Protein AF-0000000084589138 (afdb_homodimer)

Structure (mmCIF, N/CA/C/O backbone):
data_AF-0000000084589138-model_v1
#
loop_
_entity.id
_entity.type
_entity.pdbx_description
1 polymer 'Adenosylmethionine-8-amino-7-oxononanoate aminotransferase'
#
loop_
_atom_site.group_PDB
_atom_site.id
_atom_site.type_symbol
_atom_site.label_atom_id
_atom_site.label_alt_id
_atom_site.label_comp_id
_atom_site.label_asym_id
_atom_site.label_entity_id
_atom_site.label_seq_id
_atom_site.pdbx_PDB_ins_code
_atom_site.Cartn_x
_atom_site.Cartn_y
_atom_site.Cartn_z
_atom_site.occupancy
_atom_site.B_iso_or_equiv
_atom_site.auth_seq_id
_atom_site.auth_comp_id
_atom_site.auth_asym_id
_atom_site.auth_atom_id
_atom_site.pdbx_PDB_model_num
ATOM 1 N N . MET A 1 1 ? -10.086 25.766 0.077 1 72.12 1 MET A N 1
ATOM 2 C CA . MET A 1 1 ? -8.688 25.422 0.339 1 72.12 1 MET A CA 1
ATOM 3 C C . MET A 1 1 ? -8.016 24.891 -0.923 1 72.12 1 MET A C 1
ATOM 5 O O . MET A 1 1 ? -8.656 24.25 -1.759 1 72.12 1 MET A O 1
ATOM 9 N N . ALA A 1 2 ? -7.523 24.438 -1.551 1 85.44 2 ALA A N 1
ATOM 10 C CA . ALA A 1 2 ? -6.641 24.297 -2.709 1 85.44 2 ALA A CA 1
ATOM 11 C C . ALA A 1 2 ? -6.852 25.453 -3.695 1 85.44 2 ALA A C 1
ATOM 13 O O . ALA A 1 2 ? -7.953 25.984 -3.807 1 85.44 2 ALA A O 1
ATOM 14 N N . HIS A 1 3 ? -5.773 26.047 -4.32 1 94.88 3 HIS A N 1
ATOM 15 C CA . HIS A 1 3 ? -5.801 27.219 -5.199 1 94.88 3 HIS A CA 1
ATOM 16 C C . HIS A 1 3 ? -5.246 26.875 -6.578 1 94.88 3 HIS A C 1
ATOM 18 O O . HIS A 1 3 ? -4.109 26.406 -6.699 1 94.88 3 HIS A O 1
ATOM 24 N N . LEU A 1 4 ? -5.98 27.031 -7.559 1 96.5 4 LEU A N 1
ATOM 25 C CA . LEU A 1 4 ? -5.629 26.953 -8.969 1 96.5 4 LEU A CA 1
ATOM 26 C C . LEU A 1 4 ? -6.473 27.906 -9.805 1 96.5 4 LEU A C 1
ATOM 28 O O . LEU A 1 4 ? -7.703 27.859 -9.758 1 96.5 4 LEU A O 1
ATOM 32 N N . TYR A 1 5 ? -5.859 28.828 -10.469 1 96.38 5 TYR A N 1
ATOM 33 C CA . TYR A 1 5 ? -6.562 29.844 -11.242 1 96.38 5 TYR A CA 1
ATOM 34 C C . TYR A 1 5 ? -6.062 29.891 -12.688 1 96.38 5 TYR A C 1
ATOM 36 O O . TYR A 1 5 ? -4.879 29.656 -12.945 1 96.38 5 TYR A O 1
ATOM 44 N N . LYS A 1 6 ? -6.965 30.188 -13.586 1 95 6 LYS A N 1
ATOM 45 C CA . LYS A 1 6 ? -6.57 30.312 -14.992 1 95 6 LYS A CA 1
ATOM 46 C C . LYS A 1 6 ? -5.637 31.5 -15.195 1 95 6 LYS A C 1
ATOM 48 O O . LYS A 1 6 ? -4.641 31.406 -15.906 1 95 6 LYS A O 1
ATOM 53 N N . HIS A 1 7 ? -5.941 32.656 -14.531 1 95.69 7 HIS A N 1
ATOM 54 C CA . HIS A 1 7 ? -5.277 33.906 -14.82 1 95.69 7 HIS A CA 1
ATOM 55 C C . HIS A 1 7 ? -4.164 34.219 -13.812 1 95.69 7 HIS A C 1
ATOM 57 O O . HIS A 1 7 ? -3.383 35.125 -13.992 1 95.69 7 HIS A O 1
ATOM 63 N N . LEU A 1 8 ? -4.059 33.469 -12.734 1 97.31 8 LEU A N 1
ATOM 64 C CA . LEU A 1 8 ? -3.062 33.688 -11.688 1 97.31 8 LEU A CA 1
ATOM 65 C C . LEU A 1 8 ? -2.203 32.438 -11.508 1 97.31 8 LEU A C 1
ATOM 67 O O . LEU A 1 8 ? -2.674 31.422 -10.977 1 97.31 8 LEU A O 1
ATOM 71 N N . ARG A 1 9 ? -0.973 32.438 -11.969 1 98 9 ARG A N 1
ATOM 72 C CA . ARG A 1 9 ? -0.009 31.375 -11.727 1 98 9 ARG A CA 1
ATOM 73 C C . ARG A 1 9 ? 0.622 31.5 -10.344 1 98 9 ARG A C 1
ATOM 75 O O . ARG A 1 9 ? 1.236 32.531 -10.031 1 98 9 ARG A O 1
ATOM 82 N N . ILE A 1 10 ? 0.436 30.531 -9.508 1 98.38 10 ILE A N 1
ATOM 83 C CA . ILE A 1 10 ? 0.951 30.594 -8.141 1 98.38 10 ILE A CA 1
ATOM 84 C C . ILE A 1 10 ? 2.037 29.531 -7.953 1 98.38 10 ILE A C 1
ATOM 86 O O . ILE A 1 10 ? 1.847 28.359 -8.32 1 98.38 10 ILE A O 1
ATOM 90 N N . HIS A 1 11 ? 3.16 29.891 -7.398 1 98.69 11 HIS A N 1
ATOM 91 C CA . HIS A 1 11 ? 4.188 28.953 -6.969 1 98.69 11 HIS A CA 1
ATOM 92 C C . HIS A 1 11 ? 4.641 29.25 -5.539 1 98.69 11 HIS A C 1
ATOM 94 O O . HIS A 1 11 ? 4.863 30.406 -5.18 1 98.69 11 HIS A O 1
ATOM 100 N N . GLN A 1 12 ? 4.668 28.25 -4.758 1 98.56 12 GLN A N 1
ATOM 101 C CA . GLN A 1 12 ? 5.27 28.328 -3.43 1 98.56 12 GLN A CA 1
ATOM 102 C C . GLN A 1 12 ? 6.777 28.094 -3.494 1 98.56 12 GLN A C 1
ATOM 104 O O . GLN A 1 12 ? 7.242 27.234 -4.242 1 98.56 12 GLN A O 1
ATOM 109 N N . VAL A 1 13 ? 7.551 28.859 -2.762 1 98.81 13 VAL A N 1
ATOM 110 C CA . VAL A 1 13 ? 9.008 28.75 -2.797 1 98.81 13 VAL A CA 1
ATOM 111 C C . VAL A 1 13 ? 9.516 28.234 -1.458 1 98.81 13 VAL A C 1
ATOM 113 O O . VAL A 1 13 ? 9.344 28.875 -0.422 1 98.81 13 VAL A O 1
ATOM 116 N N . PHE A 1 14 ? 10.117 27.047 -1.456 1 98.69 14 PHE A N 1
ATOM 117 C CA . PHE A 1 14 ? 10.781 26.453 -0.302 1 98.69 14 PHE A CA 1
ATOM 118 C C . PHE A 1 14 ? 12.297 26.484 -0.47 1 98.69 14 PHE A C 1
ATOM 120 O O . PHE A 1 14 ? 12.797 26.484 -1.595 1 98.69 14 PHE A O 1
ATOM 127 N N . GLY A 1 15 ? 12.984 26.641 0.616 1 98.62 15 GLY A N 1
ATOM 128 C CA . GLY A 1 15 ? 14.422 26.453 0.623 1 98.62 15 GLY A CA 1
ATOM 129 C C . GLY A 1 15 ? 14.844 25.141 1.236 1 98.62 15 GLY A C 1
ATOM 130 O O . GLY A 1 15 ? 14.25 24.672 2.213 1 98.62 15 GLY A O 1
ATOM 131 N N . ALA A 1 16 ? 15.875 24.531 0.65 1 98.12 16 ALA A N 1
ATOM 132 C CA . ALA A 1 16 ? 16.422 23.297 1.216 1 98.12 16 ALA A CA 1
ATOM 133 C C . ALA A 1 16 ? 16.984 23.547 2.611 1 98.12 16 ALA A C 1
ATOM 135 O O . ALA A 1 16 ? 17.094 22.609 3.412 1 98.12 16 ALA A O 1
ATOM 136 N N . ASN A 1 17 ? 17.406 24.703 2.857 1 96.44 17 ASN A N 1
ATOM 137 C CA . ASN A 1 17 ? 17.953 25.188 4.121 1 96.44 17 ASN A CA 1
ATOM 138 C C . ASN A 1 17 ? 17.781 26.688 4.273 1 96.44 17 ASN A C 1
ATOM 140 O O . ASN A 1 17 ? 17.156 27.344 3.432 1 96.44 17 ASN A O 1
ATOM 144 N N . THR A 1 18 ? 18.25 27.266 5.43 1 94 18 THR A N 1
ATOM 145 C CA . THR A 1 18 ? 18.25 28.703 5.617 1 94 18 THR A CA 1
ATOM 146 C C . THR A 1 18 ? 19.422 29.344 4.879 1 94 18 THR A C 1
ATOM 148 O O . THR A 1 18 ? 20.438 28.688 4.629 1 94 18 THR A O 1
ATOM 151 N N . ASP A 1 19 ? 19.234 30.516 4.395 1 92.62 19 ASP A N 1
ATOM 152 C CA . ASP A 1 19 ? 20.281 31.344 3.783 1 92.62 19 ASP A CA 1
ATOM 153 C C . ASP A 1 19 ? 20.797 30.703 2.494 1 92.62 19 ASP A C 1
ATOM 155 O O . ASP A 1 19 ? 22 30.656 2.256 1 92.62 19 ASP A O 1
ATOM 159 N N . VAL A 1 20 ? 19.891 30.125 1.71 1 96 20 VAL A N 1
ATOM 160 C CA . VAL A 1 20 ? 20.281 29.453 0.474 1 96 20 VAL A CA 1
ATOM 161 C C . VAL A 1 20 ? 20 30.375 -0.72 1 96 20 VAL A C 1
ATOM 163 O O . VAL A 1 20 ? 20.203 29.984 -1.87 1 96 20 VAL A O 1
ATOM 166 N N . GLY A 1 21 ? 19.484 31.562 -0.498 1 95.56 21 GLY A N 1
ATOM 167 C CA . GLY A 1 21 ? 19.25 32.531 -1.561 1 95.56 21 GLY A CA 1
ATOM 168 C C . GLY A 1 21 ? 17.797 32.562 -2.014 1 95.56 21 GLY A C 1
ATOM 169 O O . GLY A 1 21 ? 17.516 32.906 -3.162 1 95.56 21 GLY A O 1
ATOM 170 N N . LYS A 1 22 ? 16.844 32.156 -1.12 1 96.75 22 LYS A N 1
ATOM 171 C CA . LYS A 1 22 ? 15.43 32.094 -1.478 1 96.75 22 LYS A CA 1
ATOM 172 C C . LYS A 1 22 ? 14.922 33.438 -1.96 1 96.75 22 LYS A C 1
ATOM 174 O O . LYS A 1 22 ? 14.422 33.562 -3.08 1 96.75 22 LYS A O 1
ATOM 179 N N . THR A 1 23 ? 15.148 34.469 -1.107 1 96.88 23 THR A N 1
ATOM 180 C CA . THR A 1 23 ? 14.617 35.781 -1.424 1 96.88 23 THR A CA 1
ATOM 181 C C . THR A 1 23 ? 15.305 36.375 -2.656 1 96.88 23 THR A C 1
ATOM 183 O O . THR A 1 23 ? 14.672 37.031 -3.479 1 96.88 23 THR A O 1
ATOM 186 N N . VAL A 1 24 ? 16.594 36.125 -2.809 1 97.06 24 VAL A N 1
ATOM 187 C CA . VAL A 1 24 ? 17.359 36.625 -3.957 1 97.06 24 VAL A CA 1
ATOM 188 C C . VAL A 1 24 ? 16.781 36.031 -5.242 1 97.06 24 VAL A C 1
ATOM 190 O O . VAL A 1 24 ? 16.5 36.75 -6.195 1 97.06 24 VAL A O 1
ATOM 193 N N . LEU A 1 25 ? 16.625 34.75 -5.262 1 98.06 25 LEU A N 1
ATOM 194 C CA . LEU A 1 25 ? 16.156 34.062 -6.469 1 98.06 25 LEU A CA 1
ATOM 195 C C . LEU A 1 25 ? 14.68 34.344 -6.723 1 98.06 25 LEU A C 1
ATOM 197 O O . LEU A 1 25 ? 14.25 34.438 -7.875 1 98.06 25 LEU A O 1
ATOM 201 N N . THR A 1 26 ? 13.875 34.5 -5.652 1 98.38 26 THR A N 1
ATOM 202 C CA . THR A 1 26 ? 12.477 34.844 -5.824 1 98.38 26 THR A CA 1
ATOM 203 C C . THR A 1 26 ? 12.352 36.25 -6.418 1 98.38 26 THR A C 1
ATOM 205 O O . THR A 1 26 ? 11.453 36.531 -7.223 1 98.38 26 THR A O 1
ATOM 208 N N . THR A 1 27 ? 13.242 37.188 -5.949 1 97.94 27 THR A N 1
ATOM 209 C CA . THR A 1 27 ? 13.258 38.531 -6.523 1 97.94 27 THR A CA 1
ATOM 210 C C . THR A 1 27 ? 13.523 38.469 -8.023 1 97.94 27 THR A C 1
ATOM 212 O O . THR A 1 27 ? 12.852 39.156 -8.805 1 97.94 27 THR A O 1
ATOM 215 N N . ALA A 1 28 ? 14.5 37.688 -8.391 1 97.88 28 ALA A N 1
ATOM 216 C CA . ALA A 1 28 ? 14.805 37.5 -9.812 1 97.88 28 ALA A CA 1
ATOM 217 C C . ALA A 1 28 ? 13.602 36.938 -10.57 1 97.88 28 ALA A C 1
ATOM 219 O O . ALA A 1 28 ? 13.305 37.375 -11.68 1 97.88 28 ALA A O 1
ATOM 220 N N . LEU A 1 29 ? 12.898 36 -10.008 1 98.19 29 LEU A N 1
ATOM 221 C CA . LEU A 1 29 ? 11.719 35.406 -10.633 1 98.19 29 LEU A CA 1
ATOM 222 C C . LEU A 1 29 ? 10.602 36.406 -10.766 1 98.19 29 LEU A C 1
ATOM 224 O O . LEU A 1 29 ? 9.891 36.438 -11.773 1 98.19 29 LEU A O 1
ATOM 228 N N . CYS A 1 30 ? 10.383 37.219 -9.703 1 98.12 30 CYS A N 1
ATOM 229 C CA . CYS A 1 30 ? 9.367 38.281 -9.758 1 98.12 30 CYS A CA 1
ATOM 230 C C . CYS A 1 30 ? 9.633 39.219 -10.906 1 98.12 30 CYS A C 1
ATOM 232 O O . CYS A 1 30 ? 8.719 39.594 -11.648 1 98.12 30 CYS A O 1
ATOM 234 N N . ARG A 1 31 ? 10.891 39.656 -11.07 1 96.81 31 ARG A N 1
ATOM 235 C CA . ARG A 1 31 ? 11.266 40.562 -12.148 1 96.81 31 ARG A CA 1
ATOM 236 C C . ARG A 1 31 ? 11.023 39.938 -13.508 1 96.81 31 ARG A C 1
ATOM 238 O O . ARG A 1 31 ? 10.5 40.594 -14.414 1 96.81 31 ARG A O 1
ATOM 245 N N . ALA A 1 32 ? 11.469 38.688 -13.625 1 96.5 32 ALA A N 1
ATOM 246 C CA . ALA A 1 32 ? 11.258 37.969 -14.891 1 96.5 32 ALA A CA 1
ATOM 247 C C . ALA A 1 32 ? 9.773 37.844 -15.211 1 96.5 32 ALA A C 1
ATOM 249 O O . ALA A 1 32 ? 9.367 38.031 -16.359 1 96.5 32 ALA A O 1
ATOM 250 N N . ALA A 1 33 ? 8.922 37.531 -14.227 1 96.81 33 ALA A N 1
ATOM 251 C CA . ALA A 1 33 ? 7.484 37.375 -14.422 1 96.81 33 ALA A CA 1
ATOM 252 C C . ALA A 1 33 ? 6.812 38.688 -14.797 1 96.81 33 ALA A C 1
ATOM 254 O O . ALA A 1 33 ? 5.816 38.688 -15.516 1 96.81 33 ALA A O 1
ATOM 255 N N . ALA A 1 34 ? 7.348 39.781 -14.25 1 96.06 34 ALA A N 1
ATOM 256 C CA . ALA A 1 34 ? 6.762 41.094 -14.477 1 96.06 34 ALA A CA 1
ATOM 257 C C . ALA A 1 34 ? 6.848 41.469 -15.953 1 96.06 34 ALA A C 1
ATOM 259 O O . ALA A 1 34 ? 6.109 42.344 -16.422 1 96.06 34 ALA A O 1
ATOM 260 N N . ALA A 1 35 ? 7.73 40.812 -16.672 1 91.31 35 ALA A N 1
ATOM 261 C CA . ALA A 1 35 ? 7.887 41.094 -18.094 1 91.31 35 ALA A CA 1
ATOM 262 C C . ALA A 1 35 ? 6.656 40.656 -18.875 1 91.31 35 ALA A C 1
ATOM 264 O O . ALA A 1 35 ? 6.328 41.25 -19.922 1 91.31 35 ALA A O 1
ATOM 265 N N . SER A 1 36 ? 5.996 39.688 -18.422 1 89.19 36 SER A N 1
ATOM 266 C CA . SER A 1 36 ? 4.887 39.125 -19.188 1 89.19 36 SER A CA 1
ATOM 267 C C . SER A 1 36 ? 3.572 39.25 -18.422 1 89.19 36 SER A C 1
ATOM 269 O O . SER A 1 36 ? 2.494 39.188 -19.016 1 89.19 36 SER A O 1
ATOM 271 N N . ALA A 1 37 ? 3.59 39.406 -17.109 1 93.06 37 ALA A N 1
ATOM 272 C CA . ALA A 1 37 ? 2.381 39.469 -16.297 1 93.06 37 ALA A CA 1
ATOM 273 C C . ALA A 1 37 ? 1.971 40.906 -16 1 93.06 37 ALA A C 1
ATOM 275 O O . ALA A 1 37 ? 2.824 41.781 -15.82 1 93.06 37 ALA A O 1
ATOM 276 N N . ARG A 1 38 ? 0.671 41.125 -15.898 1 94.94 38 ARG A N 1
ATOM 277 C CA . ARG A 1 38 ? 0.165 42.469 -15.547 1 94.94 38 ARG A CA 1
ATOM 278 C C . ARG A 1 38 ? 0.433 42.781 -14.078 1 94.94 38 ARG A C 1
ATOM 280 O O . ARG A 1 38 ? 0.651 43.938 -13.727 1 94.94 38 ARG A O 1
ATOM 287 N N . ARG A 1 39 ? 0.372 41.75 -13.281 1 96.94 39 ARG A N 1
ATOM 288 C CA . ARG A 1 39 ? 0.638 41.875 -11.852 1 96.94 39 ARG A CA 1
ATOM 289 C C . ARG A 1 39 ? 1.492 40.719 -11.352 1 96.94 39 ARG A C 1
ATOM 291 O O . ARG A 1 39 ? 1.312 39.562 -11.789 1 96.94 39 ARG A O 1
ATOM 298 N N . VAL A 1 40 ? 2.379 41.031 -10.5 1 98.31 40 VAL A N 1
ATOM 299 C CA . VAL A 1 40 ? 3.17 40.031 -9.805 1 98.31 40 VAL A CA 1
ATOM 300 C C . VAL A 1 40 ? 3.049 40.219 -8.297 1 98.31 40 VAL A C 1
ATOM 302 O O . VAL A 1 40 ? 3.301 41.312 -7.789 1 98.31 40 VAL A O 1
ATOM 305 N N . TYR A 1 41 ? 2.615 39.188 -7.602 1 98.5 41 TYR A N 1
ATOM 306 C CA . TYR A 1 41 ? 2.43 39.25 -6.156 1 98.5 41 TYR A CA 1
ATOM 307 C C . TYR A 1 41 ? 3.49 38.438 -5.434 1 98.5 41 TYR A C 1
ATOM 309 O O . TYR A 1 41 ? 3.77 37.312 -5.816 1 98.5 41 TYR A O 1
ATOM 317 N N . PHE A 1 42 ? 4.117 39.031 -4.5 1 98.56 42 PHE A N 1
ATOM 318 C CA . PHE A 1 42 ? 4.988 38.312 -3.568 1 98.56 42 PHE A CA 1
ATOM 319 C C . PHE A 1 42 ? 4.375 38.281 -2.174 1 98.56 42 PHE A C 1
ATOM 321 O O . PHE A 1 42 ? 3.98 39.312 -1.636 1 98.56 42 PHE A O 1
ATOM 328 N N . LEU A 1 43 ? 4.281 37.094 -1.592 1 98.69 43 LEU A N 1
ATOM 329 C CA . LEU A 1 43 ? 3.756 36.938 -0.239 1 98.69 43 LEU A CA 1
ATOM 330 C C . LEU A 1 43 ? 4.754 36.219 0.659 1 98.69 43 LEU A C 1
ATOM 332 O O . LEU A 1 43 ? 5.23 35.156 0.318 1 98.69 43 LEU A O 1
ATOM 336 N N . LYS A 1 44 ? 5.148 36.812 1.699 1 98.25 44 LYS A N 1
ATOM 337 C CA . LYS A 1 44 ? 5.887 36.219 2.797 1 98.25 44 LYS A CA 1
ATOM 338 C C . LYS A 1 44 ? 4.977 35.938 3.992 1 98.25 44 LYS A C 1
ATOM 340 O O . LYS A 1 44 ? 4.844 36.781 4.879 1 98.25 44 LYS A O 1
ATOM 345 N N . PRO A 1 45 ? 4.5 34.688 4.141 1 97.69 45 PRO A N 1
ATOM 346 C CA . PRO A 1 45 ? 3.539 34.438 5.219 1 97.69 45 PRO A CA 1
ATOM 347 C C . PRO A 1 45 ? 4.137 34.688 6.605 1 97.69 45 PRO A C 1
ATOM 349 O O . PRO A 1 45 ? 3.461 35.219 7.488 1 97.69 45 PRO A O 1
ATOM 352 N N . LEU A 1 46 ? 5.371 34.25 6.773 1 95.38 46 LEU A N 1
ATOM 353 C CA . LEU A 1 46 ? 6.059 34.344 8.055 1 95.38 46 LEU A CA 1
ATOM 354 C C . LEU A 1 46 ? 7.441 34.938 7.891 1 95.38 46 LEU A C 1
ATOM 356 O O . LEU A 1 46 ? 8.258 34.438 7.113 1 95.38 46 LEU A O 1
ATOM 360 N N . SER A 1 47 ? 7.645 36.031 8.609 1 94.44 47 SER A N 1
ATOM 361 C CA . SER A 1 47 ? 8.961 36.656 8.586 1 94.44 47 SER A CA 1
ATOM 362 C C . SER A 1 47 ? 9.508 36.875 9.992 1 94.44 47 SER A C 1
ATOM 364 O O . SER A 1 47 ? 8.789 37.312 10.891 1 94.44 47 SER A O 1
ATOM 366 N N . THR A 1 48 ? 10.688 36.375 10.172 1 92.19 48 THR A N 1
ATOM 367 C CA . THR A 1 48 ? 11.383 36.625 11.438 1 92.19 48 THR A CA 1
ATOM 368 C C . THR A 1 48 ? 12.672 37.406 11.203 1 92.19 48 THR A C 1
ATOM 370 O O . THR A 1 48 ? 13.297 37.281 10.148 1 92.19 48 THR A O 1
ATOM 373 N N . GLY A 1 49 ? 13.078 38.281 12.172 1 89.75 49 GLY A N 1
ATOM 374 C CA . GLY A 1 49 ? 14.281 39.094 12.062 1 89.75 49 GLY A CA 1
ATOM 375 C C . GLY A 1 49 ? 13.992 40.562 12 1 89.75 49 GLY A C 1
ATOM 376 O O . GLY A 1 49 ? 12.836 41 12.07 1 89.75 49 GLY A O 1
ATOM 377 N N . HIS A 1 50 ? 15.039 41.312 11.734 1 87.94 50 HIS A N 1
ATOM 378 C CA . HIS A 1 50 ? 14.93 42.781 11.734 1 87.94 50 HIS A CA 1
ATOM 379 C C . HIS A 1 50 ? 14.148 43.281 10.516 1 87.94 50 HIS A C 1
ATOM 381 O O . HIS A 1 50 ? 14.32 42.75 9.414 1 87.94 50 HIS A O 1
ATOM 387 N N . ALA A 1 51 ? 13.422 44.25 10.734 1 85.19 51 ALA A N 1
ATOM 388 C CA . ALA A 1 51 ? 12.555 44.812 9.711 1 85.19 51 ALA A CA 1
ATOM 389 C C . ALA A 1 51 ? 13.367 45.281 8.508 1 85.19 51 ALA A C 1
ATOM 391 O O . ALA A 1 51 ? 12.906 45.188 7.363 1 85.19 51 ALA A O 1
ATOM 392 N N . ALA A 1 52 ? 14.523 45.719 8.758 1 83.12 52 ALA A N 1
ATOM 393 C CA . ALA A 1 52 ? 15.367 46.25 7.688 1 83.12 52 ALA A CA 1
ATOM 394 C C . ALA A 1 52 ? 15.789 45.125 6.727 1 83.12 52 ALA A C 1
ATOM 396 O O . ALA A 1 52 ? 16.094 45.406 5.562 1 83.12 52 ALA A O 1
ATOM 397 N N . ASP A 1 53 ? 15.719 43.969 7.227 1 84 53 ASP A N 1
ATOM 398 C CA . ASP A 1 53 ? 16.172 42.812 6.438 1 84 53 ASP A CA 1
ATOM 399 C C . ASP A 1 53 ? 14.984 42 5.938 1 84 53 ASP A C 1
ATOM 401 O O . ASP A 1 53 ? 15.156 40.875 5.469 1 84 53 ASP A O 1
ATOM 405 N N . ALA A 1 54 ? 13.898 42.625 6.039 1 88.12 54 ALA A N 1
ATOM 406 C CA . ALA A 1 54 ? 12.695 41.875 5.695 1 88.12 54 ALA A CA 1
ATOM 407 C C . ALA A 1 54 ? 12.664 41.531 4.211 1 88.12 54 ALA A C 1
ATOM 409 O O . ALA A 1 54 ? 13.008 42.375 3.367 1 88.12 54 ALA A O 1
ATOM 410 N N . ASP A 1 55 ? 12.195 40.312 3.877 1 89.69 55 ASP A N 1
ATOM 411 C CA . ASP A 1 55 ? 12.203 39.75 2.521 1 89.69 55 ASP A CA 1
ATOM 412 C C . ASP A 1 55 ? 11.289 40.562 1.604 1 89.69 55 ASP A C 1
ATOM 414 O O . ASP A 1 55 ? 11.633 40.844 0.449 1 89.69 55 ASP A O 1
ATOM 418 N N . ASP A 1 56 ? 10.055 40.906 2.076 1 93.06 56 ASP A N 1
ATOM 419 C CA . ASP A 1 56 ? 9.141 41.719 1.27 1 93.06 56 ASP A CA 1
ATOM 420 C C . ASP A 1 56 ? 9.742 43.062 0.933 1 93.06 56 ASP A C 1
ATOM 422 O O . ASP A 1 56 ? 9.562 43.594 -0.177 1 93.06 56 ASP A O 1
ATOM 426 N N . GLY A 1 57 ? 10.469 43.688 1.888 1 93.75 57 GLY A N 1
ATOM 427 C CA . GLY A 1 57 ? 11.172 44.906 1.62 1 93.75 57 GLY A CA 1
ATOM 428 C C . GLY A 1 57 ? 12.242 44.781 0.555 1 93.75 57 GLY A C 1
ATOM 429 O O . GLY A 1 57 ? 12.414 45.656 -0.282 1 93.75 57 GLY A O 1
ATOM 430 N N . HIS A 1 58 ? 12.953 43.719 0.644 1 94.44 58 HIS A N 1
ATOM 431 C CA . HIS A 1 58 ? 13.984 43.438 -0.354 1 94.44 58 HIS A CA 1
ATOM 432 C C . HIS A 1 58 ? 13.383 43.344 -1.752 1 94.44 58 HIS A C 1
ATOM 434 O O . HIS A 1 58 ? 13.93 43.875 -2.711 1 94.44 58 HIS A O 1
ATOM 440 N N . ILE A 1 59 ? 12.273 42.594 -1.917 1 95.69 59 ILE A N 1
ATOM 441 C CA . ILE A 1 59 ? 11.57 42.438 -3.186 1 95.69 59 ILE A CA 1
ATOM 442 C C . ILE A 1 59 ? 11.227 43.781 -3.76 1 95.69 59 ILE A C 1
ATOM 444 O O . ILE A 1 59 ? 11.477 44.062 -4.938 1 95.69 59 ILE A O 1
ATOM 448 N N . LEU A 1 60 ? 10.68 44.688 -2.963 1 95.62 60 LEU A N 1
ATOM 449 C CA . LEU A 1 60 ? 10.234 46 -3.42 1 95.62 60 LEU A CA 1
ATOM 450 C C . LEU A 1 60 ? 11.43 46.875 -3.754 1 95.62 60 LEU A C 1
ATOM 452 O O . LEU A 1 60 ? 11.406 47.625 -4.738 1 95.62 60 LEU A O 1
ATOM 456 N N . ARG A 1 61 ? 12.492 46.781 -2.955 1 94.94 61 ARG A N 1
ATOM 457 C CA . ARG A 1 61 ? 13.695 47.594 -3.156 1 94.94 61 ARG A CA 1
ATOM 458 C C . ARG A 1 61 ? 14.352 47.25 -4.488 1 94.94 61 ARG A C 1
ATOM 460 O O . ARG A 1 61 ? 14.945 48.125 -5.125 1 94.94 61 ARG A O 1
ATOM 467 N N . HIS A 1 62 ? 14.219 46.031 -4.902 1 95.38 62 HIS A N 1
ATOM 468 C CA . HIS A 1 62 ? 14.93 45.594 -6.098 1 95.38 62 HIS A CA 1
ATOM 469 C C . HIS A 1 62 ? 13.953 45.156 -7.176 1 95.38 62 HIS A C 1
ATOM 471 O O . HIS A 1 62 ? 14.258 44.219 -7.949 1 95.38 62 HIS A O 1
ATOM 477 N N . ALA A 1 63 ? 12.781 45.656 -7.266 1 94.75 63 ALA A N 1
ATOM 478 C CA . ALA A 1 63 ? 11.719 45.281 -8.195 1 94.75 63 ALA A CA 1
ATOM 479 C C . ALA A 1 63 ? 12.07 45.688 -9.625 1 94.75 63 ALA A C 1
ATOM 481 O O . ALA A 1 63 ? 11.508 45.156 -10.586 1 94.75 63 ALA A O 1
ATOM 482 N N . GLY A 1 64 ? 13.039 46.688 -9.781 1 92.38 64 GLY A N 1
ATOM 483 C CA . GLY A 1 64 ? 13.5 47.062 -11.109 1 92.38 64 GLY A CA 1
ATOM 484 C C . GLY A 1 64 ? 12.578 48.031 -11.812 1 92.38 64 GLY A C 1
ATOM 485 O O . GLY A 1 64 ? 11.789 48.719 -11.172 1 92.38 64 GLY A O 1
ATOM 486 N N . PRO A 1 65 ? 12.641 48.156 -13.148 1 91.25 65 PRO A N 1
ATOM 487 C CA . PRO A 1 65 ? 11.906 49.156 -13.922 1 91.25 65 PRO A CA 1
ATOM 488 C C . PRO A 1 65 ? 10.398 48.906 -13.938 1 91.25 65 PRO A C 1
ATOM 490 O O . PRO A 1 65 ? 9.617 49.844 -14.156 1 91.25 65 PRO A O 1
ATOM 493 N N . LEU A 1 66 ? 9.977 47.781 -13.742 1 93.44 66 LEU A N 1
ATOM 494 C CA . LEU A 1 66 ? 8.555 47.406 -13.758 1 93.44 66 LEU A CA 1
ATOM 495 C C . LEU A 1 66 ? 8.016 47.312 -12.336 1 93.44 66 LEU A C 1
ATOM 497 O O . LEU A 1 66 ? 7.125 46.5 -12.07 1 93.44 66 LEU A O 1
ATOM 501 N N . SER A 1 67 ? 8.539 47.969 -11.438 1 94.94 67 SER A N 1
ATOM 502 C CA . SER A 1 67 ? 8.211 47.938 -10.016 1 94.94 67 SER A CA 1
ATOM 503 C C . SER A 1 67 ? 6.727 48.188 -9.789 1 94.94 67 SER A C 1
ATOM 505 O O . SER A 1 67 ? 6.148 47.688 -8.82 1 94.94 67 SER A O 1
ATOM 507 N N . GLU A 1 68 ? 6.047 48.938 -10.641 1 95.19 68 GLU A N 1
ATOM 508 C CA . GLU A 1 68 ? 4.633 49.25 -10.484 1 95.19 68 GLU A CA 1
ATOM 509 C C . GLU A 1 68 ? 3.76 48.031 -10.617 1 95.19 68 GLU A C 1
ATOM 511 O O . GLU A 1 68 ? 2.617 48 -10.156 1 95.19 68 GLU A O 1
ATOM 516 N N . ARG A 1 69 ? 4.328 46.969 -11.188 1 96.44 69 ARG A N 1
ATOM 517 C CA . ARG A 1 69 ? 3.572 45.75 -11.414 1 96.44 69 ARG A CA 1
ATOM 518 C C . ARG A 1 69 ? 3.789 44.75 -10.273 1 96.44 69 ARG A C 1
ATOM 520 O O . ARG A 1 69 ? 3.135 43.719 -10.219 1 96.44 69 ARG A O 1
ATOM 527 N N . ILE A 1 70 ? 4.688 44.969 -9.375 1 97.75 70 ILE A N 1
ATOM 528 C CA . ILE A 1 70 ? 5.078 44.031 -8.344 1 97.75 70 ILE A CA 1
ATOM 529 C C . ILE A 1 70 ? 4.609 44.5 -6.98 1 97.75 70 ILE A C 1
ATOM 531 O O . ILE A 1 70 ? 4.906 45.656 -6.582 1 97.75 70 ILE A O 1
ATOM 535 N N . SER A 1 71 ? 3.848 43.75 -6.312 1 97.56 71 SER A N 1
ATOM 536 C CA . SER A 1 71 ? 3.436 44 -4.938 1 97.56 71 SER A CA 1
ATOM 537 C C . SER A 1 71 ? 3.98 42.938 -3.99 1 97.56 71 SER A C 1
ATOM 539 O O . SER A 1 71 ? 4.184 41.812 -4.387 1 97.56 71 SER A O 1
ATOM 541 N N . ALA A 1 72 ? 4.293 43.312 -2.781 1 97.94 72 ALA A N 1
ATOM 542 C CA . ALA A 1 72 ? 4.824 42.375 -1.777 1 97.94 72 ALA A CA 1
ATOM 543 C C . ALA A 1 72 ? 4.137 42.594 -0.429 1 97.94 72 ALA A C 1
ATOM 545 O O . ALA A 1 72 ? 3.898 43.719 -0.012 1 97.94 72 ALA A O 1
ATOM 546 N N . ASP A 1 73 ? 3.73 41.5 0.192 1 97.69 73 ASP A N 1
ATOM 547 C CA . ASP A 1 73 ? 3.061 41.531 1.488 1 97.69 73 ASP A CA 1
ATOM 548 C C . ASP A 1 73 ? 3.67 40.531 2.457 1 97.69 73 ASP A C 1
ATOM 550 O O . ASP A 1 73 ? 4.289 39.562 2.035 1 97.69 73 ASP A O 1
ATOM 554 N N . CYS A 1 74 ? 3.59 40.75 3.707 1 97.31 74 CYS A N 1
ATOM 555 C CA . CYS A 1 74 ? 3.941 39.875 4.797 1 97.31 74 CYS A CA 1
ATOM 556 C C . CYS A 1 74 ? 2.797 39.75 5.797 1 97.31 74 CYS A C 1
ATOM 558 O O . CYS A 1 74 ? 2.246 40.75 6.242 1 97.31 74 CYS A O 1
ATOM 560 N N . LEU A 1 75 ? 2.445 38.594 6.168 1 96.69 75 LEU A N 1
ATOM 561 C CA . LEU A 1 75 ? 1.267 38.406 7.004 1 96.69 75 LEU A CA 1
ATOM 562 C C . LEU A 1 75 ? 1.634 38.469 8.484 1 96.69 75 LEU A C 1
ATOM 564 O O . LEU A 1 75 ? 0.93 39.125 9.273 1 96.69 75 LEU A O 1
ATOM 568 N N . TYR A 1 76 ? 2.666 37.75 8.906 1 95.19 76 TYR A N 1
ATOM 569 C CA . TYR A 1 76 ? 3.098 37.719 10.297 1 95.19 76 TYR A CA 1
ATOM 570 C C . TYR A 1 76 ? 4.582 38.031 10.422 1 95.19 76 TYR A C 1
ATOM 572 O O . TYR A 1 76 ? 5.418 37.375 9.805 1 95.19 76 TYR A O 1
ATOM 580 N N . ARG A 1 77 ? 4.957 39.031 11.281 1 94.69 77 ARG A N 1
ATOM 581 C CA . ARG A 1 77 ? 6.34 39.469 11.438 1 94.69 77 ARG A CA 1
ATOM 582 C C . ARG A 1 77 ? 6.758 39.469 12.898 1 94.69 77 ARG A C 1
ATOM 584 O O . ARG A 1 77 ? 6.02 39.938 13.766 1 94.69 77 ARG A O 1
ATOM 591 N N . TYR A 1 78 ? 7.852 38.844 13.109 1 93.62 78 TYR A N 1
ATOM 592 C CA . TYR A 1 78 ? 8.469 38.844 14.43 1 93.62 78 TYR A CA 1
ATOM 593 C C . TYR A 1 78 ? 9.906 39.312 14.367 1 93.62 78 TYR A C 1
ATOM 595 O O . TYR A 1 78 ? 10.609 39.094 13.375 1 93.62 78 TYR A O 1
ATOM 603 N N . GLY A 1 79 ? 10.438 39.875 15.391 1 90.44 79 GLY A N 1
ATOM 604 C CA . GLY A 1 79 ? 11.695 40.594 15.336 1 90.44 79 GLY A CA 1
ATOM 605 C C . GLY A 1 79 ? 12.906 39.688 15.539 1 90.44 79 GLY A C 1
ATOM 606 O O . GLY A 1 79 ? 13.984 39.969 15 1 90.44 79 GLY A O 1
ATOM 607 N N . ASP A 1 80 ? 12.867 38.656 16.328 1 90.75 80 ASP A N 1
ATOM 608 C CA . ASP A 1 80 ? 13.984 37.781 16.641 1 90.75 80 ASP A CA 1
ATOM 609 C C . ASP A 1 80 ? 14.336 36.875 15.445 1 90.75 80 ASP A C 1
ATOM 611 O O . ASP A 1 80 ? 13.477 36.188 14.922 1 90.75 80 ASP A O 1
ATOM 615 N N . PRO A 1 81 ? 15.547 36.938 14.93 1 90.31 81 PRO A N 1
ATOM 616 C CA . PRO A 1 81 ? 15.945 36.156 13.766 1 90.31 81 PRO A CA 1
ATOM 617 C C . PRO A 1 81 ? 16.172 34.688 14.094 1 90.31 81 PRO A C 1
ATOM 619 O O . PRO A 1 81 ? 17.266 34.156 13.859 1 90.31 81 PRO A O 1
ATOM 622 N N . VAL A 1 82 ? 15.227 33.969 14.68 1 91.75 82 VAL A N 1
ATOM 623 C CA . VAL A 1 82 ? 15.188 32.562 15.023 1 91.75 82 VAL A CA 1
ATOM 624 C C . VAL A 1 82 ? 13.977 31.891 14.375 1 91.75 82 VAL A C 1
ATOM 626 O O . VAL A 1 82 ? 13.281 32.5 13.562 1 91.75 82 VAL A O 1
ATOM 629 N N . SER A 1 83 ? 13.812 30.625 14.625 1 92.62 83 SER A N 1
ATOM 630 C CA . SER A 1 83 ? 12.648 29.922 14.086 1 92.62 83 SER A CA 1
ATOM 631 C C . SER A 1 83 ? 11.352 30.594 14.531 1 92.62 83 SER A C 1
ATOM 633 O O . SER A 1 83 ? 11.258 31.094 15.656 1 92.62 83 SER A O 1
ATOM 635 N N . PRO A 1 84 ? 10.312 30.531 13.68 1 93 84 PRO A N 1
ATOM 636 C CA . PRO A 1 84 ? 9.086 31.281 13.961 1 93 84 PRO A CA 1
ATOM 637 C C . PRO A 1 84 ? 8.461 30.906 15.305 1 93 84 PRO A C 1
ATOM 639 O O . PRO A 1 84 ? 7.977 31.766 16.031 1 93 84 PRO A O 1
ATOM 642 N N . HIS A 1 85 ? 8.469 29.609 15.664 1 94.62 85 HIS A N 1
ATOM 643 C CA . HIS A 1 85 ? 7.863 29.188 16.922 1 94.62 85 HIS A CA 1
ATOM 644 C C . HIS A 1 85 ? 8.578 29.828 18.109 1 94.62 85 HIS A C 1
ATOM 646 O O . HIS A 1 85 ? 7.934 30.281 19.062 1 94.62 85 HIS A O 1
ATOM 652 N N . LEU A 1 86 ? 9.883 29.875 18.078 1 93.06 86 LEU A N 1
ATOM 653 C CA . LEU A 1 86 ? 10.672 30.453 19.156 1 93.06 86 LEU A CA 1
ATOM 654 C C . LEU A 1 86 ? 10.516 31.969 19.188 1 93.06 86 LEU A C 1
ATOM 656 O O . LEU A 1 86 ? 10.445 32.594 20.25 1 93.06 86 LEU A O 1
ATOM 660 N N . ALA A 1 87 ? 10.5 32.625 17.984 1 93.62 87 ALA A N 1
ATOM 661 C CA . ALA A 1 87 ? 10.281 34.062 17.891 1 93.62 87 ALA A CA 1
ATOM 662 C C . ALA A 1 87 ? 8.938 34.469 18.5 1 93.62 87 ALA A C 1
ATOM 664 O O . ALA A 1 87 ? 8.852 35.469 19.219 1 93.62 87 ALA A O 1
ATOM 665 N N . ALA A 1 88 ? 7.906 33.688 18.172 1 94.25 88 ALA A N 1
ATOM 666 C CA . ALA A 1 88 ? 6.57 33.969 18.703 1 94.25 88 ALA A CA 1
ATOM 667 C C . ALA A 1 88 ? 6.551 33.781 20.219 1 94.25 88 ALA A C 1
ATOM 669 O O . ALA A 1 88 ? 5.891 34.531 20.938 1 94.25 88 ALA A O 1
ATOM 670 N N . GLN A 1 89 ? 7.242 32.719 20.688 1 92.19 89 GLN A N 1
ATOM 671 C CA . GLN A 1 89 ? 7.316 32.469 22.125 1 92.19 89 GLN A CA 1
ATOM 672 C C . GLN A 1 89 ? 7.984 33.625 22.859 1 92.19 89 GLN A C 1
ATOM 674 O O . GLN A 1 89 ? 7.59 33.969 23.969 1 92.19 89 GLN A O 1
ATOM 679 N N . ARG A 1 90 ? 9.008 34.156 22.234 1 91.94 90 ARG A N 1
ATOM 680 C CA . ARG A 1 90 ? 9.797 35.219 22.859 1 91.94 90 ARG A CA 1
ATOM 681 C C . ARG A 1 90 ? 9.078 36.562 22.766 1 91.94 90 ARG A C 1
ATOM 683 O O . ARG A 1 90 ? 9.273 37.438 23.609 1 91.94 90 ARG A O 1
ATOM 690 N N . ASP A 1 91 ? 8.336 36.781 21.703 1 91.19 91 ASP A N 1
ATOM 691 C CA . ASP A 1 91 ? 7.562 38 21.516 1 91.19 91 ASP A CA 1
ATOM 692 C C . ASP A 1 91 ? 6.09 37.781 21.844 1 91.19 91 ASP A C 1
ATOM 694 O O . ASP A 1 91 ? 5.293 37.438 20.953 1 91.19 91 ASP A O 1
ATOM 698 N N . GLN A 1 92 ? 5.66 38.125 23 1 84.62 92 GLN A N 1
ATOM 699 C CA . GLN A 1 92 ? 4.301 37.844 23.438 1 84.62 92 GLN A CA 1
ATOM 700 C C . GLN A 1 92 ? 3.398 39.062 23.266 1 84.62 92 GLN A C 1
ATOM 702 O O . GLN A 1 92 ? 2.307 39.094 23.828 1 84.62 92 GLN A O 1
ATOM 707 N N . SER A 1 93 ? 3.92 39.969 22.516 1 86.06 93 SER A N 1
ATOM 708 C CA . SER A 1 93 ? 3.156 41.219 22.359 1 86.06 93 SER A CA 1
ATOM 709 C C . SER A 1 93 ? 1.973 41.031 21.422 1 86.06 93 SER A C 1
ATOM 711 O O . SER A 1 93 ? 1.036 41.812 21.422 1 86.06 93 SER A O 1
ATOM 713 N N . GLN A 1 94 ? 1.981 40.031 20.625 1 85.56 94 GLN A N 1
ATOM 714 C CA . GLN A 1 94 ? 0.875 39.75 19.719 1 85.56 94 GLN A CA 1
ATOM 715 C C . GLN A 1 94 ? 0.376 38.312 19.891 1 85.56 94 GLN A C 1
ATOM 717 O O . GLN A 1 94 ? 1.124 37.438 20.328 1 85.56 94 GLN A O 1
ATOM 722 N N . ARG A 1 95 ? -0.972 38.25 19.656 1 90.94 95 ARG A N 1
ATOM 723 C CA . ARG A 1 95 ? -1.57 36.906 19.703 1 90.94 95 ARG A CA 1
ATOM 724 C C . ARG A 1 95 ? -1.011 36.031 18.609 1 90.94 95 ARG A C 1
ATOM 726 O O . ARG A 1 95 ? -0.92 36.438 17.453 1 90.94 95 ARG A O 1
ATOM 733 N N . THR A 1 96 ? -0.544 34.875 18.984 1 93.62 96 THR A N 1
ATOM 734 C CA . THR A 1 96 ? -0.051 33.875 18.016 1 93.62 96 THR A CA 1
ATOM 735 C C . THR A 1 96 ? -1.21 33.156 17.328 1 93.62 96 THR A C 1
ATOM 737 O O . THR A 1 96 ? -2.033 32.531 18 1 93.62 96 THR A O 1
ATOM 740 N N . PRO A 1 97 ? -1.289 33.25 16.047 1 93.56 97 PRO A N 1
ATOM 741 C CA . PRO A 1 97 ? -2.381 32.562 15.367 1 93.56 97 PRO A CA 1
ATOM 742 C C . PRO A 1 97 ? -2.242 31.031 15.43 1 93.56 97 PRO A C 1
ATOM 744 O O . PRO A 1 97 ? -1.127 30.516 15.508 1 93.56 97 PRO A O 1
ATOM 747 N N . SER A 1 98 ? -3.439 30.312 15.414 1 92.06 98 SER A N 1
ATOM 748 C CA . SER A 1 98 ? -3.432 28.859 15.234 1 92.06 98 SER A CA 1
ATOM 749 C C . SER A 1 98 ? -2.975 28.484 13.836 1 92.06 98 SER A C 1
ATOM 751 O O . SER A 1 98 ? -2.906 29.328 12.945 1 92.06 98 SER A O 1
ATOM 753 N N . ASP A 1 99 ? -2.621 27.266 13.672 1 91.19 99 ASP A N 1
ATOM 754 C CA . ASP A 1 99 ? -2.23 26.781 12.352 1 91.19 99 ASP A CA 1
ATOM 755 C C . ASP A 1 99 ? -3.365 26.969 11.344 1 91.19 99 ASP A C 1
ATOM 757 O O . ASP A 1 99 ? -3.125 27.281 10.18 1 91.19 99 ASP A O 1
ATOM 761 N N . ALA A 1 100 ? -4.578 26.703 11.797 1 89.81 100 ALA A N 1
ATOM 762 C CA . ALA A 1 100 ? -5.738 26.859 10.93 1 89.81 100 ALA A CA 1
ATOM 763 C C . ALA A 1 100 ? -5.906 28.312 10.5 1 89.81 100 ALA A C 1
ATOM 765 O O . ALA A 1 100 ? -6.203 28.609 9.344 1 89.81 100 ALA A O 1
ATOM 766 N N . GLU A 1 101 ? -5.754 29.219 11.469 1 94 101 GLU A N 1
ATOM 767 C CA . GLU A 1 101 ? -5.824 30.641 11.172 1 94 101 GLU A CA 1
ATOM 768 C C . GLU A 1 101 ? -4.707 31.062 10.227 1 94 101 GLU A C 1
ATOM 770 O O . GLU A 1 101 ? -4.926 31.875 9.312 1 94 101 GLU A O 1
ATOM 775 N N . PHE A 1 102 ? -3.57 30.547 10.492 1 95.38 102 PHE A N 1
ATOM 776 C CA . PHE A 1 102 ? -2.393 30.844 9.688 1 95.38 102 PHE A CA 1
ATOM 777 C C . PHE A 1 102 ? -2.631 30.484 8.227 1 95.38 102 PHE A C 1
ATOM 779 O O . PHE A 1 102 ? -2.475 31.328 7.34 1 95.38 102 PHE A O 1
ATOM 786 N N . VAL A 1 103 ? -3.068 29.297 7.918 1 95.06 103 VAL A N 1
ATOM 787 C CA . VAL A 1 103 ? -3.275 28.828 6.551 1 95.06 103 VAL A CA 1
ATOM 788 C C . VAL A 1 103 ? -4.453 29.562 5.926 1 95.06 103 VAL A C 1
ATOM 790 O O . VAL A 1 103 ? -4.43 29.891 4.734 1 95.06 103 VAL A O 1
ATOM 793 N N . ARG A 1 104 ? -5.473 29.828 6.668 1 94.25 104 ARG A N 1
ATOM 794 C CA . ARG A 1 104 ? -6.621 30.594 6.18 1 94.25 104 ARG A CA 1
ATOM 795 C C . ARG A 1 104 ? -6.211 31.984 5.742 1 94.25 104 ARG A C 1
ATOM 797 O O . ARG A 1 104 ? -6.727 32.5 4.754 1 94.25 104 ARG A O 1
ATOM 804 N N . SER A 1 105 ? -5.32 32.594 6.539 1 96.88 105 SER A N 1
ATOM 805 C CA . SER A 1 105 ? -4.852 33.938 6.188 1 96.88 105 SER A CA 1
ATOM 806 C C . SER A 1 105 ? -4.145 33.938 4.84 1 96.88 105 SER A C 1
ATOM 808 O O . SER A 1 105 ? -4.301 34.875 4.051 1 96.88 105 SER A O 1
ATOM 810 N N . ILE A 1 106 ? -3.379 32.938 4.586 1 97.81 106 ILE A N 1
ATOM 811 C CA . ILE A 1 106 ? -2.695 32.812 3.303 1 97.81 106 ILE A CA 1
ATOM 812 C C . ILE A 1 106 ? -3.723 32.625 2.189 1 97.81 106 ILE A C 1
ATOM 814 O O . ILE A 1 106 ? -3.652 33.281 1.152 1 97.81 106 ILE A O 1
ATOM 818 N N . SER A 1 107 ? -4.652 31.719 2.424 1 96.06 107 SER A N 1
ATOM 819 C CA . SER A 1 107 ? -5.703 31.438 1.454 1 96.06 107 SER A CA 1
ATOM 820 C C . SER A 1 107 ? -6.492 32.688 1.114 1 96.06 107 SER A C 1
ATOM 822 O O . SER A 1 107 ? -6.77 32.969 -0.057 1 96.06 107 SER A O 1
ATOM 824 N N . ASN A 1 108 ? -6.848 33.438 2.148 1 96.06 108 ASN A N 1
ATOM 825 C CA . ASN A 1 108 ? -7.605 34.656 1.951 1 96.06 108 ASN A CA 1
ATOM 826 C C . ASN A 1 108 ? -6.82 35.688 1.135 1 96.06 108 ASN A C 1
ATOM 828 O O . ASN A 1 108 ? -7.387 36.375 0.299 1 96.06 108 ASN A O 1
ATOM 832 N N . HIS A 1 109 ? -5.57 35.781 1.435 1 97.81 109 HIS A N 1
ATOM 833 C CA . HIS A 1 109 ? -4.719 36.688 0.678 1 97.81 109 HIS A CA 1
ATOM 834 C C . HIS A 1 109 ? -4.672 36.312 -0.796 1 97.81 109 HIS A C 1
ATOM 836 O O . HIS A 1 109 ? -4.758 37.188 -1.672 1 97.81 109 HIS A O 1
ATOM 842 N N . ILE A 1 110 ? -4.504 35.062 -1.106 1 97.38 110 ILE A N 1
ATOM 843 C CA . ILE A 1 110 ? -4.469 34.562 -2.479 1 97.38 110 ILE A CA 1
ATOM 844 C C . ILE A 1 110 ? -5.785 34.906 -3.18 1 97.38 110 ILE A C 1
ATOM 846 O O . ILE A 1 110 ? -5.785 35.375 -4.316 1 97.38 110 ILE A O 1
ATOM 850 N N . LYS A 1 111 ? -6.887 34.656 -2.494 1 95.12 111 LYS A N 1
ATOM 851 C CA . LYS A 1 111 ? -8.203 34.938 -3.055 1 95.12 111 LYS A CA 1
ATOM 852 C C . LYS A 1 111 ? -8.344 36.406 -3.404 1 95.12 111 LYS A C 1
ATOM 854 O O . LYS A 1 111 ? -8.883 36.75 -4.457 1 95.12 111 LYS A O 1
ATOM 859 N N . LYS A 1 112 ? -7.875 37.188 -2.508 1 96.5 112 LYS A N 1
ATOM 860 C CA . LYS A 1 112 ? -7.938 38.625 -2.73 1 96.5 112 LYS A CA 1
ATOM 861 C C . LYS A 1 112 ? -7.148 39.031 -3.977 1 96.5 112 LYS A C 1
ATOM 863 O O . LYS A 1 112 ? -7.633 39.812 -4.801 1 96.5 112 LYS A O 1
ATOM 868 N N . CYS A 1 113 ? -5.973 38.531 -4.105 1 96.94 113 CYS A N 1
ATOM 869 C CA . CYS A 1 113 ? -5.137 38.812 -5.262 1 96.94 113 CYS A CA 1
ATOM 870 C C . CYS A 1 113 ? -5.777 38.312 -6.543 1 96.94 113 CYS A C 1
ATOM 872 O O . CYS A 1 113 ? -5.664 38.938 -7.598 1 96.94 113 CYS A O 1
ATOM 874 N N . ALA A 1 114 ? -6.422 37.188 -6.492 1 95.69 114 ALA A N 1
ATOM 875 C CA . ALA A 1 114 ? -7.031 36.562 -7.656 1 95.69 114 ALA A CA 1
ATOM 876 C C . ALA A 1 114 ? -8.234 37.375 -8.148 1 95.69 114 ALA A C 1
ATOM 878 O O . ALA A 1 114 ? -8.648 37.219 -9.305 1 95.69 114 ALA A O 1
ATOM 879 N N . GLU A 1 115 ? -8.797 38.188 -7.34 1 93.88 115 GLU A N 1
ATOM 880 C CA . GLU A 1 115 ? -9.992 38.969 -7.68 1 93.88 115 GLU A CA 1
ATOM 881 C C . GLU A 1 115 ? -9.711 39.938 -8.812 1 93.88 115 GLU A C 1
ATOM 883 O O . GLU A 1 115 ? -10.625 40.344 -9.539 1 93.88 115 GLU A O 1
ATOM 888 N N . GLU A 1 116 ? -8.531 40.375 -9.023 1 90.56 116 GLU A N 1
ATOM 889 C CA . GLU A 1 116 ? -8.18 41.344 -10.055 1 90.56 116 GLU A CA 1
ATOM 890 C C . GLU A 1 116 ? -8.375 40.75 -11.453 1 90.56 116 GLU A C 1
ATOM 892 O O . GLU A 1 116 ? -8.492 41.5 -12.43 1 90.56 116 GLU A O 1
ATOM 897 N N . ARG A 1 117 ? -8.516 39.5 -11.672 1 88.88 117 ARG A N 1
ATOM 898 C CA . ARG A 1 117 ? -8.797 38.75 -12.891 1 88.88 117 ARG A CA 1
ATOM 899 C C . ARG A 1 117 ? -7.848 39.156 -14.016 1 88.88 117 ARG A C 1
ATOM 901 O O . ARG A 1 117 ? -8.227 39.125 -15.188 1 88.88 117 ARG A O 1
ATOM 908 N N . ALA A 1 118 ? -6.625 39.625 -13.742 1 91.56 118 ALA A N 1
ATOM 909 C CA . ALA A 1 118 ? -5.574 39.906 -14.719 1 91.56 118 ALA A CA 1
ATOM 910 C C . ALA A 1 118 ? -4.539 38.781 -14.75 1 91.56 118 ALA A C 1
ATOM 912 O O . ALA A 1 118 ? -4.391 38.031 -13.781 1 91.56 118 ALA A O 1
ATOM 913 N N . GLU A 1 119 ? -3.947 38.719 -15.969 1 95.19 119 GLU A N 1
ATOM 914 C CA . GLU A 1 119 ? -2.834 37.75 -16.016 1 95.19 119 GLU A CA 1
ATOM 915 C C . GLU A 1 119 ? -1.771 38.094 -14.977 1 95.19 119 GLU A C 1
ATOM 917 O O . GLU A 1 119 ? -1.163 39.156 -15.031 1 95.19 119 GLU A O 1
ATOM 922 N N . SER A 1 120 ? -1.604 37.25 -14.008 1 97.56 120 SER A N 1
ATOM 923 C CA . SER A 1 120 ? -0.751 37.562 -12.859 1 97.56 120 SER A CA 1
ATOM 924 C C . SER A 1 120 ? 0.069 36.344 -12.445 1 97.56 120 SER A C 1
ATOM 926 O O . SER A 1 120 ? -0.192 35.219 -12.898 1 97.56 120 SER A O 1
ATOM 928 N N . ALA A 1 121 ? 1.095 36.562 -11.742 1 98.25 121 ALA A N 1
ATOM 929 C CA . ALA A 1 121 ? 1.926 35.531 -11.102 1 98.25 121 ALA A CA 1
ATOM 930 C C . ALA A 1 121 ? 2.086 35.844 -9.609 1 98.25 121 ALA A C 1
ATOM 932 O O . ALA A 1 121 ? 2.062 37 -9.188 1 98.25 121 ALA A O 1
ATOM 933 N N . MET A 1 122 ? 2.146 34.812 -8.859 1 98.62 122 MET A N 1
ATOM 934 C CA . MET A 1 122 ? 2.338 34.969 -7.422 1 98.62 122 MET A CA 1
ATOM 935 C C . MET A 1 122 ? 3.406 34 -6.914 1 98.62 122 MET A C 1
ATOM 937 O O . MET A 1 122 ? 3.447 32.844 -7.328 1 98.62 122 MET A O 1
ATOM 941 N N . PHE A 1 123 ? 4.266 34.469 -6.102 1 98.75 123 PHE A N 1
ATOM 942 C CA . PHE A 1 123 ? 5.234 33.656 -5.383 1 98.75 123 PHE A CA 1
ATOM 943 C C . PHE A 1 123 ? 5.004 33.719 -3.879 1 98.75 123 PHE A C 1
ATOM 945 O O . PHE A 1 123 ? 5.035 34.812 -3.301 1 98.75 123 PHE A O 1
ATOM 952 N N . VAL A 1 124 ? 4.707 32.625 -3.246 1 98.69 124 VAL A N 1
ATOM 953 C CA . VAL A 1 124 ? 4.555 32.5 -1.798 1 98.69 124 VAL A CA 1
ATOM 954 C C . VAL A 1 124 ? 5.824 31.922 -1.187 1 98.69 124 VAL A C 1
ATOM 956 O O . VAL A 1 124 ? 6.051 30.719 -1.265 1 98.69 124 VAL A O 1
ATOM 959 N N . GLU A 1 125 ? 6.621 32.719 -0.56 1 98.56 125 GLU A N 1
ATOM 960 C CA . GLU A 1 125 ? 7.926 32.281 -0.074 1 98.56 125 GLU A CA 1
ATOM 961 C C . GLU A 1 125 ? 7.855 31.859 1.393 1 98.56 125 GLU A C 1
ATOM 963 O O . GLU A 1 125 ? 7.438 32.625 2.246 1 98.56 125 GLU A O 1
ATOM 968 N N . THR A 1 126 ? 8.305 30.656 1.759 1 98 126 THR A N 1
ATOM 969 C CA . THR A 1 126 ? 8.266 30.125 3.115 1 98 126 THR A CA 1
ATOM 970 C C . THR A 1 126 ? 9.453 30.625 3.928 1 98 126 THR A C 1
ATOM 972 O O . THR A 1 126 ? 10.359 31.281 3.387 1 98 126 THR A O 1
ATOM 975 N N . ALA A 1 127 ? 9.414 30.359 5.219 1 96.56 127 ALA A N 1
ATOM 976 C CA . ALA A 1 127 ? 10.5 30.734 6.117 1 96.56 127 ALA A CA 1
ATOM 977 C C . ALA A 1 127 ? 11.438 29.562 6.371 1 96.56 127 ALA A C 1
ATOM 979 O O . ALA A 1 127 ? 10.992 28.438 6.59 1 96.56 127 ALA A O 1
ATOM 980 N N . GLY A 1 128 ? 12.766 29.844 6.328 1 96 128 GLY A N 1
ATOM 981 C CA . GLY A 1 128 ? 13.742 28.828 6.676 1 96 128 GLY A CA 1
ATOM 982 C C . GLY A 1 128 ? 13.719 27.625 5.738 1 96 128 GLY A C 1
ATOM 983 O O . GLY A 1 128 ? 13.664 27.797 4.52 1 96 128 GLY A O 1
ATOM 984 N N . GLY A 1 129 ? 13.891 26.453 6.281 1 97.44 129 GLY A N 1
ATOM 985 C CA . GLY A 1 129 ? 13.836 25.219 5.508 1 97.44 129 GLY A CA 1
ATOM 986 C C . GLY A 1 129 ? 12.445 24.609 5.457 1 97.44 129 GLY A C 1
ATOM 987 O O . GLY A 1 129 ? 11.484 25.203 5.941 1 97.44 129 GLY A O 1
ATOM 988 N N . VAL A 1 130 ? 12.359 23.422 4.887 1 98 130 VAL A N 1
ATOM 989 C CA . VAL A 1 130 ? 11.07 22.812 4.574 1 98 130 VAL A CA 1
ATOM 990 C C . VAL A 1 130 ? 10.336 22.453 5.863 1 98 130 VAL A C 1
ATOM 992 O O . VAL A 1 130 ? 9.102 22.438 5.902 1 98 130 VAL A O 1
ATOM 995 N N . HIS A 1 131 ? 11.117 22.203 6.977 1 98.38 131 HIS A N 1
ATOM 996 C CA . HIS A 1 131 ? 10.508 21.766 8.227 1 98.38 131 HIS A CA 1
ATOM 997 C C . HIS A 1 131 ? 10.703 22.812 9.32 1 98.38 131 HIS A C 1
ATOM 999 O O . HIS A 1 131 ? 10.562 22.516 10.508 1 98.38 131 HIS A O 1
ATOM 1005 N N . SER A 1 132 ? 11.086 24.031 8.914 1 97.75 132 SER A N 1
ATOM 1006 C CA . SER A 1 132 ? 11.086 25.062 9.93 1 97.75 132 SER A CA 1
ATOM 1007 C C . SER A 1 132 ? 9.727 25.203 10.602 1 97.75 132 SER A C 1
ATOM 1009 O O . SER A 1 132 ? 8.695 25.203 9.922 1 97.75 132 SER A O 1
ATOM 1011 N N . PRO A 1 133 ? 9.719 25.234 11.93 1 97.12 133 PRO A N 1
ATOM 1012 C CA . PRO A 1 133 ? 8.422 25.312 12.617 1 97.12 133 PRO A CA 1
ATOM 1013 C C . PRO A 1 133 ? 7.668 26.609 12.32 1 97.12 133 PRO A C 1
ATOM 1015 O O . PRO A 1 133 ? 8.281 27.672 12.188 1 97.12 133 PRO A O 1
ATOM 1018 N N . THR A 1 134 ? 6.406 26.5 12.258 1 96.81 134 THR A N 1
ATOM 1019 C CA . THR A 1 134 ? 5.555 27.688 12.227 1 96.81 134 THR A CA 1
ATOM 1020 C C . THR A 1 134 ? 5.434 28.281 13.625 1 96.81 134 THR A C 1
ATOM 1022 O O . THR A 1 134 ? 6.219 27.969 14.516 1 96.81 134 THR A O 1
ATOM 1025 N N . LEU A 1 135 ? 4.52 29.219 13.82 1 95 135 LEU A N 1
ATOM 1026 C CA . LEU A 1 135 ? 4.422 30.016 15.031 1 95 135 LEU A CA 1
ATOM 1027 C C . LEU A 1 135 ? 4.074 29.156 16.234 1 95 135 LEU A C 1
ATOM 1029 O O . LEU A 1 135 ? 4.508 29.438 17.359 1 95 135 LEU A O 1
ATOM 1033 N N . LEU A 1 136 ? 3.34 28.016 16.031 1 94.88 136 LEU A N 1
ATOM 1034 C CA . LEU A 1 136 ? 2.953 27.156 17.141 1 94.88 136 LEU A CA 1
ATOM 1035 C C . LEU A 1 136 ? 3.762 25.875 17.141 1 94.88 136 LEU A C 1
ATOM 1037 O O . LEU A 1 136 ? 3.457 24.938 17.891 1 94.88 136 LEU A O 1
ATOM 1041 N N . GLY A 1 137 ? 4.664 25.766 16.281 1 95.62 137 GLY A N 1
ATOM 1042 C CA . GLY A 1 137 ? 5.57 24.641 16.312 1 95.62 137 GLY A CA 1
ATOM 1043 C C . GLY A 1 137 ? 5.27 23.594 15.258 1 95.62 137 GLY A C 1
ATOM 1044 O O . GLY A 1 137 ? 6.023 22.625 15.094 1 95.62 137 GLY A O 1
ATOM 1045 N N . THR A 1 138 ? 4.176 23.734 14.539 1 96.75 138 THR A N 1
ATOM 1046 C CA . THR A 1 138 ? 3.891 22.828 13.438 1 96.75 138 THR A CA 1
ATOM 1047 C C . THR A 1 138 ? 4.914 22.984 12.32 1 96.75 138 THR A C 1
ATOM 1049 O O . THR A 1 138 ? 5.305 24.109 11.984 1 96.75 138 THR A O 1
ATOM 1052 N N . LEU A 1 139 ? 5.406 21.906 11.797 1 97.75 139 LEU A N 1
ATOM 1053 C CA . LEU A 1 139 ? 6.367 21.984 10.703 1 97.75 139 LEU A CA 1
ATOM 1054 C C . LEU A 1 139 ? 5.746 22.656 9.484 1 97.75 139 LEU A C 1
ATOM 1056 O O . LEU A 1 139 ? 4.59 22.391 9.141 1 97.75 139 LEU A O 1
ATOM 1060 N N . GLN A 1 140 ? 6.445 23.547 8.844 1 97.56 140 GLN A N 1
ATOM 1061 C CA . GLN A 1 140 ? 5.926 24.328 7.734 1 97.56 140 GLN A CA 1
ATOM 1062 C C . GLN A 1 140 ? 5.418 23.438 6.613 1 97.56 140 GLN A C 1
ATOM 1064 O O . GLN A 1 140 ? 4.371 23.703 6.02 1 97.56 140 GLN A O 1
ATOM 1069 N N . ALA A 1 141 ? 6.152 22.312 6.297 1 97.25 141 ALA A N 1
ATOM 1070 C CA . ALA A 1 141 ? 5.711 21.406 5.238 1 97.25 141 ALA A CA 1
ATOM 1071 C C . ALA A 1 141 ? 4.348 20.812 5.562 1 97.25 141 ALA A C 1
ATOM 1073 O O . ALA A 1 141 ? 3.578 20.484 4.656 1 97.25 141 ALA A O 1
ATOM 1074 N N . ASP A 1 142 ? 3.998 20.625 6.836 1 96.44 142 ASP A N 1
ATOM 1075 C CA . ASP A 1 142 ? 2.699 20.125 7.266 1 96.44 142 ASP A CA 1
ATOM 1076 C C . ASP A 1 142 ? 1.654 21.234 7.289 1 96.44 142 ASP A C 1
ATOM 1078 O O . ASP A 1 142 ? 0.501 21.016 6.91 1 96.44 142 ASP A O 1
ATOM 1082 N N . ALA A 1 143 ? 2.1 22.391 7.723 1 96.38 143 ALA A N 1
ATOM 1083 C CA . ALA A 1 143 ? 1.176 23.516 7.871 1 96.38 143 ALA A CA 1
ATOM 1084 C C . ALA A 1 143 ? 0.673 24 6.512 1 96.38 143 ALA A C 1
ATOM 1086 O O . ALA A 1 143 ? -0.491 24.375 6.371 1 96.38 143 ALA A O 1
ATOM 1087 N N . TYR A 1 144 ? 1.527 24.047 5.504 1 96.69 144 TYR A N 1
ATOM 1088 C CA . TYR A 1 144 ? 1.183 24.547 4.176 1 96.69 144 TYR A CA 1
ATOM 1089 C C . TYR A 1 144 ? 0.506 23.469 3.342 1 96.69 144 TYR A C 1
ATOM 1091 O O . TYR A 1 144 ? -0.002 23.734 2.254 1 96.69 144 TYR A O 1
ATOM 1099 N N . ARG A 1 145 ? 0.425 22.266 3.824 1 95.12 145 ARG A N 1
ATOM 1100 C CA . ARG A 1 145 ? -0.001 21.094 3.055 1 95.12 145 ARG A CA 1
ATOM 1101 C C . ARG A 1 145 ? -1.414 21.281 2.514 1 95.12 145 ARG A C 1
ATOM 1103 O O . ARG A 1 145 ? -1.716 20.875 1.394 1 95.12 145 ARG A O 1
ATOM 1110 N N . PRO A 1 146 ? -2.348 21.859 3.258 1 93.12 146 PRO A N 1
ATOM 1111 C CA . PRO A 1 146 ? -3.713 22.031 2.752 1 93.12 146 PRO A CA 1
ATOM 1112 C C . PRO A 1 146 ? -3.771 22.875 1.479 1 93.12 146 PRO A C 1
ATOM 1114 O O . PRO A 1 146 ? -4.691 22.719 0.672 1 93.12 146 PRO A O 1
ATOM 1117 N N . LEU A 1 147 ? -2.76 23.797 1.299 1 94.88 147 LEU A N 1
ATOM 1118 C CA . LEU A 1 147 ? -2.723 24.656 0.116 1 94.88 147 LEU A CA 1
ATOM 1119 C C . LEU A 1 147 ? -2.176 23.891 -1.087 1 94.88 147 LEU A C 1
ATOM 1121 O O . LEU A 1 147 ? -2.654 24.078 -2.209 1 94.88 147 LEU A O 1
ATOM 1125 N N . LEU A 1 148 ? -1.199 23.016 -0.758 1 94.38 148 LEU A N 1
ATOM 1126 C CA . LEU A 1 148 ? -0.529 22.141 -1.717 1 94.38 148 LEU A CA 1
ATOM 1127 C C . LEU A 1 148 ? -0.241 22.891 -3.018 1 94.38 148 LEU A C 1
ATOM 1129 O O . LEU A 1 148 ? -0.583 22.406 -4.102 1 94.38 148 LEU A O 1
ATOM 1133 N N . LEU A 1 149 ? 0.339 24.031 -2.93 1 97.38 149 LEU A N 1
ATOM 1134 C CA . LEU A 1 149 ? 0.687 24.844 -4.09 1 97.38 149 LEU A CA 1
ATOM 1135 C C . LEU A 1 149 ? 1.864 24.234 -4.844 1 97.38 149 LEU A C 1
ATOM 1137 O O . LEU A 1 149 ? 2.764 23.641 -4.234 1 97.38 149 LEU A O 1
ATOM 1141 N N . PRO A 1 150 ? 1.823 24.312 -6.246 1 97.56 150 PRO A N 1
ATOM 1142 C CA . PRO A 1 150 ? 3.043 23.953 -6.973 1 97.56 150 PRO A CA 1
ATOM 1143 C C . PRO A 1 150 ? 4.281 24.672 -6.434 1 97.56 150 PRO A C 1
ATOM 1145 O O . PRO A 1 150 ? 4.207 25.828 -6.051 1 97.56 150 PRO A O 1
ATOM 1148 N N . THR A 1 151 ? 5.43 23.953 -6.477 1 98.44 151 THR A N 1
ATOM 1149 C CA . THR A 1 151 ? 6.512 24.438 -5.629 1 98.44 151 THR A CA 1
ATOM 1150 C C . THR A 1 151 ? 7.801 24.594 -6.43 1 98.44 151 THR A C 1
ATOM 1152 O O . THR A 1 151 ? 8.047 23.828 -7.371 1 98.44 151 THR A O 1
ATOM 1155 N N . VAL A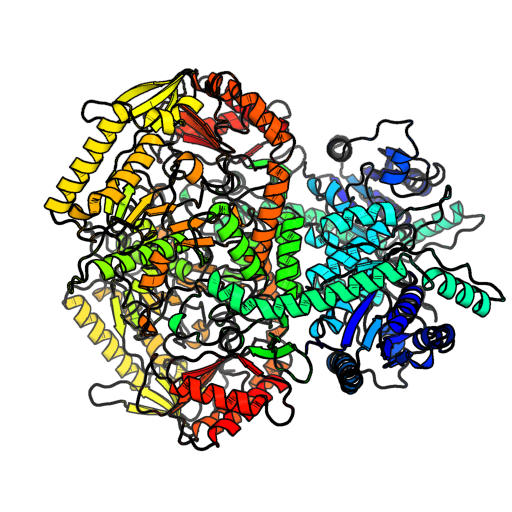 1 152 ? 8.531 25.594 -6.137 1 98.81 152 VAL A N 1
ATOM 1156 C CA . VAL A 1 152 ? 9.93 25.781 -6.516 1 98.81 152 VAL A CA 1
ATOM 1157 C C . VAL A 1 152 ? 10.828 25.5 -5.312 1 98.81 152 VAL A C 1
ATOM 1159 O O . VAL A 1 152 ? 10.617 26.047 -4.23 1 98.81 152 VAL A O 1
ATOM 1162 N N . LEU A 1 153 ? 11.734 24.578 -5.461 1 98.88 153 LEU A N 1
ATOM 1163 C CA . LEU A 1 153 ? 12.688 24.281 -4.398 1 98.88 153 LEU A CA 1
ATOM 1164 C C . LEU A 1 153 ? 14.031 24.938 -4.664 1 98.88 153 LEU A C 1
ATOM 1166 O O . LEU A 1 153 ? 14.641 24.719 -5.719 1 98.88 153 LEU A O 1
ATOM 1170 N N . ILE A 1 154 ? 14.453 25.828 -3.758 1 98.88 154 ILE A N 1
ATOM 1171 C CA . ILE A 1 154 ? 15.773 26.438 -3.855 1 98.88 154 ILE A CA 1
ATOM 1172 C C . ILE A 1 154 ? 16.812 25.531 -3.217 1 98.88 154 ILE A C 1
ATOM 1174 O O . ILE A 1 154 ? 16.797 25.297 -2.004 1 98.88 154 ILE A O 1
ATOM 1178 N N . ALA A 1 155 ? 17.75 25.047 -3.996 1 98.62 155 ALA A N 1
ATOM 1179 C CA . ALA A 1 155 ? 18.781 24.125 -3.547 1 98.62 155 ALA A CA 1
ATOM 1180 C C . ALA A 1 155 ? 19.844 24.844 -2.721 1 98.62 155 ALA A C 1
ATOM 1182 O O . ALA A 1 155 ? 19.953 26.078 -2.787 1 98.62 155 ALA A O 1
ATOM 1183 N N . ASP A 1 156 ? 20.547 24.078 -1.874 1 97.5 156 ASP A N 1
ATOM 1184 C CA . ASP A 1 156 ? 21.656 24.594 -1.076 1 97.5 156 ASP A CA 1
ATOM 1185 C C . ASP A 1 156 ? 22.969 24.547 -1.863 1 97.5 156 ASP A C 1
ATOM 1187 O O . ASP A 1 156 ? 23.5 23.469 -2.152 1 97.5 156 ASP A O 1
ATOM 1191 N N . PRO A 1 157 ? 23.516 25.703 -2.232 1 95.31 157 PRO A N 1
ATOM 1192 C CA . PRO A 1 157 ? 24.719 25.719 -3.07 1 95.31 157 PRO A CA 1
ATOM 1193 C C . PRO A 1 157 ? 26 25.469 -2.271 1 95.31 157 PRO A C 1
ATOM 1195 O O . PRO A 1 157 ? 27.078 25.391 -2.85 1 95.31 157 PRO A O 1
ATOM 1198 N N . ARG A 1 158 ? 25.984 25.328 -1.023 1 94.12 158 ARG A N 1
ATOM 1199 C CA . ARG A 1 158 ? 27.156 25.25 -0.148 1 94.12 158 ARG A CA 1
ATOM 1200 C C . ARG A 1 158 ? 27.578 23.797 0.059 1 94.12 158 ARG A C 1
ATOM 1202 O O . ARG A 1 158 ? 26.953 22.875 -0.464 1 94.12 158 ARG A O 1
ATOM 1209 N N . LEU A 1 159 ? 28.703 23.672 0.842 1 93.38 159 LEU A N 1
ATOM 1210 C CA . LEU A 1 159 ? 29.172 22.328 1.222 1 93.38 159 LEU A CA 1
ATOM 1211 C C . LEU A 1 159 ? 28.078 21.594 1.996 1 93.38 159 LEU A C 1
ATOM 1213 O O . LEU A 1 159 ? 27.484 22.141 2.92 1 93.38 159 LEU A O 1
ATOM 1217 N N . GLY A 1 160 ? 27.766 20.391 1.645 1 95.06 160 GLY A N 1
ATOM 1218 C CA . GLY A 1 160 ? 26.672 19.609 2.223 1 95.06 160 GLY A CA 1
ATOM 1219 C C . GLY A 1 160 ? 25.344 19.812 1.514 1 95.06 160 GLY A C 1
ATOM 1220 O O . GLY A 1 160 ? 24.359 19.172 1.845 1 95.06 160 GLY A O 1
ATOM 1221 N N . GLY A 1 161 ? 25.391 20.641 0.508 1 96.94 161 GLY A N 1
ATOM 1222 C CA . GLY A 1 161 ? 24.172 21.094 -0.148 1 96.94 161 GLY A CA 1
ATOM 1223 C C . GLY A 1 161 ? 23.484 20.016 -0.954 1 96.94 161 GLY A C 1
ATOM 1224 O O . GLY A 1 161 ? 22.266 20 -1.088 1 96.94 161 GLY A O 1
ATOM 1225 N N . ILE A 1 162 ? 24.219 19.047 -1.54 1 97.81 162 ILE A N 1
ATOM 1226 C CA . ILE A 1 162 ? 23.609 17.922 -2.248 1 97.81 162 ILE A CA 1
ATOM 1227 C C . ILE A 1 162 ? 22.703 17.156 -1.299 1 97.81 162 ILE A C 1
ATOM 1229 O O . ILE A 1 162 ? 21.531 16.906 -1.605 1 97.81 162 ILE A O 1
ATOM 1233 N N . SER A 1 163 ? 23.25 16.891 -0.145 1 98.19 163 SER A N 1
ATOM 1234 C CA . SER A 1 163 ? 22.531 16.109 0.854 1 98.19 163 SER A CA 1
ATOM 1235 C C . SER A 1 163 ? 21.297 16.844 1.367 1 98.19 163 SER A C 1
ATOM 1237 O O . SER A 1 163 ? 20.203 16.281 1.421 1 98.19 163 SER A O 1
ATOM 1239 N N . SER A 1 164 ? 21.484 18.125 1.765 1 97.81 164 SER A N 1
ATOM 1240 C CA . SER A 1 164 ? 20.359 18.875 2.33 1 97.81 164 SER A CA 1
ATOM 1241 C C . SER A 1 164 ? 19.25 19.062 1.308 1 97.81 164 SER A C 1
ATOM 1243 O O . SER A 1 164 ? 18.062 19.016 1.655 1 97.81 164 SER A O 1
ATOM 1245 N N . THR A 1 165 ? 19.625 19.25 0.019 1 98.69 165 THR A N 1
ATOM 1246 C CA . THR A 1 165 ? 18.641 19.484 -1.039 1 98.69 165 THR A CA 1
ATOM 1247 C C . THR A 1 165 ? 17.828 18.219 -1.301 1 98.69 165 THR A C 1
ATOM 1249 O O . THR A 1 165 ? 16.609 18.266 -1.385 1 98.69 165 THR A O 1
ATOM 1252 N N . ILE A 1 166 ? 18.484 17.078 -1.372 1 98.62 166 ILE A N 1
ATOM 1253 C CA . ILE A 1 166 ? 17.812 15.812 -1.667 1 98.62 166 ILE A CA 1
ATOM 1254 C C . ILE A 1 166 ? 16.922 15.414 -0.491 1 98.62 166 ILE A C 1
ATOM 1256 O O . ILE A 1 166 ? 15.805 14.945 -0.686 1 98.62 166 ILE A O 1
ATOM 1260 N N . SER A 1 167 ? 17.391 15.641 0.736 1 98.62 167 SER A N 1
ATOM 1261 C CA . SER A 1 167 ? 16.562 15.352 1.908 1 98.62 167 SER A CA 1
ATOM 1262 C C . SER A 1 167 ? 15.312 16.219 1.937 1 98.62 167 SER A C 1
ATOM 1264 O O . SER A 1 167 ? 14.219 15.734 2.256 1 98.62 167 SER A O 1
ATOM 1266 N N . ALA A 1 168 ? 15.492 17.5 1.633 1 98.69 168 ALA A N 1
ATOM 1267 C CA . ALA A 1 168 ? 14.352 18.406 1.584 1 98.69 168 ALA A CA 1
ATOM 1268 C C . ALA A 1 168 ? 13.344 17.969 0.525 1 98.69 168 ALA A C 1
ATOM 1270 O O . ALA A 1 168 ? 12.133 17.953 0.778 1 98.69 168 ALA A O 1
ATOM 1271 N N . TYR A 1 169 ? 13.898 17.656 -0.648 1 98.38 169 TYR A N 1
ATOM 1272 C CA . TYR A 1 169 ? 13.07 17.156 -1.74 1 98.38 169 TYR A CA 1
ATOM 1273 C C . TYR A 1 169 ? 12.242 15.961 -1.295 1 98.38 169 TYR A C 1
ATOM 1275 O O . TYR A 1 169 ? 11.023 15.922 -1.52 1 98.38 169 TYR A O 1
ATOM 1283 N N . GLU A 1 170 ? 12.844 14.984 -0.641 1 98.31 170 GLU A N 1
ATOM 1284 C CA . GLU A 1 170 ? 12.164 13.758 -0.243 1 98.31 170 GLU A CA 1
ATOM 1285 C C . GLU A 1 170 ? 11.086 14.039 0.804 1 98.31 170 GLU A C 1
ATOM 1287 O O . GLU A 1 170 ? 10.008 13.438 0.773 1 98.31 170 GLU A O 1
ATOM 1292 N N . SER A 1 171 ? 11.336 14.953 1.707 1 98.19 171 SER A N 1
ATOM 1293 C CA . SER A 1 171 ? 10.352 15.344 2.717 1 98.19 171 SER A CA 1
ATOM 1294 C C . SER A 1 171 ? 9.102 15.938 2.074 1 98.19 171 SER A C 1
ATOM 1296 O O . SER A 1 171 ? 7.988 15.68 2.527 1 98.19 171 SER A O 1
ATOM 1298 N N . MET A 1 172 ? 9.344 16.734 1.031 1 97.88 172 MET A N 1
ATOM 1299 C CA . MET A 1 172 ? 8.227 17.375 0.346 1 97.88 172 MET A CA 1
ATOM 1300 C C . MET A 1 172 ? 7.426 16.375 -0.459 1 97.88 172 MET A C 1
ATOM 1302 O O . MET A 1 172 ? 6.195 16.344 -0.383 1 97.88 172 MET A O 1
ATOM 1306 N N . VAL A 1 173 ? 8.164 15.531 -1.143 1 96.75 173 VAL A N 1
ATOM 1307 C CA . VAL A 1 173 ? 7.52 14.578 -2.035 1 96.75 173 VAL A CA 1
ATOM 1308 C C . VAL A 1 173 ? 6.691 13.586 -1.219 1 96.75 173 VAL A C 1
ATOM 1310 O O . VAL A 1 173 ? 5.598 13.195 -1.629 1 96.75 173 VAL A O 1
ATOM 1313 N N . MET A 1 174 ? 7.117 13.18 -0.078 1 96.56 174 MET A N 1
ATOM 1314 C CA . MET A 1 174 ? 6.406 12.203 0.739 1 96.56 174 MET A CA 1
ATOM 1315 C C . MET A 1 174 ? 5.121 12.797 1.307 1 96.56 174 MET A C 1
ATOM 1317 O O . MET A 1 174 ? 4.234 12.062 1.752 1 96.56 174 MET A O 1
ATOM 1321 N N . ARG A 1 175 ? 4.996 14.133 1.255 1 97.19 175 ARG A N 1
ATOM 1322 C CA . ARG A 1 175 ? 3.791 14.82 1.701 1 97.19 175 ARG A CA 1
ATOM 1323 C C . ARG A 1 175 ? 2.904 15.195 0.519 1 97.19 175 ARG A C 1
ATOM 1325 O O . ARG A 1 175 ? 1.918 15.914 0.679 1 97.19 175 ARG A O 1
ATOM 1332 N N . GLY A 1 176 ? 3.33 14.781 -0.688 1 96.69 176 GLY A N 1
ATOM 1333 C CA . GLY A 1 176 ? 2.482 14.93 -1.86 1 96.69 176 GLY A CA 1
ATOM 1334 C C . GLY A 1 176 ? 2.764 16.188 -2.646 1 96.69 176 GLY A C 1
ATOM 1335 O O . GLY A 1 176 ? 2.072 16.484 -3.623 1 96.69 176 GLY A O 1
ATOM 1336 N N . TYR A 1 177 ? 3.76 17 -2.297 1 97.31 177 TYR A N 1
ATOM 1337 C CA . TYR A 1 177 ? 4.086 18.234 -3.008 1 97.31 177 TYR A CA 1
ATOM 1338 C C . TYR A 1 177 ? 4.559 17.938 -4.426 1 97.31 177 TYR A C 1
ATOM 1340 O O . TYR A 1 177 ? 5.211 16.922 -4.668 1 97.31 177 TYR A O 1
ATOM 1348 N N . SER A 1 178 ? 4.219 18.766 -5.332 1 96.44 178 SER A N 1
ATOM 1349 C CA . SER A 1 178 ? 4.793 18.781 -6.672 1 96.44 178 SER A CA 1
ATOM 1350 C C . SER A 1 178 ? 5.891 19.844 -6.793 1 96.44 178 SER A C 1
ATOM 1352 O O . SER A 1 178 ? 5.672 21 -6.469 1 96.44 178 SER A O 1
ATOM 1354 N N . ILE A 1 179 ? 6.977 19.406 -7.215 1 98.38 179 ILE A N 1
ATOM 1355 C CA . ILE A 1 179 ? 8.086 20.328 -7.441 1 98.38 179 ILE A CA 1
ATOM 1356 C C . ILE A 1 179 ? 8.25 20.578 -8.938 1 98.38 179 ILE A C 1
ATOM 1358 O O . ILE A 1 179 ? 8.695 19.703 -9.68 1 98.38 179 ILE A O 1
ATOM 1362 N N . ASP A 1 180 ? 7.973 21.797 -9.344 1 98.5 180 ASP A N 1
ATOM 1363 C CA . ASP A 1 180 ? 7.973 22.141 -10.766 1 98.5 180 ASP A CA 1
ATOM 1364 C C . ASP A 1 180 ? 9.375 22.531 -11.242 1 98.5 180 ASP A C 1
ATOM 1366 O O . ASP A 1 180 ? 9.68 22.438 -12.43 1 98.5 180 ASP A O 1
ATOM 1370 N N . LEU A 1 181 ? 10.141 22.969 -10.266 1 98.75 181 LEU A N 1
ATOM 1371 C CA . LEU A 1 181 ? 11.445 23.5 -10.625 1 98.75 181 LEU A CA 1
ATOM 1372 C C . LEU A 1 181 ? 12.383 23.5 -9.414 1 98.75 181 LEU A C 1
ATOM 1374 O O . LEU A 1 181 ? 11.953 23.75 -8.289 1 98.75 181 LEU A O 1
ATOM 1378 N N . VAL A 1 182 ? 13.625 23.156 -9.672 1 98.88 182 VAL A N 1
ATOM 1379 C CA . VAL A 1 182 ? 14.688 23.344 -8.695 1 98.88 182 VAL A CA 1
ATOM 1380 C C . VAL A 1 182 ? 15.656 24.422 -9.18 1 98.88 182 VAL A C 1
ATOM 1382 O O . VAL A 1 182 ? 16.094 24.406 -10.328 1 98.88 182 VAL A O 1
ATOM 1385 N N . LEU A 1 183 ? 15.883 25.453 -8.359 1 98.75 183 LEU A N 1
ATOM 1386 C CA . LEU A 1 183 ? 16.906 26.453 -8.641 1 98.75 183 LEU A CA 1
ATOM 1387 C C . LEU A 1 183 ? 18.156 26.203 -7.805 1 98.75 183 LEU A C 1
ATOM 1389 O O . LEU A 1 183 ? 18.062 26.016 -6.586 1 98.75 183 LEU A O 1
ATOM 1393 N N . CYS A 1 184 ? 19.281 26.094 -8.406 1 97.75 184 CYS A N 1
ATOM 1394 C CA . CYS A 1 184 ? 20.562 25.891 -7.75 1 97.75 184 CYS A CA 1
ATOM 1395 C C . CYS A 1 184 ? 21.609 26.859 -8.281 1 97.75 184 CYS A C 1
ATOM 1397 O O . CYS A 1 184 ? 22.016 26.766 -9.438 1 97.75 184 CYS A O 1
ATOM 1399 N N . MET A 1 185 ? 22.016 27.812 -7.426 1 96.38 185 MET A N 1
ATOM 1400 C CA . MET A 1 185 ? 23.016 28.781 -7.879 1 96.38 185 MET A CA 1
ATOM 1401 C C . MET A 1 185 ? 24.297 28.078 -8.312 1 96.38 185 MET A C 1
ATOM 1403 O O . MET A 1 185 ? 24.766 27.172 -7.625 1 96.38 185 MET A O 1
ATOM 1407 N N . PHE A 1 186 ? 24.703 28.359 -9.484 1 92.44 186 PHE A N 1
ATOM 1408 C CA . PHE A 1 186 ? 25.891 27.656 -9.953 1 92.44 186 PHE A CA 1
ATOM 1409 C C . PHE A 1 186 ? 27.141 28.141 -9.211 1 92.44 186 PHE A C 1
ATOM 1411 O O . PHE A 1 186 ? 27.141 29.234 -8.641 1 92.44 186 PHE A O 1
ATOM 1418 N N . ASP A 1 187 ? 28.156 27.312 -9.055 1 86.69 187 ASP A N 1
ATOM 1419 C CA . ASP A 1 187 ? 29.453 27.625 -8.453 1 86.69 187 ASP A CA 1
ATOM 1420 C C . ASP A 1 187 ? 30.422 28.141 -9.508 1 86.69 187 ASP A C 1
ATOM 1422 O O . ASP A 1 187 ? 30.625 27.516 -10.547 1 86.69 187 ASP A O 1
ATOM 1426 N N . GLN A 1 188 ? 30.969 29.328 -9.195 1 81.44 188 GLN A N 1
ATOM 1427 C CA . GLN A 1 188 ? 32 29.781 -10.117 1 81.44 188 GLN A CA 1
ATOM 1428 C C . GLN A 1 188 ? 33.188 28.797 -10.148 1 81.44 188 GLN A C 1
ATOM 1430 O O . GLN A 1 188 ? 33.562 28.234 -9.117 1 81.44 188 GLN A O 1
ATOM 1435 N N . PRO A 1 189 ? 33.531 28.438 -11.383 1 78.44 189 PRO A N 1
ATOM 1436 C CA . PRO A 1 189 ? 34.625 27.484 -11.492 1 78.44 189 PRO A CA 1
ATOM 1437 C C . PRO A 1 189 ? 35.875 27.906 -10.703 1 78.44 189 PRO A C 1
ATOM 1439 O O . PRO A 1 189 ? 36.375 29.016 -10.906 1 78.44 189 PRO A O 1
ATOM 1442 N N . SER A 1 190 ? 36.188 27.328 -9.719 1 82.25 190 SER A N 1
ATOM 1443 C CA . SER A 1 190 ? 37.375 27.531 -8.891 1 82.25 190 SER A CA 1
ATOM 1444 C C . SER A 1 190 ? 37.781 26.219 -8.227 1 82.25 190 SER A C 1
ATOM 1446 O O . SER A 1 190 ? 37.062 25.234 -8.266 1 82.25 190 SER A O 1
ATOM 1448 N N . SER A 1 191 ? 38.969 26.203 -7.805 1 74.12 191 SER A N 1
ATOM 1449 C CA . SER A 1 191 ? 39.5 25.031 -7.109 1 74.12 191 SER A CA 1
ATOM 1450 C C . SER A 1 191 ? 38.688 24.719 -5.863 1 74.12 191 SER A C 1
ATOM 1452 O O . SER A 1 191 ? 38.719 23.609 -5.344 1 74.12 191 SER A O 1
ATOM 1454 N N . LYS A 1 192 ? 37.844 25.656 -5.52 1 81.56 192 LYS A N 1
ATOM 1455 C CA . LYS A 1 192 ? 37.094 25.484 -4.285 1 81.56 192 LYS A CA 1
ATOM 1456 C C . LYS A 1 192 ? 35.625 25.266 -4.582 1 81.56 192 LYS A C 1
ATOM 1458 O O . LYS A 1 192 ? 34.781 25.203 -3.662 1 81.56 192 LYS A O 1
ATOM 1463 N N . ALA A 1 193 ? 35.406 25.094 -5.816 1 89.25 193 ALA A N 1
ATOM 1464 C CA . ALA A 1 193 ? 34 25 -6.203 1 89.25 193 ALA A CA 1
ATOM 1465 C C . ALA A 1 193 ? 33.406 23.656 -5.766 1 89.25 193 ALA A C 1
ATOM 1467 O O . ALA A 1 193 ? 34.062 22.609 -5.875 1 89.25 193 ALA A O 1
ATOM 1468 N N . TYR A 1 194 ? 32.188 23.672 -5.258 1 91.56 194 TYR A N 1
ATOM 1469 C CA . TYR A 1 194 ? 31.5 22.453 -4.82 1 91.56 194 TYR A CA 1
ATOM 1470 C C . TYR A 1 194 ? 30.734 21.812 -5.969 1 91.56 194 TYR A C 1
ATOM 1472 O O . TYR A 1 194 ? 30.469 20.609 -5.961 1 91.56 194 TYR A O 1
ATOM 1480 N N . LEU A 1 195 ? 30.219 22.625 -6.922 1 93.75 195 LEU A N 1
ATOM 1481 C CA . LEU A 1 195 ? 29.594 22.188 -8.164 1 93.75 195 LEU A CA 1
ATOM 1482 C C . LEU A 1 195 ? 28.359 21.344 -7.883 1 93.75 195 LEU A C 1
ATOM 1484 O O . LEU A 1 195 ? 28.125 20.328 -8.523 1 93.75 195 LEU A O 1
ATOM 1488 N N . ASN A 1 196 ? 27.578 21.75 -6.863 1 96.25 196 ASN A N 1
ATOM 1489 C CA . ASN A 1 196 ? 26.359 21.031 -6.504 1 96.25 196 ASN A CA 1
ATOM 1490 C C . ASN A 1 196 ? 25.391 20.938 -7.688 1 96.25 196 ASN A C 1
ATOM 1492 O O . ASN A 1 196 ? 24.734 19.922 -7.871 1 96.25 196 ASN A O 1
ATOM 1496 N N . HIS A 1 197 ? 25.312 21.969 -8.539 1 96.44 197 HIS A N 1
ATOM 1497 C CA . HIS A 1 197 ? 24.391 22.016 -9.672 1 96.44 197 HIS A CA 1
ATOM 1498 C C . HIS A 1 197 ? 24.719 20.922 -10.688 1 96.44 197 HIS A C 1
ATOM 1500 O O . HIS A 1 197 ? 23.828 20.391 -11.344 1 96.44 197 HIS A O 1
ATOM 1506 N N . GLU A 1 198 ? 25.953 20.578 -10.828 1 95.5 198 GLU A N 1
ATOM 1507 C CA . GLU A 1 198 ? 26.359 19.547 -11.773 1 95.5 198 GLU A CA 1
ATOM 1508 C C . GLU A 1 198 ? 25.844 18.172 -11.352 1 95.5 198 GLU A C 1
ATOM 1510 O O . GLU A 1 198 ? 25.516 17.344 -12.188 1 95.5 198 GLU A O 1
ATOM 1515 N N . PHE A 1 199 ? 25.859 17.922 -10.055 1 96.75 199 PHE A N 1
ATOM 1516 C CA . PHE A 1 199 ? 25.359 16.672 -9.531 1 96.75 199 PHE A CA 1
ATOM 1517 C C . PHE A 1 199 ? 23.828 16.641 -9.562 1 96.75 199 PHE A C 1
ATOM 1519 O O . PHE A 1 199 ? 23.234 15.648 -9.969 1 96.75 199 PHE A O 1
ATOM 1526 N N . LEU A 1 200 ? 23.188 17.672 -9.164 1 98.19 200 LEU A N 1
ATOM 1527 C CA . LEU A 1 200 ? 21.75 17.734 -8.93 1 98.19 200 LEU A CA 1
ATOM 1528 C C . LEU A 1 200 ? 20.984 17.75 -10.25 1 98.19 200 LEU A C 1
ATOM 1530 O O . LEU A 1 200 ? 19.844 17.266 -10.32 1 98.19 200 LEU A O 1
ATOM 1534 N N . THR A 1 201 ? 21.562 18.328 -11.297 1 97.94 201 THR A N 1
ATOM 1535 C CA . THR A 1 201 ? 20.859 18.5 -12.57 1 97.94 201 THR A CA 1
ATOM 1536 C C . THR A 1 201 ? 20.469 17.156 -13.148 1 97.94 201 THR A C 1
ATOM 1538 O O . THR A 1 201 ? 19.281 16.891 -13.375 1 97.94 201 THR A O 1
ATOM 1541 N N . PRO A 1 202 ? 21.422 16.219 -13.352 1 97.25 202 PRO A N 1
ATOM 1542 C CA . PRO A 1 202 ? 21 14.922 -13.867 1 97.25 202 PRO A CA 1
ATOM 1543 C C . PRO A 1 202 ? 20.156 14.133 -12.867 1 97.25 202 PRO A C 1
ATOM 1545 O O . PRO A 1 202 ? 19.266 13.375 -13.258 1 97.25 202 PRO A O 1
ATOM 1548 N N . TRP A 1 203 ? 20.438 14.266 -11.578 1 97.44 203 TRP A N 1
ATOM 1549 C CA . TRP A 1 203 ? 19.703 13.547 -10.547 1 97.44 203 TRP A CA 1
ATOM 1550 C C . TRP A 1 203 ? 18.219 13.906 -10.586 1 97.44 203 TRP A C 1
ATOM 1552 O O . TRP A 1 203 ? 17.359 13.031 -10.523 1 97.44 203 TRP A O 1
ATOM 1562 N N . PHE A 1 204 ? 17.891 15.172 -10.719 1 98.19 204 PHE A N 1
ATOM 1563 C CA . PHE A 1 204 ? 16.5 15.633 -10.773 1 98.19 204 PHE A CA 1
ATOM 1564 C C . PHE A 1 204 ? 15.891 15.359 -12.141 1 98.19 204 PHE A C 1
ATOM 1566 O O . PHE A 1 204 ? 14.688 15.109 -12.25 1 98.19 204 PHE A O 1
ATOM 1573 N N . ALA A 1 205 ? 16.734 15.43 -13.172 1 97.25 205 ALA A N 1
ATOM 1574 C CA . ALA A 1 205 ? 16.25 15.133 -14.516 1 97.25 205 ALA A CA 1
ATOM 1575 C C . ALA A 1 205 ? 15.656 13.727 -14.586 1 97.25 205 ALA A C 1
ATOM 1577 O O . ALA A 1 205 ? 14.648 13.5 -15.25 1 97.25 205 ALA A O 1
ATOM 1578 N N . GLU A 1 206 ? 16.297 12.812 -13.906 1 93.69 206 GLU A N 1
ATOM 1579 C CA . GLU A 1 206 ? 15.82 11.438 -13.852 1 93.69 206 GLU A CA 1
ATOM 1580 C C . GLU A 1 206 ? 14.438 11.359 -13.211 1 93.69 206 GLU A C 1
ATOM 1582 O O . GLU A 1 206 ? 13.719 10.375 -13.398 1 93.69 206 GLU A O 1
ATOM 1587 N N . ARG A 1 207 ? 14.062 12.359 -12.539 1 94.81 207 ARG A N 1
ATOM 1588 C CA . ARG A 1 207 ? 12.789 12.398 -11.828 1 94.81 207 ARG A CA 1
ATOM 1589 C C . ARG A 1 207 ? 11.82 13.367 -12.5 1 94.81 207 ARG A C 1
ATOM 1591 O O . ARG A 1 207 ? 10.766 13.688 -11.945 1 94.81 207 ARG A O 1
ATOM 1598 N N . GLY A 1 208 ? 12.195 13.891 -13.648 1 94.81 208 GLY A N 1
ATOM 1599 C CA . GLY A 1 208 ? 11.336 14.742 -14.453 1 94.81 208 GLY A CA 1
ATOM 1600 C C . GLY A 1 208 ? 11.273 16.172 -13.945 1 94.81 208 GLY A C 1
ATOM 1601 O O . GLY A 1 208 ? 10.32 16.906 -14.234 1 94.81 208 GLY A O 1
ATOM 1602 N N . ILE A 1 209 ? 12.18 16.609 -13.125 1 98.25 209 ILE A N 1
ATOM 1603 C CA . ILE A 1 209 ? 12.188 17.953 -12.555 1 98.25 209 ILE A CA 1
ATOM 1604 C C . ILE A 1 209 ? 13.352 18.75 -13.133 1 98.25 209 ILE A C 1
ATOM 1606 O O . ILE A 1 209 ? 14.516 18.375 -12.953 1 98.25 209 ILE A O 1
ATOM 1610 N N . PRO A 1 210 ? 13.078 19.828 -13.805 1 98.56 210 PRO A N 1
ATOM 1611 C CA . PRO A 1 210 ? 14.164 20.625 -14.359 1 98.56 210 PRO A CA 1
ATOM 1612 C C . PRO A 1 210 ? 14.938 21.391 -13.281 1 98.56 210 PRO A C 1
ATOM 1614 O O . PRO A 1 210 ? 14.359 21.797 -12.273 1 98.56 210 PRO A O 1
ATOM 1617 N N . VAL A 1 211 ? 16.234 21.562 -13.523 1 98.56 211 VAL A N 1
ATOM 1618 C CA . VAL A 1 211 ? 17.094 22.375 -12.68 1 98.56 211 VAL A CA 1
ATOM 1619 C C . VAL A 1 211 ? 17.625 23.562 -13.484 1 98.56 211 VAL A C 1
ATOM 1621 O O . VAL A 1 211 ? 18.094 23.406 -14.617 1 98.56 211 VAL A O 1
ATOM 1624 N N . CYS A 1 212 ? 17.359 24.781 -13.016 1 98.5 212 CYS A N 1
ATOM 1625 C CA . CYS A 1 212 ? 18.016 25.984 -13.531 1 98.5 212 CYS A CA 1
ATOM 1626 C C . CYS A 1 212 ? 19.109 26.469 -12.594 1 98.5 212 CYS A C 1
ATOM 1628 O O . CYS A 1 212 ? 18.953 26.391 -11.367 1 98.5 212 CYS A O 1
ATOM 1630 N N . ALA A 1 213 ? 20.25 26.906 -13.125 1 97.56 213 ALA A N 1
ATOM 1631 C CA . ALA A 1 213 ? 21.422 27.25 -12.32 1 97.56 213 ALA A CA 1
ATOM 1632 C C . ALA A 1 213 ? 21.891 28.672 -12.602 1 97.56 213 ALA A C 1
ATOM 1634 O O . ALA A 1 213 ? 22.906 28.875 -13.258 1 97.56 213 ALA A O 1
ATOM 1635 N N . PRO A 1 214 ? 21.219 29.719 -12.039 1 96.94 214 PRO A N 1
ATOM 1636 C CA . PRO A 1 214 ? 21.688 31.094 -12.211 1 96.94 214 PRO A CA 1
ATOM 1637 C C . PRO A 1 214 ? 22.953 31.406 -11.422 1 96.94 214 PRO A C 1
ATOM 1639 O O . PRO A 1 214 ? 23.266 30.688 -10.461 1 96.94 214 PRO A O 1
ATOM 1642 N N . PRO A 1 215 ? 23.688 32.469 -11.812 1 94.25 215 PRO A N 1
ATOM 1643 C CA . PRO A 1 215 ? 24.875 32.844 -11.055 1 94.25 215 PRO A CA 1
ATOM 1644 C C . PRO A 1 215 ? 24.547 33.406 -9.68 1 94.25 215 PRO A C 1
ATOM 1646 O O . PRO A 1 215 ? 23.453 33.969 -9.484 1 94.25 215 PRO A O 1
ATOM 1649 N N . PRO A 1 216 ? 25.438 33.281 -8.727 1 94.19 216 PRO A N 1
ATOM 1650 C CA . PRO A 1 216 ? 25.234 33.875 -7.398 1 94.19 216 PRO A CA 1
ATOM 1651 C C . PRO A 1 216 ? 25.391 35.375 -7.391 1 94.19 216 PRO A C 1
ATOM 1653 O O . PRO A 1 216 ? 26.031 35.938 -8.273 1 94.19 216 PRO A O 1
ATOM 1656 N N . PRO A 1 217 ? 24.688 36 -6.41 1 93.62 217 PRO A N 1
ATOM 1657 C CA . PRO A 1 217 ? 24.906 37.438 -6.266 1 93.62 217 PRO A CA 1
ATOM 1658 C C . PRO A 1 217 ? 26.312 37.781 -5.777 1 93.62 217 PRO A C 1
ATOM 1660 O O . PRO A 1 217 ? 27.016 36.906 -5.262 1 93.62 217 PRO A O 1
ATOM 1663 N N . PRO A 1 218 ? 26.641 39.062 -5.977 1 89.81 218 PRO A N 1
ATOM 1664 C CA . PRO A 1 218 ? 27.953 39.469 -5.445 1 89.81 218 PRO A CA 1
ATOM 1665 C C . PRO A 1 218 ? 27.984 39.469 -3.918 1 89.81 218 PRO A C 1
ATOM 1667 O O . PRO A 1 218 ? 26.938 39.562 -3.271 1 89.81 218 PRO A O 1
ATOM 1670 N N . ALA A 1 219 ? 29.156 39.312 -3.381 1 86.38 219 ALA A N 1
ATOM 1671 C CA . ALA A 1 219 ? 29.312 39.406 -1.932 1 86.38 219 ALA A CA 1
ATOM 1672 C C . ALA A 1 219 ? 28.875 40.75 -1.398 1 86.38 219 ALA A C 1
ATOM 1674 O O . ALA A 1 219 ? 28.969 41.781 -2.1 1 86.38 219 ALA A O 1
ATOM 1675 N N . LYS A 1 220 ? 28.312 40.812 -0.132 1 85.06 220 LYS A N 1
ATOM 1676 C CA . LYS A 1 220 ? 27.844 42.062 0.479 1 85.06 220 LYS A CA 1
ATOM 1677 C C . LYS A 1 220 ? 28.984 43.062 0.601 1 85.06 220 LYS A C 1
ATOM 1679 O O . LYS A 1 220 ? 30.109 42.688 0.974 1 85.06 220 LYS A O 1
ATOM 1684 N N . SER A 1 221 ? 28.734 44.312 0.1 1 81.81 221 SER A N 1
ATOM 1685 C CA . SER A 1 221 ? 29.703 45.406 0.175 1 81.81 221 SER A CA 1
ATOM 1686 C C . SER A 1 221 ? 29.016 46.719 0.569 1 81.81 221 SER A C 1
ATOM 1688 O O . SER A 1 221 ? 27.797 46.75 0.757 1 81.81 221 SER A O 1
ATOM 1690 N N . ASP A 1 222 ? 29.812 47.719 0.674 1 74.81 222 ASP A N 1
ATOM 1691 C CA . ASP A 1 222 ? 29.281 49.031 1.043 1 74.81 222 ASP A CA 1
ATOM 1692 C C . ASP A 1 222 ? 28.297 49.531 0.002 1 74.81 222 ASP A C 1
ATOM 1694 O O . ASP A 1 222 ? 27.344 50.25 0.338 1 74.81 222 ASP A O 1
ATOM 1698 N N . ASN A 1 223 ? 28.453 49.188 -1.153 1 83 223 ASN A N 1
ATOM 1699 C CA . ASN A 1 223 ? 27.562 49.562 -2.256 1 83 223 ASN A CA 1
ATOM 1700 C C . ASN A 1 223 ? 26.594 48.469 -2.598 1 83 223 ASN A C 1
ATOM 1702 O O . ASN A 1 223 ? 26.328 48.188 -3.771 1 83 223 ASN A O 1
ATOM 1706 N N . ASP A 1 224 ? 26.094 47.938 -1.604 1 85.81 224 ASP A N 1
ATOM 1707 C CA . ASP A 1 224 ? 25.312 46.719 -1.744 1 85.81 224 ASP A CA 1
ATOM 1708 C C . ASP A 1 224 ? 24.078 46.938 -2.611 1 85.81 224 ASP A C 1
ATOM 1710 O O . ASP A 1 224 ? 23.75 46.094 -3.463 1 85.81 224 ASP A O 1
ATOM 1714 N N . ARG A 1 225 ? 23.328 48.031 -2.48 1 89.94 225 ARG A N 1
ATOM 1715 C CA . ARG A 1 225 ? 22.109 48.281 -3.23 1 89.94 225 ARG A CA 1
ATOM 1716 C C . ARG A 1 225 ? 22.391 48.375 -4.727 1 89.94 225 ARG A C 1
ATOM 1718 O O . ARG A 1 225 ? 21.672 47.781 -5.535 1 89.94 225 ARG A O 1
ATOM 1725 N N . THR A 1 226 ? 23.453 49.062 -5.082 1 91.25 226 THR A N 1
ATOM 1726 C CA . THR A 1 226 ? 23.812 49.25 -6.484 1 91.25 226 THR A CA 1
ATOM 1727 C C . THR A 1 226 ? 24.297 47.938 -7.082 1 91.25 226 THR A C 1
ATOM 1729 O O . THR A 1 226 ? 23.922 47.594 -8.211 1 91.25 226 THR A O 1
ATOM 1732 N N . ASN A 1 227 ? 25.062 47.219 -6.328 1 93.5 227 ASN A N 1
ATOM 1733 C CA . ASN A 1 227 ? 25.578 45.938 -6.797 1 93.5 227 ASN A CA 1
ATOM 1734 C C . ASN A 1 227 ? 24.453 44.938 -7.02 1 93.5 227 ASN A C 1
ATOM 1736 O O . ASN A 1 227 ? 24.469 44.188 -8 1 93.5 227 ASN A O 1
ATOM 1740 N N . MET A 1 228 ? 23.547 44.938 -6.105 1 94.88 228 MET A N 1
ATOM 1741 C CA . MET A 1 228 ? 22.422 44 -6.219 1 94.88 228 MET A CA 1
ATOM 1742 C C . MET A 1 228 ? 21.531 44.375 -7.391 1 94.88 228 MET A C 1
ATOM 1744 O O . MET A 1 228 ? 21.016 43.5 -8.094 1 94.88 228 MET A O 1
ATOM 1748 N N . GLU A 1 229 ? 21.328 45.625 -7.613 1 94.31 229 GLU A N 1
ATOM 1749 C CA . GLU A 1 229 ? 20.531 46.062 -8.758 1 94.31 229 GLU A CA 1
ATOM 1750 C C . GLU A 1 229 ? 21.188 45.656 -10.07 1 94.31 229 GLU A C 1
ATOM 1752 O O . GLU A 1 229 ? 20.5 45.219 -11 1 94.31 229 GLU A O 1
ATOM 1757 N N . ALA A 1 230 ? 22.5 45.844 -10.109 1 94.75 230 ALA A N 1
ATOM 1758 C CA . ALA A 1 230 ? 23.234 45.406 -11.289 1 94.75 230 ALA A CA 1
ATOM 1759 C C . ALA A 1 230 ? 23.141 43.906 -11.484 1 94.75 230 ALA A C 1
ATOM 1761 O O . ALA A 1 230 ? 23 43.438 -12.617 1 94.75 230 ALA A O 1
ATOM 1762 N N . TYR A 1 231 ? 23.203 43.188 -10.484 1 95.5 231 TYR A N 1
ATOM 1763 C CA . TYR A 1 231 ? 23.062 41.75 -10.508 1 95.5 231 TYR A CA 1
ATOM 1764 C C . TYR A 1 231 ? 21.703 41.344 -11.062 1 95.5 231 TYR A C 1
ATOM 1766 O O . TYR A 1 231 ? 21.609 40.5 -11.969 1 95.5 231 TYR A O 1
ATOM 1774 N N . TYR A 1 232 ? 20.625 41.906 -10.531 1 96.38 232 TYR A N 1
ATOM 1775 C CA . TYR A 1 232 ? 19.281 41.562 -10.969 1 96.38 232 TYR A CA 1
ATOM 1776 C C . TYR A 1 232 ? 19.078 41.875 -12.438 1 96.38 232 TYR A C 1
ATOM 1778 O O . TYR A 1 232 ? 18.422 41.125 -13.172 1 96.38 232 TYR A O 1
ATOM 1786 N N . THR A 1 233 ? 19.625 43 -12.82 1 94.94 233 THR A N 1
ATOM 1787 C CA . THR A 1 233 ? 19.547 43.375 -14.227 1 94.94 233 THR A CA 1
ATOM 1788 C C . THR A 1 233 ? 20.25 42.344 -15.102 1 94.94 233 THR A C 1
ATOM 1790 O O . THR A 1 233 ? 19.734 41.938 -16.141 1 94.94 233 THR A O 1
ATOM 1793 N N . GLN A 1 234 ? 21.312 41.938 -14.633 1 93.88 234 GLN A N 1
ATOM 1794 C CA . GLN A 1 234 ? 22.109 40.969 -15.375 1 93.88 234 GLN A CA 1
ATOM 1795 C C . GLN A 1 234 ? 21.391 39.625 -15.516 1 93.88 234 GLN A C 1
ATOM 1797 O O . GLN A 1 234 ? 21.375 39.031 -16.578 1 93.88 234 GLN A O 1
ATOM 1802 N N . VAL A 1 235 ? 20.75 39.156 -14.461 1 95 235 VAL A N 1
ATOM 1803 C CA . VAL A 1 235 ? 20.219 37.781 -14.461 1 95 235 VAL A CA 1
ATOM 1804 C C . VAL A 1 235 ? 18.812 37.75 -15.031 1 95 235 VAL A C 1
ATOM 1806 O O . VAL A 1 235 ? 18.297 36.719 -15.406 1 95 235 VAL A O 1
ATOM 1809 N N . THR A 1 236 ? 18.141 38.875 -15.188 1 94.06 236 THR A N 1
ATOM 1810 C CA . THR A 1 236 ? 16.75 38.875 -15.609 1 94.06 236 THR A CA 1
ATOM 1811 C C . THR A 1 236 ? 16.609 39.469 -17 1 94.06 236 THR A C 1
ATOM 1813 O O . THR A 1 236 ? 15.594 39.281 -17.672 1 94.06 236 THR A O 1
ATOM 1816 N N . ASP A 1 237 ? 17.688 40.344 -17.312 1 87.12 237 ASP A N 1
ATOM 1817 C CA . ASP A 1 237 ? 17.609 41 -18.625 1 87.12 237 ASP A CA 1
ATOM 1818 C C . ASP A 1 237 ? 18.109 40.062 -19.719 1 87.12 237 ASP A C 1
ATOM 1820 O O . ASP A 1 237 ? 19.25 39.562 -19.641 1 87.12 237 ASP A O 1
ATOM 1824 N N . GLY A 1 238 ? 17.375 39.719 -20.703 1 82.06 238 GLY A N 1
ATOM 1825 C CA . GLY A 1 238 ? 17.766 38.875 -21.828 1 82.06 238 GLY A CA 1
ATOM 1826 C C . GLY A 1 238 ? 17.625 37.375 -21.531 1 82.06 238 GLY A C 1
ATOM 1827 O O . GLY A 1 238 ? 17.109 37 -20.484 1 82.06 238 GLY A O 1
ATOM 1828 N N . PRO A 1 239 ? 18.094 36.562 -22.5 1 87.75 239 PRO A N 1
ATOM 1829 C CA . PRO A 1 239 ? 18 35.125 -22.328 1 87.75 239 PRO A CA 1
ATOM 1830 C C . PRO A 1 239 ? 18.953 34.594 -21.266 1 87.75 239 PRO A C 1
ATOM 1832 O O . PRO A 1 239 ? 20.078 35.062 -21.141 1 87.75 239 PRO A O 1
ATOM 1835 N N . GLY A 1 240 ? 18.484 33.844 -20.328 1 94 240 GLY A N 1
ATOM 1836 C CA . GLY A 1 240 ? 19.281 33.25 -19.266 1 94 240 GLY A CA 1
ATOM 1837 C C . GLY A 1 240 ? 18.5 32.25 -18.422 1 94 240 GLY A C 1
ATOM 1838 O O . GLY A 1 240 ? 17.391 31.844 -18.797 1 94 240 GLY A O 1
ATOM 1839 N N . GLU A 1 241 ? 19.125 31.812 -17.359 1 96.62 241 GLU A N 1
ATOM 1840 C CA . GLU A 1 241 ? 18.578 30.734 -16.531 1 96.62 241 GLU A CA 1
ATOM 1841 C C . GLU A 1 241 ? 17.297 31.188 -15.828 1 96.62 241 GLU A C 1
ATOM 1843 O O . GLU A 1 241 ? 16.391 30.375 -15.602 1 96.62 241 GLU A O 1
ATOM 1848 N N . ILE A 1 242 ? 17.156 32.469 -15.5 1 97.75 242 ILE A N 1
ATOM 1849 C CA . ILE A 1 242 ? 15.969 32.938 -14.797 1 97.75 242 ILE A CA 1
ATOM 1850 C C . ILE A 1 242 ? 14.797 33.031 -15.766 1 97.75 242 ILE A C 1
ATOM 1852 O O . ILE A 1 242 ? 13.656 32.75 -15.406 1 97.75 242 ILE A O 1
ATOM 1856 N N . GLN A 1 243 ? 15.047 33.5 -16.969 1 96.69 243 GLN A N 1
ATOM 1857 C CA . GLN A 1 243 ? 14.008 33.5 -18 1 96.69 243 GLN A CA 1
ATOM 1858 C C . GLN A 1 243 ? 13.539 32.094 -18.328 1 96.69 243 GLN A C 1
ATOM 1860 O O . GLN A 1 243 ? 12.344 31.859 -18.5 1 96.69 243 GLN A O 1
ATOM 1865 N N . ARG A 1 244 ? 14.539 31.234 -18.453 1 97.62 244 ARG A N 1
ATOM 1866 C CA . ARG A 1 244 ? 14.195 29.828 -18.672 1 97.62 244 ARG A CA 1
ATOM 1867 C C . ARG A 1 244 ? 13.328 29.297 -17.531 1 97.62 244 ARG A C 1
ATOM 1869 O O . ARG A 1 244 ? 12.352 28.578 -17.766 1 97.62 244 ARG A O 1
ATOM 1876 N N . ALA A 1 245 ? 13.672 29.641 -16.344 1 98.38 245 ALA A N 1
ATOM 1877 C CA . ALA A 1 245 ? 12.906 29.234 -15.164 1 98.38 245 ALA A CA 1
ATOM 1878 C C . ALA A 1 245 ? 11.469 29.719 -15.242 1 98.38 245 ALA A C 1
ATOM 1880 O O . ALA A 1 245 ? 10.531 28.969 -14.977 1 98.38 245 ALA A O 1
ATOM 1881 N N . ASP A 1 246 ? 11.273 30.984 -15.578 1 97.75 246 ASP A N 1
ATOM 1882 C CA . ASP A 1 246 ? 9.945 31.578 -15.688 1 97.75 246 ASP A CA 1
ATOM 1883 C C . ASP A 1 246 ? 9.117 30.859 -16.75 1 97.75 246 ASP A C 1
ATOM 1885 O O . ASP A 1 246 ? 7.918 30.625 -16.562 1 97.75 246 ASP A O 1
ATOM 1889 N N . GLN A 1 247 ? 9.75 30.531 -17.859 1 97.44 247 GLN A N 1
ATOM 1890 C CA . GLN A 1 247 ? 9.07 29.812 -18.922 1 97.44 247 GLN A CA 1
ATOM 1891 C C . GLN A 1 247 ? 8.648 28.422 -18.484 1 97.44 247 GLN A C 1
ATOM 1893 O O . GLN A 1 247 ? 7.547 27.969 -18.797 1 97.44 247 GLN A O 1
ATOM 1898 N N . ILE A 1 248 ? 9.578 27.734 -17.766 1 98.44 248 ILE A N 1
ATOM 1899 C CA . ILE A 1 248 ? 9.281 26.406 -17.25 1 98.44 248 ILE A CA 1
ATOM 1900 C C . ILE A 1 248 ? 8.062 26.469 -16.328 1 98.44 248 ILE A C 1
ATOM 1902 O O . ILE A 1 248 ? 7.16 25.625 -16.438 1 98.44 248 ILE A O 1
ATOM 1906 N N . LEU A 1 249 ? 7.988 27.438 -15.469 1 98.56 249 LEU A N 1
ATOM 1907 C CA . LEU A 1 249 ? 6.895 27.578 -14.516 1 98.56 249 LEU A CA 1
ATOM 1908 C C . LEU A 1 249 ? 5.586 27.906 -15.219 1 98.56 249 LEU A C 1
ATOM 1910 O O . LEU A 1 249 ? 4.527 27.406 -14.844 1 98.56 249 LEU A O 1
ATOM 1914 N N . THR A 1 250 ? 5.656 28.766 -16.219 1 98.19 250 THR A N 1
ATOM 1915 C CA . THR A 1 250 ? 4.48 29.109 -17.016 1 98.19 250 THR A CA 1
ATOM 1916 C C . THR A 1 250 ? 3.926 27.875 -17.719 1 98.19 250 THR A C 1
ATOM 1918 O O . THR A 1 250 ? 2.719 27.625 -17.688 1 98.19 250 THR A O 1
ATOM 1921 N N . ASN A 1 251 ? 4.84 27.156 -18.344 1 98.25 251 ASN A N 1
ATOM 1922 C CA . ASN A 1 251 ? 4.426 25.938 -19.031 1 98.25 251 ASN A CA 1
ATOM 1923 C C . ASN A 1 251 ? 3.832 24.922 -18.078 1 98.25 251 ASN A C 1
ATOM 1925 O O . ASN A 1 251 ? 2.854 24.25 -18.406 1 98.25 251 ASN A O 1
ATOM 1929 N N . ALA A 1 252 ? 4.445 24.766 -16.906 1 98.31 252 ALA A N 1
ATOM 1930 C CA . ALA A 1 252 ? 3.949 23.828 -15.898 1 98.31 252 ALA A CA 1
ATOM 1931 C C . ALA A 1 252 ? 2.531 24.203 -15.469 1 98.31 252 ALA A C 1
ATOM 1933 O O . ALA A 1 252 ? 1.695 23.312 -15.258 1 98.31 252 ALA A O 1
ATOM 1934 N N . HIS A 1 253 ? 2.217 25.484 -15.297 1 98.06 253 HIS A N 1
ATOM 1935 C CA . HIS A 1 253 ? 0.9 25.969 -14.906 1 98.06 253 HIS A CA 1
ATOM 1936 C C . HIS A 1 253 ? -0.154 25.609 -15.945 1 98.06 253 HIS A C 1
ATOM 1938 O O . HIS A 1 253 ? -1.211 25.078 -15.602 1 98.06 253 HIS A O 1
ATOM 1944 N N . HIS A 1 254 ? 0.16 25.859 -17.188 1 97.88 254 HIS A N 1
ATOM 1945 C CA . HIS A 1 254 ? -0.773 25.547 -18.266 1 97.88 254 HIS A CA 1
ATOM 1946 C C . HIS A 1 254 ? -0.995 24.047 -18.406 1 97.88 254 HIS A C 1
ATOM 1948 O O . HIS A 1 254 ? -2.127 23.594 -18.594 1 97.88 254 HIS A O 1
ATOM 1954 N N . LYS A 1 255 ? 0.078 23.344 -18.312 1 97.94 255 LYS A N 1
ATOM 1955 C CA . LYS A 1 255 ? -0.006 21.891 -18.422 1 97.94 255 LYS A CA 1
ATOM 1956 C C . LYS A 1 255 ? -0.877 21.312 -17.312 1 97.94 255 LYS A C 1
ATOM 1958 O O . LYS A 1 255 ? -1.644 20.375 -17.547 1 97.94 255 LYS A O 1
ATOM 1963 N N . ARG A 1 256 ? -0.75 21.797 -16.125 1 97.38 256 ARG A N 1
ATOM 1964 C CA . ARG A 1 256 ? -1.543 21.312 -14.992 1 97.38 256 ARG A CA 1
ATOM 1965 C C . ARG A 1 256 ? -3.033 21.531 -15.242 1 97.38 256 ARG A C 1
ATOM 1967 O O . ARG A 1 256 ? -3.838 20.625 -15.016 1 97.38 256 ARG A O 1
ATOM 1974 N N . ILE A 1 257 ? -3.42 22.688 -15.68 1 97.19 257 ILE A N 1
ATOM 1975 C CA . ILE A 1 257 ? -4.816 23.016 -15.953 1 97.19 257 ILE A CA 1
ATOM 1976 C C . ILE A 1 257 ? -5.355 22.094 -17.047 1 97.19 257 ILE A C 1
ATOM 1978 O O . ILE A 1 257 ? -6.441 21.516 -16.906 1 97.19 257 ILE A O 1
ATOM 1982 N N . GLU A 1 258 ? -4.559 21.922 -18.078 1 97.44 258 GLU A N 1
ATOM 1983 C CA . GLU A 1 258 ? -4.984 21.094 -19.203 1 97.44 258 GLU A CA 1
ATOM 1984 C C . GLU A 1 258 ? -5.113 19.625 -18.797 1 97.44 258 GLU A C 1
ATOM 1986 O O . GLU A 1 258 ? -5.996 18.906 -19.281 1 97.44 258 GLU A O 1
ATOM 1991 N N . THR A 1 259 ? -4.195 19.188 -18.031 1 97.5 259 THR A N 1
ATOM 1992 C CA . THR A 1 259 ? -4.223 17.812 -17.562 1 97.5 259 THR A CA 1
ATOM 1993 C C . THR A 1 259 ? -5.492 17.547 -16.75 1 97.5 259 THR A C 1
ATOM 1995 O O . THR A 1 259 ? -6.211 16.578 -17.031 1 97.5 259 THR A O 1
ATOM 1998 N N . LEU A 1 260 ? -5.816 18.344 -15.789 1 98 260 LEU A N 1
ATOM 1999 C CA . LEU A 1 260 ? -7.012 18.172 -14.969 1 98 260 LEU A CA 1
ATOM 2000 C C . LEU A 1 260 ? -8.273 18.219 -15.828 1 98 260 LEU A C 1
ATOM 2002 O O . LEU A 1 260 ? -9.18 17.391 -15.641 1 98 260 LEU A O 1
ATOM 2006 N N . LYS A 1 261 ? -8.297 19.109 -16.781 1 97 261 LYS A N 1
ATOM 2007 C CA . LYS A 1 261 ? -9.453 19.297 -17.641 1 97 261 LYS A CA 1
ATOM 2008 C C . LYS A 1 261 ? -9.711 18.062 -18.5 1 97 261 LYS A C 1
ATOM 2010 O O . LYS A 1 261 ? -10.859 17.719 -18.766 1 97 261 LYS A O 1
ATOM 2015 N N . SER A 1 262 ? -8.688 17.406 -18.891 1 97.94 262 SER A N 1
ATOM 2016 C CA . SER A 1 262 ? -8.805 16.312 -19.859 1 97.94 262 SER A CA 1
ATOM 2017 C C . SER A 1 262 ? -9.07 14.992 -19.156 1 97.94 262 SER A C 1
ATOM 2019 O O . SER A 1 262 ? -9.484 14.016 -19.781 1 97.94 262 SER A O 1
ATOM 2021 N N . MET A 1 263 ? -8.883 14.875 -17.859 1 98.44 263 MET A N 1
ATOM 2022 C CA . MET A 1 263 ? -8.875 13.617 -17.125 1 98.44 263 MET A CA 1
ATOM 2023 C C . MET A 1 263 ? -10.211 12.898 -17.266 1 98.44 263 MET A C 1
ATOM 2025 O O . MET A 1 263 ? -10.25 11.695 -17.516 1 98.44 263 MET A O 1
ATOM 2029 N N . PRO A 1 264 ? -11.383 13.617 -17.078 1 98.12 264 PRO A N 1
ATOM 2030 C CA . PRO A 1 264 ? -12.664 12.906 -17.156 1 98.12 264 PRO A CA 1
ATOM 2031 C C . PRO A 1 264 ? -12.867 12.18 -18.484 1 98.12 264 PRO A C 1
ATOM 2033 O O . PRO A 1 264 ? -13.281 11.023 -18.5 1 98.12 264 PRO A O 1
ATOM 2036 N N . ARG A 1 265 ? -12.531 12.812 -19.578 1 97.75 265 ARG A N 1
ATOM 2037 C CA . ARG A 1 265 ? -12.703 12.203 -20.906 1 97.75 265 ARG A CA 1
ATOM 2038 C C . ARG A 1 265 ? -11.75 11.023 -21.078 1 97.75 265 ARG A C 1
ATOM 2040 O O . ARG A 1 265 ? -12.133 9.992 -21.625 1 97.75 265 ARG A O 1
ATOM 2047 N N . ARG A 1 266 ? -10.539 11.258 -20.703 1 98.25 266 ARG A N 1
ATOM 2048 C CA . ARG A 1 266 ? -9.562 10.18 -20.781 1 98.25 266 ARG A CA 1
ATOM 2049 C C . ARG A 1 266 ? -9.977 8.992 -19.922 1 98.25 266 ARG A C 1
ATOM 2051 O O . ARG A 1 266 ? -9.805 7.836 -20.328 1 98.25 266 ARG A O 1
ATOM 2058 N N . ALA A 1 267 ? -10.523 9.242 -18.766 1 98.56 267 ALA A N 1
ATOM 2059 C CA . ALA A 1 267 ? -10.969 8.203 -17.844 1 98.56 267 ALA A CA 1
ATOM 2060 C C . ALA A 1 267 ? -12.094 7.375 -18.453 1 98.56 267 ALA A C 1
ATOM 2062 O O . ALA A 1 267 ? -12.117 6.148 -18.328 1 98.56 267 ALA A O 1
ATOM 2063 N N . THR A 1 268 ? -13.102 8.016 -19.109 1 97.88 268 THR A N 1
ATOM 2064 C CA . THR A 1 268 ? -14.234 7.328 -19.703 1 97.88 268 THR A CA 1
ATOM 2065 C C . THR A 1 268 ? -13.766 6.355 -20.781 1 97.88 268 THR A C 1
ATOM 2067 O O . THR A 1 268 ? -14.43 5.355 -21.062 1 97.88 268 THR A O 1
ATOM 2070 N N . LYS A 1 269 ? -12.594 6.621 -21.312 1 97.25 269 LYS A N 1
ATOM 2071 C CA . LYS A 1 269 ? -12.07 5.785 -22.391 1 97.25 269 LYS A CA 1
ATOM 2072 C C . LYS A 1 269 ? -11.344 4.566 -21.828 1 97.25 269 LYS A C 1
ATOM 2074 O O . LYS A 1 269 ? -11.297 3.518 -22.484 1 97.25 269 LYS A O 1
ATOM 2079 N N . SER A 1 270 ? -10.812 4.699 -20.609 1 97.81 270 SER A N 1
ATOM 2080 C CA . SER A 1 270 ? -9.883 3.664 -20.188 1 97.81 270 SER A CA 1
ATOM 2081 C C . SER A 1 270 ? -10.398 2.922 -18.969 1 97.81 270 SER A C 1
ATOM 2083 O O . SER A 1 270 ? -10.031 1.768 -18.734 1 97.81 270 SER A O 1
ATOM 2085 N N . PHE A 1 271 ? -11.234 3.537 -18.172 1 98.69 271 PHE A N 1
ATOM 2086 C CA . PHE A 1 271 ? -11.664 2.934 -16.922 1 98.69 271 PHE A CA 1
ATOM 2087 C C . PHE A 1 271 ? -12.883 2.041 -17.141 1 98.69 271 PHE A C 1
ATOM 2089 O O . PHE A 1 271 ? -13.742 2.348 -17.984 1 98.69 271 PHE A O 1
ATOM 2096 N N . TRP A 1 272 ? -13.016 0.951 -16.516 1 98.75 272 TRP A N 1
ATOM 2097 C CA . TRP A 1 272 ? -14.25 0.281 -16.109 1 98.75 272 TRP A CA 1
ATOM 2098 C C . TRP A 1 272 ? -14.477 0.409 -14.609 1 98.75 272 TRP A C 1
ATOM 2100 O O . TRP A 1 272 ? -13.93 -0.374 -13.828 1 98.75 272 TRP A O 1
ATOM 2110 N N . TRP A 1 273 ? -15.297 1.428 -14.211 1 98.44 273 TRP A N 1
ATOM 2111 C CA . TRP A 1 273 ? -15.547 1.709 -12.797 1 98.44 273 TRP A CA 1
ATOM 2112 C C . TRP A 1 273 ? -16.406 0.615 -12.172 1 98.44 273 TRP A C 1
ATOM 2114 O O . TRP A 1 273 ? -17.359 0.127 -12.789 1 98.44 273 TRP A O 1
ATOM 2124 N N . PRO A 1 274 ? -16.062 0.223 -10.914 1 96.94 274 PRO A N 1
ATOM 2125 C CA . PRO A 1 274 ? -16.938 -0.702 -10.195 1 96.94 274 PRO A CA 1
ATOM 2126 C C . PRO A 1 274 ? -18.281 -0.072 -9.812 1 96.94 274 PRO A C 1
ATOM 2128 O O . PRO A 1 274 ? -18.328 1.105 -9.453 1 96.94 274 PRO A O 1
ATOM 2131 N N . PHE A 1 275 ? -19.375 -0.792 -9.953 1 93 275 PHE A N 1
ATOM 2132 C CA . PHE A 1 275 ? -20.703 -0.439 -9.477 1 93 275 PHE A CA 1
ATOM 2133 C C . PHE A 1 275 ? -21.234 0.77 -10.234 1 93 275 PHE A C 1
ATOM 2135 O O . PHE A 1 275 ? -22.062 1.526 -9.711 1 93 275 PHE A O 1
ATOM 2142 N N . VAL A 1 276 ? -20.75 1.049 -11.445 1 94.81 276 VAL A N 1
ATOM 2143 C CA . VAL A 1 276 ? -21.188 2.197 -12.227 1 94.81 276 VAL A CA 1
ATOM 2144 C C . VAL A 1 276 ? -21.797 1.724 -13.547 1 94.81 276 VAL A C 1
ATOM 2146 O O . VAL A 1 276 ? -21.188 0.91 -14.25 1 94.81 276 VAL A O 1
ATOM 2149 N N . GLN A 1 277 ? -23.016 2.1 -13.844 1 94.5 277 GLN A N 1
ATOM 2150 C CA . GLN A 1 277 ? -23.547 1.972 -15.203 1 94.5 277 GLN A CA 1
ATOM 2151 C C . GLN A 1 277 ? -23.031 3.102 -16.094 1 94.5 277 GLN A C 1
ATOM 2153 O O . GLN A 1 277 ? -23.531 4.23 -16.016 1 94.5 277 GLN A O 1
ATOM 2158 N N . HIS A 1 278 ? -22.156 2.826 -16.953 1 96.44 278 HIS A N 1
ATOM 2159 C CA . HIS A 1 278 ? -21.422 3.832 -17.703 1 96.44 278 HIS A CA 1
ATOM 2160 C C . HIS A 1 278 ? -22.328 4.566 -18.688 1 96.44 278 HIS A C 1
ATOM 2162 O O . HIS A 1 278 ? -22.031 5.688 -19.109 1 96.44 278 HIS A O 1
ATOM 2168 N N . ASP A 1 279 ? -23.438 3.945 -19.031 1 95.62 279 ASP A N 1
ATOM 2169 C CA . ASP A 1 279 ? -24.406 4.582 -19.938 1 95.62 279 ASP A CA 1
ATOM 2170 C C . ASP A 1 279 ? -25.016 5.82 -19.281 1 95.62 279 ASP A C 1
ATOM 2172 O O . ASP A 1 279 ? -25.594 6.668 -19.969 1 95.62 279 ASP A O 1
ATOM 2176 N N . PHE A 1 280 ? -24.891 5.895 -17.969 1 93.12 280 PHE A N 1
ATOM 2177 C CA . PHE A 1 280 ? -25.469 7.02 -17.234 1 93.12 280 PHE A CA 1
ATOM 2178 C C . PHE A 1 280 ? -24.562 8.25 -17.359 1 93.12 280 PHE A C 1
ATOM 2180 O O . PHE A 1 280 ? -25 9.359 -17.031 1 93.12 280 PHE A O 1
ATOM 2187 N N . ILE A 1 281 ? -23.359 8.07 -17.781 1 95.5 281 ILE A N 1
ATOM 2188 C CA . ILE A 1 281 ? -22.438 9.188 -17.938 1 95.5 281 ILE A CA 1
ATOM 2189 C C . ILE A 1 281 ? -22.75 9.93 -19.234 1 95.5 281 ILE A C 1
ATOM 2191 O O . ILE A 1 281 ? -22.484 9.43 -20.328 1 95.5 281 ILE A O 1
ATOM 2195 N N . LYS A 1 282 ? -23.312 11.078 -19.156 1 94.62 282 LYS A N 1
ATOM 2196 C CA . LYS A 1 282 ? -23.703 11.852 -20.328 1 94.62 282 LYS A CA 1
ATOM 2197 C C . LYS A 1 282 ? -22.688 12.953 -20.609 1 94.62 282 LYS A C 1
ATOM 2199 O O . LYS A 1 282 ? -22.344 13.203 -21.766 1 94.62 282 LYS A O 1
ATOM 2204 N N . ASN A 1 283 ? -22.266 13.57 -19.594 1 95.31 283 ASN A N 1
ATOM 2205 C CA . ASN A 1 283 ? -21.219 14.594 -19.656 1 95.31 283 ASN A CA 1
ATOM 2206 C C . ASN A 1 283 ? -20.078 14.281 -18.703 1 95.31 283 ASN A C 1
ATOM 2208 O O . ASN A 1 283 ? -20.094 14.695 -17.547 1 95.31 283 ASN A O 1
ATOM 2212 N N . PRO A 1 284 ? -19 13.688 -19.25 1 95.75 284 PRO A N 1
ATOM 2213 C CA . PRO A 1 284 ? -17.891 13.242 -18.391 1 95.75 284 PRO A CA 1
ATOM 2214 C C . PRO A 1 284 ? -17.375 14.344 -17.469 1 95.75 284 PRO A C 1
ATOM 2216 O O . PRO A 1 284 ? -17.109 14.094 -16.297 1 95.75 284 PRO A O 1
ATOM 2219 N N . GLU A 1 285 ? -17.234 15.594 -17.953 1 93.81 285 GLU A N 1
ATOM 2220 C CA . GLU A 1 285 ? -16.688 16.703 -17.172 1 93.81 285 GLU A CA 1
ATOM 2221 C C . GLU A 1 285 ? -17.594 17.047 -15.992 1 93.81 285 GLU A C 1
ATOM 2223 O O . GLU A 1 285 ? -17.125 17.547 -14.969 1 93.81 285 GLU A O 1
ATOM 2228 N N . LYS A 1 286 ? -18.875 16.734 -16.094 1 91.88 286 LYS A N 1
ATOM 2229 C CA . LYS A 1 286 ? -19.844 17.031 -15.039 1 91.88 286 LYS A CA 1
ATOM 2230 C C . LYS A 1 286 ? -20.094 15.805 -14.172 1 91.88 286 LYS A C 1
ATOM 2232 O O . LYS A 1 286 ? -20.266 15.922 -12.961 1 91.88 286 LYS A O 1
ATOM 2237 N N . ASP A 1 287 ? -20.109 14.656 -14.789 1 94.5 287 ASP A N 1
ATOM 2238 C CA . ASP A 1 287 ? -20.609 13.453 -14.133 1 94.5 287 ASP A CA 1
ATOM 2239 C C . ASP A 1 287 ? -19.484 12.734 -13.391 1 94.5 287 ASP A C 1
ATOM 2241 O O . ASP A 1 287 ? -19.734 11.891 -12.531 1 94.5 287 ASP A O 1
ATOM 2245 N N . ILE A 1 288 ? -18.234 13.047 -13.742 1 97.06 288 ILE A N 1
ATOM 2246 C CA . ILE A 1 288 ? -17.078 12.391 -13.125 1 97.06 288 ILE A CA 1
ATOM 2247 C C . ILE A 1 288 ? -16.359 13.359 -12.195 1 97.06 288 ILE A C 1
ATOM 2249 O O . ILE A 1 288 ? -16.078 14.5 -12.57 1 97.06 288 ILE A O 1
ATOM 2253 N N . THR A 1 289 ? -16.156 12.984 -10.961 1 97.25 289 THR A N 1
ATOM 2254 C CA . THR A 1 289 ? -15.43 13.789 -9.984 1 97.25 289 THR A CA 1
ATOM 2255 C C . THR A 1 289 ? -13.93 13.719 -10.227 1 97.25 289 THR A C 1
ATOM 2257 O O . THR A 1 289 ? -13.32 12.656 -10.094 1 97.25 289 THR A O 1
ATOM 2260 N N . THR A 1 290 ? -13.32 14.789 -10.656 1 98.31 290 THR A N 1
ATOM 2261 C CA . THR A 1 290 ? -11.875 14.844 -10.891 1 98.31 290 THR A CA 1
ATOM 2262 C C . THR A 1 290 ? -11.141 15.266 -9.617 1 98.31 290 THR A C 1
ATOM 2264 O O . THR A 1 290 ? -11.141 16.438 -9.258 1 98.31 290 THR A O 1
ATOM 2267 N N . ILE A 1 291 ? -10.461 14.359 -8.969 1 98.38 291 ILE A N 1
ATOM 2268 C CA . ILE A 1 291 ? -9.812 14.586 -7.68 1 98.38 291 ILE A CA 1
ATOM 2269 C C . ILE A 1 291 ? -8.328 14.883 -7.898 1 98.38 291 ILE A C 1
ATOM 2271 O O . ILE A 1 291 ? -7.574 14.008 -8.328 1 98.38 291 ILE A O 1
ATOM 2275 N N . ASP A 1 292 ? -7.902 16.062 -7.574 1 98.06 292 ASP A N 1
ATOM 2276 C CA . ASP A 1 292 ? -6.5 16.453 -7.691 1 98.06 292 ASP A CA 1
ATOM 2277 C C . ASP A 1 292 ? -5.684 15.945 -6.504 1 98.06 292 ASP A C 1
ATOM 2279 O O . ASP A 1 292 ? -4.516 15.586 -6.656 1 98.06 292 ASP A O 1
ATOM 2283 N N . SER A 1 293 ? -6.227 16.016 -5.348 1 97.69 293 SER A N 1
ATOM 2284 C CA . SER A 1 293 ? -5.645 15.609 -4.07 1 97.69 293 SER A CA 1
ATOM 2285 C C . SER A 1 293 ? -6.715 15.492 -2.988 1 97.69 293 SER A C 1
ATOM 2287 O O . SER A 1 293 ? -7.895 15.75 -3.242 1 97.69 293 SER A O 1
ATOM 2289 N N . ALA A 1 294 ? -6.344 15.016 -1.81 1 97.56 294 ALA A N 1
ATOM 2290 C CA . ALA A 1 294 ? -7.25 14.945 -0.666 1 97.56 294 ALA A CA 1
ATOM 2291 C C . ALA A 1 294 ? -6.516 15.258 0.635 1 97.56 294 ALA A C 1
ATOM 2293 O O . ALA A 1 294 ? -5.312 15.023 0.748 1 97.56 294 ALA A O 1
ATOM 2294 N N . HIS A 1 295 ? -7.188 15.844 1.57 1 95.44 295 HIS A N 1
ATOM 2295 C CA . HIS A 1 295 ? -6.637 16.203 2.869 1 95.44 295 HIS A CA 1
ATOM 2296 C C . HIS A 1 295 ? -7.727 16.297 3.93 1 95.44 295 HIS A C 1
ATOM 2298 O O . HIS A 1 295 ? -8.805 16.828 3.67 1 95.44 295 HIS A O 1
ATOM 2304 N N . ARG A 1 296 ? -7.469 15.68 5.074 1 94.31 296 ARG A N 1
ATOM 2305 C CA . ARG A 1 296 ? -8.461 15.609 6.141 1 94.31 296 ARG A CA 1
ATOM 2306 C C . ARG A 1 296 ? -9.789 15.062 5.621 1 94.31 296 ARG A C 1
ATOM 2308 O O . ARG A 1 296 ? -9.82 14 4.996 1 94.31 296 ARG A O 1
ATOM 2315 N N . ASP A 1 297 ? -10.883 15.836 5.711 1 95.5 297 ASP A N 1
ATOM 2316 C CA . ASP A 1 297 ? -12.188 15.266 5.414 1 95.5 297 ASP A CA 1
ATOM 2317 C C . ASP A 1 297 ? -12.656 15.656 4.012 1 95.5 297 ASP A C 1
ATOM 2319 O O . ASP A 1 297 ? -13.828 15.492 3.676 1 95.5 297 ASP A O 1
ATOM 2323 N N . SER A 1 298 ? -11.68 16.141 3.148 1 96.19 298 SER A N 1
ATOM 2324 C CA . SER A 1 298 ? -12.164 16.672 1.878 1 96.19 298 SER A CA 1
ATOM 2325 C C . SER A 1 298 ? -11.266 16.25 0.723 1 96.19 298 SER A C 1
ATOM 2327 O O . SER A 1 298 ? -10.062 16.016 0.913 1 96.19 298 SER A O 1
ATOM 2329 N N . PHE A 1 299 ? -11.875 16.141 -0.51 1 96.88 299 PHE A N 1
ATOM 2330 C CA . PHE A 1 299 ? -11.172 16.078 -1.787 1 96.88 299 PHE A CA 1
ATOM 2331 C C . PHE A 1 299 ? -10.977 17.484 -2.355 1 96.88 299 PHE A C 1
ATOM 2333 O O . PHE A 1 299 ? -11.812 18.359 -2.154 1 96.88 299 PHE A O 1
ATOM 2340 N N . SER A 1 300 ? -9.859 17.734 -3.006 1 96.94 300 SER A N 1
ATOM 2341 C CA . SER A 1 300 ? -9.734 18.891 -3.898 1 96.94 300 SER A CA 1
ATOM 2342 C C . SER A 1 300 ? -10.164 18.531 -5.316 1 96.94 300 SER A C 1
ATOM 2344 O O . SER A 1 300 ? -9.43 17.891 -6.055 1 96.94 300 SER A O 1
ATOM 2346 N N . VAL A 1 301 ? -11.32 19.047 -5.676 1 96.88 301 VAL A N 1
ATOM 2347 C CA . VAL A 1 301 ? -11.953 18.578 -6.898 1 96.88 301 VAL A CA 1
ATOM 2348 C C . VAL A 1 301 ? -11.891 19.656 -7.969 1 96.88 301 VAL A C 1
ATOM 2350 O O . VAL A 1 301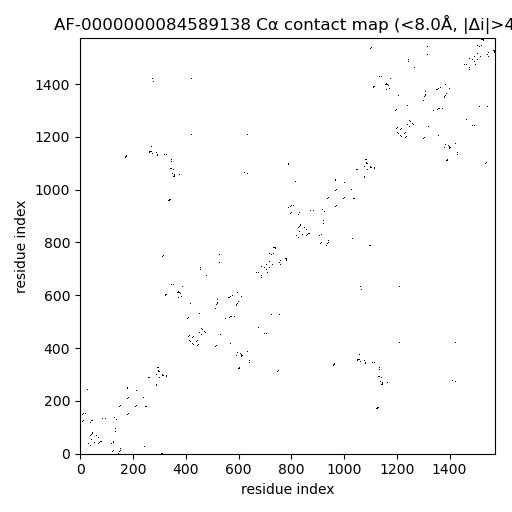 ? -12.141 20.828 -7.684 1 96.88 301 VAL A O 1
ATOM 2353 N N . HIS A 1 302 ? -11.57 19.312 -9.211 1 97.19 302 HIS A N 1
ATOM 2354 C CA . HIS A 1 302 ? -11.461 20.234 -10.328 1 97.19 302 HIS A CA 1
ATOM 2355 C C . HIS A 1 302 ? -12.836 20.609 -10.867 1 97.19 302 HIS A C 1
ATOM 2357 O O . HIS A 1 302 ? -13.688 19.75 -11.062 1 97.19 302 HIS A O 1
ATOM 2363 N N . SER A 1 303 ? -13.039 21.844 -10.977 1 90.94 303 SER A N 1
ATOM 2364 C CA . SER A 1 303 ? -14.219 22.391 -11.648 1 90.94 303 SER A CA 1
ATOM 2365 C C . SER A 1 303 ? -13.82 23.328 -12.781 1 90.94 303 SER A C 1
ATOM 2367 O O . SER A 1 303 ? -13.398 24.453 -12.539 1 90.94 303 SER A O 1
ATOM 2369 N N . SER A 1 304 ? -14.07 22.969 -13.969 1 84.88 304 SER A N 1
ATOM 2370 C CA . SER A 1 304 ? -13.625 23.719 -15.141 1 84.88 304 SER A CA 1
ATOM 2371 C C . SER A 1 304 ? -14.398 25.016 -15.289 1 84.88 304 SER A C 1
ATOM 2373 O O . SER A 1 304 ? -13.922 25.953 -15.922 1 84.88 304 SER A O 1
ATOM 2375 N N . ASN A 1 305 ? -15.547 25.078 -14.719 1 82.38 305 ASN A N 1
ATOM 2376 C CA . ASN A 1 305 ? -16.406 26.234 -14.945 1 82.38 305 ASN A CA 1
ATOM 2377 C C . ASN A 1 305 ? -16.406 27.172 -13.75 1 82.38 305 ASN A C 1
ATOM 2379 O O . ASN A 1 305 ? -17.234 28.078 -13.664 1 82.38 305 ASN A O 1
ATOM 2383 N N . ALA A 1 306 ? -15.453 26.969 -12.945 1 82.88 306 ALA A N 1
ATOM 2384 C CA . ALA A 1 306 ? -15.422 27.828 -11.766 1 82.88 306 ALA A CA 1
ATOM 2385 C C . ALA A 1 306 ? -14.977 29.234 -12.133 1 82.88 306 ALA A C 1
ATOM 2387 O O . ALA A 1 306 ? -14.117 29.422 -13 1 82.88 306 ALA A O 1
ATOM 2388 N N . THR A 1 307 ? -15.602 30.234 -11.492 1 80.88 307 THR A N 1
ATOM 2389 C CA . THR A 1 307 ? -15.195 31.625 -11.672 1 80.88 307 THR A CA 1
ATOM 2390 C C . THR A 1 307 ? -13.992 31.953 -10.797 1 80.88 307 THR A C 1
ATOM 2392 O O . THR A 1 307 ? -13.203 32.844 -11.125 1 80.88 307 THR A O 1
ATOM 2395 N N . GLY A 1 308 ? -13.828 31.328 -9.766 1 88.44 308 GLY A N 1
ATOM 2396 C CA . GLY A 1 308 ? -12.68 31.453 -8.883 1 88.44 308 GLY A CA 1
ATOM 2397 C C . GLY A 1 308 ? -11.672 30.328 -9.055 1 88.44 308 GLY A C 1
ATOM 2398 O O . GLY A 1 308 ? -11.281 30 -10.172 1 88.44 308 GLY A O 1
ATOM 2399 N N . SER A 1 309 ? -11.266 29.844 -8 1 93.25 309 SER A N 1
ATOM 2400 C CA . SER A 1 309 ? -10.328 28.734 -8.055 1 93.25 309 SER A CA 1
ATOM 2401 C C . SER A 1 309 ? -10.914 27.547 -8.812 1 93.25 309 SER A C 1
ATOM 2403 O O . SER A 1 309 ? -12.094 27.234 -8.664 1 93.25 309 SER A O 1
ATOM 2405 N N . LEU A 1 310 ? -10.078 26.938 -9.617 1 95.44 310 LEU A N 1
ATOM 2406 C CA . LEU A 1 310 ? -10.477 25.766 -10.391 1 95.44 310 LEU A CA 1
ATOM 2407 C C . LEU A 1 310 ? -10.547 24.531 -9.5 1 95.44 310 LEU A C 1
ATOM 2409 O O . LEU A 1 310 ? -10.984 23.469 -9.945 1 95.44 310 LEU A O 1
ATOM 2413 N N . LEU A 1 311 ? -10.156 24.609 -8.25 1 95.75 311 LEU A N 1
ATOM 2414 C CA . LEU A 1 311 ? -10.234 23.516 -7.273 1 95.75 311 LEU A CA 1
ATOM 2415 C C . LEU A 1 311 ? -11.18 23.891 -6.133 1 95.75 311 LEU A C 1
ATOM 2417 O O . LEU A 1 311 ? -11.133 25 -5.609 1 95.75 311 LEU A O 1
ATOM 2421 N N . LYS A 1 312 ? -12.031 23.016 -5.812 1 92.88 312 LYS A N 1
ATOM 2422 C CA . LYS A 1 312 ? -13 23.203 -4.742 1 92.88 312 LYS A CA 1
ATOM 2423 C C . LYS A 1 312 ? -12.984 22.031 -3.766 1 92.88 312 LYS A C 1
ATOM 2425 O O . LYS A 1 312 ? -12.898 20.875 -4.18 1 92.88 312 LYS A O 1
ATOM 2430 N N . PRO A 1 313 ? -13.023 22.344 -2.486 1 94.31 313 PRO A N 1
ATOM 2431 C CA . PRO A 1 313 ? -13.102 21.25 -1.518 1 94.31 313 PRO A CA 1
ATOM 2432 C C . PRO A 1 313 ? -14.453 20.547 -1.524 1 94.31 313 PRO A C 1
ATOM 2434 O O . PRO A 1 313 ? -15.492 21.203 -1.437 1 94.31 313 PRO A O 1
ATOM 2437 N N . HIS A 1 314 ? -14.484 19.234 -1.717 1 95.88 314 HIS A N 1
ATOM 2438 C CA . HIS A 1 314 ? -15.648 18.375 -1.565 1 95.88 314 HIS A CA 1
ATOM 2439 C C . HIS A 1 314 ? -15.555 17.531 -0.3 1 95.88 314 HIS A C 1
ATOM 2441 O O . HIS A 1 314 ? -14.648 16.688 -0.176 1 95.88 314 HIS A O 1
ATOM 2447 N N . LEU A 1 315 ? -16.453 17.828 0.654 1 96.44 315 LEU A N 1
ATOM 2448 C CA . LEU A 1 315 ? -16.484 16.969 1.841 1 96.44 315 LEU A CA 1
ATOM 2449 C C . LEU A 1 315 ? -16.734 15.523 1.464 1 96.44 315 LEU A C 1
ATOM 2451 O O . LEU A 1 315 ? -17.641 15.234 0.681 1 96.44 315 LEU A O 1
ATOM 2455 N N . ASP A 1 316 ? -15.93 14.633 1.963 1 96.88 316 ASP A N 1
ATOM 2456 C CA . ASP A 1 316 ? -16.094 13.195 1.734 1 96.88 316 ASP A CA 1
ATOM 2457 C C . ASP A 1 316 ? -17.125 12.602 2.693 1 96.88 316 ASP A C 1
ATOM 2459 O O . ASP A 1 316 ? -16.75 11.992 3.701 1 96.88 316 ASP A O 1
ATOM 2463 N N . GLY A 1 317 ? -18.344 12.633 2.301 1 96.31 317 GLY A N 1
ATOM 2464 C CA . GLY A 1 317 ? -19.422 12.227 3.182 1 96.31 317 GLY A CA 1
ATOM 2465 C C . GLY A 1 317 ? -19.531 10.727 3.344 1 96.31 317 GLY A C 1
ATOM 2466 O O . GLY A 1 317 ? -20.188 10.242 4.262 1 96.31 317 GLY A O 1
ATOM 2467 N N . SER A 1 318 ? -18.922 9.984 2.492 1 95.31 318 SER A N 1
ATOM 2468 C CA . SER A 1 318 ? -18.984 8.531 2.568 1 95.31 318 SER A CA 1
ATOM 2469 C C . SER A 1 318 ? -17.703 7.953 3.188 1 95.31 318 SER A C 1
ATOM 2471 O O . SER A 1 318 ? -17.578 6.734 3.334 1 95.31 318 SER A O 1
ATOM 2473 N N . ALA A 1 319 ? -16.719 8.852 3.504 1 96.56 319 ALA A N 1
ATOM 2474 C CA . ALA A 1 319 ? -15.406 8.438 4.004 1 96.56 319 ALA A CA 1
ATOM 2475 C C . ALA A 1 319 ? -14.734 7.461 3.043 1 96.56 319 ALA A C 1
ATOM 2477 O O . ALA A 1 319 ? -14.164 6.457 3.469 1 96.56 319 ALA A O 1
ATOM 2478 N N . SER A 1 320 ? -14.898 7.703 1.754 1 96.5 320 SER A N 1
ATOM 2479 C CA . SER A 1 320 ? -14.273 6.914 0.694 1 96.5 320 SER A CA 1
ATOM 2480 C C . SER A 1 320 ? -14.516 5.422 0.905 1 96.5 320 SER A C 1
ATOM 2482 O O . SER A 1 320 ? -13.562 4.648 1.041 1 96.5 320 SER A O 1
ATOM 2484 N N . TRP A 1 321 ? -15.773 5.051 0.854 1 94.25 321 TRP A N 1
ATOM 2485 C CA . TRP A 1 321 ? -16.266 3.688 1.035 1 94.25 321 TRP A CA 1
ATOM 2486 C C . TRP A 1 321 ? -15.883 3.152 2.412 1 94.25 321 TRP A C 1
ATOM 2488 O O . TRP A 1 321 ? -15.406 2.02 2.535 1 94.25 321 TRP A O 1
ATOM 2498 N N . TRP A 1 322 ? -15.969 4.039 3.361 1 96.5 322 TRP A N 1
ATOM 2499 C CA . TRP A 1 322 ? -15.93 3.73 4.785 1 96.5 322 TRP A CA 1
ATOM 2500 C C . TRP A 1 322 ? -14.516 3.355 5.219 1 96.5 322 TRP A C 1
ATOM 2502 O O . TRP A 1 322 ? -14.328 2.684 6.238 1 96.5 322 TRP A O 1
ATOM 2512 N N . THR A 1 323 ? -13.453 3.725 4.457 1 96.88 323 THR A N 1
ATOM 2513 C CA . THR A 1 323 ? -12.094 3.32 4.777 1 96.88 323 THR A CA 1
ATOM 2514 C C . THR A 1 323 ? -11.398 4.387 5.625 1 96.88 323 THR A C 1
ATOM 2516 O O . THR A 1 323 ? -10.492 4.074 6.402 1 96.88 323 THR A O 1
ATOM 2519 N N . GLN A 1 324 ? -11.805 5.66 5.504 1 95 324 GLN A N 1
ATOM 2520 C CA . GLN A 1 324 ? -11.07 6.77 6.102 1 95 324 GLN A CA 1
ATOM 2521 C C . GLN A 1 324 ? -11.211 6.766 7.621 1 95 324 GLN A C 1
ATOM 2523 O O . GLN A 1 324 ? -12.32 6.609 8.148 1 95 324 GLN A O 1
ATOM 2528 N N . SER A 1 325 ? -10.062 6.906 8.305 1 94.94 325 SER A N 1
ATOM 2529 C CA . SER A 1 325 ? -10.047 6.871 9.766 1 94.94 325 SER A CA 1
ATOM 2530 C C . SER A 1 325 ? -9.695 8.242 10.344 1 94.94 325 SER A C 1
ATOM 2532 O O . SER A 1 325 ? -10.398 8.75 11.219 1 94.94 325 SER A O 1
ATOM 2534 N N . PHE A 1 326 ? -8.609 8.836 9.844 1 95.19 326 PHE A N 1
ATOM 2535 C CA . PHE A 1 326 ? -8.109 10.094 10.375 1 95.19 326 PHE A CA 1
ATOM 2536 C C . PHE A 1 326 ? -8.109 11.18 9.305 1 95.19 326 PHE A C 1
ATOM 2538 O O . PHE A 1 326 ? -7.293 12.102 9.352 1 95.19 326 PHE A O 1
ATOM 2545 N N . GLY A 1 327 ? -9 10.992 8.359 1 93.25 327 GLY A N 1
ATOM 2546 C CA . GLY A 1 327 ? -8.945 11.852 7.191 1 93.25 327 GLY A CA 1
ATOM 2547 C C . GLY A 1 327 ? -7.91 11.414 6.172 1 93.25 327 GLY A C 1
ATOM 2548 O O . GLY A 1 327 ? -7.207 10.422 6.383 1 93.25 327 GLY A O 1
ATOM 2549 N N . HIS A 1 328 ? -7.824 12.141 5.043 1 95.38 328 HIS A N 1
ATOM 2550 C CA . HIS A 1 328 ? -6.941 11.805 3.93 1 95.38 328 HIS A CA 1
ATOM 2551 C C . HIS A 1 328 ? -5.539 12.367 4.152 1 95.38 328 HIS A C 1
ATOM 2553 O O . HIS A 1 328 ? -5.367 13.359 4.859 1 95.38 328 HIS A O 1
ATOM 2559 N N . SER A 1 329 ? -4.516 11.656 3.592 1 94.12 329 SER A N 1
ATOM 2560 C CA . SER A 1 329 ? -3.133 12.117 3.488 1 94.12 329 SER A CA 1
ATOM 2561 C C . SER A 1 329 ? -2.51 12.305 4.867 1 94.12 329 SER A C 1
ATOM 2563 O O . SER A 1 329 ? -1.957 13.367 5.164 1 94.12 329 SER A O 1
ATOM 2565 N N . HIS A 1 330 ? -2.635 11.297 5.715 1 93.69 330 HIS A N 1
ATOM 2566 C CA . HIS A 1 330 ? -2.053 11.328 7.051 1 93.69 330 HIS A CA 1
ATOM 2567 C C . HIS A 1 330 ? -0.564 11 7.012 1 93.69 330 HIS A C 1
ATOM 2569 O O . HIS A 1 330 ? -0.18 9.883 6.668 1 93.69 330 HIS A O 1
ATOM 2575 N N . HIS A 1 331 ? 0.295 11.93 7.434 1 93 331 HIS A N 1
ATOM 2576 C CA . HIS A 1 331 ? 1.733 11.844 7.207 1 93 331 HIS A CA 1
ATOM 2577 C C . HIS A 1 331 ? 2.346 10.688 7.996 1 93 331 HIS A C 1
ATOM 2579 O O . HIS A 1 331 ? 3.262 10.016 7.512 1 93 331 HIS A O 1
ATOM 2585 N N . ARG A 1 332 ? 1.94 10.453 9.25 1 94.75 332 ARG A N 1
ATOM 2586 C CA . ARG A 1 332 ? 2.521 9.383 10.062 1 94.75 332 ARG A CA 1
ATOM 2587 C C . ARG A 1 332 ? 2.277 8.023 9.422 1 94.75 332 ARG A C 1
ATOM 2589 O O . ARG A 1 332 ? 3.135 7.137 9.484 1 94.75 332 ARG A O 1
ATOM 2596 N N . LEU A 1 333 ? 1.089 7.832 8.859 1 97 333 LEU A N 1
ATOM 2597 C CA . LEU A 1 333 ? 0.785 6.574 8.188 1 97 333 LEU A CA 1
ATOM 2598 C C . LEU A 1 333 ? 1.582 6.438 6.895 1 97 333 LEU A C 1
ATOM 2600 O O . LEU A 1 333 ? 2.051 5.348 6.559 1 97 333 LEU A O 1
ATOM 2604 N N . ALA A 1 334 ? 1.724 7.574 6.137 1 96.88 334 ALA A N 1
ATOM 2605 C CA . ALA A 1 334 ? 2.543 7.57 4.93 1 96.88 334 ALA A CA 1
ATOM 2606 C C . ALA A 1 334 ? 3.984 7.18 5.246 1 96.88 334 ALA A C 1
ATOM 2608 O O . ALA A 1 334 ? 4.598 6.402 4.512 1 96.88 334 ALA A O 1
ATOM 2609 N N . LEU A 1 335 ? 4.52 7.707 6.309 1 96.81 335 LEU A N 1
ATOM 2610 C CA . LEU A 1 335 ? 5.891 7.414 6.707 1 96.81 335 LEU A CA 1
ATOM 2611 C C . LEU A 1 335 ? 6.039 5.953 7.113 1 96.81 335 LEU A C 1
ATOM 2613 O O . LEU A 1 335 ? 7.059 5.324 6.82 1 96.81 335 LEU A O 1
ATOM 2617 N N . ALA A 1 336 ? 5.051 5.398 7.844 1 97.56 336 ALA A N 1
ATOM 2618 C CA . ALA A 1 336 ? 5.074 3.986 8.219 1 97.56 336 ALA A CA 1
ATOM 2619 C C . ALA A 1 336 ? 5.117 3.096 6.977 1 97.56 336 ALA A C 1
ATOM 2621 O O . ALA A 1 336 ? 5.84 2.098 6.945 1 97.56 336 ALA A O 1
ATOM 2622 N N . ALA A 1 337 ? 4.32 3.438 5.965 1 97.88 337 ALA A N 1
ATOM 2623 C CA . ALA A 1 337 ? 4.32 2.697 4.703 1 97.88 337 ALA A CA 1
ATOM 2624 C C . ALA A 1 337 ? 5.699 2.734 4.047 1 97.88 337 ALA A C 1
ATOM 2626 O O . ALA A 1 337 ? 6.215 1.701 3.615 1 97.88 337 ALA A O 1
ATOM 2627 N N . ALA A 1 338 ? 6.277 3.914 3.984 1 96.88 338 ALA A N 1
ATOM 2628 C CA . ALA A 1 338 ? 7.574 4.09 3.342 1 96.88 338 ALA A CA 1
ATOM 2629 C C . ALA A 1 338 ? 8.664 3.314 4.078 1 96.88 338 ALA A C 1
ATOM 2631 O O . ALA A 1 338 ? 9.531 2.701 3.453 1 96.88 338 ALA A O 1
ATOM 2632 N N . GLN A 1 339 ? 8.625 3.365 5.398 1 97.44 339 GLN A N 1
ATOM 2633 C CA . GLN A 1 339 ? 9.633 2.688 6.207 1 97.44 339 GLN A CA 1
ATOM 2634 C C . GLN A 1 339 ? 9.609 1.181 5.965 1 97.44 339 GLN A C 1
ATOM 2636 O O . GLN A 1 339 ? 10.656 0.565 5.754 1 97.44 339 GLN A O 1
ATOM 2641 N N . ALA A 1 340 ? 8.469 0.595 5.988 1 98.19 340 ALA A N 1
ATOM 2642 C CA . ALA A 1 340 ? 8.352 -0.845 5.781 1 98.19 340 ALA A CA 1
ATOM 2643 C C . ALA A 1 340 ? 8.758 -1.23 4.359 1 98.19 340 ALA A C 1
ATOM 2645 O O . ALA A 1 340 ? 9.406 -2.256 4.152 1 98.19 340 ALA A O 1
ATOM 2646 N N . ALA A 1 341 ? 8.32 -0.429 3.377 1 97.94 341 ALA A N 1
ATOM 2647 C CA . ALA A 1 341 ? 8.734 -0.674 1.996 1 97.94 341 ALA A CA 1
ATOM 2648 C C . ALA A 1 341 ? 10.25 -0.618 1.855 1 97.94 341 ALA A C 1
ATOM 2650 O O . ALA A 1 341 ? 10.844 -1.445 1.161 1 97.94 341 ALA A O 1
ATOM 2651 N N . GLY A 1 342 ? 10.891 0.353 2.523 1 96.94 342 GLY A N 1
ATOM 2652 C CA . GLY A 1 342 ? 12.32 0.564 2.418 1 96.94 342 GLY A CA 1
ATOM 2653 C C . GLY A 1 342 ? 13.133 -0.454 3.197 1 96.94 342 GLY A C 1
ATOM 2654 O O . GLY A 1 342 ? 14.32 -0.65 2.922 1 96.94 342 GLY A O 1
ATOM 2655 N N . ARG A 1 343 ? 12.578 -1.106 4.195 1 97.44 343 ARG A N 1
ATOM 2656 C CA . ARG A 1 343 ? 13.32 -2.074 5.004 1 97.44 343 ARG A CA 1
ATOM 2657 C C . ARG A 1 343 ? 13.125 -3.49 4.469 1 97.44 343 ARG A C 1
ATOM 2659 O O . ARG A 1 343 ? 14.055 -4.301 4.5 1 97.44 343 ARG A O 1
ATOM 2666 N N . TYR A 1 344 ? 11.938 -3.76 3.936 1 97.88 344 TYR A N 1
ATOM 2667 C CA . TYR A 1 344 ? 11.602 -5.125 3.547 1 97.88 344 TYR A CA 1
ATOM 2668 C C . TYR A 1 344 ? 11.203 -5.191 2.078 1 97.88 344 TYR A C 1
ATOM 2670 O O . TYR A 1 344 ? 11.68 -6.055 1.336 1 97.88 344 TYR A O 1
ATOM 2678 N N . GLY A 1 345 ? 10.367 -4.277 1.614 1 96.56 345 GLY A N 1
ATOM 2679 C CA . GLY A 1 345 ? 9.484 -4.539 0.485 1 96.56 345 GLY A CA 1
ATOM 2680 C C . GLY A 1 345 ? 8.398 -5.555 0.797 1 96.56 345 GLY A C 1
ATOM 2681 O O . GLY A 1 345 ? 7.602 -5.355 1.717 1 96.56 345 GLY A O 1
ATOM 2682 N N . HIS A 1 346 ? 8.297 -6.559 0.115 1 96.81 346 HIS A N 1
ATOM 2683 C CA . HIS A 1 346 ? 7.5 -7.723 0.496 1 96.81 346 HIS A CA 1
ATOM 2684 C C . HIS A 1 346 ? 8.383 -8.938 0.752 1 96.81 346 HIS A C 1
ATOM 2686 O O . HIS A 1 346 ? 9.383 -9.141 0.056 1 96.81 346 HIS A O 1
ATOM 2692 N N . VAL A 1 347 ? 8.117 -9.68 1.783 1 97.81 347 VAL A N 1
ATOM 2693 C CA . VAL A 1 347 ? 8.812 -10.93 2.09 1 97.81 347 VAL A CA 1
ATOM 2694 C C . VAL A 1 347 ? 7.793 -12.055 2.275 1 97.81 347 VAL A C 1
ATOM 2696 O O . VAL A 1 347 ? 6.688 -11.82 2.777 1 97.81 347 VAL A O 1
ATOM 2699 N N . ILE A 1 348 ? 8.164 -13.203 1.905 1 96.81 348 ILE A N 1
ATOM 2700 C CA . ILE A 1 348 ? 7.289 -14.375 1.999 1 96.81 348 ILE A CA 1
ATOM 2701 C C . ILE A 1 348 ? 6.863 -14.578 3.449 1 96.81 348 ILE A C 1
ATOM 2703 O O . ILE A 1 348 ? 7.652 -14.359 4.375 1 96.81 348 ILE A O 1
ATOM 2707 N N . PHE A 1 349 ? 5.652 -15.055 3.697 1 97.94 349 PHE A N 1
ATOM 2708 C CA . PHE A 1 349 ? 5.102 -15.078 5.051 1 97.94 349 PHE A CA 1
ATOM 2709 C C . PHE A 1 349 ? 5.086 -16.5 5.605 1 97.94 349 PHE A C 1
ATOM 2711 O O . PHE A 1 349 ? 5.43 -16.719 6.77 1 97.94 349 PHE A O 1
ATOM 2718 N N . PRO A 1 350 ? 4.695 -17.594 4.836 1 97 350 PRO A N 1
ATOM 2719 C CA . PRO A 1 350 ? 4.605 -18.938 5.43 1 97 350 PRO A CA 1
ATOM 2720 C C . PRO A 1 350 ? 5.91 -19.375 6.086 1 97 350 PRO A C 1
ATOM 2722 O O . PRO A 1 350 ? 6.961 -19.375 5.438 1 97 350 PRO A O 1
ATOM 2725 N N . LEU A 1 351 ? 5.852 -19.719 7.336 1 96.62 351 LEU A N 1
ATOM 2726 C CA . LEU A 1 351 ? 6.949 -20.203 8.164 1 96.62 351 LEU A CA 1
ATOM 2727 C C . LEU A 1 351 ? 8.023 -19.125 8.312 1 96.62 351 LEU A C 1
ATOM 2729 O O . LEU A 1 351 ? 9.203 -19.438 8.508 1 96.62 351 LEU A O 1
ATOM 2733 N N . ALA A 1 352 ? 7.68 -17.891 8.125 1 98.19 352 ALA A N 1
ATOM 2734 C CA . ALA A 1 352 ? 8.57 -16.75 8.352 1 98.19 352 ALA A CA 1
ATOM 2735 C C . ALA A 1 352 ? 7.965 -15.766 9.344 1 98.19 352 ALA A C 1
ATOM 2737 O O . ALA A 1 352 ? 6.754 -15.773 9.578 1 98.19 352 ALA A O 1
ATOM 2738 N N . VAL A 1 353 ? 8.758 -15.047 10.008 1 98.69 353 VAL A N 1
ATOM 2739 C CA . VAL A 1 353 ? 8.297 -13.984 10.891 1 98.69 353 VAL A CA 1
ATOM 2740 C C . VAL A 1 353 ? 9.109 -12.719 10.641 1 98.69 353 VAL A C 1
ATOM 2742 O O . VAL A 1 353 ? 10.32 -12.781 10.414 1 98.69 353 VAL A O 1
ATOM 2745 N N . HIS A 1 354 ? 8.5 -11.625 10.422 1 98.69 354 HIS A N 1
ATOM 2746 C CA . HIS A 1 354 ? 9.07 -10.281 10.422 1 98.69 354 HIS A CA 1
ATOM 2747 C C . HIS A 1 354 ? 8.336 -9.383 11.414 1 98.69 354 HIS A C 1
ATOM 2749 O O . HIS A 1 354 ? 7.18 -9.633 11.75 1 98.69 354 HIS A O 1
ATOM 2755 N N . GLN A 1 355 ? 8.938 -8.375 11.867 1 98.56 355 GLN A N 1
ATOM 2756 C CA . GLN A 1 355 ? 8.492 -7.598 13.016 1 98.56 355 GLN A CA 1
ATOM 2757 C C . GLN A 1 355 ? 7.148 -6.926 12.742 1 98.56 355 GLN A C 1
ATOM 2759 O O . GLN A 1 355 ? 6.254 -6.945 13.586 1 98.56 355 GLN A O 1
ATOM 2764 N N . PRO A 1 356 ? 6.906 -6.301 11.57 1 98.75 356 PRO A N 1
ATOM 2765 C CA . PRO A 1 356 ? 5.617 -5.641 11.336 1 98.75 356 PRO A CA 1
ATOM 2766 C C . PRO A 1 356 ? 4.434 -6.594 11.484 1 98.75 356 PRO A C 1
ATOM 2768 O O . PRO A 1 356 ? 3.434 -6.242 12.117 1 98.75 356 PRO A O 1
ATOM 2771 N N . ALA A 1 357 ? 4.512 -7.766 10.961 1 98.88 357 ALA A N 1
ATOM 2772 C CA . ALA A 1 357 ? 3.414 -8.727 11.055 1 98.88 357 ALA A CA 1
ATOM 2773 C C . ALA A 1 357 ? 3.209 -9.188 12.492 1 98.88 357 ALA A C 1
ATOM 2775 O O . ALA A 1 357 ? 2.072 -9.328 12.953 1 98.88 357 ALA A O 1
ATOM 2776 N N . LEU A 1 358 ? 4.309 -9.469 13.164 1 98.88 358 LEU A N 1
ATOM 2777 C CA . LEU A 1 358 ? 4.23 -9.969 14.531 1 98.88 358 LEU A CA 1
ATOM 2778 C C . LEU A 1 358 ? 3.631 -8.914 15.461 1 98.88 358 LEU A C 1
ATOM 2780 O O . LEU A 1 358 ? 2.746 -9.219 16.266 1 98.88 358 LEU A O 1
ATOM 2784 N N . ASP A 1 359 ? 4.16 -7.656 15.336 1 98.69 359 ASP A N 1
ATOM 2785 C CA . ASP A 1 359 ? 3.629 -6.562 16.141 1 98.69 359 ASP A CA 1
ATOM 2786 C C . ASP A 1 359 ? 2.125 -6.402 15.938 1 98.69 359 ASP A C 1
ATOM 2788 O O . ASP A 1 359 ? 1.369 -6.254 16.891 1 98.69 359 ASP A O 1
ATOM 2792 N N . LEU A 1 360 ? 1.71 -6.434 14.711 1 98.81 360 LEU A N 1
ATOM 2793 C CA . LEU A 1 360 ? 0.293 -6.254 14.414 1 98.81 360 LEU A CA 1
ATOM 2794 C C . LEU A 1 360 ? -0.531 -7.406 14.977 1 98.81 360 LEU A C 1
ATOM 2796 O O . LEU A 1 360 ? -1.598 -7.188 15.555 1 98.81 360 LEU A O 1
ATOM 2800 N N . ALA A 1 361 ? -0.076 -8.633 14.734 1 98.88 361 ALA A N 1
ATOM 2801 C CA . ALA A 1 361 ? -0.807 -9.797 15.227 1 98.88 361 ALA A CA 1
ATOM 2802 C C . ALA A 1 361 ? -1.015 -9.719 16.734 1 98.88 361 ALA A C 1
ATOM 2804 O O . ALA A 1 361 ? -2.121 -9.945 17.234 1 98.88 361 ALA A O 1
ATOM 2805 N N . GLU A 1 362 ? 0.048 -9.414 17.469 1 98.81 362 GLU A N 1
ATOM 2806 C CA . GLU A 1 362 ? -0.035 -9.312 18.922 1 98.81 362 GLU A CA 1
ATOM 2807 C C . GLU A 1 362 ? -0.971 -8.18 19.344 1 98.81 362 GLU A C 1
ATOM 2809 O O . GLU A 1 362 ? -1.737 -8.328 20.297 1 98.81 362 GLU A O 1
ATOM 2814 N N . ARG A 1 363 ? -0.93 -7.086 18.672 1 98.44 363 ARG A N 1
ATOM 2815 C CA . ARG A 1 363 ? -1.817 -5.969 18.969 1 98.44 363 ARG A CA 1
ATOM 2816 C C . ARG A 1 363 ? -3.273 -6.344 18.719 1 98.44 363 ARG A C 1
ATOM 2818 O O . ARG A 1 363 ? -4.16 -5.949 19.484 1 98.44 363 ARG A O 1
ATOM 2825 N N . LEU A 1 364 ? -3.533 -7.078 17.641 1 98.75 364 LEU A N 1
ATOM 2826 C CA . LEU A 1 364 ? -4.891 -7.496 17.312 1 98.75 364 LEU A CA 1
ATOM 2827 C C . LEU A 1 364 ? -5.422 -8.484 18.344 1 98.75 364 LEU A C 1
ATOM 2829 O O . LEU A 1 364 ? -6.574 -8.383 18.781 1 98.75 364 LEU A O 1
ATOM 2833 N N . VAL A 1 365 ? -4.625 -9.469 18.75 1 98.62 365 VAL A N 1
ATOM 2834 C CA . VAL A 1 365 ? -5.023 -10.469 19.734 1 98.62 365 VAL A CA 1
ATOM 2835 C C . VAL A 1 365 ? -5.293 -9.797 21.078 1 98.62 365 VAL A C 1
ATOM 2837 O O . VAL A 1 365 ? -6.203 -10.195 21.797 1 98.62 365 VAL A O 1
ATOM 2840 N N . ASN A 1 366 ? -4.531 -8.703 21.391 1 98 366 ASN A N 1
ATOM 2841 C CA . ASN A 1 366 ? -4.652 -8.039 22.672 1 98 366 ASN A CA 1
ATOM 2842 C C . ASN A 1 366 ? -5.605 -6.852 22.609 1 98 366 ASN A C 1
ATOM 2844 O O . ASN A 1 366 ? -5.875 -6.207 23.625 1 98 366 ASN A O 1
ATOM 2848 N N . GLY A 1 367 ? -6.098 -6.559 21.484 1 97.12 367 GLY A N 1
ATOM 2849 C CA . GLY A 1 367 ? -7.047 -5.477 21.266 1 97.12 367 GLY A CA 1
ATOM 2850 C C . GLY A 1 367 ? -8.453 -5.969 20.969 1 97.12 367 GLY A C 1
ATOM 2851 O O . GLY A 1 367 ? -9.141 -6.477 21.859 1 97.12 367 GLY A O 1
ATOM 2852 N N . PRO A 1 368 ? -8.867 -5.934 19.688 1 97.25 368 PRO A N 1
ATOM 2853 C CA . PRO A 1 368 ? -10.203 -6.43 19.359 1 97.25 368 PRO A CA 1
ATOM 2854 C C . PRO A 1 368 ? -10.398 -7.902 19.703 1 97.25 368 PRO A C 1
ATOM 2856 O O . PRO A 1 368 ? -11.523 -8.344 19.938 1 97.25 368 PRO A O 1
ATOM 2859 N N . GLY A 1 369 ? -9.32 -8.664 19.781 1 98 369 GLY A N 1
ATOM 2860 C CA . GLY A 1 369 ? -9.375 -10.086 20.078 1 98 369 GLY A CA 1
ATOM 2861 C C . GLY A 1 369 ? -9.227 -10.391 21.562 1 98 369 GLY A C 1
ATOM 2862 O O . GLY A 1 369 ? -9.289 -11.547 21.969 1 98 369 GLY A O 1
ATOM 2863 N N . ALA A 1 370 ? -9.047 -9.391 22.391 1 97.62 370 ALA A N 1
ATOM 2864 C CA . ALA A 1 370 ? -8.758 -9.586 23.812 1 97.62 370 ALA A CA 1
ATOM 2865 C C . ALA A 1 370 ? -9.82 -10.453 24.484 1 97.62 370 ALA A C 1
ATOM 2867 O O . ALA A 1 370 ? -11.016 -10.18 24.344 1 97.62 370 ALA A O 1
ATOM 2868 N N . GLY A 1 371 ? -9.344 -11.453 25.109 1 95.75 371 GLY A N 1
ATOM 2869 C CA . GLY A 1 371 ? -10.219 -12.305 25.906 1 95.75 371 GLY A CA 1
ATOM 2870 C C . GLY A 1 371 ? -10.789 -13.469 25.125 1 95.75 371 GLY A C 1
ATOM 2871 O O . GLY A 1 371 ? -11.391 -14.375 25.703 1 95.75 371 GLY A O 1
ATOM 2872 N N . TRP A 1 372 ? -10.539 -13.523 23.781 1 96.94 372 TRP A N 1
ATOM 2873 C CA . TRP A 1 372 ? -11.188 -14.633 23.078 1 96.94 372 TRP A CA 1
ATOM 2874 C C . TRP A 1 372 ? -10.312 -15.141 21.938 1 96.94 372 TRP A C 1
ATOM 2876 O O . TRP A 1 372 ? -10.352 -16.328 21.609 1 96.94 372 TRP A O 1
ATOM 2886 N N . ALA A 1 373 ? -9.586 -14.312 21.266 1 98.12 373 ALA A N 1
ATOM 2887 C CA . ALA A 1 373 ? -8.836 -14.719 20.078 1 98.12 373 ALA A CA 1
ATOM 2888 C C . ALA A 1 373 ? -7.41 -15.125 20.453 1 98.12 373 ALA A C 1
ATOM 2890 O O . ALA A 1 373 ? -6.789 -14.516 21.312 1 98.12 373 ALA A O 1
ATOM 2891 N N . ASP A 1 374 ? -6.898 -16.062 19.703 1 98 374 ASP A N 1
ATOM 2892 C CA . ASP A 1 374 ? -5.547 -16.562 19.938 1 98 374 ASP A CA 1
ATOM 2893 C C . ASP A 1 374 ? -4.688 -16.422 18.672 1 98 374 ASP A C 1
ATOM 2895 O O . ASP A 1 374 ? -3.463 -16.328 18.766 1 98 374 ASP A O 1
ATOM 2899 N N . ARG A 1 375 ? -5.348 -16.5 17.5 1 98.19 375 ARG A N 1
ATOM 2900 C CA . ARG A 1 375 ? -4.629 -16.609 16.234 1 98.19 375 ARG A CA 1
ATOM 2901 C C . ARG A 1 375 ? -5.055 -15.5 15.273 1 98.19 375 ARG A C 1
ATOM 2903 O O . ARG A 1 375 ? -6.219 -15.094 15.258 1 98.19 375 ARG A O 1
ATOM 2910 N N . VAL A 1 376 ? -4.09 -15.07 14.461 1 98.88 376 VAL A N 1
ATOM 2911 C CA . VAL A 1 376 ? -4.359 -14.078 13.43 1 98.88 376 VAL A CA 1
ATOM 2912 C C . VAL A 1 376 ? -3.979 -14.641 12.062 1 98.88 376 VAL A C 1
ATOM 2914 O O . VAL A 1 376 ? -2.852 -15.102 11.867 1 98.88 376 VAL A O 1
ATOM 2917 N N . PHE A 1 377 ? -4.863 -14.672 11.07 1 98.88 377 PHE A N 1
ATOM 2918 C CA . PHE A 1 377 ? -4.645 -14.984 9.664 1 98.88 377 PHE A CA 1
ATOM 2919 C C . PHE A 1 377 ? -4.762 -13.734 8.805 1 98.88 377 PHE A C 1
ATOM 2921 O O . PHE A 1 377 ? -5.801 -13.062 8.812 1 98.88 377 PHE A O 1
ATOM 2928 N N . PHE A 1 378 ? -3.705 -13.398 8 1 98.75 378 PHE A N 1
ATOM 2929 C CA . PHE A 1 378 ? -3.691 -12.172 7.215 1 98.75 378 PHE A CA 1
ATOM 2930 C C . PHE A 1 378 ? -4.109 -12.445 5.773 1 98.75 378 PHE A C 1
ATOM 2932 O O . PHE A 1 378 ? -3.697 -13.445 5.184 1 98.75 378 PHE A O 1
ATOM 2939 N N . SER A 1 379 ? -4.93 -11.586 5.238 1 97.69 379 SER A N 1
ATOM 2940 C CA . SER A 1 379 ? -5.258 -11.531 3.818 1 97.69 379 SER A CA 1
ATOM 2941 C C . SER A 1 379 ? -5.25 -10.094 3.307 1 97.69 379 SER A C 1
ATOM 2943 O O . SER A 1 379 ? -4.473 -9.266 3.781 1 97.69 379 SER A O 1
ATOM 2945 N N . ASP A 1 380 ? -6.113 -9.703 2.244 1 95.62 380 ASP A N 1
ATOM 2946 C CA . ASP A 1 380 ? -5.848 -8.406 1.627 1 95.62 380 ASP A CA 1
ATOM 2947 C C . ASP A 1 380 ? -7.109 -7.551 1.579 1 95.62 380 ASP A C 1
ATOM 2949 O O . ASP A 1 380 ? -7.035 -6.328 1.419 1 95.62 380 ASP A O 1
ATOM 2953 N N . ASP A 1 381 ? -8.305 -8.148 1.642 1 97.44 381 ASP A N 1
ATOM 2954 C CA . ASP A 1 381 ? -9.531 -7.355 1.62 1 97.44 381 ASP A CA 1
ATOM 2955 C C . ASP A 1 381 ? -10.633 -8.039 2.42 1 97.44 381 ASP A C 1
ATOM 2957 O O . ASP A 1 381 ? -10.477 -9.172 2.867 1 97.44 381 ASP A O 1
ATOM 2961 N N . GLY A 1 382 ? -11.75 -7.352 2.645 1 97.81 382 GLY A N 1
ATOM 2962 C CA . GLY A 1 382 ? -12.836 -7.871 3.461 1 97.81 382 GLY A CA 1
ATOM 2963 C C . GLY A 1 382 ? -13.461 -9.133 2.889 1 97.81 382 GLY A C 1
ATOM 2964 O O . GLY A 1 382 ? -13.789 -10.055 3.631 1 97.81 382 GLY A O 1
ATOM 2965 N N . SER A 1 383 ? -13.648 -9.211 1.552 1 98.06 383 SER A N 1
ATOM 2966 C CA . SER A 1 383 ? -14.242 -10.375 0.912 1 98.06 383 SER A CA 1
ATOM 2967 C C . SER A 1 383 ? -13.414 -11.633 1.164 1 98.06 383 SER A C 1
ATOM 2969 O O . SER A 1 383 ? -13.953 -12.68 1.519 1 98.06 383 SER A O 1
ATOM 2971 N N . THR A 1 384 ? -12.086 -11.5 1.007 1 98 384 THR A N 1
ATOM 2972 C CA . THR A 1 384 ? -11.211 -12.656 1.175 1 98 384 THR A CA 1
ATOM 2973 C C . THR A 1 384 ? -11.094 -13.031 2.648 1 98 384 THR A C 1
ATOM 2975 O O . THR A 1 384 ? -10.961 -14.211 2.982 1 98 384 THR A O 1
ATOM 2978 N N . ALA A 1 385 ? -11.141 -12.055 3.541 1 98.56 385 ALA A N 1
ATOM 2979 C CA . ALA A 1 385 ? -11.125 -12.352 4.973 1 98.56 385 ALA A CA 1
ATOM 2980 C C . ALA A 1 385 ? -12.375 -13.125 5.379 1 98.56 385 ALA A C 1
ATOM 2982 O O . ALA A 1 385 ? -12.305 -14.031 6.215 1 98.56 385 ALA A O 1
ATOM 2983 N N . VAL A 1 386 ? -13.5 -12.766 4.797 1 98.62 386 VAL A N 1
ATOM 2984 C CA . VAL A 1 386 ? -14.742 -13.484 5.062 1 98.62 386 VAL A CA 1
ATOM 2985 C C . VAL A 1 386 ? -14.641 -14.914 4.527 1 98.62 386 VAL A C 1
ATOM 2987 O O . VAL A 1 386 ? -15.078 -15.859 5.184 1 98.62 386 VAL A O 1
ATOM 2990 N N . GLU A 1 387 ? -14.102 -15.094 3.367 1 98.06 387 GLU A N 1
ATOM 2991 C CA . GLU A 1 387 ? -13.953 -16.438 2.824 1 98.06 387 GLU A CA 1
ATOM 2992 C C . GLU A 1 387 ? -13.055 -17.297 3.709 1 98.06 387 GLU A C 1
ATOM 2994 O O . GLU A 1 387 ? -13.305 -18.484 3.889 1 98.06 387 GLU A O 1
ATOM 2999 N N . VAL A 1 388 ? -11.969 -16.688 4.238 1 98.56 388 VAL A N 1
ATOM 3000 C CA . VAL A 1 388 ? -11.102 -17.406 5.176 1 98.56 388 VAL A CA 1
ATOM 3001 C C . VAL A 1 388 ? -11.906 -17.828 6.398 1 98.56 388 VAL A C 1
ATOM 3003 O O . VAL A 1 388 ? -11.82 -18.969 6.84 1 98.56 388 VAL A O 1
ATOM 3006 N N . ALA A 1 389 ? -12.703 -16.922 6.91 1 98.88 389 ALA A N 1
ATOM 3007 C CA . ALA A 1 389 ? -13.539 -17.203 8.07 1 98.88 389 ALA A CA 1
ATOM 3008 C C . ALA A 1 389 ? -14.508 -18.344 7.777 1 98.88 389 ALA A C 1
ATOM 3010 O O . ALA A 1 389 ? -14.711 -19.234 8.609 1 98.88 389 ALA A O 1
ATOM 3011 N N . LEU A 1 390 ? -15.117 -18.297 6.602 1 98.25 390 LEU A N 1
ATOM 3012 C CA . LEU A 1 390 ? -16.062 -19.344 6.203 1 98.25 390 LEU A CA 1
ATOM 3013 C C . LEU A 1 390 ? -15.367 -20.688 6.094 1 98.25 390 LEU A C 1
ATOM 3015 O O . LEU A 1 390 ? -15.891 -21.703 6.574 1 98.25 390 LEU A O 1
ATOM 3019 N N . LYS A 1 391 ? -14.219 -20.75 5.441 1 97.25 391 LYS A N 1
ATOM 3020 C CA . LYS A 1 391 ? -13.469 -22 5.316 1 97.25 391 LYS A CA 1
ATOM 3021 C C . LYS A 1 391 ? -13.102 -22.562 6.691 1 97.25 391 LYS A C 1
ATOM 3023 O O . LYS A 1 391 ? -13.18 -23.766 6.91 1 97.25 391 LYS A O 1
ATOM 3028 N N . MET A 1 392 ? -12.695 -21.672 7.633 1 97.81 392 MET A N 1
ATOM 3029 C CA . MET A 1 392 ? -12.375 -22.078 9 1 97.81 392 MET A CA 1
ATOM 3030 C C . MET A 1 392 ? -13.586 -22.719 9.68 1 97.81 392 MET A C 1
ATOM 3032 O O . MET A 1 392 ? -13.492 -23.812 10.211 1 97.81 392 MET A O 1
ATOM 3036 N N . ALA A 1 393 ? -14.703 -22.047 9.633 1 98 393 ALA A N 1
ATOM 3037 C CA . ALA A 1 393 ? -15.898 -22.438 10.375 1 98 393 ALA A CA 1
ATOM 3038 C C . ALA A 1 393 ? -16.5 -23.719 9.797 1 98 393 ALA A C 1
ATOM 3040 O O . ALA A 1 393 ? -16.781 -24.672 10.531 1 98 393 ALA A O 1
ATOM 3041 N N . VAL A 1 394 ? -16.688 -23.766 8.516 1 96.12 394 VAL A N 1
ATOM 3042 C CA . VAL A 1 394 ? -17.375 -24.875 7.855 1 96.12 394 VAL A CA 1
ATOM 3043 C C . VAL A 1 394 ? -16.547 -26.156 8.008 1 96.12 394 VAL A C 1
ATOM 3045 O O . VAL A 1 394 ? -17.094 -27.219 8.281 1 96.12 394 VAL A O 1
ATOM 3048 N N . ARG A 1 395 ? -15.242 -26.031 7.828 1 94.31 395 ARG A N 1
ATOM 3049 C CA . ARG A 1 395 ? -14.375 -27.203 7.996 1 94.31 395 ARG A CA 1
ATOM 3050 C C . ARG A 1 395 ? -14.43 -27.719 9.43 1 94.31 395 ARG A C 1
ATOM 3052 O O . ARG A 1 395 ? -14.469 -28.922 9.656 1 94.31 395 ARG A O 1
ATOM 3059 N N . ALA A 1 396 ? -14.375 -26.828 10.422 1 94.94 396 ALA A N 1
ATOM 3060 C CA . ALA A 1 396 ? -14.43 -27.219 11.828 1 94.94 396 ALA A CA 1
ATOM 3061 C C . ALA A 1 396 ? -15.703 -28 12.125 1 94.94 396 ALA A C 1
ATOM 3063 O O . ALA A 1 396 ? -15.664 -29.016 12.844 1 94.94 396 ALA A O 1
ATOM 3064 N N . VAL A 1 397 ? -16.844 -27.578 11.594 1 95.5 397 VAL A N 1
ATOM 3065 C CA . VAL A 1 397 ? -18.125 -28.25 11.82 1 95.5 397 VAL A CA 1
ATOM 3066 C C . VAL A 1 397 ? -18.141 -29.594 11.086 1 95.5 397 VAL A C 1
ATOM 3068 O O . VAL A 1 397 ? -18.594 -30.594 11.641 1 95.5 397 VAL A O 1
ATOM 3071 N N . ALA A 1 398 ? -17.656 -29.531 9.828 1 93 398 ALA A N 1
ATOM 3072 C CA . ALA A 1 398 ? -17.625 -30.766 9.039 1 93 398 ALA A CA 1
ATOM 3073 C C . ALA A 1 398 ? -16.844 -31.859 9.75 1 93 398 ALA A C 1
ATOM 3075 O O . ALA A 1 398 ? -17.25 -33.031 9.758 1 93 398 ALA A O 1
ATOM 3076 N N . LEU A 1 399 ? -15.766 -31.516 10.305 1 89.94 399 LEU A N 1
ATOM 3077 C CA . LEU A 1 399 ? -14.891 -32.469 10.977 1 89.94 399 LEU A CA 1
ATOM 3078 C C . LEU A 1 399 ? -15.539 -32.969 12.266 1 89.94 399 LEU A C 1
ATOM 3080 O O . LEU A 1 399 ? -15.383 -34.156 12.617 1 89.94 399 LEU A O 1
ATOM 3084 N N . ARG A 1 400 ? -16.172 -32.094 12.953 1 90.12 400 ARG A N 1
ATOM 3085 C CA . ARG A 1 400 ? -16.828 -32.531 14.188 1 90.12 400 ARG A CA 1
ATOM 3086 C C . ARG A 1 400 ? -18.016 -33.438 13.883 1 90.12 400 ARG A C 1
ATOM 3088 O O . ARG A 1 400 ? -18.312 -34.344 14.664 1 90.12 400 ARG A O 1
ATOM 3095 N N . ARG A 1 401 ? -18.797 -33.125 12.914 1 87.75 401 ARG A N 1
ATOM 3096 C CA . ARG A 1 401 ? -19.969 -33.938 12.562 1 87.75 401 ARG A CA 1
ATOM 3097 C C . ARG A 1 401 ? -19.562 -35.312 12.023 1 87.75 401 ARG A C 1
ATOM 3099 O O . ARG A 1 401 ? -20.375 -36.219 11.984 1 87.75 401 ARG A O 1
ATOM 3106 N N . GLN A 1 402 ? -18.281 -35.719 11.969 1 68.19 402 GLN A N 1
ATOM 3107 C CA . GLN A 1 402 ? -17.719 -37 11.57 1 68.19 402 GLN A CA 1
ATOM 3108 C C . GLN A 1 402 ? -18.484 -37.594 10.391 1 68.19 402 GLN A C 1
ATOM 3110 O O . GLN A 1 402 ? -18.625 -38.812 10.281 1 68.19 402 GLN A O 1
ATOM 3115 N N . GLN A 1 403 ? -19.406 -36.875 9.766 1 57.28 403 GLN A N 1
ATOM 3116 C CA . GLN A 1 403 ? -20.297 -37.562 8.836 1 57.28 403 GLN A CA 1
ATOM 3117 C C . GLN A 1 403 ? -19.641 -37.75 7.48 1 57.28 403 GLN A C 1
ATOM 3119 O O . GLN A 1 403 ? -18.891 -36.875 7.016 1 57.28 403 GLN A O 1
ATOM 3124 N N . GLY A 1 404 ? -19.109 -38.906 7.195 1 49.88 404 GLY A N 1
ATOM 3125 C CA . GLY A 1 404 ? -18.594 -39.469 5.949 1 49.88 404 GLY A CA 1
ATOM 3126 C C . GLY A 1 404 ? -19.141 -38.781 4.719 1 49.88 404 GLY A C 1
ATOM 3127 O O . GLY A 1 404 ? -18.672 -39 3.604 1 49.88 404 GLY A O 1
ATOM 3128 N N . THR A 1 405 ? -20.406 -38.281 4.719 1 52 405 THR A N 1
ATOM 3129 C CA . THR A 1 405 ? -21.016 -37.844 3.477 1 52 405 THR A CA 1
ATOM 3130 C C . THR A 1 405 ? -20.797 -36.344 3.297 1 52 405 THR A C 1
ATOM 3132 O O . THR A 1 405 ? -20.797 -35.562 4.273 1 52 405 THR A O 1
ATOM 3135 N N . LYS A 1 406 ? -20.438 -36.062 2.111 1 58.12 406 LYS A N 1
ATOM 3136 C CA . LYS A 1 406 ? -20.188 -34.719 1.599 1 58.12 406 LYS A CA 1
ATOM 3137 C C . LYS A 1 406 ? -21.453 -33.875 1.655 1 58.12 406 LYS A C 1
ATOM 3139 O O . LYS A 1 406 ? -22.078 -33.625 0.626 1 58.12 406 LYS A O 1
ATOM 3144 N N . THR A 1 407 ? -22.203 -33.75 2.85 1 70.25 407 THR A N 1
ATOM 3145 C CA . THR A 1 407 ? -23.344 -32.812 2.9 1 70.25 407 THR A CA 1
ATOM 3146 C C . THR A 1 407 ? -22.875 -31.375 2.912 1 70.25 407 THR A C 1
ATOM 3148 O O . THR A 1 407 ? -21.906 -31.031 3.592 1 70.25 407 THR A O 1
ATOM 3151 N N . GLU A 1 408 ? -23.562 -30.609 2.01 1 84.38 408 GLU A N 1
ATOM 3152 C CA . GLU A 1 408 ? -23.25 -29.188 1.933 1 84.38 408 GLU A CA 1
ATOM 3153 C C . GLU A 1 408 ? -23.719 -28.453 3.182 1 84.38 408 GLU A C 1
ATOM 3155 O O . GLU A 1 408 ? -24.859 -28.594 3.6 1 84.38 408 GLU A O 1
ATOM 3160 N N . LEU A 1 409 ? -22.875 -27.812 3.867 1 93.88 409 LEU A N 1
ATOM 3161 C CA . LEU A 1 409 ? -23.172 -27.016 5.051 1 93.88 409 LEU A CA 1
ATOM 3162 C C . LEU A 1 409 ? -23.469 -25.562 4.664 1 93.88 409 LEU A C 1
ATOM 3164 O O . LEU A 1 409 ? -22.625 -24.891 4.062 1 93.88 409 LEU A O 1
ATOM 3168 N N . GLY A 1 410 ? -24.641 -25.109 4.949 1 96.38 410 GLY A N 1
ATOM 3169 C CA . GLY A 1 410 ? -24.984 -23.703 4.727 1 96.38 410 GLY A CA 1
ATOM 3170 C C . GLY A 1 410 ? -24.594 -22.812 5.879 1 96.38 410 GLY A C 1
ATOM 3171 O O . GLY A 1 410 ? -23.922 -23.25 6.82 1 96.38 410 GLY A O 1
ATOM 3172 N N . VAL A 1 411 ? -25 -21.5 5.777 1 98.19 411 VAL A N 1
ATOM 3173 C CA . VAL A 1 411 ? -24.734 -20.547 6.855 1 98.19 411 VAL A CA 1
ATOM 3174 C C . VAL A 1 411 ? -26.047 -19.938 7.32 1 98.19 411 VAL A C 1
ATOM 3176 O O . VAL A 1 411 ? -27.031 -19.922 6.582 1 98.19 411 VAL A O 1
ATOM 3179 N N . LEU A 1 412 ? -26.062 -19.547 8.586 1 98.69 412 LEU A N 1
ATOM 3180 C CA . LEU A 1 412 ? -27.125 -18.688 9.133 1 98.69 412 LEU A CA 1
ATOM 3181 C C . LEU A 1 412 ? -26.688 -17.234 9.117 1 98.69 412 LEU A C 1
ATOM 3183 O O . LEU A 1 412 ? -25.516 -16.922 9.281 1 98.69 412 LEU A O 1
ATOM 3187 N N . GLY A 1 413 ? -27.641 -16.359 8.852 1 98.31 413 GLY A N 1
ATOM 3188 C CA . GLY A 1 413 ? -27.328 -14.945 8.852 1 98.31 413 GLY A CA 1
ATOM 3189 C C . GLY A 1 413 ? -28.547 -14.062 9 1 98.31 413 GLY A C 1
ATOM 3190 O O . GLY A 1 413 ? -29.562 -14.492 9.555 1 98.31 413 GLY A O 1
ATOM 3191 N N . ILE A 1 414 ? -28.359 -12.828 8.641 1 97.88 414 ILE A N 1
ATOM 3192 C CA . ILE A 1 414 ? -29.422 -11.828 8.773 1 97.88 414 ILE A CA 1
ATOM 3193 C C . ILE A 1 414 ? -29.766 -11.258 7.402 1 97.88 414 ILE A C 1
ATOM 3195 O O . ILE A 1 414 ? -28.875 -11.008 6.586 1 97.88 414 ILE A O 1
ATOM 3199 N N . LYS A 1 415 ? -31.078 -11.062 7.156 1 96.31 415 LYS A N 1
ATOM 3200 C CA . LYS A 1 415 ? -31.531 -10.484 5.895 1 96.31 415 LYS A CA 1
ATOM 3201 C C . LYS A 1 415 ? -30.922 -9.102 5.684 1 96.31 415 LYS A C 1
ATOM 3203 O O . LYS A 1 415 ? -30.844 -8.297 6.617 1 96.31 415 LYS A O 1
ATOM 3208 N N . GLY A 1 416 ? -30.453 -8.836 4.445 1 93.69 416 GLY A N 1
ATOM 3209 C CA . GLY A 1 416 ? -29.844 -7.559 4.125 1 93.69 416 GLY A CA 1
ATOM 3210 C C . GLY A 1 416 ? -28.328 -7.559 4.312 1 93.69 416 GLY A C 1
ATOM 3211 O O . GLY A 1 416 ? -27.672 -6.543 4.09 1 93.69 416 GLY A O 1
ATOM 3212 N N . SER A 1 417 ? -27.828 -8.727 4.672 1 96 417 SER A N 1
ATOM 3213 C CA . SER A 1 417 ? -26.391 -8.836 4.938 1 96 417 SER A CA 1
ATOM 3214 C C . SER A 1 417 ? -25.578 -8.641 3.66 1 96 417 SER A C 1
ATOM 3216 O O . SER A 1 417 ? -26.078 -8.875 2.559 1 96 417 SER A O 1
ATOM 3218 N N . TYR A 1 418 ? -24.406 -8.164 3.773 1 95.56 418 TYR A N 1
ATOM 3219 C CA . TYR A 1 418 ? -23.391 -8.008 2.75 1 95.56 418 TYR A CA 1
ATOM 3220 C C . TYR A 1 418 ? -22.016 -8.367 3.295 1 95.56 418 TYR A C 1
ATOM 3222 O O . TYR A 1 418 ? -21.484 -7.68 4.172 1 95.56 418 TYR A O 1
ATOM 3230 N N . HIS A 1 419 ? -21.406 -9.422 2.719 1 97.62 419 HIS A N 1
ATOM 3231 C CA . HIS A 1 419 ? -20.141 -9.875 3.266 1 97.62 419 HIS A CA 1
ATOM 3232 C C . HIS A 1 419 ? -19.031 -9.758 2.232 1 97.62 419 HIS A C 1
ATOM 3234 O O . HIS A 1 419 ? -17.891 -10.164 2.492 1 97.62 419 HIS A O 1
ATOM 3240 N N . GLY A 1 420 ? -19.297 -9.242 1.05 1 95.94 420 GLY A N 1
ATOM 3241 C CA . GLY A 1 420 ? -18.266 -9.031 0.05 1 95.94 420 GLY A CA 1
ATOM 3242 C C . GLY A 1 420 ? -18.703 -9.438 -1.347 1 95.94 420 GLY A C 1
ATOM 3243 O O . GLY A 1 420 ? -19.828 -9.859 -1.552 1 95.94 420 GLY A O 1
ATOM 3244 N N . ASP A 1 421 ? -17.766 -9.344 -2.289 1 95.62 421 ASP A N 1
ATOM 3245 C CA . ASP A 1 421 ? -18.141 -9.461 -3.691 1 95.62 421 ASP A CA 1
ATOM 3246 C C . ASP A 1 421 ? -17.5 -10.695 -4.332 1 95.62 421 ASP A C 1
ATOM 3248 O O . ASP A 1 421 ? -17.781 -11.008 -5.492 1 95.62 421 ASP A O 1
ATOM 3252 N N . THR A 1 422 ? -16.609 -11.422 -3.648 1 96.94 422 THR A N 1
ATOM 3253 C CA . THR A 1 422 ? -16.188 -12.719 -4.168 1 96.94 422 THR A CA 1
ATOM 3254 C C . THR A 1 422 ? -17.328 -13.727 -4.102 1 96.94 422 THR A C 1
ATOM 3256 O O . THR A 1 422 ? -18.25 -13.586 -3.281 1 96.94 422 THR A O 1
ATOM 3259 N N . ILE A 1 423 ? -17.281 -14.703 -4.887 1 96.62 423 ILE A N 1
ATOM 3260 C CA . ILE A 1 423 ? -18.422 -15.609 -5.043 1 96.62 423 ILE A CA 1
ATOM 3261 C C . ILE A 1 423 ? -18.734 -16.281 -3.711 1 96.62 423 ILE A C 1
ATOM 3263 O O . ILE A 1 423 ? -19.891 -16.375 -3.312 1 96.62 423 ILE A O 1
ATOM 3267 N N . GLY A 1 424 ? -17.672 -16.734 -2.996 1 96.5 424 GLY A N 1
ATOM 3268 C CA . GLY A 1 424 ? -17.906 -17.344 -1.694 1 96.5 424 GLY A CA 1
ATOM 3269 C C . GLY A 1 424 ? -18.547 -16.406 -0.7 1 96.5 424 GLY A C 1
ATOM 3270 O O . GLY A 1 424 ? -19.453 -16.797 0.036 1 96.5 424 GLY A O 1
ATOM 3271 N N . ALA A 1 425 ? -18.125 -15.188 -0.653 1 97.38 425 ALA A N 1
ATOM 3272 C CA . ALA A 1 425 ? -18.703 -14.188 0.235 1 97.38 425 ALA A CA 1
ATOM 3273 C C . ALA A 1 425 ? -20.141 -13.867 -0.164 1 97.38 425 ALA A C 1
ATOM 3275 O O . ALA A 1 425 ? -21.016 -13.703 0.697 1 97.38 425 ALA A O 1
ATOM 3276 N N . MET A 1 426 ? -20.406 -13.789 -1.461 1 96.44 426 MET A N 1
ATOM 3277 C CA . MET A 1 426 ? -21.766 -13.539 -1.964 1 96.44 426 MET A CA 1
ATOM 3278 C C . MET A 1 426 ? -22.703 -14.68 -1.57 1 96.44 426 MET A C 1
ATOM 3280 O O . MET A 1 426 ? -23.859 -14.438 -1.215 1 96.44 426 MET A O 1
ATOM 3284 N N . ASP A 1 427 ? -22.172 -15.867 -1.674 1 96.56 427 ASP A N 1
ATOM 3285 C CA . ASP A 1 427 ? -22.984 -17.047 -1.386 1 96.56 427 ASP A CA 1
ATOM 3286 C C . ASP A 1 427 ? -23.406 -17.078 0.083 1 96.56 427 ASP A C 1
ATOM 3288 O O . ASP A 1 427 ? -24.344 -17.766 0.448 1 96.56 427 ASP A O 1
ATOM 3292 N N . ALA A 1 428 ? -22.688 -16.328 0.937 1 97.44 428 ALA A N 1
ATOM 3293 C CA . ALA A 1 428 ? -22.984 -16.266 2.365 1 97.44 428 ALA A CA 1
ATOM 3294 C C . ALA A 1 428 ? -24.016 -15.188 2.666 1 97.44 428 ALA A C 1
ATOM 3296 O O . ALA A 1 428 ? -24.312 -14.906 3.832 1 97.44 428 ALA A O 1
ATOM 3297 N N . CYS A 1 429 ? -24.547 -14.586 1.655 1 95.88 429 CYS A N 1
ATOM 3298 C CA . CYS A 1 429 ? -25.562 -13.547 1.801 1 95.88 429 CYS A CA 1
ATOM 3299 C C . CYS A 1 429 ? -26.859 -13.961 1.128 1 95.88 429 CYS A C 1
ATOM 3301 O O . CYS A 1 429 ? -26.859 -14.789 0.219 1 95.88 429 CYS A O 1
ATOM 3303 N N . GLU A 1 430 ? -27.938 -13.336 1.63 1 91.56 430 GLU A N 1
ATOM 3304 C CA . GLU A 1 430 ? -29.203 -13.508 0.946 1 91.56 430 GLU A CA 1
ATOM 3305 C C . GLU A 1 430 ? -29.172 -12.891 -0.45 1 91.56 430 GLU A C 1
ATOM 3307 O O . GLU A 1 430 ? -28.406 -11.953 -0.703 1 91.56 430 GLU A O 1
ATOM 3312 N N . GLY A 1 431 ? -30.016 -13.539 -1.312 1 86.62 431 GLY A N 1
ATOM 3313 C CA . GLY A 1 431 ? -30.141 -12.977 -2.646 1 86.62 431 GLY A CA 1
ATOM 3314 C C . GLY A 1 431 ? -30.594 -11.531 -2.641 1 86.62 431 GLY A C 1
ATOM 3315 O O . GLY A 1 431 ? -31.438 -11.141 -1.829 1 86.62 431 GLY A O 1
ATOM 3316 N N . GLY A 1 432 ? -29.938 -10.695 -3.459 1 80.81 432 GLY A N 1
ATOM 3317 C CA . GLY A 1 432 ? -30.25 -9.281 -3.572 1 80.81 432 GLY A CA 1
ATOM 3318 C C . GLY A 1 432 ? -29.672 -8.641 -4.82 1 80.81 432 GLY A C 1
ATOM 3319 O O . GLY A 1 432 ? -29.266 -9.336 -5.75 1 80.81 432 GLY A O 1
ATOM 3320 N N . VAL A 1 433 ? -29.734 -7.383 -4.875 1 73.75 433 VAL A N 1
ATOM 3321 C CA . VAL A 1 433 ? -29.359 -6.582 -6.035 1 73.75 433 VAL A CA 1
ATOM 3322 C C . VAL A 1 433 ? -27.891 -6.824 -6.375 1 73.75 433 VAL A C 1
ATOM 3324 O O . VAL A 1 433 ? -27.516 -6.844 -7.547 1 73.75 433 VAL A O 1
ATOM 3327 N N . TYR A 1 434 ? -27.078 -7.105 -5.434 1 77.06 434 TYR A N 1
ATOM 3328 C CA . TYR A 1 434 ? -25.625 -7.176 -5.609 1 77.06 434 TYR A CA 1
ATOM 3329 C C . TYR A 1 434 ? -25.219 -8.5 -6.238 1 77.06 434 TYR A C 1
ATOM 3331 O O . TYR A 1 434 ? -24.094 -8.633 -6.742 1 77.06 434 TYR A O 1
ATOM 3339 N N . ASN A 1 435 ? -26.047 -9.547 -6.188 1 80 435 ASN A N 1
ATOM 3340 C CA . ASN A 1 435 ? -25.641 -10.867 -6.648 1 80 435 ASN A CA 1
ATOM 3341 C C . ASN A 1 435 ? -26.641 -11.461 -7.637 1 80 435 ASN A C 1
ATOM 3343 O O . ASN A 1 435 ? -26.406 -12.539 -8.18 1 80 435 ASN A O 1
ATOM 3347 N N . ALA A 1 436 ? -27.656 -10.719 -7.953 1 75.31 436 ALA A N 1
ATOM 3348 C CA . ALA A 1 436 ? -28.719 -11.227 -8.805 1 75.31 436 ALA A CA 1
ATOM 3349 C C . ALA A 1 436 ? -28.219 -11.523 -10.211 1 75.31 436 ALA A C 1
ATOM 3351 O O . ALA A 1 436 ? -28.672 -12.461 -10.859 1 75.31 436 ALA A O 1
ATOM 3352 N N . SER A 1 437 ? -27.25 -10.781 -10.602 1 75.62 437 SER A N 1
ATOM 3353 C CA . SER A 1 437 ? -26.766 -10.906 -11.977 1 75.62 437 SER A CA 1
ATOM 3354 C C . SER A 1 437 ? -25.453 -11.68 -12.031 1 75.62 437 SER A C 1
ATOM 3356 O O . SER A 1 437 ? -24.703 -11.586 -13.016 1 75.62 437 SER A O 1
ATOM 3358 N N . VAL A 1 438 ? -25.156 -12.406 -11.039 1 84.81 438 VAL A N 1
ATOM 3359 C CA . VAL A 1 438 ? -23.938 -13.227 -11.008 1 84.81 438 VAL A CA 1
ATOM 3360 C C . VAL A 1 438 ? -24.297 -14.695 -11.234 1 84.81 438 VAL A C 1
ATOM 3362 O O . VAL A 1 438 ? -24.875 -15.336 -10.352 1 84.81 438 VAL A O 1
ATOM 3365 N N . GLU A 1 439 ? -23.922 -15.219 -12.32 1 86.69 439 GLU A N 1
ATOM 3366 C CA . GLU A 1 439 ? -24.359 -16.531 -12.781 1 86.69 439 GLU A CA 1
ATOM 3367 C C . GLU A 1 439 ? -23.922 -17.625 -11.828 1 86.69 439 GLU A C 1
ATOM 3369 O O . GLU A 1 439 ? -24.625 -18.625 -11.648 1 86.69 439 GLU A O 1
ATOM 3374 N N . TRP A 1 440 ? -22.781 -17.469 -11.203 1 89.94 440 TRP A N 1
ATOM 3375 C CA . TRP A 1 440 ? -22.234 -18.5 -10.344 1 89.94 440 TRP A CA 1
ATOM 3376 C C . TRP A 1 440 ? -22.719 -18.344 -8.906 1 89.94 440 TRP A C 1
ATOM 3378 O O . TRP A 1 440 ? -22.422 -19.172 -8.047 1 89.94 440 TRP A O 1
ATOM 3388 N N . HIS A 1 441 ? -23.547 -17.344 -8.617 1 91.5 441 HIS A N 1
ATOM 3389 C CA . HIS A 1 441 ? -24.031 -17.094 -7.262 1 91.5 441 HIS A CA 1
ATOM 3390 C C . HIS A 1 441 ? -25.062 -18.156 -6.852 1 91.5 441 HIS A C 1
ATOM 3392 O O . HIS A 1 441 ? -25.906 -18.547 -7.656 1 91.5 441 HIS A O 1
ATOM 3398 N N . ARG A 1 442 ? -24.922 -18.625 -5.621 1 91.62 442 ARG A N 1
ATOM 3399 C CA . ARG A 1 442 ? -25.891 -19.516 -4.973 1 91.62 442 ARG A CA 1
ATOM 3400 C C . ARG A 1 442 ? -26.109 -19.109 -3.521 1 91.62 442 ARG A C 1
ATOM 3402 O O . ARG A 1 442 ? -25.156 -18.906 -2.768 1 91.62 442 ARG A O 1
ATOM 3409 N N . GLU A 1 443 ? -27.312 -18.984 -3.17 1 92.5 443 GLU A N 1
ATOM 3410 C CA . GLU A 1 443 ? -27.625 -18.703 -1.768 1 92.5 443 GLU A CA 1
ATOM 3411 C C . GLU A 1 443 ? -27.391 -19.938 -0.902 1 92.5 443 GLU A C 1
ATOM 3413 O O . GLU A 1 443 ? -28.188 -20.875 -0.922 1 92.5 443 GLU A O 1
ATOM 3418 N N . ARG A 1 444 ? -26.391 -19.859 -0.147 1 94.44 444 ARG A N 1
ATOM 3419 C CA . ARG A 1 444 ? -26.031 -21.016 0.678 1 94.44 444 ARG A CA 1
ATOM 3420 C C . ARG A 1 444 ? -26.344 -20.75 2.148 1 94.44 444 ARG A C 1
ATOM 3422 O O . ARG A 1 444 ? -25.422 -20.703 2.977 1 94.44 444 ARG A O 1
ATOM 3429 N N . GLY A 1 445 ? -27.625 -20.609 2.486 1 96.5 445 GLY A N 1
ATOM 3430 C CA . GLY A 1 445 ? -27.906 -20.375 3.891 1 96.5 445 GLY A CA 1
ATOM 3431 C C . GLY A 1 445 ? -29.359 -19.969 4.137 1 96.5 445 GLY A C 1
ATOM 3432 O O . GLY A 1 445 ? -30.234 -20.234 3.311 1 96.5 445 GLY A O 1
ATOM 3433 N N . PHE A 1 446 ? -29.672 -19.594 5.359 1 97.94 446 PHE A N 1
ATOM 3434 C CA . PHE A 1 446 ? -30.938 -19.016 5.812 1 97.94 446 PHE A CA 1
ATOM 3435 C C . PHE A 1 446 ? -30.688 -17.688 6.531 1 97.94 446 PHE A C 1
ATOM 3437 O O . PHE A 1 446 ? -29.703 -17.547 7.254 1 97.94 446 PHE A O 1
ATOM 3444 N N . TRP A 1 447 ? -31.578 -16.766 6.371 1 97.94 447 TRP A N 1
ATOM 3445 C CA . TRP A 1 447 ? -31.375 -15.422 6.91 1 97.94 447 TRP A CA 1
ATOM 3446 C C . TRP A 1 447 ? -32.625 -14.938 7.656 1 97.94 447 TRP A C 1
ATOM 3448 O O . TRP A 1 447 ? -33.719 -14.867 7.082 1 97.94 447 TRP A O 1
ATOM 3458 N N . PHE A 1 448 ? -32.375 -14.562 8.891 1 97.88 448 PHE A N 1
ATOM 3459 C CA . PHE A 1 448 ? -33.469 -14.086 9.75 1 97.88 448 PHE A CA 1
ATOM 3460 C C . PHE A 1 448 ? -33.812 -12.641 9.43 1 97.88 448 PHE A C 1
ATOM 3462 O O . PHE A 1 448 ? -32.938 -11.836 9.109 1 97.88 448 PHE A O 1
ATOM 3469 N N . ASP A 1 449 ? -35.062 -12.273 9.508 1 96.69 449 ASP A N 1
ATOM 3470 C CA . ASP A 1 449 ? -35.5 -10.883 9.43 1 96.69 449 ASP A CA 1
ATOM 3471 C C . ASP A 1 449 ? -35.25 -10.156 10.75 1 96.69 449 ASP A C 1
ATOM 3473 O O . ASP A 1 449 ? -35.875 -10.484 11.766 1 96.69 449 ASP A O 1
ATOM 3477 N N . PRO A 1 450 ? -34.438 -9.172 10.75 1 96.88 450 PRO A N 1
ATOM 3478 C CA . PRO A 1 450 ? -34.031 -8.609 12.039 1 96.88 450 PRO A CA 1
ATOM 3479 C C . PRO A 1 450 ? -34.969 -7.469 12.484 1 96.88 450 PRO A C 1
ATOM 3481 O O . PRO A 1 450 ? -35.469 -6.73 11.648 1 96.88 450 PRO A O 1
ATOM 3484 N N . PRO A 1 451 ? -35.25 -7.289 13.859 1 97.94 451 PRO A N 1
ATOM 3485 C CA . PRO A 1 451 ? -35.75 -6.004 14.344 1 97.94 451 PRO A CA 1
ATOM 3486 C C . PRO A 1 451 ? -34.75 -4.871 14.172 1 97.94 451 PRO A C 1
ATOM 3488 O O . PRO A 1 451 ? -33.531 -5.094 14.266 1 97.94 451 PRO A O 1
ATOM 3491 N N . THR A 1 452 ? -35.219 -3.689 13.984 1 97.5 452 THR A N 1
ATOM 3492 C CA . THR A 1 452 ? -34.312 -2.572 13.711 1 97.5 452 THR A CA 1
ATOM 3493 C C . THR A 1 452 ? -34.5 -1.47 14.75 1 97.5 452 THR A C 1
ATOM 3495 O O . THR A 1 452 ? -35.5 -1.415 15.438 1 97.5 452 THR A O 1
ATOM 3498 N N . VAL A 1 453 ? -33.5 -0.689 14.898 1 97.94 453 VAL A N 1
ATOM 3499 C CA . VAL A 1 453 ? -33.438 0.418 15.852 1 97.94 453 VAL A CA 1
ATOM 3500 C C . VAL A 1 453 ? -33.375 1.744 15.094 1 97.94 453 VAL A C 1
ATOM 3502 O O . VAL A 1 453 ? -32.688 1.859 14.086 1 97.94 453 VAL A O 1
ATOM 3505 N N . GLY A 1 454 ? -34.094 2.73 15.562 1 98 454 GLY A N 1
ATOM 3506 C CA . GLY A 1 454 ? -34 4.074 15.016 1 98 454 GLY A CA 1
ATOM 3507 C C . GLY A 1 454 ? -34.688 5.117 15.875 1 98 454 GLY A C 1
ATOM 3508 O O . GLY A 1 454 ? -35.312 4.781 16.875 1 98 454 GLY A O 1
ATOM 3509 N N . VAL A 1 455 ? -34.469 6.336 15.578 1 98.38 455 VAL A N 1
ATOM 3510 C CA . VAL A 1 455 ? -35.156 7.461 16.188 1 98.38 455 VAL A CA 1
ATOM 3511 C C . VAL A 1 455 ? -36.281 7.949 15.266 1 98.38 455 VAL A C 1
ATOM 3513 O O . VAL A 1 455 ? -36 8.336 14.117 1 98.38 455 VAL A O 1
ATOM 3516 N N . HIS A 1 456 ? -37.469 7.828 15.727 1 97.12 456 HIS A N 1
ATOM 3517 C CA . HIS A 1 456 ? -38.656 8.266 15.008 1 97.12 456 HIS A CA 1
ATOM 3518 C C . HIS A 1 456 ? -39.344 9.414 15.734 1 97.12 456 HIS A C 1
ATOM 3520 O O . HIS A 1 456 ? -39.781 9.258 16.875 1 97.12 456 HIS A O 1
ATOM 3526 N N . ASP A 1 457 ? -39.406 10.539 15.102 1 97.12 457 ASP A N 1
ATOM 3527 C CA . ASP A 1 457 ? -40.062 11.703 15.672 1 97.12 457 ASP A CA 1
ATOM 3528 C C . ASP A 1 457 ? -39.531 12.023 17.062 1 97.12 457 ASP A C 1
ATOM 3530 O O . ASP A 1 457 ? -40.281 12.211 18.016 1 97.12 457 ASP A O 1
ATOM 3534 N N . GLY A 1 458 ? -38.25 11.922 17.172 1 97.06 458 GLY A N 1
ATOM 3535 C CA . GLY A 1 458 ? -37.531 12.297 18.375 1 97.06 458 GLY A CA 1
ATOM 3536 C C . GLY A 1 458 ? -37.531 11.211 19.438 1 97.06 458 GLY A C 1
ATOM 3537 O O . GLY A 1 458 ? -37.031 11.406 20.547 1 97.06 458 GLY A O 1
ATOM 3538 N N . VAL A 1 459 ? -38.062 10.023 19.062 1 97.25 459 VAL A N 1
ATOM 3539 C CA . VAL A 1 459 ? -38.219 8.969 20.062 1 97.25 459 VAL A CA 1
ATOM 3540 C C . VAL A 1 459 ? -37.406 7.742 19.625 1 97.25 459 VAL A C 1
ATOM 3542 O O . VAL A 1 459 ? -37.531 7.262 18.5 1 97.25 459 VAL A O 1
ATOM 3545 N N . ALA A 1 460 ? -36.594 7.27 20.547 1 97.44 460 ALA A N 1
ATOM 3546 C CA . ALA A 1 460 ? -35.875 6.023 20.312 1 97.44 460 ALA A CA 1
ATOM 3547 C C . ALA A 1 460 ? -36.812 4.832 20.281 1 97.44 460 ALA A C 1
ATOM 3549 O O . ALA A 1 460 ? -37.656 4.672 21.172 1 97.44 460 ALA A O 1
ATOM 3550 N N . GLN A 1 461 ? -36.719 4.039 19.203 1 97.19 461 GLN A N 1
ATOM 3551 C CA . GLN A 1 461 ? -37.688 2.969 19.078 1 97.19 461 GLN A CA 1
ATOM 3552 C C . GLN A 1 461 ? -37.094 1.754 18.375 1 97.19 461 GLN A C 1
ATOM 3554 O O . GLN A 1 461 ? -36.094 1.873 17.656 1 97.19 461 GLN A O 1
ATOM 3559 N N . ILE A 1 462 ? -37.656 0.569 18.656 1 97.75 462 ILE A N 1
ATOM 3560 C CA . ILE A 1 462 ? -37.375 -0.681 17.953 1 97.75 462 ILE A CA 1
ATOM 3561 C C . ILE A 1 462 ? -38.562 -1.052 17.094 1 97.75 462 ILE A C 1
ATOM 3563 O O . ILE A 1 462 ? -39.719 -0.902 17.516 1 97.75 462 ILE A O 1
ATOM 3567 N N . THR A 1 463 ? -38.281 -1.442 15.891 1 97 463 THR A N 1
ATOM 3568 C CA . THR A 1 463 ? -39.312 -1.98 15 1 97 463 THR A CA 1
ATOM 3569 C C . THR A 1 463 ? -39.125 -3.477 14.781 1 97 463 THR A C 1
ATOM 3571 O O . THR A 1 463 ? -38.094 -3.891 14.219 1 97 463 THR A O 1
ATOM 3574 N N . VAL A 1 464 ? -40.031 -4.281 15.18 1 96.38 464 VAL A N 1
ATOM 3575 C CA . VAL A 1 464 ? -39.969 -5.734 15.062 1 96.38 464 VAL A CA 1
ATOM 3576 C C . VAL A 1 464 ? -40.812 -6.203 13.883 1 96.38 464 VAL A C 1
ATOM 3578 O O . VAL A 1 464 ? -42 -5.914 13.812 1 96.38 464 VAL A O 1
ATOM 3581 N N . PRO A 1 465 ? -40.125 -6.852 12.992 1 91.56 465 PRO A N 1
ATOM 3582 C CA . PRO A 1 465 ? -40.938 -7.379 11.883 1 91.56 465 PRO A CA 1
ATOM 3583 C C . PRO A 1 465 ? -41.906 -8.461 12.328 1 91.56 465 PRO A C 1
ATOM 3585 O O . PRO A 1 465 ? -41.562 -9.297 13.164 1 91.56 465 PRO A O 1
ATOM 3588 N N . LYS A 1 466 ? -43.25 -8.406 11.906 1 81.88 466 LYS A N 1
ATOM 3589 C CA . LYS A 1 466 ? -44.281 -9.414 12.164 1 81.88 466 LYS A CA 1
ATOM 3590 C C . LYS A 1 466 ? -45.094 -9.719 10.906 1 81.88 466 LYS A C 1
ATOM 3592 O O . LYS A 1 466 ? -45.094 -8.93 9.969 1 81.88 466 LYS A O 1
ATOM 3597 N N . ASP A 1 467 ? -45.594 -10.945 10.93 1 68.88 467 ASP A N 1
ATOM 3598 C CA . ASP A 1 467 ? -46.438 -11.359 9.805 1 68.88 467 ASP A CA 1
ATOM 3599 C C . ASP A 1 467 ? -47.531 -10.352 9.547 1 68.88 467 ASP A C 1
ATOM 3601 O O . ASP A 1 467 ? -47.844 -10.039 8.391 1 68.88 467 ASP A O 1
ATOM 3605 N N . SER A 1 468 ? -48.125 -9.906 10.695 1 63.62 468 SER A N 1
ATOM 3606 C CA . SER A 1 468 ? -49.281 -9.016 10.555 1 63.62 468 SER A CA 1
ATOM 3607 C C . SER A 1 468 ? -48.844 -7.551 10.641 1 63.62 468 SER A C 1
ATOM 3609 O O . SER A 1 468 ? -49.656 -6.684 10.953 1 63.62 468 SER A O 1
ATOM 3611 N N . GLY A 1 469 ? -47.625 -7.293 10.453 1 73.06 469 GLY A N 1
ATOM 3612 C CA . GLY A 1 469 ? -47.125 -5.926 10.484 1 73.06 469 GLY A CA 1
ATOM 3613 C C . GLY A 1 469 ? -46.094 -5.699 11.547 1 73.06 469 GLY A C 1
ATOM 3614 O O . GLY A 1 469 ? -45.969 -6.477 12.5 1 73.06 469 GLY A O 1
ATOM 3615 N N . ALA A 1 470 ? -45.406 -4.484 11.391 1 78.5 470 ALA A N 1
ATOM 3616 C CA . ALA A 1 470 ? -44.281 -4.184 12.289 1 78.5 470 ALA A CA 1
ATOM 3617 C C . ALA A 1 470 ? -44.781 -3.693 13.641 1 78.5 470 ALA A C 1
ATOM 3619 O O . ALA A 1 470 ? -45.781 -2.959 13.711 1 78.5 470 ALA A O 1
ATOM 3620 N N . GLN A 1 471 ? -44.281 -4.227 14.75 1 88.88 471 GLN A N 1
ATOM 3621 C CA . GLN A 1 471 ? -44.531 -3.762 16.109 1 88.88 471 GLN A CA 1
ATOM 3622 C C . GLN A 1 471 ? -43.438 -2.811 16.578 1 88.88 471 GLN A C 1
ATOM 3624 O O . GLN A 1 471 ? -42.25 -3.092 16.422 1 88.88 471 GLN A O 1
ATOM 3629 N N . LYS A 1 472 ? -43.875 -1.707 17.156 1 94.88 472 LYS A N 1
ATOM 3630 C CA . LYS A 1 472 ? -42.938 -0.693 17.609 1 94.88 472 LYS A CA 1
ATOM 3631 C C . LYS A 1 472 ? -42.844 -0.67 19.125 1 94.88 472 LYS A C 1
ATOM 3633 O O . LYS A 1 472 ? -43.844 -0.825 19.828 1 94.88 472 LYS A O 1
ATOM 3638 N N . HIS A 1 473 ? -41.656 -0.657 19.609 1 96.31 473 HIS A N 1
ATOM 3639 C CA . HIS A 1 473 ? -41.344 -0.503 21.016 1 96.31 473 HIS A CA 1
ATOM 3640 C C . HIS A 1 473 ? -40.531 0.766 21.281 1 96.31 473 HIS A C 1
ATOM 3642 O O . HIS A 1 473 ? -39.438 0.914 20.766 1 96.31 473 HIS A O 1
ATOM 3648 N N . THR A 1 474 ? -41.031 1.682 22.109 1 96.81 474 THR A N 1
ATOM 3649 C CA . THR A 1 474 ? -40.375 2.943 22.375 1 96.81 474 THR A CA 1
ATOM 3650 C C . THR A 1 474 ? -39.5 2.83 23.625 1 96.81 474 THR A C 1
ATOM 3652 O O . THR A 1 474 ? -39.781 2.012 24.516 1 96.81 474 THR A O 1
ATOM 3655 N N . PHE A 1 475 ? -38.5 3.615 23.688 1 95.94 475 PHE A N 1
ATOM 3656 C CA . PHE A 1 475 ? -37.562 3.648 24.797 1 95.94 475 PHE A CA 1
ATOM 3657 C C . PHE A 1 475 ? -37.25 5.086 25.219 1 95.94 475 PHE A C 1
ATOM 3659 O O . PHE A 1 475 ? -37.438 6.016 24.438 1 95.94 475 PHE A O 1
ATOM 3666 N N . SER A 1 476 ? -36.781 5.273 26.453 1 93.69 476 SER A N 1
ATOM 3667 C CA . SER A 1 476 ? -36.531 6.598 27 1 93.69 476 SER A CA 1
ATOM 3668 C C . SER A 1 476 ? -35.312 7.234 26.328 1 93.69 476 SER A C 1
ATOM 3670 O O . SER A 1 476 ? -35.188 8.461 26.312 1 93.69 476 SER A O 1
ATOM 3672 N N . SER A 1 477 ? -34.406 6.441 25.844 1 94.94 477 SER A N 1
ATOM 3673 C CA . SER A 1 477 ? -33.188 6.906 25.188 1 94.94 477 SER A CA 1
ATOM 3674 C C . SER A 1 477 ? -32.594 5.82 24.297 1 94.94 477 SER A C 1
ATOM 3676 O O . SER A 1 477 ? -33 4.652 24.375 1 94.94 477 SER A O 1
ATOM 3678 N N . VAL A 1 478 ? -31.703 6.199 23.422 1 96.62 478 VAL A N 1
ATOM 3679 C CA . VAL A 1 478 ? -30.984 5.242 22.594 1 96.62 478 VAL A CA 1
ATOM 3680 C C . VAL A 1 478 ? -30.172 4.301 23.469 1 96.62 478 VAL A C 1
ATOM 3682 O O . VAL A 1 478 ? -30.125 3.094 23.234 1 96.62 478 VAL A O 1
ATOM 3685 N N . SER A 1 479 ? -29.516 4.816 24.562 1 95.31 479 SER A N 1
ATOM 3686 C CA . SER A 1 479 ? -28.719 4.008 25.469 1 95.31 479 SER A CA 1
ATOM 3687 C C . SER A 1 479 ? -29.562 2.908 26.125 1 95.31 479 SER A C 1
ATOM 3689 O O . SER A 1 479 ? -29.047 1.815 26.391 1 95.31 479 SER A O 1
ATOM 3691 N N . ALA A 1 480 ? -30.812 3.203 26.312 1 94.19 480 ALA A N 1
ATOM 3692 C CA . ALA A 1 480 ? -31.703 2.207 26.922 1 94.19 480 ALA A CA 1
ATOM 3693 C C . ALA A 1 480 ? -31.875 1.003 26 1 94.19 480 ALA A C 1
ATOM 3695 O O . ALA A 1 480 ? -32 -0.131 26.469 1 94.19 480 ALA A O 1
ATOM 3696 N N . ILE A 1 481 ? -31.922 1.234 24.75 1 96.06 481 ILE A N 1
ATOM 3697 C CA . ILE A 1 481 ? -32.031 0.163 23.766 1 96.06 481 ILE A CA 1
ATOM 3698 C C . ILE A 1 481 ? -30.812 -0.736 23.828 1 96.06 481 ILE A C 1
ATOM 3700 O O . ILE A 1 481 ? -30.906 -1.953 23.656 1 96.06 481 ILE A O 1
ATOM 3704 N N . TYR A 1 482 ? -29.625 -0.189 24.125 1 95.56 482 TYR A N 1
ATOM 3705 C CA . TYR A 1 482 ? -28.359 -0.91 24.031 1 95.56 482 TYR A CA 1
ATOM 3706 C C . TYR A 1 482 ? -27.938 -1.459 25.391 1 95.56 482 TYR A C 1
ATOM 3708 O O . TYR A 1 482 ? -26.844 -1.989 25.547 1 95.56 482 TYR A O 1
ATOM 3716 N N . ASP A 1 483 ? -28.812 -1.318 26.344 1 93.56 483 ASP A N 1
ATOM 3717 C CA . ASP A 1 483 ? -28.562 -1.907 27.656 1 93.56 483 ASP A CA 1
ATOM 3718 C C . ASP A 1 483 ? -28.984 -3.377 27.688 1 93.56 483 ASP A C 1
ATOM 3720 O O . ASP A 1 483 ? -30.016 -3.725 28.266 1 93.56 483 ASP A O 1
ATOM 3724 N N . ILE A 1 484 ? -28.219 -4.195 27.172 1 94 484 ILE A N 1
ATOM 3725 C CA . ILE A 1 484 ? -28.516 -5.613 26.984 1 94 484 ILE A CA 1
ATOM 3726 C C . ILE A 1 484 ? -28.719 -6.273 28.344 1 94 484 ILE A C 1
ATOM 3728 O O . ILE A 1 484 ? -29.609 -7.102 28.516 1 94 484 ILE A O 1
ATOM 3732 N N . GLY A 1 485 ? -27.875 -5.973 29.281 1 91 485 GLY A N 1
ATOM 3733 C CA . GLY A 1 485 ? -27.953 -6.57 30.594 1 91 485 GLY A CA 1
ATOM 3734 C C . GLY A 1 485 ? -29.344 -6.473 31.203 1 91 485 GLY A C 1
ATOM 3735 O O . GLY A 1 485 ? -29.859 -7.449 31.75 1 91 485 GLY A O 1
ATOM 3736 N N . SER A 1 486 ? -29.938 -5.355 31.031 1 92 486 SER A N 1
ATOM 3737 C CA . SER A 1 486 ? -31.266 -5.129 31.609 1 92 486 SER A CA 1
ATOM 3738 C C . SER A 1 486 ? -32.344 -5.742 30.75 1 92 486 SER A C 1
ATOM 3740 O O . SER A 1 486 ? -33.438 -6.07 31.25 1 92 486 SER A O 1
ATOM 3742 N N . ARG A 1 487 ? -32.031 -5.961 29.5 1 95.94 487 ARG A N 1
ATOM 3743 C CA . ARG A 1 487 ? -33.094 -6.34 28.578 1 95.94 487 ARG A CA 1
ATOM 3744 C C . ARG A 1 487 ? -33.125 -7.852 28.359 1 95.94 487 ARG A C 1
ATOM 3746 O O . ARG A 1 487 ? -34.094 -8.391 27.828 1 95.94 487 ARG A O 1
ATOM 3753 N N . LEU A 1 488 ? -32.188 -8.562 28.859 1 96.38 488 LEU A N 1
ATOM 3754 C CA . LEU A 1 488 ? -32.094 -10 28.641 1 96.38 488 LEU A CA 1
ATOM 3755 C C . LEU A 1 488 ? -33.219 -10.75 29.297 1 96.38 488 LEU A C 1
ATOM 3757 O O . LEU A 1 488 ? -33.562 -11.875 28.906 1 96.38 488 LEU A O 1
ATOM 3761 N N . LYS A 1 489 ? -33.906 -10.164 30.234 1 94.12 489 LYS A N 1
ATOM 3762 C CA . LYS A 1 489 ? -34.969 -10.852 30.984 1 94.12 489 LYS A CA 1
ATOM 3763 C C . LYS A 1 489 ? -36.344 -10.289 30.625 1 94.12 489 LYS A C 1
ATOM 3765 O O . LYS A 1 489 ? -37.344 -10.617 31.266 1 94.12 489 LYS A O 1
ATOM 3770 N N . THR A 1 490 ? -36.438 -9.555 29.656 1 96.69 490 THR A N 1
ATOM 3771 C CA . THR A 1 490 ? -37.719 -8.93 29.234 1 96.69 490 THR A CA 1
ATOM 3772 C C . THR A 1 490 ? -38.531 -9.898 28.391 1 96.69 490 THR A C 1
ATOM 3774 O O . THR A 1 490 ? -38 -10.875 27.859 1 96.69 490 THR A O 1
ATOM 3777 N N . PRO A 1 491 ? -39.875 -9.641 28.188 1 96.19 491 PRO A N 1
ATOM 3778 C CA . PRO A 1 491 ? -40.719 -10.461 27.297 1 96.19 491 PRO A CA 1
ATOM 3779 C C . PRO A 1 491 ? -40.219 -10.445 25.844 1 96.19 491 PRO A C 1
ATOM 3781 O O . PRO A 1 491 ? -40.344 -11.453 25.141 1 96.19 491 PRO A O 1
ATOM 3784 N N . LEU A 1 492 ? -39.656 -9.344 25.516 1 96.5 492 LEU A N 1
ATOM 3785 C CA . LEU A 1 492 ? -39.156 -9.25 24.141 1 96.5 492 LEU A CA 1
ATOM 3786 C C . LEU A 1 492 ? -38 -10.227 23.922 1 96.5 492 LEU A C 1
ATOM 3788 O O . LEU A 1 492 ? -37.906 -10.844 22.859 1 96.5 492 LEU A O 1
ATOM 3792 N N . ALA A 1 493 ? -37.125 -10.352 24.891 1 97.81 493 ALA A N 1
ATOM 3793 C CA . ALA A 1 493 ? -36.062 -11.336 24.844 1 97.81 493 ALA A CA 1
ATOM 3794 C C . ALA A 1 493 ? -36.594 -12.75 24.672 1 97.81 493 ALA A C 1
ATOM 3796 O O . ALA A 1 493 ? -36.094 -13.539 23.875 1 97.81 493 ALA A O 1
ATOM 3797 N N . GLY A 1 494 ? -37.625 -13.055 25.469 1 97.5 494 GLY A N 1
ATOM 3798 C CA . GLY A 1 494 ? -38.281 -14.352 25.359 1 97.5 494 GLY A CA 1
ATOM 3799 C C . GLY A 1 494 ? -38.875 -14.609 23.984 1 97.5 494 GLY A C 1
ATOM 3800 O O . GLY A 1 494 ? -38.812 -15.719 23.453 1 97.5 494 GLY A O 1
ATOM 3801 N N . ALA A 1 495 ? -39.5 -13.578 23.469 1 96.75 495 ALA A N 1
ATOM 3802 C CA . ALA A 1 495 ? -40.125 -13.688 22.141 1 96.75 495 ALA A CA 1
ATOM 3803 C C . ALA A 1 495 ? -39.062 -13.938 21.062 1 96.75 495 ALA A C 1
ATOM 3805 O O . ALA A 1 495 ? -39.281 -14.75 20.156 1 96.75 495 ALA A O 1
ATOM 3806 N N . TYR A 1 496 ? -37.938 -13.242 21.125 1 97.88 496 TYR A N 1
ATOM 3807 C CA . TYR A 1 496 ? -36.844 -13.445 20.188 1 97.88 496 TYR A CA 1
ATOM 3808 C C . TYR A 1 496 ? -36.312 -14.875 20.266 1 97.88 496 TYR A C 1
ATOM 3810 O O . TYR A 1 496 ? -36.125 -15.531 19.25 1 97.88 496 TYR A O 1
ATOM 3818 N N . ARG A 1 497 ? -36.062 -15.344 21.438 1 98.12 497 ARG A N 1
ATOM 3819 C CA . ARG A 1 497 ? -35.531 -16.688 21.641 1 98.12 497 ARG A CA 1
ATOM 3820 C C . ARG A 1 497 ? -36.469 -17.75 21.062 1 98.12 497 ARG A C 1
ATOM 3822 O O . ARG A 1 497 ? -36 -18.656 20.375 1 98.12 497 ARG A O 1
ATOM 3829 N N . LYS A 1 498 ? -37.75 -17.609 21.391 1 97.56 498 LYS A N 1
ATOM 3830 C CA . LYS A 1 498 ? -38.719 -18.578 20.906 1 97.56 498 LYS A CA 1
ATOM 3831 C C . LYS A 1 498 ? -38.781 -18.594 19.391 1 97.56 498 LYS A C 1
ATOM 3833 O O . LYS A 1 498 ? -38.812 -19.656 18.766 1 97.56 498 LYS A O 1
ATOM 3838 N N . HIS A 1 499 ? -38.812 -17.438 18.828 1 97.06 499 HIS A N 1
ATOM 3839 C CA . HIS A 1 499 ? -38.875 -17.297 17.375 1 97.06 499 HIS A CA 1
ATOM 3840 C C . HIS A 1 499 ? -37.656 -17.938 16.703 1 97.06 499 HIS A C 1
ATOM 3842 O O . HIS A 1 499 ? -37.781 -18.734 15.773 1 97.06 499 HIS A O 1
ATOM 3848 N N . ILE A 1 500 ? -36.438 -17.625 17.125 1 98.31 500 ILE A N 1
ATOM 3849 C CA . ILE A 1 500 ? -35.188 -18.125 16.547 1 98.31 500 ILE A CA 1
ATOM 3850 C C . ILE A 1 500 ? -35.125 -19.641 16.719 1 98.31 500 ILE A C 1
ATOM 3852 O O . ILE A 1 500 ? -34.812 -20.359 15.766 1 98.31 500 ILE A O 1
ATOM 3856 N N . ARG A 1 501 ? -35.438 -20.125 17.922 1 98.31 501 ARG A N 1
ATOM 3857 C CA . ARG A 1 501 ? -35.375 -21.562 18.172 1 98.31 501 ARG A CA 1
ATOM 3858 C C . ARG A 1 501 ? -36.375 -22.312 17.297 1 98.31 501 ARG A C 1
ATOM 3860 O O . ARG A 1 501 ? -36.031 -23.375 16.75 1 98.31 501 ARG A O 1
ATOM 3867 N N . ALA A 1 502 ? -37.531 -21.797 17.172 1 98.12 502 ALA A N 1
ATOM 3868 C CA . ALA A 1 502 ? -38.562 -22.422 16.344 1 98.12 502 ALA A CA 1
ATOM 3869 C C . ALA A 1 502 ? -38.125 -22.516 14.883 1 98.12 502 ALA A C 1
ATOM 3871 O O . ALA A 1 502 ? -38.344 -23.531 14.219 1 98.12 502 ALA A O 1
ATOM 3872 N N . GLU A 1 503 ? -37.531 -21.469 14.406 1 97.88 503 GLU A N 1
ATOM 3873 C CA . GLU A 1 503 ? -37.031 -21.453 13.039 1 97.88 503 GLU A CA 1
ATOM 3874 C C . GLU A 1 503 ? -35.906 -22.469 12.852 1 97.88 503 GLU A C 1
ATOM 3876 O O . GLU A 1 503 ? -35.812 -23.141 11.828 1 97.88 503 GLU A O 1
ATOM 3881 N N . LEU A 1 504 ? -35 -22.516 13.781 1 98.44 504 LEU A N 1
ATOM 3882 C CA . LEU A 1 504 ? -33.875 -23.469 13.711 1 98.44 504 LEU A CA 1
ATOM 3883 C C . LEU A 1 504 ? -34.406 -24.906 13.68 1 98.44 504 LEU A C 1
ATOM 3885 O O . LEU A 1 504 ? -33.906 -25.75 12.93 1 98.44 504 LEU A O 1
ATOM 3889 N N . GLU A 1 505 ? -35.406 -25.203 14.469 1 98.25 505 GLU A N 1
ATOM 3890 C CA . GLU A 1 505 ? -36.031 -26.531 14.5 1 98.25 505 GLU A CA 1
ATOM 3891 C C . GLU A 1 505 ? -36.688 -26.859 13.164 1 98.25 505 GLU A C 1
ATOM 3893 O O . GLU A 1 505 ? -36.5 -27.953 12.625 1 98.25 505 GLU A O 1
ATOM 3898 N N . ARG A 1 506 ? -37.375 -25.938 12.664 1 98.12 506 ARG A N 1
ATOM 3899 C CA . ARG A 1 506 ? -38.031 -26.125 11.375 1 98.12 506 ARG A CA 1
ATOM 3900 C C . ARG A 1 506 ? -37 -26.438 10.289 1 98.12 506 ARG A C 1
ATOM 3902 O O . ARG A 1 506 ? -37.156 -27.375 9.5 1 98.12 506 ARG A O 1
ATOM 3909 N N . LEU A 1 507 ? -35.938 -25.672 10.219 1 97.38 507 LEU A N 1
ATOM 3910 C CA . LEU A 1 507 ? -34.906 -25.812 9.203 1 97.38 507 LEU A CA 1
ATOM 3911 C C . LEU A 1 507 ? -34.188 -27.156 9.328 1 97.38 507 LEU A C 1
ATOM 3913 O O . LEU A 1 507 ? -33.969 -27.844 8.32 1 97.38 507 LEU A O 1
ATOM 3917 N N . THR A 1 508 ? -33.875 -27.516 10.484 1 95.56 508 THR A N 1
ATOM 3918 C CA . THR A 1 508 ? -33.156 -28.781 10.68 1 95.56 508 THR A CA 1
ATOM 3919 C C . THR A 1 508 ? -34.094 -29.969 10.391 1 95.56 508 THR A C 1
ATOM 3921 O O . THR A 1 508 ? -33.625 -30.984 9.875 1 95.56 508 THR A O 1
ATOM 3924 N N . GLN A 1 509 ? -35.312 -29.891 10.703 1 95.88 509 GLN A N 1
ATOM 3925 C CA . GLN A 1 509 ? -36.281 -30.953 10.422 1 95.88 509 GLN A CA 1
ATOM 3926 C C . GLN A 1 509 ? -36.5 -31.125 8.914 1 95.88 509 GLN A C 1
ATOM 3928 O O . GLN A 1 509 ? -36.781 -32.219 8.445 1 95.88 509 GLN A O 1
ATOM 3933 N N . SER A 1 510 ? -36.312 -30.062 8.258 1 95.62 510 SER A N 1
ATOM 3934 C CA . SER A 1 510 ? -36.469 -30.109 6.809 1 95.62 510 SER A CA 1
ATOM 3935 C C . SER A 1 510 ? -35.188 -30.641 6.152 1 95.62 510 SER A C 1
ATOM 3937 O O . SER A 1 510 ? -35.094 -30.688 4.922 1 95.62 510 SER A O 1
ATOM 3939 N N . GLY A 1 511 ? -34.219 -30.938 6.938 1 93.38 511 GLY A N 1
ATOM 3940 C CA . GLY A 1 511 ? -33.031 -31.578 6.434 1 93.38 511 GLY A CA 1
ATOM 3941 C C . GLY A 1 511 ? -31.891 -30.609 6.168 1 93.38 511 GLY A C 1
ATOM 3942 O O . GLY A 1 511 ? -30.812 -31 5.73 1 93.38 511 GLY A O 1
ATOM 3943 N N . ARG A 1 512 ? -32.031 -29.359 6.465 1 95 512 ARG A N 1
ATOM 3944 C CA . ARG A 1 512 ? -30.984 -28.375 6.227 1 95 512 ARG A CA 1
ATOM 3945 C C . ARG A 1 512 ? -29.891 -28.484 7.285 1 95 512 ARG A C 1
ATOM 3947 O O . ARG A 1 512 ? -30.172 -28.781 8.445 1 95 512 ARG A O 1
ATOM 3954 N N . THR A 1 513 ? -28.641 -28.297 6.824 1 94.88 513 THR A N 1
ATOM 3955 C CA . THR A 1 513 ? -27.484 -28.328 7.703 1 94.88 513 THR A CA 1
ATOM 3956 C C . THR A 1 513 ? -26.703 -27.016 7.609 1 94.88 513 THR A C 1
ATOM 3958 O O . THR A 1 513 ? -26.75 -26.328 6.586 1 94.88 513 THR A O 1
ATOM 3961 N N . PHE A 1 514 ? -26.031 -26.688 8.711 1 97 514 PHE A N 1
ATOM 3962 C CA . PHE A 1 514 ? -25.375 -25.375 8.781 1 97 514 PHE A CA 1
ATOM 3963 C C . PHE A 1 514 ? -23.969 -25.516 9.359 1 97 514 PHE A C 1
ATOM 3965 O O . PHE A 1 514 ? -23.703 -26.406 10.156 1 97 514 PHE A O 1
ATOM 3972 N N . GLY A 1 515 ? -23.094 -24.562 8.859 1 97.38 515 GLY A N 1
ATOM 3973 C CA . GLY A 1 515 ? -21.703 -24.641 9.266 1 97.38 515 GLY A CA 1
ATOM 3974 C C . GLY A 1 515 ? -21.25 -23.422 10.055 1 97.38 515 GLY A C 1
ATOM 3975 O O . GLY A 1 515 ? -20.203 -23.453 10.695 1 97.38 515 GLY A O 1
ATOM 3976 N N . ALA A 1 516 ? -22.047 -22.344 10.086 1 98.56 516 ALA A N 1
ATOM 3977 C CA . ALA A 1 516 ? -21.656 -21.125 10.781 1 98.56 516 ALA A CA 1
ATOM 3978 C C . ALA A 1 516 ? -22.828 -20.156 10.93 1 98.56 516 ALA A C 1
ATOM 3980 O O . ALA A 1 516 ? -23.828 -20.281 10.211 1 98.56 516 ALA A O 1
ATOM 3981 N N . LEU A 1 517 ? -22.797 -19.359 11.914 1 98.81 517 LEU A N 1
ATOM 3982 C CA . LEU A 1 517 ? -23.547 -18.109 11.953 1 98.81 517 LEU A CA 1
ATOM 3983 C C . LEU A 1 517 ? -22.672 -16.922 11.594 1 98.81 517 LEU A C 1
ATOM 3985 O O . LEU A 1 517 ? -21.609 -16.719 12.211 1 98.81 517 LEU A O 1
ATOM 3989 N N . VAL A 1 518 ? -23.031 -16.172 10.539 1 98.81 518 VAL A N 1
ATOM 3990 C CA . VAL A 1 518 ? -22.266 -15.016 10.109 1 98.81 518 VAL A CA 1
ATOM 3991 C C . VAL A 1 518 ? -23.109 -13.75 10.258 1 98.81 518 VAL A C 1
ATOM 3993 O O . VAL A 1 518 ? -24.172 -13.625 9.641 1 98.81 518 VAL A O 1
ATOM 3996 N N . ILE A 1 519 ? -22.656 -12.773 11.023 1 98.31 519 ILE A N 1
ATOM 3997 C CA . ILE A 1 519 ? -23.453 -11.562 11.156 1 98.31 519 ILE A CA 1
ATOM 3998 C C . ILE A 1 519 ? -22.547 -10.336 11.102 1 98.31 519 ILE A C 1
ATOM 4000 O O . ILE A 1 519 ? -21.375 -10.406 11.469 1 98.31 519 ILE A O 1
ATOM 4004 N N . GLU A 1 520 ? -23.031 -9.234 10.625 1 98.31 520 GLU A N 1
ATOM 4005 C CA . GLU A 1 520 ? -22.516 -7.887 10.875 1 98.31 520 GLU A CA 1
ATOM 4006 C C . GLU A 1 520 ? -23.016 -7.348 12.211 1 98.31 520 GLU A C 1
ATOM 4008 O O . GLU A 1 520 ? -24.188 -7.004 12.352 1 98.31 520 GLU A O 1
ATOM 4013 N N . PRO A 1 521 ? -22.109 -7.168 13.133 1 98.31 521 PRO A N 1
ATOM 4014 C CA . PRO A 1 521 ? -22.609 -6.75 14.445 1 98.31 521 PRO A CA 1
ATOM 4015 C C . PRO A 1 521 ? -23.156 -5.324 14.438 1 98.31 521 PRO A C 1
ATOM 4017 O O . PRO A 1 521 ? -22.5 -4.406 13.93 1 98.31 521 PRO A O 1
ATOM 4020 N N . ILE A 1 522 ? -24.359 -5.113 14.898 1 97.94 522 ILE A N 1
ATOM 4021 C CA . ILE A 1 522 ? -25.016 -3.869 15.273 1 97.94 522 ILE A CA 1
ATOM 4022 C C . ILE A 1 522 ? -25.578 -3.18 14.031 1 97.94 522 ILE A C 1
ATOM 4024 O O . ILE A 1 522 ? -26.703 -2.695 14.031 1 97.94 522 ILE A O 1
ATOM 4028 N N . VAL A 1 523 ? -24.719 -3.045 12.906 1 98.12 523 VAL A N 1
ATOM 4029 C CA . VAL A 1 523 ? -25.156 -2.281 11.742 1 98.12 523 VAL A CA 1
ATOM 4030 C C . VAL A 1 523 ? -24.875 -3.08 10.469 1 98.12 523 VAL A C 1
ATOM 4032 O O . VAL A 1 523 ? -23.766 -3.564 10.258 1 98.12 523 VAL A O 1
ATOM 4035 N N . LEU A 1 524 ? -25.922 -3.277 9.633 1 97.19 524 LEU A N 1
ATOM 4036 C CA . LEU A 1 524 ? -25.734 -3.76 8.266 1 97.19 524 LEU A CA 1
ATOM 4037 C C . LEU A 1 524 ? -25.453 -2.604 7.312 1 97.19 524 LEU A C 1
ATOM 4039 O O . LEU A 1 524 ? -26.391 -1.951 6.828 1 97.19 524 LEU A O 1
ATOM 4043 N N . GLY A 1 525 ? -24.219 -2.367 6.949 1 94.88 525 GLY A N 1
ATOM 4044 C CA . GLY A 1 525 ? -23.797 -1.207 6.18 1 94.88 525 GLY A CA 1
ATOM 4045 C C . GLY A 1 525 ? -24.406 -1.148 4.797 1 94.88 525 GLY A C 1
ATOM 4046 O O . GLY A 1 525 ? -25.312 -0.34 4.547 1 94.88 525 GLY A O 1
ATOM 4047 N N . ALA A 1 526 ? -24.078 -2.072 3.9 1 90.94 526 ALA A N 1
ATOM 4048 C CA . ALA A 1 526 ? -24.516 -2.088 2.51 1 90.94 526 ALA A CA 1
ATOM 4049 C C . ALA A 1 526 ? -26 -2.426 2.414 1 90.94 526 ALA A C 1
ATOM 4051 O O . ALA A 1 526 ? -26.641 -2.184 1.385 1 90.94 526 ALA A O 1
ATOM 4052 N N . GLY A 1 527 ? -26.578 -2.93 3.516 1 89.38 527 GLY A N 1
ATOM 4053 C CA . GLY A 1 527 ? -27.984 -3.266 3.562 1 89.38 527 GLY A CA 1
ATOM 4054 C C . GLY A 1 527 ? -28.875 -2.066 3.832 1 89.38 527 GLY A C 1
ATOM 4055 O O . GLY A 1 527 ? -30.062 -2.221 4.125 1 89.38 527 GLY A O 1
ATOM 4056 N N . GLY A 1 528 ? -28.312 -0.88 3.758 1 91.88 528 GLY A N 1
ATOM 4057 C CA . GLY A 1 528 ? -29.078 0.331 3.982 1 91.88 528 GLY A CA 1
ATOM 4058 C C . GLY A 1 528 ? -28.828 0.955 5.344 1 91.88 528 GLY A C 1
ATOM 4059 O O . GLY A 1 528 ? -29.719 1.602 5.91 1 91.88 528 GLY A O 1
ATOM 4060 N N . MET A 1 529 ? -27.703 0.679 5.859 1 96.38 529 MET A N 1
ATOM 4061 C CA . MET A 1 529 ? -27.375 1.183 7.188 1 96.38 529 MET A CA 1
ATOM 4062 C C . MET A 1 529 ? -28.453 0.812 8.203 1 96.38 529 MET A C 1
ATOM 4064 O O . MET A 1 529 ? -28.953 1.676 8.922 1 96.38 529 MET A O 1
ATOM 4068 N N . LEU A 1 530 ? -28.719 -0.435 8.211 1 96.56 530 LEU A N 1
ATOM 4069 C CA . LEU A 1 530 ? -29.75 -0.943 9.117 1 96.56 530 LEU A CA 1
ATOM 4070 C C . LEU A 1 530 ? -29.172 -1.249 10.492 1 96.56 530 LEU A C 1
ATOM 4072 O O . LEU A 1 530 ? -28.328 -2.145 10.625 1 96.56 530 LEU A O 1
ATOM 4076 N N . PHE A 1 531 ? -29.594 -0.454 11.484 1 98.19 531 PHE A N 1
ATOM 4077 C CA . PHE A 1 531 ? -29.219 -0.75 12.859 1 98.19 531 PHE A CA 1
ATOM 4078 C C . PHE A 1 531 ? -30.109 -1.84 13.445 1 98.19 531 PHE A C 1
ATOM 4080 O O . PHE A 1 531 ? -31.328 -1.683 13.516 1 98.19 531 PHE A O 1
ATOM 4087 N N . VAL A 1 532 ? -29.484 -2.906 13.867 1 98.38 532 VAL A N 1
ATOM 4088 C CA . VAL A 1 532 ? -30.219 -4.07 14.359 1 98.38 532 VAL A CA 1
ATOM 4089 C C . VAL A 1 532 ? -30.312 -4.016 15.883 1 98.38 532 VAL A C 1
ATOM 4091 O O . VAL A 1 532 ? -29.359 -3.609 16.547 1 98.38 532 VAL A O 1
ATOM 4094 N N . ASP A 1 533 ? -31.5 -4.352 16.453 1 98.38 533 ASP A N 1
ATOM 4095 C CA . ASP A 1 533 ? -31.594 -4.477 17.906 1 98.38 533 ASP A CA 1
ATOM 4096 C C . ASP A 1 533 ? -30.5 -5.375 18.469 1 98.38 533 ASP A C 1
ATOM 4098 O O . ASP A 1 533 ? -30.438 -6.566 18.141 1 98.38 533 ASP A O 1
ATOM 4102 N N . PRO A 1 534 ? -29.625 -4.773 19.328 1 97.88 534 PRO A N 1
ATOM 4103 C CA . PRO A 1 534 ? -28.531 -5.586 19.859 1 97.88 534 PRO A CA 1
ATOM 4104 C C . PRO A 1 534 ? -29.016 -6.781 20.672 1 97.88 534 PRO A C 1
ATOM 4106 O O . PRO A 1 534 ? -28.359 -7.828 20.688 1 97.88 534 PRO A O 1
ATOM 4109 N N . LEU A 1 535 ? -30.203 -6.664 21.281 1 98.19 535 LEU A N 1
ATOM 4110 C CA . LEU A 1 535 ? -30.766 -7.781 22.031 1 98.19 535 LEU A CA 1
ATOM 4111 C C . LEU A 1 535 ? -31.047 -8.961 21.109 1 98.19 535 LEU A C 1
ATOM 4113 O O . LEU A 1 535 ? -30.812 -10.117 21.469 1 98.19 535 LEU A O 1
ATOM 4117 N N . PHE A 1 536 ? -31.672 -8.742 20 1 98.31 536 PHE A N 1
ATOM 4118 C CA . PHE A 1 536 ? -31.969 -9.789 19.031 1 98.31 536 PHE A CA 1
ATOM 4119 C C . PHE A 1 536 ? -30.703 -10.531 18.609 1 98.31 536 PHE A C 1
ATOM 4121 O O . PHE A 1 536 ? -30.688 -11.758 18.562 1 98.31 536 PHE A O 1
ATOM 4128 N N . GLN A 1 537 ? -29.578 -9.805 18.234 1 98.75 537 GLN A N 1
ATOM 4129 C CA . GLN A 1 537 ? -28.328 -10.445 17.828 1 98.75 537 GLN A CA 1
ATOM 4130 C C . GLN A 1 537 ? -27.719 -11.242 18.984 1 98.75 537 GLN A C 1
ATOM 4132 O O . GLN A 1 537 ? -27.172 -12.32 18.766 1 98.75 537 GLN A O 1
ATOM 4137 N N . ARG A 1 538 ? -27.797 -10.664 20.203 1 98.56 538 ARG A N 1
ATOM 4138 C CA . ARG A 1 538 ? -27.312 -11.391 21.375 1 98.56 538 ARG A CA 1
ATOM 4139 C C . ARG A 1 538 ? -28.062 -12.703 21.547 1 98.56 538 ARG A C 1
ATOM 4141 O O . ARG A 1 538 ? -27.453 -13.758 21.734 1 98.56 538 ARG A O 1
ATOM 4148 N N . ILE A 1 539 ? -29.375 -12.648 21.438 1 98.56 539 ILE A N 1
ATOM 4149 C CA . ILE A 1 539 ? -30.203 -13.836 21.625 1 98.56 539 ILE A CA 1
ATOM 4150 C C . ILE A 1 539 ? -29.953 -14.82 20.484 1 98.56 539 ILE A C 1
ATOM 4152 O O . ILE A 1 539 ? -29.969 -16.031 20.688 1 98.56 539 ILE A O 1
ATOM 4156 N N . LEU A 1 540 ? -29.766 -14.32 19.25 1 98.81 540 LEU A N 1
ATOM 4157 C CA . LEU A 1 540 ? -29.422 -15.172 18.125 1 98.81 540 LEU A CA 1
ATOM 4158 C C . LEU A 1 540 ? -28.156 -15.969 18.391 1 98.81 540 LEU A C 1
ATOM 4160 O O . LEU A 1 540 ? -28.125 -17.188 18.188 1 98.81 540 LEU A O 1
ATOM 4164 N N . VAL A 1 541 ? -27.062 -15.32 18.844 1 98.62 541 VAL A N 1
ATOM 4165 C CA . VAL A 1 541 ? -25.797 -15.961 19.172 1 98.62 541 VAL A CA 1
ATOM 4166 C C . VAL A 1 541 ? -26 -17 20.266 1 98.62 541 VAL A C 1
ATOM 4168 O O . VAL A 1 541 ? -25.562 -18.141 20.141 1 98.62 541 VAL A O 1
ATOM 4171 N N . ASP A 1 542 ? -26.719 -16.578 21.344 1 98.38 542 ASP A N 1
ATOM 4172 C CA . ASP A 1 542 ? -26.969 -17.484 22.469 1 98.38 542 ASP A CA 1
ATOM 4173 C C . ASP A 1 542 ? -27.734 -18.719 22.031 1 98.38 542 ASP A C 1
ATOM 4175 O O . ASP A 1 542 ? -27.391 -19.844 22.422 1 98.38 542 ASP A O 1
ATOM 4179 N N . THR A 1 543 ? -28.766 -18.484 21.281 1 98.56 543 THR A N 1
ATOM 4180 C CA . THR A 1 543 ? -29.625 -19.594 20.859 1 98.56 543 THR A CA 1
ATOM 4181 C C . THR A 1 543 ? -28.859 -20.562 19.953 1 98.56 543 THR A C 1
ATOM 4183 O O . THR A 1 543 ? -29.047 -21.766 20.047 1 98.56 543 THR A O 1
ATOM 4186 N N . VAL A 1 544 ? -28.062 -20.047 19.062 1 98.44 544 VAL A N 1
ATOM 4187 C CA . VAL A 1 544 ? -27.25 -20.891 18.188 1 98.44 544 VAL A CA 1
ATOM 4188 C C . VAL A 1 544 ? -26.281 -21.719 19.031 1 98.44 544 VAL A C 1
ATOM 4190 O O . VAL A 1 544 ? -26.125 -22.922 18.812 1 98.44 544 VAL A O 1
ATOM 4193 N N . ARG A 1 545 ? -25.656 -21.156 20.016 1 97.19 545 ARG A N 1
ATOM 4194 C CA . ARG A 1 545 ? -24.734 -21.859 20.891 1 97.19 545 ARG A CA 1
ATOM 4195 C C . ARG A 1 545 ? -25.453 -22.906 21.734 1 97.19 545 ARG A C 1
ATOM 4197 O O . ARG A 1 545 ? -24.875 -23.953 22.047 1 97.19 545 ARG A O 1
ATOM 4204 N N . GLU A 1 546 ? -26.719 -22.719 22.016 1 96.38 546 GLU A N 1
ATOM 4205 C CA . GLU A 1 546 ? -27.5 -23.625 22.859 1 96.38 546 GLU A CA 1
ATOM 4206 C C . GLU A 1 546 ? -28.172 -24.719 22.031 1 96.38 546 GLU A C 1
ATOM 4208 O O . GLU A 1 546 ? -28.875 -25.562 22.578 1 96.38 546 GLU A O 1
ATOM 4213 N N . SER A 1 547 ? -27.906 -24.734 20.781 1 96.81 547 SER A N 1
ATOM 4214 C CA . SER A 1 547 ? -28.656 -25.625 19.906 1 96.81 547 SER A CA 1
ATOM 4215 C C . SER A 1 547 ? -27.766 -26.719 19.328 1 96.81 547 SER A C 1
ATOM 4217 O O . SER A 1 547 ? -27.922 -27.125 18.172 1 96.81 547 SER A O 1
ATOM 4219 N N . SER A 1 548 ? -26.844 -27.172 20.078 1 94 548 SER A N 1
ATOM 4220 C CA . SER A 1 548 ? -25.984 -28.266 19.641 1 94 548 SER A CA 1
ATOM 4221 C C . SER A 1 548 ? -26.797 -29.5 19.281 1 94 548 SER A C 1
ATOM 4223 O O . SER A 1 548 ? -26.391 -30.281 18.422 1 94 548 SER A O 1
ATOM 4225 N N . ASP A 1 549 ? -27.922 -29.719 19.922 1 93.56 549 ASP A N 1
ATOM 4226 C CA . ASP A 1 549 ? -28.812 -30.859 19.688 1 93.56 549 ASP A CA 1
ATOM 4227 C C . ASP A 1 549 ? -29.375 -30.828 18.266 1 93.56 549 ASP A C 1
ATOM 4229 O O . ASP A 1 549 ? -29.531 -31.875 17.625 1 93.56 549 ASP A O 1
ATOM 4233 N N . LEU A 1 550 ? -29.609 -29.641 17.75 1 95.06 550 LEU A N 1
ATOM 4234 C CA . LEU A 1 550 ? -30.172 -29.484 16.422 1 95.06 550 LEU A CA 1
ATOM 4235 C C . LEU A 1 550 ? -29.094 -29.625 15.352 1 95.06 550 LEU A C 1
ATOM 4237 O O . LEU A 1 550 ? -29.359 -30.172 14.273 1 95.06 550 LEU A O 1
ATOM 4241 N N . PHE A 1 551 ? -27.922 -29.188 15.656 1 94.62 551 PHE A N 1
ATOM 4242 C CA . PHE A 1 551 ? -26.875 -29.125 14.648 1 94.62 551 PHE A CA 1
ATOM 4243 C C . PHE A 1 551 ? -26.047 -30.406 14.648 1 94.62 551 PHE A C 1
ATOM 4245 O O . PHE A 1 551 ? -25.219 -30.609 13.758 1 94.62 551 PHE A O 1
ATOM 4252 N N . LYS A 1 552 ? -26.156 -31.266 15.617 1 90.19 552 LYS A N 1
ATOM 4253 C CA . LYS A 1 552 ? -25.453 -32.531 15.727 1 90.19 552 LYS A CA 1
ATOM 4254 C C . LYS A 1 552 ? -23.953 -32.344 15.852 1 90.19 552 LYS A C 1
ATOM 4256 O O . LYS A 1 552 ? -23.156 -33 15.18 1 90.19 552 LYS A O 1
ATOM 4261 N N . THR A 1 553 ? -23.516 -31.312 16.516 1 91.88 553 THR A N 1
ATOM 4262 C CA . THR A 1 553 ? -22.109 -31 16.688 1 91.88 553 THR A CA 1
ATOM 4263 C C . THR A 1 553 ? -21.625 -31.422 18.078 1 91.88 553 THR A C 1
ATOM 4265 O O . THR A 1 553 ? -20.438 -31.312 18.391 1 91.88 553 THR A O 1
ATOM 4268 N N . GLY A 1 554 ? -22.453 -31.984 18.875 1 84.75 554 GLY A N 1
ATOM 4269 C CA . GLY A 1 554 ? -22.109 -32.5 20.188 1 84.75 554 GLY A CA 1
ATOM 4270 C C . GLY A 1 554 ? -21.719 -31.391 21.172 1 84.75 554 GLY A C 1
ATOM 4271 O O . GLY A 1 554 ? -21.688 -30.219 20.797 1 84.75 554 GLY A O 1
ATOM 4272 N N . GLN A 1 555 ? -21.438 -31.75 22.438 1 81.5 555 GLN A N 1
ATOM 4273 C CA . GLN A 1 555 ? -21 -30.812 23.453 1 81.5 555 GLN A CA 1
ATOM 4274 C C . GLN A 1 555 ? -19.5 -30.578 23.375 1 81.5 555 GLN A C 1
ATOM 4276 O O . GLN A 1 555 ? -18.734 -31.469 22.984 1 81.5 555 GLN A O 1
ATOM 4281 N N . PRO A 1 556 ? -19.172 -29.359 23.734 1 80.38 556 PRO A N 1
ATOM 4282 C CA . PRO A 1 556 ? -17.734 -29.094 23.688 1 80.38 556 PRO A CA 1
ATOM 4283 C C . PRO A 1 556 ? -16.953 -30.016 24.625 1 80.38 556 PRO A C 1
ATOM 4285 O O . PRO A 1 556 ? -17.422 -30.375 25.703 1 80.38 556 PRO A O 1
ATOM 4288 N N . LYS A 1 557 ? -15.789 -30.359 24.203 1 69 557 LYS A N 1
ATOM 4289 C CA . LYS A 1 557 ? -14.922 -31.25 24.969 1 69 557 LYS A CA 1
ATOM 4290 C C . LYS A 1 557 ? -14.172 -30.5 26.062 1 69 557 LYS A C 1
ATOM 4292 O O . LYS A 1 557 ? -13.703 -31.109 27.031 1 69 557 LYS A O 1
ATOM 4297 N N . ALA A 1 558 ? -13.906 -29.281 25.812 1 75.31 558 ALA A N 1
ATOM 4298 C CA . ALA A 1 558 ? -13.148 -28.469 26.766 1 75.31 558 ALA A CA 1
ATOM 4299 C C . ALA A 1 558 ? -13.719 -27.062 26.844 1 75.31 558 ALA A C 1
ATOM 4301 O O . ALA A 1 558 ? -14.43 -26.609 25.938 1 75.31 558 ALA A O 1
ATOM 4302 N N . HIS A 1 559 ? -13.328 -26.469 27.969 1 71.06 559 HIS A N 1
ATOM 4303 C CA . HIS A 1 559 ? -13.727 -25.078 28.156 1 71.06 559 HIS A CA 1
ATOM 4304 C C . HIS A 1 559 ? -13.094 -24.188 27.109 1 71.06 559 HIS A C 1
ATOM 4306 O O . HIS A 1 559 ? -11.93 -24.359 26.75 1 71.06 559 HIS A O 1
ATOM 4312 N N . GLY A 1 560 ? -13.914 -23.375 26.531 1 77.19 560 GLY A N 1
ATOM 4313 C CA . GLY A 1 560 ? -13.367 -22.422 25.578 1 77.19 560 GLY A CA 1
ATOM 4314 C C . GLY A 1 560 ? -13.586 -22.844 24.125 1 77.19 560 GLY A C 1
ATOM 4315 O O . GLY A 1 560 ? -13.383 -22.031 23.219 1 77.19 560 GLY A O 1
ATOM 4316 N N . GLU A 1 561 ? -14.078 -24.062 23.984 1 89.44 561 GLU A N 1
ATOM 4317 C CA . GLU A 1 561 ? -14.375 -24.516 22.625 1 89.44 561 GLU A CA 1
ATOM 4318 C C . GLU A 1 561 ? -15.672 -23.922 22.109 1 89.44 561 GLU A C 1
ATOM 4320 O O . GLU A 1 561 ? -16.578 -23.625 22.891 1 89.44 561 GLU A O 1
ATOM 4325 N N . TRP A 1 562 ? -15.68 -23.812 20.828 1 94.62 562 TRP A N 1
ATOM 4326 C CA . TRP A 1 562 ? -16.922 -23.344 20.234 1 94.62 562 TRP A CA 1
ATOM 4327 C C . TRP A 1 562 ? -18.047 -24.344 20.438 1 94.62 562 TRP A C 1
ATOM 4329 O O . TRP A 1 562 ? -17.812 -25.547 20.516 1 94.62 562 TRP A O 1
ATOM 4339 N N . VAL A 1 563 ? -19.312 -23.891 20.625 1 95.31 563 VAL A N 1
ATOM 4340 C CA . VAL A 1 563 ? -20.516 -24.688 20.891 1 95.31 563 VAL A CA 1
ATOM 4341 C C . VAL A 1 563 ? -21.609 -24.328 19.906 1 95.31 563 VAL A C 1
ATOM 4343 O O . VAL A 1 563 ? -21.781 -23.156 19.531 1 95.31 563 VAL A O 1
ATOM 4346 N N . GLY A 1 564 ? -22.375 -25.406 19.531 1 96.5 564 GLY A N 1
ATOM 4347 C CA . GLY A 1 564 ? -23.344 -25.172 18.469 1 96.5 564 GLY A CA 1
ATOM 4348 C C . GLY A 1 564 ? -22.719 -25.031 17.109 1 96.5 564 GLY A C 1
ATOM 4349 O O . GLY A 1 564 ? -22.219 -26.016 16.531 1 96.5 564 GLY A O 1
ATOM 4350 N N . LEU A 1 565 ? -22.703 -23.828 16.641 1 98 565 LEU A N 1
ATOM 4351 C CA . LEU A 1 565 ? -21.969 -23.469 15.43 1 98 565 LEU A CA 1
ATOM 4352 C C . LEU A 1 565 ? -20.938 -22.375 15.727 1 98 565 LEU A C 1
ATOM 4354 O O . LEU A 1 565 ? -21.156 -21.547 16.609 1 98 565 LEU A O 1
ATOM 4358 N N . PRO A 1 566 ? -19.797 -22.422 14.961 1 98.31 566 PRO A N 1
ATOM 4359 C CA . PRO A 1 566 ? -18.922 -21.25 15.07 1 98.31 566 PRO A CA 1
ATOM 4360 C C . PRO A 1 566 ? -19.625 -19.938 14.742 1 98.31 566 PRO A C 1
ATOM 4362 O O . PRO A 1 566 ? -20.375 -19.875 13.766 1 98.31 566 PRO A O 1
ATOM 4365 N N . ILE A 1 567 ? -19.391 -18.922 15.594 1 98.69 567 ILE A N 1
ATOM 4366 C CA . ILE A 1 567 ? -19.953 -17.594 15.406 1 98.69 567 ILE A CA 1
ATOM 4367 C C . ILE A 1 567 ? -18.922 -16.688 14.734 1 98.69 567 ILE A C 1
ATOM 4369 O O . ILE A 1 567 ? -17.828 -16.484 15.258 1 98.69 567 ILE A O 1
ATOM 4373 N N . ILE A 1 568 ? -19.25 -16.125 13.523 1 98.88 568 ILE A N 1
ATOM 4374 C CA . ILE A 1 568 ? -18.391 -15.219 12.789 1 98.88 568 ILE A CA 1
ATOM 4375 C C . ILE A 1 568 ? -18.922 -13.789 12.898 1 98.88 568 ILE A C 1
ATOM 4377 O O . ILE A 1 568 ? -20.047 -13.516 12.477 1 98.88 568 ILE A O 1
ATOM 4381 N N . PHE A 1 569 ? -18.203 -12.875 13.508 1 98.88 569 PHE A N 1
ATOM 4382 C CA . PHE A 1 569 ? -18.5 -11.453 13.469 1 98.88 569 PHE A CA 1
ATOM 4383 C C . PHE A 1 569 ? -17.766 -10.773 12.32 1 98.88 569 PHE A C 1
ATOM 4385 O O . PHE A 1 569 ? -16.531 -10.711 12.328 1 98.88 569 PHE A O 1
ATOM 4392 N N . ASP A 1 570 ? -18.531 -10.32 11.328 1 98.69 570 ASP A N 1
ATOM 4393 C CA . ASP A 1 570 ? -17.984 -9.477 10.266 1 98.69 570 ASP A CA 1
ATOM 4394 C C . ASP A 1 570 ? -17.891 -8.023 10.711 1 98.69 570 ASP A C 1
ATOM 4396 O O . ASP A 1 570 ? -18.844 -7.258 10.555 1 98.69 570 ASP A O 1
ATOM 4400 N N . GLU A 1 571 ? -16.75 -7.645 11.219 1 98.5 571 GLU A N 1
ATOM 4401 C CA . GLU A 1 571 ? -16.516 -6.297 11.742 1 98.5 571 GLU A CA 1
ATOM 4402 C C . GLU A 1 571 ? -15.75 -5.441 10.742 1 98.5 571 GLU A C 1
ATOM 4404 O O . GLU A 1 571 ? -15.109 -4.461 11.125 1 98.5 571 GLU A O 1
ATOM 4409 N N . VAL A 1 572 ? -15.789 -5.82 9.453 1 98.38 572 VAL A N 1
ATOM 4410 C CA . VAL A 1 572 ? -15.086 -5.094 8.406 1 98.38 572 VAL A CA 1
ATOM 4411 C C . VAL A 1 572 ? -15.5 -3.625 8.43 1 98.38 572 VAL A C 1
ATOM 4413 O O . VAL A 1 572 ? -14.656 -2.73 8.359 1 98.38 572 VAL A O 1
ATOM 4416 N N . PHE A 1 573 ? -16.781 -3.365 8.578 1 97.31 573 PHE A N 1
ATOM 4417 C CA . PHE A 1 573 ? -17.312 -2.008 8.586 1 97.31 573 PHE A CA 1
ATOM 4418 C C . PHE A 1 573 ? -17.344 -1.451 10.008 1 97.31 573 PHE A C 1
ATOM 4420 O O . PHE A 1 573 ? -16.875 -0.342 10.258 1 97.31 573 PHE A O 1
ATOM 4427 N N . THR A 1 574 ? -17.781 -2.189 10.969 1 97.44 574 THR A N 1
ATOM 4428 C CA . THR A 1 574 ? -18.203 -1.668 12.266 1 97.44 574 THR A CA 1
ATOM 4429 C C . THR A 1 574 ? -17.047 -1.661 13.258 1 97.44 574 THR A C 1
ATOM 4431 O O . THR A 1 574 ? -17.141 -1.056 14.328 1 97.44 574 THR A O 1
ATOM 4434 N N . GLY A 1 575 ? -15.938 -2.27 12.93 1 96.62 575 GLY A N 1
ATOM 4435 C CA . GLY A 1 575 ? -14.852 -2.416 13.883 1 96.62 575 GLY A CA 1
ATOM 4436 C C . GLY A 1 575 ? -14.008 -1.164 14.016 1 96.62 575 GLY A C 1
ATOM 4437 O O . GLY A 1 575 ? -14.258 -0.159 13.352 1 96.62 575 GLY A O 1
ATOM 4438 N N . PHE A 1 576 ? -13.086 -1.178 14.953 1 97.06 576 PHE A N 1
ATOM 4439 C CA . PHE A 1 576 ? -12.039 -0.188 15.18 1 97.06 576 PHE A CA 1
ATOM 4440 C C . PHE A 1 576 ? -12.641 1.191 15.414 1 97.06 576 PHE A C 1
ATOM 4442 O O . PHE A 1 576 ? -12.266 2.16 14.75 1 97.06 576 PHE A O 1
ATOM 4449 N N . HIS A 1 577 ? -13.625 1.281 16.266 1 96.5 577 HIS A N 1
ATOM 4450 C CA . HIS A 1 577 ? -14.211 2.5 16.812 1 96.5 577 HIS A CA 1
ATOM 4451 C C . HIS A 1 577 ? -15.109 3.18 15.781 1 96.5 577 HIS A C 1
ATOM 4453 O O . HIS A 1 577 ? -15.508 4.332 15.961 1 96.5 577 HIS A O 1
ATOM 4459 N N . ARG A 1 578 ? -15.461 2.523 14.672 1 96.88 578 ARG A N 1
ATOM 4460 C CA . ARG A 1 578 ? -16.359 3.092 13.664 1 96.88 578 ARG A CA 1
ATOM 4461 C C . ARG A 1 578 ? -17.688 3.502 14.297 1 96.88 578 ARG A C 1
ATOM 4463 O O . ARG A 1 578 ? -18.219 4.574 13.992 1 96.88 578 ARG A O 1
ATOM 4470 N N . ILE A 1 579 ? -18.188 2.648 15.203 1 96.94 579 ILE A N 1
ATOM 4471 C CA . ILE A 1 579 ? -19.5 2.918 15.758 1 96.94 579 ILE A CA 1
ATOM 4472 C C . ILE A 1 579 ? -19.391 3.225 17.25 1 96.94 579 ILE A C 1
ATOM 4474 O O . ILE A 1 579 ? -20.359 3.088 18 1 96.94 579 ILE A O 1
ATOM 4478 N N . GLY A 1 580 ? -18.172 3.586 17.719 1 94.69 580 GLY A N 1
ATOM 4479 C CA . GLY A 1 580 ? -17.953 3.988 19.094 1 94.69 580 GLY A CA 1
ATOM 4480 C C . GLY A 1 580 ? -16.922 3.141 19.812 1 94.69 580 GLY A C 1
ATOM 4481 O O . GLY A 1 580 ? -15.75 3.51 19.875 1 94.69 580 GLY A O 1
ATOM 4482 N N . PRO A 1 581 ? -17.297 1.915 20.25 1 95.12 581 PRO A N 1
ATOM 4483 C CA . PRO A 1 581 ? -16.312 1.062 20.922 1 95.12 581 PRO A CA 1
ATOM 4484 C C . PRO A 1 581 ? -15.266 0.498 19.969 1 95.12 581 PRO A C 1
ATOM 4486 O O . PRO A 1 581 ? -15.469 0.511 18.75 1 95.12 581 PRO A O 1
ATOM 4489 N N . LEU A 1 582 ? -14.133 -0.034 20.562 1 96.19 582 LEU A N 1
ATOM 4490 C CA . LEU A 1 582 ? -13.086 -0.665 19.766 1 96.19 582 LEU A CA 1
ATOM 4491 C C . LEU A 1 582 ? -13.664 -1.805 18.922 1 96.19 582 LEU A C 1
ATOM 4493 O O . LEU A 1 582 ? -13.273 -1.988 17.766 1 96.19 582 LEU A O 1
ATOM 4497 N N . THR A 1 583 ? -14.539 -2.605 19.516 1 96.19 583 THR A N 1
ATOM 4498 C CA . THR A 1 583 ? -15.25 -3.701 18.859 1 96.19 583 THR A CA 1
ATOM 4499 C C . THR A 1 583 ? -16.719 -3.701 19.266 1 96.19 583 THR A C 1
ATOM 4501 O O . THR A 1 583 ? -17.062 -3.463 20.422 1 96.19 583 THR A O 1
ATOM 4504 N N . PRO A 1 584 ? -17.609 -3.936 18.297 1 95.94 584 PRO A N 1
ATOM 4505 C CA . PRO A 1 584 ? -19.031 -3.99 18.609 1 95.94 584 PRO A CA 1
ATOM 4506 C C . PRO A 1 584 ? -19.406 -5.195 19.484 1 95.94 584 PRO A C 1
ATOM 4508 O O . PRO A 1 584 ? -20.5 -5.254 20.031 1 95.94 584 PRO A O 1
ATOM 4511 N N . ALA A 1 585 ? -18.516 -6.129 19.547 1 95 585 ALA A N 1
ATOM 4512 C CA . ALA A 1 585 ? -18.719 -7.281 20.422 1 95 585 ALA A CA 1
ATOM 4513 C C . ALA A 1 585 ? -19.031 -6.832 21.844 1 95 585 ALA A C 1
ATOM 4515 O O . ALA A 1 585 ? -19.797 -7.48 22.562 1 95 585 ALA A O 1
ATOM 4516 N N . SER A 1 586 ? -18.438 -5.734 22.25 1 93.56 586 SER A N 1
ATOM 4517 C CA . SER A 1 586 ? -18.656 -5.211 23.594 1 93.56 586 SER A CA 1
ATOM 4518 C C . SER A 1 586 ? -20.094 -4.734 23.781 1 93.56 586 SER A C 1
ATOM 4520 O O . SER A 1 586 ? -20.656 -4.848 24.859 1 93.56 586 SER A O 1
ATOM 4522 N N . MET A 1 587 ? -20.703 -4.262 22.734 1 95.06 587 MET A N 1
ATOM 4523 C CA . MET A 1 587 ? -22.094 -3.814 22.781 1 95.06 587 MET A CA 1
ATOM 4524 C C . MET A 1 587 ? -23.047 -5.004 22.844 1 95.06 587 MET A C 1
ATOM 4526 O O . MET A 1 587 ? -24.109 -4.918 23.453 1 95.06 587 MET A O 1
ATOM 4530 N N . LEU A 1 588 ? -22.625 -6.078 22.234 1 96.81 588 LEU A N 1
ATOM 4531 C CA . LEU A 1 588 ? -23.438 -7.285 22.219 1 96.81 588 LEU A CA 1
ATOM 4532 C C . LEU A 1 588 ? -23.188 -8.125 23.469 1 96.81 588 LEU A C 1
ATOM 4534 O O . LEU A 1 588 ? -23.938 -9.07 23.75 1 96.81 588 LEU A O 1
ATOM 4538 N N . GLU A 1 589 ? -22.141 -7.773 24.25 1 95.31 589 GLU A N 1
ATOM 4539 C CA . GLU A 1 589 ? -21.766 -8.477 25.484 1 95.31 589 GLU A CA 1
ATOM 4540 C C . GLU A 1 589 ? -21.562 -9.969 25.219 1 95.31 589 GLU A C 1
ATOM 4542 O O . GLU A 1 589 ? -22.062 -10.797 25.984 1 95.31 589 GLU A O 1
ATOM 4547 N N . THR A 1 590 ? -21.016 -10.312 24.156 1 96.31 590 THR A N 1
ATOM 4548 C CA . THR A 1 590 ? -20.609 -11.656 23.781 1 96.31 590 THR A CA 1
ATOM 4549 C C . THR A 1 590 ? -19.438 -11.602 22.781 1 96.31 590 THR A C 1
ATOM 4551 O O . THR A 1 590 ? -19.078 -10.531 22.297 1 96.31 590 THR A O 1
ATOM 4554 N N . THR A 1 591 ? -18.75 -12.672 22.609 1 96.56 591 THR A N 1
ATOM 4555 C CA . THR A 1 591 ? -17.578 -12.711 21.719 1 96.56 591 THR A CA 1
ATOM 4556 C C . THR A 1 591 ? -17.797 -13.695 20.578 1 96.56 591 THR A C 1
ATOM 4558 O O . THR A 1 591 ? -18.578 -14.641 20.703 1 96.56 591 THR A O 1
ATOM 4561 N N . PRO A 1 592 ? -17.219 -13.453 19.469 1 98.31 592 PRO A N 1
ATOM 4562 C CA . PRO A 1 592 ? -17.25 -14.43 18.375 1 98.31 592 PRO A CA 1
ATOM 4563 C C . PRO A 1 592 ? -16.234 -15.555 18.562 1 98.31 592 PRO A C 1
ATOM 4565 O O . PRO A 1 592 ? -15.461 -15.539 19.516 1 98.31 592 PRO A O 1
ATOM 4568 N N . ASP A 1 593 ? -16.359 -16.562 17.703 1 98.44 593 ASP A N 1
ATOM 4569 C CA . ASP A 1 593 ? -15.312 -17.562 17.578 1 98.44 593 ASP A CA 1
ATOM 4570 C C . ASP A 1 593 ? -14.32 -17.172 16.484 1 98.44 593 ASP A C 1
ATOM 4572 O O . ASP A 1 593 ? -13.188 -17.656 16.469 1 98.44 593 ASP A O 1
ATOM 4576 N N . ILE A 1 594 ? -14.766 -16.438 15.508 1 98.81 594 ILE A N 1
ATOM 4577 C CA . ILE A 1 594 ? -13.969 -15.898 14.406 1 98.81 594 ILE A CA 1
ATOM 4578 C C . ILE A 1 594 ? -14.359 -14.445 14.164 1 98.81 594 ILE A C 1
ATOM 4580 O O . ILE A 1 594 ? -15.547 -14.117 14.086 1 98.81 594 ILE A O 1
ATOM 4584 N N . GLY A 1 595 ? -13.414 -13.531 14.102 1 98.81 595 GLY A N 1
ATOM 4585 C CA . GLY A 1 595 ? -13.641 -12.125 13.781 1 98.81 595 GLY A CA 1
ATOM 4586 C C . GLY A 1 595 ? -12.906 -11.68 12.531 1 98.81 595 GLY A C 1
ATOM 4587 O O . GLY A 1 595 ? -11.773 -12.086 12.289 1 98.81 595 GLY A O 1
ATOM 4588 N N . VAL A 1 596 ? -13.609 -10.836 11.719 1 98.75 596 VAL A N 1
ATOM 4589 C CA . VAL A 1 596 ? -13.062 -10.375 10.445 1 98.75 596 VAL A CA 1
ATOM 4590 C C . VAL A 1 596 ? -12.883 -8.859 10.477 1 98.75 596 VAL A C 1
ATOM 4592 O O . VAL A 1 596 ? -13.805 -8.125 10.844 1 98.75 596 VAL A O 1
ATOM 4595 N N . TYR A 1 597 ? -11.695 -8.367 10.055 1 98.56 597 TYR A N 1
ATOM 4596 C CA . TYR A 1 597 ? -11.367 -6.949 10.148 1 98.56 597 TYR A CA 1
ATOM 4597 C C . TYR A 1 597 ? -10.703 -6.457 8.867 1 98.56 597 TYR A C 1
ATOM 4599 O O . TYR A 1 597 ? -9.906 -7.18 8.258 1 98.56 597 TYR A O 1
ATOM 4607 N N . ALA A 1 598 ? -11.016 -5.246 8.383 1 98.06 598 ALA A N 1
ATOM 4608 C CA . ALA A 1 598 ? -10.398 -4.566 7.242 1 98.06 598 ALA A CA 1
ATOM 4609 C C . ALA A 1 598 ? -10.664 -3.064 7.293 1 98.06 598 ALA A C 1
ATOM 4611 O O . ALA A 1 598 ? -10.633 -2.461 8.367 1 98.06 598 ALA A O 1
ATOM 4612 N N . LYS A 1 599 ? -10.742 -2.346 6.266 1 96.81 599 LYS A N 1
ATOM 4613 C CA . LYS A 1 599 ? -11.086 -0.941 6.066 1 96.81 599 LYS A CA 1
ATOM 4614 C C . LYS A 1 599 ? -10.297 -0.039 7.012 1 96.81 599 LYS A C 1
ATOM 4616 O O . LYS A 1 599 ? -9.109 0.216 6.785 1 96.81 599 LYS A O 1
ATOM 4621 N N . ILE A 1 600 ? -10.82 0.303 8.234 1 95.94 600 ILE A N 1
ATOM 4622 C CA . ILE A 1 600 ? -10.18 1.207 9.188 1 95.94 600 ILE A CA 1
ATOM 4623 C C . ILE A 1 600 ? -8.852 0.618 9.656 1 95.94 600 ILE A C 1
ATOM 4625 O O . ILE A 1 600 ? -7.992 1.339 10.156 1 95.94 600 ILE A O 1
ATOM 4629 N N . LEU A 1 601 ? -8.664 -0.643 9.367 1 97.69 601 LEU A N 1
ATOM 4630 C CA . LEU A 1 601 ? -7.5 -1.383 9.852 1 97.69 601 LEU A CA 1
ATOM 4631 C C . LEU A 1 601 ? -6.207 -0.687 9.445 1 97.69 601 LEU A C 1
ATOM 4633 O O . LEU A 1 601 ? -5.266 -0.604 10.234 1 97.69 601 LEU A O 1
ATOM 4637 N N . THR A 1 602 ? -6.156 -0.151 8.219 1 97.81 602 THR A N 1
ATOM 4638 C CA . THR A 1 602 ? -4.941 0.498 7.73 1 97.81 602 THR A CA 1
ATOM 4639 C C . THR A 1 602 ? -5.141 2.006 7.625 1 97.81 602 THR A C 1
ATOM 4641 O O . THR A 1 602 ? -4.488 2.668 6.816 1 97.81 602 THR A O 1
ATOM 4644 N N . GLY A 1 603 ? -6.129 2.551 8.328 1 96.69 603 GLY A N 1
ATOM 4645 C CA . GLY A 1 603 ? -6.348 3.988 8.367 1 96.69 603 GLY A CA 1
ATOM 4646 C C . GLY A 1 603 ? -6.762 4.57 7.031 1 96.69 603 GLY A C 1
ATOM 4647 O O . GLY A 1 603 ? -6.676 5.781 6.82 1 96.69 603 GLY A O 1
ATOM 4648 N N . GLY A 1 604 ? -7.129 3.752 6.094 1 95 604 GLY A N 1
ATOM 4649 C CA . GLY A 1 604 ? -7.547 4.223 4.785 1 95 604 GLY A CA 1
ATOM 4650 C C . GLY A 1 604 ? -6.387 4.434 3.828 1 95 604 GLY A C 1
ATOM 4651 O O . GLY A 1 604 ? -6.465 5.27 2.926 1 95 604 GLY A O 1
ATOM 4652 N N . VAL A 1 605 ? -5.273 3.645 3.955 1 97.06 605 VAL A N 1
ATOM 4653 C CA . VAL A 1 605 ? -4.098 3.939 3.141 1 97.06 605 VAL A CA 1
ATOM 4654 C C . VAL A 1 605 ? -3.9 2.838 2.102 1 97.06 605 VAL A C 1
ATOM 4656 O O . VAL A 1 605 ? -3.713 3.121 0.917 1 97.06 605 VAL A O 1
ATOM 4659 N N . VAL A 1 606 ? -3.92 1.546 2.566 1 97.75 606 VAL A N 1
ATOM 4660 C CA . VAL A 1 606 ? -3.615 0.426 1.682 1 97.75 606 VAL A CA 1
ATOM 4661 C C . VAL A 1 606 ? -4.492 -0.772 2.045 1 97.75 606 VAL A C 1
ATOM 4663 O O . VAL A 1 606 ? -5.055 -0.829 3.141 1 97.75 606 VAL A O 1
ATOM 4666 N N . PRO A 1 607 ? -4.609 -1.723 1.127 1 97.75 607 PRO A N 1
ATOM 4667 C CA . PRO A 1 607 ? -5.414 -2.91 1.429 1 97.75 607 PRO A CA 1
ATOM 4668 C C . PRO A 1 607 ? -4.742 -3.836 2.439 1 97.75 607 PRO A C 1
ATOM 4670 O O . PRO A 1 607 ? -3.533 -4.07 2.357 1 97.75 607 PRO A O 1
ATOM 4673 N N . LEU A 1 608 ? -5.414 -4.332 3.4 1 98.44 608 LEU A N 1
ATOM 4674 C CA . LEU A 1 608 ? -5.059 -5.367 4.363 1 98.44 608 LEU A CA 1
ATOM 4675 C C . LEU A 1 608 ? -6.293 -5.848 5.121 1 98.44 608 LEU A C 1
ATOM 4677 O O . LEU A 1 608 ? -7.23 -5.078 5.344 1 98.44 608 LEU A O 1
ATOM 4681 N N . SER A 1 609 ? -6.352 -7.09 5.418 1 98.62 609 SER A N 1
ATOM 4682 C CA . SER A 1 609 ? -7.41 -7.617 6.277 1 98.62 609 SER A CA 1
ATOM 4683 C C . SER A 1 609 ? -6.871 -8.688 7.219 1 98.62 609 SER A C 1
ATOM 4685 O O . SER A 1 609 ? -5.754 -9.18 7.039 1 98.62 609 SER A O 1
ATOM 4687 N N . ALA A 1 610 ? -7.547 -8.953 8.25 1 98.81 610 ALA A N 1
ATOM 4688 C CA . ALA A 1 610 ? -7.176 -9.961 9.242 1 98.81 610 ALA A CA 1
ATOM 4689 C C . ALA A 1 610 ? -8.398 -10.758 9.695 1 98.81 610 ALA A C 1
ATOM 4691 O O . ALA A 1 610 ? -9.484 -10.203 9.852 1 98.81 610 ALA A O 1
ATOM 4692 N N . THR A 1 611 ? -8.242 -12.016 9.82 1 98.94 611 THR A N 1
ATOM 4693 C CA . THR A 1 611 ? -9.203 -12.922 10.43 1 98.94 611 THR A CA 1
ATOM 4694 C C . THR A 1 611 ? -8.656 -13.477 11.75 1 98.94 611 THR A C 1
ATOM 4696 O O . THR A 1 611 ? -7.629 -14.156 11.758 1 98.94 611 THR A O 1
ATOM 4699 N N . LEU A 1 612 ? -9.227 -13.094 12.844 1 98.81 612 LEU A N 1
ATOM 4700 C CA . LEU A 1 612 ? -8.844 -13.594 14.164 1 98.81 612 LEU A CA 1
ATOM 4701 C C . LEU A 1 612 ? -9.68 -14.812 14.539 1 98.81 612 LEU A C 1
ATOM 4703 O O . LEU A 1 612 ? -10.852 -14.914 14.164 1 98.81 612 LEU A O 1
ATOM 4707 N N . THR A 1 613 ? -9.117 -15.703 15.289 1 98.69 613 THR A N 1
ATOM 4708 C CA . THR A 1 613 ? -9.898 -16.859 15.695 1 98.69 613 THR A CA 1
ATOM 4709 C C . THR A 1 613 ? -9.344 -17.469 16.984 1 98.69 613 THR A C 1
ATOM 4711 O O . THR A 1 613 ? -8.375 -16.969 17.547 1 98.69 613 THR A O 1
ATOM 4714 N N . THR A 1 614 ? -10.016 -18.453 17.516 1 98 614 THR A N 1
ATOM 4715 C CA . THR A 1 614 ? -9.688 -19.125 18.766 1 98 614 THR A CA 1
ATOM 4716 C C . THR A 1 614 ? -8.82 -20.344 18.516 1 98 614 THR A C 1
ATOM 4718 O O . THR A 1 614 ? -8.773 -20.859 17.391 1 98 614 THR A O 1
ATOM 4721 N N . GLU A 1 615 ? -8.18 -20.797 19.578 1 96.69 615 GLU A N 1
ATOM 4722 C CA . GLU A 1 615 ? -7.449 -22.062 19.531 1 96.69 615 GLU A CA 1
ATOM 4723 C C . GLU A 1 615 ? -8.375 -23.219 19.172 1 96.69 615 GLU A C 1
ATOM 4725 O O . GLU A 1 615 ? -7.961 -24.172 18.5 1 96.69 615 GLU A O 1
ATOM 4730 N N . SER A 1 616 ? -9.602 -23.109 19.578 1 96.06 616 SER A N 1
ATOM 4731 C CA . SER A 1 616 ? -10.586 -24.156 19.312 1 96.06 616 SER A CA 1
ATOM 4732 C C . SER A 1 616 ? -10.805 -24.344 17.812 1 96.06 616 SER A C 1
ATOM 4734 O O . SER A 1 616 ? -10.852 -25.484 17.328 1 96.06 616 SER A O 1
ATOM 4736 N N . ILE A 1 617 ? -10.961 -23.281 17.062 1 97.56 617 ILE A N 1
ATOM 4737 C CA . ILE A 1 617 ? -11.109 -23.359 15.617 1 97.56 617 ILE A CA 1
ATOM 4738 C C . ILE A 1 617 ? -9.797 -23.812 14.984 1 97.56 617 ILE A C 1
ATOM 4740 O O . ILE A 1 617 ? -9.797 -24.656 14.086 1 97.56 617 ILE A O 1
ATOM 4744 N N . PHE A 1 618 ? -8.68 -23.281 15.43 1 97.19 618 PHE A N 1
ATOM 4745 C CA . PHE A 1 618 ? -7.348 -23.562 14.906 1 97.19 618 PHE A CA 1
ATOM 4746 C C . PHE A 1 618 ? -7.02 -25.047 15.031 1 97.19 618 PHE A C 1
ATOM 4748 O O . PHE A 1 618 ? -6.41 -25.641 14.141 1 97.19 618 PHE A O 1
ATOM 4755 N N . SER A 1 619 ? -7.48 -25.703 16.047 1 94.94 619 SER A N 1
ATOM 4756 C CA . SER A 1 619 ? -7.148 -27.094 16.344 1 94.94 619 SER A CA 1
ATOM 4757 C C . SER A 1 619 ? -7.832 -28.062 15.383 1 94.94 619 SER A C 1
ATOM 4759 O O . SER A 1 619 ? -7.434 -29.219 15.266 1 94.94 619 SER A O 1
ATOM 4761 N N . ALA A 1 620 ? -8.852 -27.594 14.727 1 93.69 620 ALA A N 1
ATOM 4762 C CA . ALA A 1 620 ? -9.469 -28.406 13.688 1 93.69 620 ALA A CA 1
ATOM 4763 C C . ALA A 1 620 ? -8.508 -28.625 12.523 1 93.69 620 ALA A C 1
ATOM 4765 O O . ALA A 1 620 ? -8.602 -29.625 11.812 1 93.69 620 ALA A O 1
ATOM 4766 N N . PHE A 1 621 ? -7.59 -27.75 12.32 1 95.44 621 PHE A N 1
ATOM 4767 C CA . PHE A 1 621 ? -6.648 -27.781 11.211 1 95.44 621 PHE A CA 1
ATOM 4768 C C . PHE A 1 621 ? -5.273 -28.234 11.68 1 95.44 621 PHE A C 1
ATOM 4770 O O . PHE A 1 621 ? -4.406 -28.562 10.859 1 95.44 621 PHE A O 1
ATOM 4777 N N . ASN A 1 622 ? -5.035 -28.203 12.891 1 94.25 622 ASN A N 1
ATOM 4778 C CA . ASN A 1 622 ? -3.742 -28.516 13.492 1 94.25 622 ASN A CA 1
ATOM 4779 C C . ASN A 1 622 ? -3.883 -29.5 14.648 1 94.25 622 ASN A C 1
ATOM 4781 O O . ASN A 1 622 ? -4.293 -29.109 15.75 1 94.25 622 ASN A O 1
ATOM 4785 N N . PHE A 1 623 ? -3.527 -30.703 14.453 1 91.56 623 PHE A N 1
ATOM 4786 C CA . PHE A 1 623 ? -3.641 -31.781 15.43 1 91.56 623 PHE A CA 1
ATOM 4787 C C . PHE A 1 623 ? -2.508 -32.781 15.25 1 91.56 623 PHE A C 1
ATOM 4789 O O . PHE A 1 623 ? -1.856 -32.844 14.211 1 91.56 623 PHE A O 1
ATOM 4796 N N . PRO A 1 624 ? -2.189 -33.531 16.312 1 92.44 624 PRO A N 1
ATOM 4797 C CA . PRO A 1 624 ? -1.104 -34.5 16.203 1 92.44 624 PRO A CA 1
ATOM 4798 C C . PRO A 1 624 ? -1.308 -35.469 15.031 1 92.44 624 PRO A C 1
ATOM 4800 O O . PRO A 1 624 ? -2.371 -36.094 14.914 1 92.44 624 PRO A O 1
ATOM 4803 N N . GLY A 1 625 ? -0.386 -35.594 14.195 1 91.88 625 GLY A N 1
ATOM 4804 C CA . GLY A 1 625 ? -0.45 -36.5 13.078 1 91.88 625 GLY A CA 1
ATOM 4805 C C . GLY A 1 625 ? -1.114 -35.906 11.852 1 91.88 625 GLY A C 1
ATOM 4806 O O . GLY A 1 625 ? -1.352 -36.625 10.867 1 91.88 625 GLY A O 1
ATOM 4807 N N . ALA A 1 626 ? -1.355 -34.656 11.883 1 91.38 626 ALA A N 1
ATOM 4808 C CA . ALA A 1 626 ? -1.951 -33.969 10.734 1 91.38 626 ALA A CA 1
ATOM 4809 C C . ALA A 1 626 ? -1.048 -34.062 9.508 1 91.38 626 ALA A C 1
ATOM 4811 O O . ALA A 1 626 ? 0.176 -34.156 9.633 1 91.38 626 ALA A O 1
ATOM 4812 N N . LYS A 1 627 ? -1.646 -34.062 8.336 1 88.75 627 LYS A N 1
ATOM 4813 C CA . LYS A 1 627 ? -0.95 -34.062 7.051 1 88.75 627 LYS A CA 1
ATOM 4814 C C . LYS A 1 627 ? -0.95 -32.656 6.449 1 88.75 627 LYS A C 1
ATOM 4816 O O . LYS A 1 627 ? -1.69 -31.781 6.902 1 88.75 627 LYS A O 1
ATOM 4821 N N . LYS A 1 628 ? -0.124 -32.469 5.488 1 84.75 628 LYS A N 1
ATOM 4822 C CA . LYS A 1 628 ? -0.01 -31.172 4.812 1 84.75 628 LYS A CA 1
ATOM 4823 C C . LYS A 1 628 ? -1.366 -30.703 4.293 1 84.75 628 LYS A C 1
ATOM 4825 O O . LYS A 1 628 ? -1.669 -29.516 4.328 1 84.75 628 LYS A O 1
ATOM 4830 N N . ILE A 1 629 ? -2.154 -31.578 3.814 1 86.31 629 ILE A N 1
ATOM 4831 C CA . ILE A 1 629 ? -3.42 -31.25 3.164 1 86.31 629 ILE A CA 1
ATOM 4832 C C . ILE A 1 629 ? -4.438 -30.812 4.211 1 86.31 629 ILE A C 1
ATOM 4834 O O . ILE A 1 629 ? -5.465 -30.219 3.875 1 86.31 629 ILE A O 1
ATOM 4838 N N . ASP A 1 630 ? -4.137 -31.094 5.492 1 90.5 630 ASP A N 1
ATOM 4839 C CA . ASP A 1 630 ? -5.059 -30.734 6.566 1 90.5 630 ASP A CA 1
ATOM 4840 C C . ASP A 1 630 ? -4.922 -29.25 6.938 1 90.5 630 ASP A C 1
ATOM 4842 O O . ASP A 1 630 ? -5.762 -28.719 7.66 1 90.5 630 ASP A O 1
ATOM 4846 N N . ALA A 1 631 ? -3.904 -28.578 6.414 1 93.56 631 ALA A N 1
ATOM 4847 C CA . ALA A 1 631 ? -3.701 -27.156 6.699 1 93.56 631 ALA A CA 1
ATOM 4848 C C . ALA A 1 631 ? -4.766 -26.297 6.02 1 93.56 631 ALA A C 1
ATOM 4850 O O . ALA A 1 631 ? -5.469 -26.766 5.121 1 93.56 631 ALA A O 1
ATOM 4851 N N . LEU A 1 632 ? -4.98 -25.125 6.535 1 95.75 632 LEU A N 1
ATOM 4852 C CA . LEU A 1 632 ? -5.797 -24.156 5.801 1 95.75 632 LEU A CA 1
ATOM 4853 C C . LEU A 1 632 ? -5.09 -23.703 4.527 1 95.75 632 LEU A C 1
ATOM 4855 O O . LEU A 1 632 ? -4.195 -22.859 4.578 1 95.75 632 LEU A O 1
ATOM 4859 N N . LEU A 1 633 ? -5.484 -24.281 3.43 1 92.12 633 LEU A N 1
ATOM 4860 C CA . LEU A 1 633 ? -4.836 -24.031 2.148 1 92.12 633 LEU A CA 1
ATOM 4861 C C . LEU A 1 633 ? -5.449 -22.812 1.455 1 92.12 633 LEU A C 1
ATOM 4863 O O . LEU A 1 633 ? -6.047 -22.953 0.384 1 92.12 633 LEU A O 1
ATOM 4867 N N . HIS A 1 634 ? -5.34 -21.703 2.002 1 94.06 634 HIS A N 1
ATOM 4868 C CA . HIS A 1 634 ? -5.707 -20.391 1.521 1 94.06 634 HIS A CA 1
ATOM 4869 C C . HIS A 1 634 ? -4.582 -19.375 1.745 1 94.06 634 HIS A C 1
ATOM 4871 O O . HIS A 1 634 ? -3.947 -19.375 2.803 1 94.06 634 HIS A O 1
ATOM 4877 N N . GLY A 1 635 ? -4.215 -18.734 0.757 1 94.62 635 GLY A N 1
ATOM 4878 C CA . GLY A 1 635 ? -3.176 -17.719 0.918 1 94.62 635 GLY A CA 1
ATOM 4879 C C . GLY A 1 635 ? -3.008 -16.844 -0.3 1 94.62 635 GLY A C 1
ATOM 4880 O O . GLY A 1 635 ? -3.055 -17.312 -1.435 1 94.62 635 GLY A O 1
ATOM 4881 N N . HIS A 1 636 ? -2.857 -15.555 -0.082 1 95.25 636 HIS A N 1
ATOM 4882 C CA . HIS A 1 636 ? -2.588 -14.609 -1.154 1 95.25 636 HIS A CA 1
ATOM 4883 C C . HIS A 1 636 ? -1.117 -14.203 -1.178 1 95.25 636 HIS A C 1
ATOM 4885 O O . HIS A 1 636 ? -0.423 -14.312 -0.166 1 95.25 636 HIS A O 1
ATOM 4891 N N . SER A 1 637 ? -0.65 -13.781 -2.32 1 96.12 637 SER A N 1
ATOM 4892 C CA . SER A 1 637 ? 0.766 -13.484 -2.516 1 96.12 637 SER A CA 1
ATOM 4893 C C . SER A 1 637 ? 1.26 -12.445 -1.513 1 96.12 637 SER A C 1
ATOM 4895 O O . SER A 1 637 ? 2.402 -12.516 -1.058 1 96.12 637 SER A O 1
ATOM 4897 N N . TYR A 1 638 ? 0.439 -11.516 -1.144 1 97.31 638 TYR A N 1
ATOM 4898 C CA . TYR A 1 638 ? 0.855 -10.414 -0.278 1 97.31 638 TYR A CA 1
ATOM 4899 C C . TYR A 1 638 ? 0.295 -10.586 1.129 1 97.31 638 TYR A C 1
ATOM 4901 O O . TYR A 1 638 ? 0.063 -9.609 1.837 1 97.31 638 TYR A O 1
ATOM 4909 N N . SER A 1 639 ? 0.026 -11.867 1.551 1 97.44 639 SER A N 1
ATOM 4910 C CA . SER A 1 639 ? -0.387 -12.117 2.928 1 97.44 639 SER A CA 1
ATOM 4911 C C . SER A 1 639 ? 0.628 -11.555 3.92 1 97.44 639 SER A C 1
ATOM 4913 O O . SER A 1 639 ? 1.818 -11.867 3.838 1 97.44 639 SER A O 1
ATOM 4915 N N . ALA A 1 640 ? 0.183 -10.727 4.789 1 98.38 640 ALA A N 1
ATOM 4916 C CA . ALA A 1 640 ? 0.989 -10.125 5.848 1 98.38 640 ALA A CA 1
ATOM 4917 C C . ALA A 1 640 ? 2.107 -9.266 5.262 1 98.38 640 ALA A C 1
ATOM 4919 O O . ALA A 1 640 ? 3.213 -9.219 5.809 1 98.38 640 ALA A O 1
ATOM 4920 N N . HIS A 1 641 ? 1.848 -8.641 4.051 1 98.31 641 HIS A N 1
ATOM 4921 C CA . HIS A 1 641 ? 2.883 -7.758 3.516 1 98.31 641 HIS A CA 1
ATOM 4922 C C . HIS A 1 641 ? 3.281 -6.699 4.535 1 98.31 641 HIS A C 1
ATOM 4924 O O . HIS A 1 641 ? 2.42 -6.094 5.18 1 98.31 641 HIS A O 1
ATOM 4930 N N . PRO A 1 642 ? 4.59 -6.422 4.68 1 98.56 642 PRO A N 1
ATOM 4931 C CA . PRO A 1 642 ? 5.109 -5.559 5.742 1 98.56 642 PRO A CA 1
ATOM 4932 C C . PRO A 1 642 ? 4.512 -4.152 5.707 1 98.56 642 PRO A C 1
ATOM 4934 O O . PRO A 1 642 ? 4.27 -3.553 6.754 1 98.56 642 PRO A O 1
ATOM 4937 N N . VAL A 1 643 ? 4.246 -3.58 4.562 1 98.5 643 VAL A N 1
ATOM 4938 C CA . VAL A 1 643 ? 3.73 -2.223 4.422 1 98.5 643 VAL A CA 1
ATOM 4939 C C . VAL A 1 643 ? 2.365 -2.113 5.094 1 98.5 643 VAL A C 1
ATOM 4941 O O . VAL A 1 643 ? 2.141 -1.223 5.918 1 98.5 643 VAL A O 1
ATOM 4944 N N . GLY A 1 644 ? 1.453 -3.012 4.746 1 98.62 644 GLY A N 1
ATOM 4945 C CA . GLY A 1 644 ? 0.136 -2.998 5.359 1 98.62 644 GLY A CA 1
ATOM 4946 C C . GLY A 1 644 ? 0.176 -3.211 6.863 1 98.62 644 GLY A C 1
ATOM 4947 O O . GLY A 1 644 ? -0.528 -2.529 7.609 1 98.62 644 GLY A O 1
ATOM 4948 N N . CYS A 1 645 ? 0.99 -4.137 7.32 1 98.81 645 CYS A N 1
ATOM 4949 C CA . CYS A 1 645 ? 1.091 -4.445 8.742 1 98.81 645 CYS A CA 1
ATOM 4950 C C . CYS A 1 645 ? 1.628 -3.248 9.523 1 98.81 645 CYS A C 1
ATOM 4952 O O . CYS A 1 645 ? 1.124 -2.928 10.602 1 98.81 645 CYS A O 1
ATOM 4954 N N . ALA A 1 646 ? 2.639 -2.609 8.961 1 98.69 646 ALA A N 1
ATOM 4955 C CA . ALA A 1 646 ? 3.225 -1.448 9.625 1 98.69 646 ALA A CA 1
ATOM 4956 C C . ALA A 1 646 ? 2.225 -0.297 9.703 1 98.69 646 ALA A C 1
ATOM 4958 O O . ALA A 1 646 ? 2.115 0.373 10.727 1 98.69 646 ALA A O 1
ATOM 4959 N N . VAL A 1 647 ? 1.533 -0.037 8.633 1 98.56 647 VAL A N 1
ATOM 4960 C CA . VAL A 1 647 ? 0.54 1.03 8.578 1 98.56 647 VAL A CA 1
ATOM 4961 C C . VAL A 1 647 ? -0.577 0.745 9.586 1 98.56 647 VAL A C 1
ATOM 4963 O O . VAL A 1 647 ? -1.055 1.654 10.266 1 98.56 647 VAL A O 1
ATOM 4966 N N . ALA A 1 648 ? -1.008 -0.509 9.633 1 98.75 648 ALA A N 1
ATOM 4967 C CA . ALA A 1 648 ? -2.062 -0.893 10.562 1 98.75 648 ALA A CA 1
ATOM 4968 C C . ALA A 1 648 ? -1.632 -0.654 12.008 1 98.75 648 ALA A C 1
ATOM 4970 O O . ALA A 1 648 ? -2.422 -0.179 12.828 1 98.75 648 ALA A O 1
ATOM 4971 N N . SER A 1 649 ? -0.408 -1.017 12.344 1 98.5 649 SER A N 1
ATOM 4972 C CA . SER A 1 649 ? 0.109 -0.762 13.688 1 98.5 649 SER A CA 1
ATOM 4973 C C . SER A 1 649 ? 0.137 0.732 13.992 1 98.5 649 SER A C 1
ATOM 4975 O O . SER A 1 649 ? -0.253 1.154 15.086 1 98.5 649 SER A O 1
ATOM 4977 N N . ALA A 1 650 ? 0.6 1.509 13.016 1 97.81 650 ALA A N 1
ATOM 4978 C CA . ALA A 1 650 ? 0.598 2.959 13.188 1 97.81 650 ALA A CA 1
ATOM 4979 C C . ALA A 1 650 ? -0.821 3.488 13.367 1 97.81 650 ALA A C 1
ATOM 4981 O O . ALA A 1 650 ? -1.043 4.441 14.125 1 97.81 650 ALA A O 1
ATOM 4982 N N . THR A 1 651 ? -1.756 2.895 12.664 1 98.06 651 THR A N 1
ATOM 4983 C CA . THR A 1 651 ? -3.162 3.262 12.789 1 98.06 651 THR A CA 1
ATOM 4984 C C . THR A 1 651 ? -3.658 3.031 14.211 1 98.06 651 THR A C 1
ATOM 4986 O O . THR A 1 651 ? -4.324 3.893 14.789 1 98.06 651 THR A O 1
ATOM 4989 N N . MET A 1 652 ? -3.352 1.916 14.758 1 97.31 652 MET A N 1
ATOM 4990 C CA . MET A 1 652 ? -3.789 1.6 16.109 1 97.31 652 MET A CA 1
ATOM 4991 C C . MET A 1 652 ? -3.184 2.57 17.125 1 97.31 652 MET A C 1
ATOM 4993 O O . MET A 1 652 ? -3.84 2.957 18.094 1 97.31 652 MET A O 1
ATOM 4997 N N . ASP A 1 653 ? -1.934 2.967 16.891 1 96.44 653 ASP A N 1
ATOM 4998 C CA . ASP A 1 653 ? -1.314 3.977 17.75 1 96.44 653 ASP A CA 1
ATOM 4999 C C . ASP A 1 653 ? -2.072 5.301 17.672 1 96.44 653 ASP A C 1
ATOM 5001 O O . ASP A 1 653 ? -2.318 5.941 18.688 1 96.44 653 ASP A O 1
ATOM 5005 N N . GLU A 1 654 ? -2.412 5.695 16.453 1 96.12 654 GLU A N 1
ATOM 5006 C CA . GLU A 1 654 ? -3.131 6.953 16.266 1 96.12 654 GLU A CA 1
ATOM 5007 C C . GLU A 1 654 ? -4.52 6.898 16.891 1 96.12 654 GLU A C 1
ATOM 5009 O O . GLU A 1 654 ? -5.023 7.906 17.375 1 96.12 654 GLU A O 1
ATOM 5014 N N . ILE A 1 655 ? -5.176 5.758 16.812 1 96.69 655 ILE A N 1
ATOM 5015 C CA . ILE A 1 655 ? -6.496 5.574 17.406 1 96.69 655 ILE A CA 1
ATOM 5016 C C . ILE A 1 655 ? -6.43 5.848 18.906 1 96.69 655 ILE A C 1
ATOM 5018 O O . ILE A 1 655 ? -7.32 6.492 19.469 1 96.69 655 ILE A O 1
ATOM 5022 N N . LYS A 1 656 ? -5.395 5.352 19.531 1 94.19 656 LYS A N 1
ATOM 5023 C CA . LYS A 1 656 ? -5.234 5.57 20.969 1 94.19 656 LYS A CA 1
ATOM 5024 C C . LYS A 1 656 ? -5.164 7.059 21.297 1 94.19 656 LYS A C 1
ATOM 5026 O O . LYS A 1 656 ? -5.777 7.52 22.25 1 94.19 656 LYS A O 1
ATOM 5031 N N . VAL A 1 657 ? -4.477 7.781 20.469 1 93.19 657 VAL A N 1
ATOM 5032 C CA . VAL A 1 657 ? -4.324 9.219 20.672 1 93.19 657 VAL A CA 1
ATOM 5033 C C . VAL A 1 657 ? -5.68 9.906 20.516 1 93.19 657 VAL A C 1
ATOM 5035 O O . VAL A 1 657 ? -6.051 10.75 21.344 1 93.19 657 VAL A O 1
ATOM 5038 N N . VAL A 1 658 ? -6.395 9.555 19.531 1 94.25 658 VAL A N 1
ATOM 5039 C CA . VAL A 1 658 ? -7.68 10.18 19.234 1 94.25 658 VAL A CA 1
ATOM 5040 C C . VAL A 1 658 ? -8.695 9.828 20.312 1 94.25 658 VAL A C 1
ATOM 5042 O O . VAL A 1 658 ? -9.477 10.68 20.75 1 94.25 658 VAL A O 1
ATOM 5045 N N . ALA A 1 659 ? -8.719 8.578 20.734 1 92.06 659 ALA A N 1
ATOM 5046 C CA . ALA A 1 659 ? -9.672 8.094 21.734 1 92.06 659 ALA A CA 1
ATOM 5047 C C . ALA A 1 659 ? -9.484 8.805 23.062 1 92.06 659 ALA A C 1
ATOM 5049 O O . ALA A 1 659 ? -10.438 8.969 23.828 1 92.06 659 ALA A O 1
ATOM 5050 N N . GLU A 1 660 ? -8.305 9.281 23.328 1 92.5 660 GLU A N 1
ATOM 5051 C CA . GLU A 1 660 ? -7.992 9.977 24.578 1 92.5 660 GLU A CA 1
ATOM 5052 C C . GLU A 1 660 ? -8.086 11.492 24.422 1 92.5 660 GLU A C 1
ATOM 5054 O O . GLU A 1 660 ? -7.91 12.234 25.375 1 92.5 660 GLU A O 1
ATOM 5059 N N . GLY A 1 661 ? -8.453 11.867 23.25 1 92.44 661 GLY A N 1
ATOM 5060 C CA . GLY A 1 661 ? -8.438 13.289 22.938 1 92.44 661 GLY A CA 1
ATOM 5061 C C . GLY A 1 661 ? -9.664 14.023 23.438 1 92.44 661 GLY A C 1
ATOM 5062 O O . GLY A 1 661 ? -10.648 13.406 23.844 1 92.44 661 GLY A O 1
ATOM 5063 N N . LYS A 1 662 ? -9.617 15.328 23.375 1 91.62 662 LYS A N 1
ATOM 5064 C CA . LYS A 1 662 ? -10.641 16.219 23.906 1 91.62 662 LYS A CA 1
ATOM 5065 C C . LYS A 1 662 ? -11.922 16.141 23.078 1 91.62 662 LYS A C 1
ATOM 5067 O O . LYS A 1 662 ? -13.023 16.219 23.625 1 91.62 662 LYS A O 1
ATOM 5072 N N . GLU A 1 663 ? -11.852 15.961 21.844 1 91.25 663 GLU A N 1
ATOM 5073 C CA . GLU A 1 663 ? -13.016 15.93 20.969 1 91.25 663 GLU A CA 1
ATOM 5074 C C . GLU A 1 663 ? -13.922 14.742 21.312 1 91.25 663 GLU A C 1
ATOM 5076 O O . GLU A 1 663 ? -15.148 14.875 21.297 1 91.25 663 GLU A O 1
ATOM 5081 N N . TRP A 1 664 ? -13.367 13.625 21.578 1 94.31 664 TRP A N 1
ATOM 5082 C CA . TRP A 1 664 ? -14.141 12.445 21.938 1 94.31 664 TRP A CA 1
ATOM 5083 C C . TRP A 1 664 ? -14.828 12.641 23.281 1 94.31 664 TRP A C 1
ATOM 5085 O O . TRP A 1 664 ? -15.992 12.281 23.453 1 94.31 664 TRP A O 1
ATOM 5095 N N . GLN A 1 665 ? -14.086 13.211 24.188 1 93.75 665 GLN A N 1
ATOM 5096 C CA . GLN A 1 665 ? -14.656 13.469 25.5 1 93.75 665 GLN A CA 1
ATOM 5097 C C . GLN A 1 665 ? -15.836 14.43 25.406 1 93.75 665 GLN A C 1
ATOM 5099 O O . GLN A 1 665 ? -16.859 14.234 26.078 1 93.75 665 GLN A O 1
ATOM 5104 N N . GLU A 1 666 ? -15.68 15.383 24.625 1 94.5 666 GLU A N 1
ATOM 5105 C CA . GLU A 1 666 ? -16.75 16.344 24.453 1 94.5 666 GLU A CA 1
ATOM 5106 C C . GLU A 1 666 ? -17.969 15.711 23.781 1 94.5 666 GLU A C 1
ATOM 5108 O O . GLU A 1 666 ? -19.109 16.016 24.125 1 94.5 666 GLU A O 1
ATOM 5113 N N . ALA A 1 667 ? -17.734 14.875 22.828 1 94.56 667 ALA A N 1
ATOM 5114 C CA . ALA A 1 667 ? -18.844 14.172 22.172 1 94.56 667 ALA A CA 1
ATOM 5115 C C . ALA A 1 667 ? -19.594 13.289 23.156 1 94.56 667 ALA A C 1
ATOM 5117 O O . ALA A 1 667 ? -20.828 13.258 23.156 1 94.56 667 ALA A O 1
ATOM 5118 N N . LYS A 1 668 ? -18.891 12.562 24 1 93.94 668 LYS A N 1
ATOM 5119 C CA . LYS A 1 668 ? -19.5 11.719 25.016 1 93.94 668 LYS A CA 1
ATOM 5120 C C . LYS A 1 668 ? -20.312 12.547 26.016 1 93.94 668 LYS A C 1
ATOM 5122 O O . LYS A 1 668 ? -21.406 12.141 26.422 1 93.94 668 LYS A O 1
ATOM 5127 N N . LYS A 1 669 ? -19.75 13.672 26.312 1 93.19 669 LYS A N 1
ATOM 5128 C CA . LYS A 1 669 ? -20.453 14.57 27.234 1 93.19 669 LYS A CA 1
ATOM 5129 C C . LYS A 1 669 ? -21.766 15.062 26.625 1 93.19 669 LYS A C 1
ATOM 5131 O O . LYS A 1 669 ? -22.781 15.148 27.312 1 93.19 669 LYS A O 1
ATOM 5136 N N . ARG A 1 670 ? -21.75 15.375 25.406 1 93.88 670 ARG A N 1
ATOM 5137 C CA . ARG A 1 670 ? -22.953 15.82 24.719 1 93.88 670 ARG A CA 1
ATOM 5138 C C . ARG A 1 670 ? -24.016 14.727 24.703 1 93.88 670 ARG A C 1
ATOM 5140 O O . ARG A 1 670 ? -25.219 15.016 24.719 1 93.88 670 ARG A O 1
ATOM 5147 N N . CYS A 1 671 ? -23.625 13.5 24.719 1 94.5 671 CYS A N 1
ATOM 5148 C CA . CYS A 1 671 ? -24.516 12.359 24.641 1 94.5 671 CYS A CA 1
ATOM 5149 C C . CYS A 1 671 ? -25 11.953 26.031 1 94.5 671 CYS A C 1
ATOM 5151 O O . CYS A 1 671 ? -25.812 11.039 26.172 1 94.5 671 CYS A O 1
ATOM 5153 N N . SER A 1 672 ? -24.516 12.586 27.062 1 91.06 672 SER A N 1
ATOM 5154 C CA . SER A 1 672 ? -24.828 12.211 28.438 1 91.06 672 SER A CA 1
ATOM 5155 C C . SER A 1 672 ? -26.234 12.672 28.828 1 91.06 672 SER A C 1
ATOM 5157 O O . SER A 1 672 ? -26.75 12.281 29.875 1 91.06 672 SER A O 1
ATOM 5159 N N . ARG A 1 673 ? -26.906 13.438 27.938 1 88 673 ARG A N 1
ATOM 5160 C CA . ARG A 1 673 ? -28.25 13.906 28.219 1 88 673 ARG A CA 1
ATOM 5161 C C . ARG A 1 673 ? -29.156 13.773 27 1 88 673 ARG A C 1
ATOM 5163 O O . ARG A 1 673 ? -28.656 13.555 25.891 1 88 673 ARG A O 1
ATOM 5170 N N . GLY A 1 674 ? -30.453 13.758 27.266 1 91.44 674 GLY A N 1
ATOM 5171 C CA . GLY A 1 674 ? -31.406 13.797 26.172 1 91.44 674 GLY A CA 1
ATOM 5172 C C . GLY A 1 674 ? -31.531 12.469 25.453 1 91.44 674 GLY A C 1
ATOM 5173 O O . GLY A 1 674 ? -31.656 11.414 26.078 1 91.44 674 GLY A O 1
ATOM 5174 N N . LEU A 1 675 ? -31.547 12.492 24.141 1 94.44 675 LEU A N 1
ATOM 5175 C CA . LEU A 1 675 ? -31.875 11.383 23.266 1 94.44 675 LEU A CA 1
ATOM 5176 C C . LEU A 1 675 ? -30.969 10.188 23.531 1 94.44 675 LEU A C 1
ATOM 5178 O O . LEU A 1 675 ? -31.375 9.039 23.391 1 94.44 675 LEU A O 1
ATOM 5182 N N . TYR A 1 676 ? -29.672 10.414 23.969 1 94.88 676 TYR A N 1
ATOM 5183 C CA . TYR A 1 676 ? -28.703 9.344 24.141 1 94.88 676 TYR A CA 1
ATOM 5184 C C . TYR A 1 676 ? -28.406 9.094 25.625 1 94.88 676 TYR A C 1
ATOM 5186 O O . TYR A 1 676 ? -27.453 8.398 25.969 1 94.88 676 TYR A O 1
ATOM 5194 N N . ALA A 1 677 ? -29.156 9.617 26.516 1 90.19 677 ALA A N 1
ATOM 5195 C CA . ALA A 1 677 ? -28.891 9.594 27.938 1 90.19 677 ALA A CA 1
ATOM 5196 C C . ALA A 1 677 ? -28.969 8.172 28.5 1 90.19 677 ALA A C 1
ATOM 5198 O O . ALA A 1 677 ? -29.797 7.375 28.062 1 90.19 677 ALA A O 1
ATOM 5199 N N . SER A 1 678 ? -28.047 7.852 29.344 1 77.75 678 SER A N 1
ATOM 5200 C CA . SER A 1 678 ? -28.062 6.566 30.031 1 77.75 678 SER A CA 1
ATOM 5201 C C . SER A 1 678 ? -28.594 6.711 31.453 1 77.75 678 SER A C 1
ATOM 5203 O O . SER A 1 678 ? -28.328 7.715 32.125 1 77.75 678 SER A O 1
ATOM 5205 N N . ASN A 1 679 ? -29.766 6.227 31.891 1 62.28 679 ASN A N 1
ATOM 5206 C CA . ASN A 1 679 ? -30.266 6.316 33.25 1 62.28 679 ASN A CA 1
ATOM 5207 C C . ASN A 1 679 ? -29.375 5.551 34.25 1 62.28 679 ASN A C 1
ATOM 5209 O O . ASN A 1 679 ? -29.5 5.719 35.469 1 62.28 679 ASN A O 1
ATOM 5213 N N . GLY A 1 680 ? -28.625 4.586 33.844 1 55.09 680 GLY A N 1
ATOM 5214 C CA . GLY A 1 680 ? -27.891 3.76 34.812 1 55.09 680 GLY A CA 1
ATOM 5215 C C . GLY A 1 680 ? -26.391 4.035 34.812 1 55.09 680 GLY A C 1
ATOM 5216 O O . GLY A 1 680 ? -25.906 4.844 34 1 55.09 680 GLY A O 1
ATOM 5217 N N . ALA A 1 681 ? -25.75 3.684 36.031 1 44.91 681 ALA A N 1
ATOM 5218 C CA . ALA A 1 681 ? -24.328 3.773 36.344 1 44.91 681 ALA A CA 1
ATOM 5219 C C . ALA A 1 681 ? -23.484 3.316 35.156 1 44.91 681 ALA A C 1
ATOM 5221 O O . ALA A 1 681 ? -22.25 3.439 35.156 1 44.91 681 ALA A O 1
ATOM 5222 N N . SER A 1 682 ? -23.969 2.434 34.25 1 46.5 682 SER A N 1
ATOM 5223 C CA . SER A 1 682 ? -23.031 1.819 33.312 1 46.5 682 SER A CA 1
ATOM 5224 C C . SER A 1 682 ? -22.734 2.746 32.125 1 46.5 682 SER A C 1
ATOM 5226 O O . SER A 1 682 ? -23.672 3.252 31.484 1 46.5 682 SER A O 1
ATOM 5228 N N . GLU A 1 683 ? -21.734 3.467 32.219 1 53.19 683 GLU A N 1
ATOM 5229 C CA . GLU A 1 683 ? -21.188 4.273 31.141 1 53.19 683 GLU A CA 1
ATOM 5230 C C . GLU A 1 683 ? -21.344 3.559 29.797 1 53.19 683 GLU A C 1
ATOM 5232 O O . GLU A 1 683 ? -20.609 2.609 29.516 1 53.19 683 GLU A O 1
ATOM 5237 N N . CYS A 1 684 ? -22.562 3.543 29.359 1 60.09 684 CYS A N 1
ATOM 5238 C CA . CYS A 1 684 ? -22.828 2.865 28.094 1 60.09 684 CYS A CA 1
ATOM 5239 C C . CYS A 1 684 ? -21.953 3.422 26.984 1 60.09 684 CYS A C 1
ATOM 5241 O O . CYS A 1 684 ? -21.656 4.617 26.953 1 60.09 684 CYS A O 1
ATOM 5243 N N . ASN A 1 685 ? -21.125 2.629 26.297 1 81.56 685 ASN A N 1
ATOM 5244 C CA . ASN A 1 685 ? -20.281 2.834 25.125 1 81.56 685 ASN A CA 1
ATOM 5245 C C . ASN A 1 685 ? -21.094 3.293 23.922 1 81.56 685 ASN A C 1
ATOM 5247 O O . ASN A 1 685 ? -20.75 2.98 22.781 1 81.56 685 ASN A O 1
ATOM 5251 N N . VAL A 1 686 ? -22.359 3.947 24.312 1 93.81 686 VAL A N 1
ATOM 5252 C CA . VAL A 1 686 ? -23.234 4.414 23.25 1 93.81 686 VAL A CA 1
ATOM 5253 C C . VAL A 1 686 ? -23.094 5.926 23.078 1 93.81 686 VAL A C 1
ATOM 5255 O O . VAL A 1 686 ? -23.594 6.699 23.906 1 93.81 686 VAL A O 1
ATOM 5258 N N . TRP A 1 687 ? -22.453 6.344 22.141 1 95.31 687 TRP A N 1
ATOM 5259 C CA . TRP A 1 687 ? -22.234 7.758 21.859 1 95.31 687 TRP A CA 1
ATOM 5260 C C . TRP A 1 687 ? -21.969 7.977 20.375 1 95.31 687 TRP A C 1
ATOM 5262 O O . TRP A 1 687 ? -21.812 7.016 19.609 1 95.31 687 TRP A O 1
ATOM 5272 N N . THR A 1 688 ? -22.031 9.203 19.969 1 97.25 688 THR A N 1
ATOM 5273 C CA . THR A 1 688 ? -21.812 9.57 18.562 1 97.25 688 THR A CA 1
ATOM 5274 C C . THR A 1 688 ? -21.062 10.898 18.469 1 97.25 688 THR A C 1
ATOM 5276 O O . THR A 1 688 ? -21.156 11.734 19.375 1 97.25 688 THR A O 1
ATOM 5279 N N . LEU A 1 689 ? -20.312 11.094 17.375 1 96.75 689 LEU A N 1
ATOM 5280 C CA . LEU A 1 689 ? -19.641 12.367 17.109 1 96.75 689 LEU A CA 1
ATOM 5281 C C . LEU A 1 689 ? -20.641 13.406 16.609 1 96.75 689 LEU A C 1
ATOM 5283 O O . LEU A 1 689 ? -20.375 14.609 16.672 1 96.75 689 LEU A O 1
ATOM 5287 N N . TRP A 1 690 ? -21.797 12.992 16.094 1 98 690 TRP A N 1
ATOM 5288 C CA . TRP A 1 690 ? -22.844 13.891 15.633 1 98 690 TRP A CA 1
ATOM 5289 C C . TRP A 1 690 ? -23.641 14.461 16.812 1 98 690 TRP A C 1
ATOM 5291 O O . TRP A 1 690 ? -23.688 13.859 17.875 1 98 690 TRP A O 1
ATOM 5301 N N . ASP A 1 691 ? -24.234 15.617 16.625 1 97.56 691 ASP A N 1
ATOM 5302 C CA . ASP A 1 691 ? -24.984 16.266 17.703 1 97.56 691 ASP A CA 1
ATOM 5303 C C . ASP A 1 691 ? -26.312 15.562 17.938 1 97.56 691 ASP A C 1
ATOM 5305 O O . ASP A 1 691 ? -27.156 15.484 17.016 1 97.56 691 ASP A O 1
ATOM 5309 N N . PRO A 1 692 ? -26.594 15.125 19.172 1 97.38 692 PRO A N 1
ATOM 5310 C CA . PRO A 1 692 ? -27.875 14.469 19.469 1 97.38 692 PRO A CA 1
ATOM 5311 C C . PRO A 1 692 ? -29.078 15.344 19.109 1 97.38 692 PRO A C 1
ATOM 5313 O O . PRO A 1 692 ? -30.109 14.828 18.672 1 97.38 692 PRO A O 1
ATOM 5316 N N . SER A 1 693 ? -28.938 16.672 19.297 1 97.31 693 SER A N 1
ATOM 5317 C CA . SER A 1 693 ? -30.031 17.578 18.953 1 97.31 693 SER A CA 1
ATOM 5318 C C . SER A 1 693 ? -30.297 17.578 17.453 1 97.31 693 SER A C 1
ATOM 5320 O O . SER A 1 693 ? -31.453 17.688 17.016 1 97.31 693 SER A O 1
ATOM 5322 N N . PHE A 1 694 ? -29.328 17.547 16.703 1 97.81 694 PHE A N 1
ATOM 5323 C CA . PHE A 1 694 ? -29.453 17.422 15.258 1 97.81 694 PHE A CA 1
ATOM 5324 C C . PHE A 1 694 ? -30.203 16.156 14.883 1 97.81 694 PHE A C 1
ATOM 5326 O O . PHE A 1 694 ? -31.109 16.188 14.039 1 97.81 694 PHE A O 1
ATOM 5333 N N . ILE A 1 695 ? -29.797 14.992 15.484 1 98.5 695 ILE A N 1
ATOM 5334 C CA . ILE A 1 695 ? -30.422 13.703 15.211 1 98.5 695 ILE A CA 1
ATOM 5335 C C . ILE A 1 695 ? -31.906 13.766 15.547 1 98.5 695 ILE A C 1
ATOM 5337 O O . ILE A 1 695 ? -32.75 13.312 14.766 1 98.5 695 ILE A O 1
ATOM 5341 N N . GLU A 1 696 ? -32.219 14.328 16.672 1 98.06 696 GLU A N 1
ATOM 5342 C CA . GLU A 1 696 ? -33.594 14.484 17.125 1 98.06 696 GLU A CA 1
ATOM 5343 C C . GLU A 1 696 ? -34.406 15.359 16.172 1 98.06 696 GLU A C 1
ATOM 5345 O O . GLU A 1 696 ? -35.5 14.977 15.734 1 98.06 696 GLU A O 1
ATOM 5350 N N . ASN A 1 697 ? -33.844 16.484 15.82 1 98 697 ASN A N 1
ATOM 5351 C CA . ASN A 1 697 ? -34.562 17.438 14.953 1 98 697 ASN A CA 1
ATOM 5352 C C . ASN A 1 697 ? -34.781 16.859 13.555 1 98 697 ASN A C 1
ATOM 5354 O O . ASN A 1 697 ? -35.844 17.016 12.977 1 98 697 ASN A O 1
ATOM 5358 N N . ALA A 1 698 ? -33.812 16.219 13.031 1 98.44 698 ALA A N 1
ATOM 5359 C CA . ALA A 1 698 ? -33.938 15.602 11.719 1 98.44 698 ALA A CA 1
ATOM 5360 C C . ALA A 1 698 ? -35.031 14.555 11.719 1 98.44 698 ALA A C 1
ATOM 5362 O O . ALA A 1 698 ? -35.812 14.453 10.758 1 98.44 698 ALA A O 1
ATOM 5363 N N . SER A 1 699 ? -35.156 13.773 12.758 1 98.25 699 SER A N 1
ATOM 5364 C CA . SER A 1 699 ? -36.125 12.688 12.852 1 98.25 699 SER A CA 1
ATOM 5365 C C . SER A 1 699 ? -37.562 13.234 12.906 1 98.25 699 SER A C 1
ATOM 5367 O O . SER A 1 699 ? -38.5 12.508 12.633 1 98.25 699 SER A O 1
ATOM 5369 N N . LYS A 1 700 ? -37.781 14.461 13.234 1 97.69 700 LYS A N 1
ATOM 5370 C CA . LYS A 1 700 ? -39.094 15.055 13.406 1 97.69 700 LYS A CA 1
ATOM 5371 C C . LYS A 1 700 ? -39.625 15.602 12.086 1 97.69 700 LYS A C 1
ATOM 5373 O O . LYS A 1 700 ? -40.812 15.938 11.977 1 97.69 700 LYS A O 1
ATOM 5378 N N . SER A 1 701 ? -38.75 15.617 11.094 1 97 701 SER A N 1
ATOM 5379 C CA . SER A 1 701 ? -39.188 16.078 9.781 1 97 701 SER A CA 1
ATOM 5380 C C . SER A 1 701 ? -40.219 15.125 9.156 1 97 701 SER A C 1
ATOM 5382 O O . SER A 1 701 ? -40.062 13.906 9.281 1 97 701 SER A O 1
ATOM 5384 N N . LYS A 1 702 ? -41.156 15.609 8.375 1 94.69 702 LYS A N 1
ATOM 5385 C CA . LYS A 1 702 ? -42.156 14.805 7.695 1 94.69 702 LYS A CA 1
ATOM 5386 C C . LYS A 1 702 ? -41.562 13.977 6.57 1 94.69 702 LYS A C 1
ATOM 5388 O O . LYS A 1 702 ? -42.125 12.977 6.145 1 94.69 702 LYS A O 1
ATOM 5393 N N . ARG A 1 703 ? -40.375 14.375 6.148 1 94.75 703 ARG A N 1
ATOM 5394 C CA . ARG A 1 703 ? -39.688 13.688 5.051 1 94.75 703 ARG A CA 1
ATOM 5395 C C . ARG A 1 703 ? -38.938 12.469 5.555 1 94.75 703 ARG A C 1
ATOM 5397 O O . ARG A 1 703 ? -38.5 11.625 4.762 1 94.75 703 ARG A O 1
ATOM 5404 N N . VAL A 1 704 ? -38.812 12.422 6.832 1 97.06 704 VAL A N 1
ATOM 5405 C CA . VAL A 1 704 ? -37.906 11.438 7.395 1 97.06 704 VAL A CA 1
ATOM 5406 C C . VAL A 1 704 ? -38.688 10.336 8.102 1 97.06 704 VAL A C 1
ATOM 5408 O O . VAL A 1 704 ? -39.594 10.617 8.898 1 97.06 704 VAL A O 1
ATOM 5411 N N . GLU A 1 705 ? -38.375 9.141 7.742 1 95.69 705 GLU A N 1
ATOM 5412 C CA . GLU A 1 705 ? -38.969 7.984 8.414 1 95.69 705 GLU A CA 1
ATOM 5413 C C . GLU A 1 705 ? -38.281 7.699 9.742 1 95.69 705 GLU A C 1
ATOM 5415 O O . GLU A 1 705 ? -38.906 7.426 10.75 1 95.69 705 GLU A O 1
ATOM 5420 N N . GLN A 1 706 ? -36.969 7.773 9.711 1 96.88 706 GLN A N 1
ATOM 5421 C CA . GLN A 1 706 ? -36.188 7.531 10.914 1 96.88 706 GLN A CA 1
ATOM 5422 C C . GLN A 1 706 ? -34.75 8.031 10.742 1 96.88 706 GLN A C 1
ATOM 5424 O O . GLN A 1 706 ? -34.281 8.211 9.617 1 96.88 706 GLN A O 1
ATOM 5429 N N . THR A 1 707 ? -34.062 8.289 11.812 1 98.44 707 THR A N 1
ATOM 5430 C CA . THR A 1 707 ? -32.656 8.594 11.867 1 98.44 707 THR A CA 1
ATOM 5431 C C . THR A 1 707 ? -31.938 7.691 12.875 1 98.44 707 THR A C 1
ATOM 5433 O O . THR A 1 707 ? -32.594 7.094 13.742 1 98.44 707 THR A O 1
ATOM 5436 N N . MET A 1 708 ? -30.688 7.52 12.703 1 98.44 708 MET A N 1
ATOM 5437 C CA . MET A 1 708 ? -29.859 6.832 13.68 1 98.44 708 MET A CA 1
ATOM 5438 C C . MET A 1 708 ? -28.391 7.227 13.523 1 98.44 708 MET A C 1
ATOM 5440 O O . MET A 1 708 ? -27.938 7.531 12.422 1 98.44 708 MET A O 1
ATOM 5444 N N . ALA A 1 709 ? -27.719 7.348 14.672 1 98.25 709 ALA A N 1
ATOM 5445 C CA . ALA A 1 709 ? -26.281 7.656 14.648 1 98.25 709 ALA A CA 1
ATOM 5446 C C . ALA A 1 709 ? -25.547 6.934 15.766 1 98.25 709 ALA A C 1
ATOM 5448 O O . ALA A 1 709 ? -26.062 6.812 16.875 1 98.25 709 ALA A O 1
ATOM 5449 N N . LEU A 1 710 ? -24.438 6.359 15.5 1 97.69 710 LEU A N 1
ATOM 5450 C CA . LEU A 1 710 ? -23.469 5.812 16.438 1 97.69 710 LEU A CA 1
ATOM 5451 C C . LEU A 1 710 ? -22.047 6.105 15.984 1 97.69 710 LEU A C 1
ATOM 5453 O O . LEU A 1 710 ? -21.734 6.008 14.797 1 97.69 710 LEU A O 1
ATOM 5457 N N . GLY A 1 711 ? -21.141 6.449 16.922 1 97 711 GLY A N 1
ATOM 5458 C CA . GLY A 1 711 ? -19.75 6.723 16.578 1 97 711 GLY A CA 1
ATOM 5459 C C . GLY A 1 711 ? -19.609 7.727 15.453 1 97 711 GLY A C 1
ATOM 5460 O O . GLY A 1 711 ? -20.078 8.859 15.562 1 97 711 GLY A O 1
ATOM 5461 N N . THR A 1 712 ? -19.125 7.301 14.328 1 97.56 712 THR A N 1
ATOM 5462 C CA . THR A 1 712 ? -18.828 8.18 13.203 1 97.56 712 THR A CA 1
ATOM 5463 C C . THR A 1 712 ? -19.969 8.141 12.18 1 97.56 712 THR A C 1
ATOM 5465 O O . THR A 1 712 ? -19.922 8.852 11.172 1 97.56 712 THR A O 1
ATOM 5468 N N . VAL A 1 713 ? -21.047 7.336 12.398 1 98.25 713 VAL A N 1
ATOM 5469 C CA . VAL A 1 713 ? -22.062 7.059 11.391 1 98.25 713 VAL A CA 1
ATOM 5470 C C . VAL A 1 713 ? -23.328 7.852 11.695 1 98.25 713 VAL A C 1
ATOM 5472 O O . VAL A 1 713 ? -23.828 7.828 12.828 1 98.25 713 VAL A O 1
ATOM 5475 N N . PHE A 1 714 ? -23.875 8.562 10.766 1 98.38 714 PHE A N 1
ATOM 5476 C CA . PHE A 1 714 ? -25.219 9.117 10.766 1 98.38 714 PHE A CA 1
ATOM 5477 C C . PHE A 1 714 ? -26.016 8.617 9.562 1 98.38 714 PHE A C 1
ATOM 5479 O O . PHE A 1 714 ? -25.547 8.703 8.43 1 98.38 714 PHE A O 1
ATOM 5486 N N . ALA A 1 715 ? -27.141 8.023 9.75 1 98.25 715 ALA A N 1
ATOM 5487 C CA . ALA A 1 715 ? -28 7.527 8.688 1 98.25 715 ALA A CA 1
ATOM 5488 C C . ALA A 1 715 ? -29.422 8.078 8.828 1 98.25 715 ALA A C 1
ATOM 5490 O O . ALA A 1 715 ? -29.922 8.227 9.945 1 98.25 715 ALA A O 1
ATOM 5491 N N . MET A 1 716 ? -30 8.367 7.723 1 97.75 716 MET A N 1
ATOM 5492 C CA . MET A 1 716 ? -31.359 8.906 7.656 1 97.75 716 MET A CA 1
ATOM 5493 C C . MET A 1 716 ? -32.156 8.25 6.531 1 97.75 716 MET A C 1
ATOM 5495 O O . MET A 1 716 ? -31.719 8.266 5.375 1 97.75 716 MET A O 1
ATOM 5499 N N . THR A 1 717 ? -33.219 7.582 6.863 1 96.38 717 THR A N 1
ATOM 5500 C CA . THR A 1 717 ? -34.125 6.988 5.879 1 96.38 717 THR A CA 1
ATOM 5501 C C . THR A 1 717 ? -35.219 7.973 5.496 1 96.38 717 THR A C 1
ATOM 5503 O O . THR A 1 717 ? -35.969 8.461 6.363 1 96.38 717 THR A O 1
ATOM 5506 N N . LEU A 1 718 ? -35.344 8.234 4.273 1 95.38 718 LEU A N 1
ATOM 5507 C CA . LEU A 1 718 ? -36.344 9.164 3.781 1 95.38 718 LEU A CA 1
ATOM 5508 C C . LEU A 1 718 ? -37.656 8.445 3.465 1 95.38 718 LEU A C 1
ATOM 5510 O O . LEU A 1 718 ? -37.625 7.277 3.062 1 95.38 718 LEU A O 1
ATOM 5514 N N . ARG A 1 719 ? -38.781 9.188 3.66 1 91.81 719 ARG A N 1
ATOM 5515 C CA . ARG A 1 719 ? -40.062 8.664 3.283 1 91.81 719 ARG A CA 1
ATOM 5516 C C . ARG A 1 719 ? -40.281 8.758 1.776 1 91.81 719 ARG A C 1
ATOM 5518 O O . ARG A 1 719 ? -39.969 9.773 1.16 1 91.81 719 ARG A O 1
ATOM 5525 N N . GLY A 1 720 ? -40.562 7.707 1.146 1 77 720 GLY A N 1
ATOM 5526 C CA . GLY A 1 720 ? -40.875 7.773 -0.272 1 77 720 GLY A CA 1
ATOM 5527 C C . GLY A 1 720 ? -41.625 6.551 -0.772 1 77 720 GLY A C 1
ATOM 5528 O O . GLY A 1 720 ? -41.812 5.574 -0.04 1 77 720 GLY A O 1
ATOM 5529 N N . ALA A 1 721 ? -42.344 6.758 -2.018 1 64.5 721 ALA A N 1
ATOM 5530 C CA . ALA A 1 721 ? -43.156 5.723 -2.631 1 64.5 721 ALA A CA 1
ATOM 5531 C C . ALA A 1 721 ? -42.312 4.508 -3.021 1 64.5 721 ALA A C 1
ATOM 5533 O O . ALA A 1 721 ? -42.781 3.371 -2.934 1 64.5 721 ALA A O 1
ATOM 5534 N N . GLU A 1 722 ? -41.156 4.758 -3.611 1 66.62 722 GLU A N 1
ATOM 5535 C CA . GLU A 1 722 ? -40.25 3.668 -4.016 1 66.62 722 GLU A CA 1
ATOM 5536 C C . GLU A 1 722 ? -39.125 3.482 -3.018 1 66.62 722 GLU A C 1
ATOM 5538 O O . GLU A 1 722 ? -38.531 4.461 -2.543 1 66.62 722 GLU A O 1
ATOM 5543 N N . GLY A 1 723 ? -39.125 2.23 -2.336 1 63.5 723 GLY A N 1
ATOM 5544 C CA . GLY A 1 723 ? -38.062 1.923 -1.367 1 63.5 723 GLY A CA 1
ATOM 5545 C C . GLY A 1 723 ? -36.969 1.027 -1.927 1 63.5 723 GLY A C 1
ATOM 5546 O O . GLY A 1 723 ? -37.031 0.623 -3.09 1 63.5 723 GLY A O 1
ATOM 5547 N N . GLY A 1 724 ? -35.875 0.973 -1.314 1 64.44 724 GLY A N 1
ATOM 5548 C CA . GLY A 1 724 ? -34.812 0.035 -1.674 1 64.44 724 GLY A CA 1
ATOM 5549 C C . GLY A 1 724 ? -33.656 0.682 -2.43 1 64.44 724 GLY A C 1
ATOM 5550 O O . GLY A 1 724 ? -33.656 1.896 -2.639 1 64.44 724 GLY A O 1
ATOM 5551 N N . TYR A 1 725 ? -32.75 -0.086 -2.814 1 63.56 725 TYR A N 1
ATOM 5552 C CA . TYR A 1 725 ? -31.5 0.324 -3.428 1 63.56 725 TYR A CA 1
ATOM 5553 C C . TYR A 1 725 ? -31.734 1.042 -4.75 1 63.56 725 TYR A C 1
ATOM 5555 O O . TYR A 1 725 ? -30.953 1.908 -5.148 1 63.56 725 TYR A O 1
ATOM 5563 N N . GLN A 1 726 ? -32.812 0.836 -5.316 1 66.5 726 GLN A N 1
ATOM 5564 C CA . GLN A 1 726 ? -33.094 1.388 -6.641 1 66.5 726 GLN A CA 1
ATOM 5565 C C . GLN A 1 726 ? -33.75 2.771 -6.535 1 66.5 726 GLN A C 1
ATOM 5567 O O . GLN A 1 726 ? -33.781 3.508 -7.523 1 66.5 726 GLN A O 1
ATOM 5572 N N . ALA A 1 727 ? -34.125 3.135 -5.293 1 73.62 727 ALA A N 1
ATOM 5573 C CA . ALA A 1 727 ? -34.781 4.43 -5.094 1 73.62 727 ALA A CA 1
ATOM 5574 C C . ALA A 1 727 ? -33.781 5.574 -5.359 1 73.62 727 ALA A C 1
ATOM 5576 O O . ALA A 1 727 ? -32.594 5.453 -5.086 1 73.62 727 ALA A O 1
ATOM 5577 N N . THR A 1 728 ? -34.312 6.684 -5.867 1 80.69 728 THR A N 1
ATOM 5578 C CA . THR A 1 728 ? -33.438 7.812 -6.199 1 80.69 728 THR A CA 1
ATOM 5579 C C . THR A 1 728 ? -33.688 8.977 -5.242 1 80.69 728 THR A C 1
ATOM 5581 O O . THR A 1 728 ? -32.969 9.977 -5.289 1 80.69 728 THR A O 1
ATOM 5584 N N . ILE A 1 729 ? -34.562 8.812 -4.297 1 86.75 729 ILE A N 1
ATOM 5585 C CA . ILE A 1 729 ? -35 9.906 -3.422 1 86.75 729 ILE A CA 1
ATOM 5586 C C . ILE A 1 729 ? -33.812 10.391 -2.598 1 86.75 729 ILE A C 1
ATOM 5588 O O . ILE A 1 729 ? -33.656 11.594 -2.346 1 86.75 729 ILE A O 1
ATOM 5592 N N . ALA A 1 730 ? -33.031 9.461 -2.137 1 90.31 730 ALA A N 1
ATOM 5593 C CA . ALA A 1 730 ? -31.875 9.844 -1.338 1 90.31 730 ALA A CA 1
ATOM 5594 C C . ALA A 1 730 ? -30.875 10.641 -2.172 1 90.31 730 ALA A C 1
ATOM 5596 O O . ALA A 1 730 ? -30.234 11.562 -1.668 1 90.31 730 ALA A O 1
ATOM 5597 N N . GLN A 1 731 ? -30.719 10.258 -3.41 1 88.88 731 GLN A N 1
ATOM 5598 C CA . GLN A 1 731 ? -29.797 10.977 -4.297 1 88.88 731 GLN A CA 1
ATOM 5599 C C . GLN A 1 731 ? -30.266 12.414 -4.512 1 88.88 731 GLN A C 1
ATOM 5601 O O . GLN A 1 731 ? -29.438 13.336 -4.531 1 88.88 731 GLN A O 1
ATOM 5606 N N . ASP A 1 732 ? -31.516 12.586 -4.688 1 90.75 732 ASP A N 1
ATOM 5607 C CA . ASP A 1 732 ? -32.094 13.922 -4.832 1 90.75 732 ASP A CA 1
ATOM 5608 C C . ASP A 1 732 ? -31.859 14.758 -3.576 1 90.75 732 ASP A C 1
ATOM 5610 O O . ASP A 1 732 ? -31.562 15.953 -3.664 1 90.75 732 ASP A O 1
ATOM 5614 N N . PHE A 1 733 ? -32.031 14.141 -2.512 1 94.12 733 PHE A N 1
ATOM 5615 C CA . PHE A 1 733 ? -31.844 14.836 -1.246 1 94.12 733 PHE A CA 1
ATOM 5616 C C . PHE A 1 733 ? -30.406 15.289 -1.091 1 94.12 733 PHE A C 1
ATOM 5618 O O . PHE A 1 733 ? -30.141 16.391 -0.607 1 94.12 733 PHE A O 1
ATOM 5625 N N . ILE A 1 734 ? -29.484 14.453 -1.431 1 94.19 734 ILE A N 1
ATOM 5626 C CA . ILE A 1 734 ? -28.078 14.797 -1.35 1 94.19 734 ILE A CA 1
ATOM 5627 C C . ILE A 1 734 ? -27.797 16.031 -2.197 1 94.19 734 ILE A C 1
ATOM 5629 O O . ILE A 1 734 ? -26.969 16.875 -1.825 1 94.19 734 ILE A O 1
ATOM 5633 N N . THR A 1 735 ? -28.406 16.109 -3.328 1 92.38 735 THR A N 1
ATOM 5634 C CA . THR A 1 735 ? -28.266 17.297 -4.172 1 92.38 735 THR A CA 1
ATOM 5635 C C . THR A 1 735 ? -28.703 18.547 -3.43 1 92.38 735 THR A C 1
ATOM 5637 O O . THR A 1 735 ? -28.062 19.594 -3.533 1 92.38 735 THR A O 1
ATOM 5640 N N . LEU A 1 736 ? -29.781 18.438 -2.676 1 94 736 LEU A N 1
ATOM 5641 C CA . LEU A 1 736 ? -30.25 19.562 -1.874 1 94 736 LEU A CA 1
ATOM 5642 C C . LEU A 1 736 ? -29.234 19.938 -0.805 1 94 736 LEU A C 1
ATOM 5644 O O . LEU A 1 736 ? -28.969 21.109 -0.571 1 94 736 LEU A O 1
ATOM 5648 N N . VAL A 1 737 ? -28.719 18.922 -0.164 1 95.38 737 VAL A N 1
ATOM 5649 C CA . VAL A 1 737 ? -27.719 19.156 0.869 1 95.38 737 VAL A CA 1
ATOM 5650 C C . VAL A 1 737 ? -26.5 19.859 0.26 1 95.38 737 VAL A C 1
ATOM 5652 O O . VAL A 1 737 ? -25.969 20.797 0.846 1 95.38 737 VAL A O 1
ATOM 5655 N N . ARG A 1 738 ? -26.109 19.359 -0.846 1 93.69 738 ARG A N 1
ATOM 5656 C CA . ARG A 1 738 ? -24.984 19.938 -1.568 1 93.69 738 ARG A CA 1
ATOM 5657 C C . ARG A 1 738 ? -25.219 21.422 -1.868 1 93.69 738 ARG A C 1
ATOM 5659 O O . ARG A 1 738 ? -24.328 22.25 -1.697 1 93.69 738 ARG A O 1
ATOM 5666 N N . ASN A 1 739 ? -26.375 21.734 -2.311 1 91.88 739 ASN A N 1
ATOM 5667 C CA . ASN A 1 739 ? -26.734 23.109 -2.613 1 91.88 739 ASN A CA 1
ATOM 5668 C C . ASN A 1 739 ? -26.672 24 -1.37 1 91.88 739 ASN A C 1
ATOM 5670 O O . ASN A 1 739 ? -26.266 25.156 -1.448 1 91.88 739 ASN A O 1
ATOM 5674 N N . GLN A 1 740 ? -27.078 23.438 -0.271 1 92.19 740 GLN A N 1
ATOM 5675 C CA . GLN A 1 740 ? -27.031 24.188 0.98 1 92.19 740 GLN A CA 1
ATOM 5676 C C . GLN A 1 740 ? -25.594 24.469 1.397 1 92.19 740 GLN A C 1
ATOM 5678 O O . GLN A 1 740 ? -25.297 25.547 1.909 1 92.19 740 GLN A O 1
ATOM 5683 N N . LEU A 1 741 ? -24.766 23.531 1.203 1 91.88 741 LEU A N 1
ATOM 5684 C CA . LEU A 1 741 ? -23.359 23.672 1.589 1 91.88 741 LEU A CA 1
ATOM 5685 C C . LEU A 1 741 ? -22.656 24.672 0.688 1 91.88 741 LEU A C 1
ATOM 5687 O O . LEU A 1 741 ? -21.766 25.391 1.141 1 91.88 741 LEU A O 1
ATOM 5691 N N . SER A 1 742 ? -23 24.625 -0.56 1 85.38 742 SER A N 1
ATOM 5692 C CA . SER A 1 742 ? -22.297 25.438 -1.543 1 85.38 742 SER A CA 1
ATOM 5693 C C . SER A 1 742 ? -22.891 26.844 -1.608 1 85.38 742 SER A C 1
ATOM 5695 O O . SER A 1 742 ? -22.297 27.75 -2.191 1 85.38 742 SER A O 1
ATOM 5697 N N . SER A 1 743 ? -24.062 27 -1.051 1 75.81 743 SER A N 1
ATOM 5698 C CA . SER A 1 743 ? -24.75 28.281 -1.138 1 75.81 743 SER A CA 1
ATOM 5699 C C . SER A 1 743 ? -24.047 29.344 -0.279 1 75.81 743 SER A C 1
ATOM 5701 O O . SER A 1 743 ? -23.328 29 0.655 1 75.81 743 SER A O 1
ATOM 5703 N N . ASN A 1 744 ? -24.266 30.656 -0.688 1 58.56 744 ASN A N 1
ATOM 5704 C CA . ASN A 1 744 ? -23.828 31.859 0.027 1 58.56 744 ASN A CA 1
ATOM 5705 C C . ASN A 1 744 ? -22.328 31.812 0.331 1 58.56 744 ASN A C 1
ATOM 5707 O O . ASN A 1 744 ? -21.922 32 1.479 1 58.56 744 ASN A O 1
ATOM 5711 N N . ASN A 1 745 ? -21.609 31.438 -0.62 1 58.22 745 ASN A N 1
ATOM 5712 C CA . ASN A 1 745 ? -20.156 31.5 -0.56 1 58.22 745 ASN A CA 1
ATOM 5713 C C . ASN A 1 745 ? -19.578 30.375 0.308 1 58.22 745 ASN A C 1
ATOM 5715 O O . ASN A 1 745 ? -18.594 30.578 1.009 1 58.22 745 ASN A O 1
ATOM 5719 N N . GLY A 1 746 ? -20.438 29.344 0.346 1 66.94 746 GLY A N 1
ATOM 5720 C CA . GLY A 1 746 ? -19.969 28.203 1.119 1 66.94 746 GLY A CA 1
ATOM 5721 C C . GLY A 1 746 ? -18.672 27.625 0.589 1 66.94 746 GLY A C 1
ATOM 5722 O O . GLY A 1 746 ? -18.391 27.703 -0.609 1 66.94 746 GLY A O 1
ATOM 5723 N N . GLU A 1 747 ? -17.938 27.156 1.58 1 78.44 747 GLU A N 1
ATOM 5724 C CA . GLU A 1 747 ? -16.562 26.734 1.346 1 78.44 747 GLU A CA 1
ATOM 5725 C C . GLU A 1 747 ? -16.5 25.312 0.787 1 78.44 747 GLU A C 1
ATOM 5727 O O . GLU A 1 747 ? -15.531 24.938 0.128 1 78.44 747 GLU A O 1
ATOM 5732 N N . TYR A 1 748 ? -17.688 24.625 0.948 1 87.88 748 TYR A N 1
ATOM 5733 C CA . TYR A 1 748 ? -17.578 23.203 0.666 1 87.88 748 TYR A CA 1
ATOM 5734 C C . TYR A 1 748 ? -18.578 22.781 -0.396 1 87.88 748 TYR A C 1
ATOM 5736 O O . TYR A 1 748 ? -19.672 23.328 -0.475 1 87.88 748 TYR A O 1
ATOM 5744 N N . ASP A 1 749 ? -18.188 21.875 -1.231 1 92.5 749 ASP A N 1
ATOM 5745 C CA . ASP A 1 749 ? -19.094 20.969 -1.907 1 92.5 749 ASP A CA 1
ATOM 5746 C C . ASP A 1 749 ? -19.141 19.609 -1.21 1 92.5 749 ASP A C 1
ATOM 5748 O O . ASP A 1 749 ? -18.531 19.438 -0.148 1 92.5 749 ASP A O 1
ATOM 5752 N N . LEU A 1 750 ? -20.016 18.734 -1.744 1 94.38 750 LEU A N 1
ATOM 5753 C CA . LEU A 1 750 ? -20.203 17.469 -1.036 1 94.38 750 LEU A CA 1
ATOM 5754 C C . LEU A 1 750 ? -20.125 16.297 -1.997 1 94.38 750 LEU A C 1
ATOM 5756 O O . LEU A 1 750 ? -20.734 16.312 -3.072 1 94.38 750 LEU A O 1
ATOM 5760 N N . HIS A 1 751 ? -19.281 15.359 -1.661 1 94.19 751 HIS A N 1
ATOM 5761 C CA . HIS A 1 751 ? -19.344 14.023 -2.238 1 94.19 751 HIS A CA 1
ATOM 5762 C C . HIS A 1 751 ? -19.953 13.031 -1.254 1 94.19 751 HIS A C 1
ATOM 5764 O O . HIS A 1 751 ? -19.438 12.844 -0.148 1 94.19 751 HIS A O 1
ATOM 5770 N N . ALA A 1 752 ? -21.031 12.445 -1.621 1 92.94 752 ALA A N 1
ATOM 5771 C CA . ALA A 1 752 ? -21.703 11.453 -0.783 1 92.94 752 ALA A CA 1
ATOM 5772 C C . ALA A 1 752 ? -22.344 10.359 -1.633 1 92.94 752 ALA A C 1
ATOM 5774 O O . ALA A 1 752 ? -22.594 10.555 -2.826 1 92.94 752 ALA A O 1
ATOM 5775 N N . ARG A 1 753 ? -22.5 9.234 -1.041 1 90.5 753 ARG A N 1
ATOM 5776 C CA . ARG A 1 753 ? -23.172 8.094 -1.661 1 90.5 753 ARG A CA 1
ATOM 5777 C C . ARG A 1 753 ? -24.422 7.703 -0.879 1 90.5 753 ARG A C 1
ATOM 5779 O O . ARG A 1 753 ? -24.5 7.926 0.33 1 90.5 753 ARG A O 1
ATOM 5786 N N . THR A 1 754 ? -25.391 7.215 -1.611 1 90.44 754 THR A N 1
ATOM 5787 C CA . THR A 1 754 ? -26.641 6.828 -0.977 1 90.44 754 THR A CA 1
ATOM 5788 C C . THR A 1 754 ? -26.875 5.324 -1.108 1 90.44 754 THR A C 1
ATOM 5790 O O . THR A 1 754 ? -26.172 4.648 -1.869 1 90.44 754 THR A O 1
ATOM 5793 N N . LEU A 1 755 ? -27.75 4.84 -0.328 1 89.56 755 LEU A N 1
ATOM 5794 C CA . LEU A 1 755 ? -28.234 3.465 -0.38 1 89.56 755 LEU A CA 1
ATOM 5795 C C . LEU A 1 755 ? -29.75 3.432 -0.562 1 89.56 755 LEU A C 1
ATOM 5797 O O . LEU A 1 755 ? -30.484 3.23 0.404 1 89.56 755 LEU A O 1
ATOM 5801 N N . GLY A 1 756 ? -30.172 3.66 -1.773 1 88.38 756 GLY A N 1
ATOM 5802 C CA . GLY A 1 756 ? -31.594 3.711 -2.043 1 88.38 756 GLY A CA 1
ATOM 5803 C C . GLY A 1 756 ? -32.281 4.922 -1.436 1 88.38 756 GLY A C 1
ATOM 5804 O O . GLY A 1 756 ? -32.031 6.055 -1.865 1 88.38 756 GLY A O 1
ATOM 5805 N N . ASP A 1 757 ? -33.062 4.656 -0.462 1 92.69 757 ASP A N 1
ATOM 5806 C CA . ASP A 1 757 ? -33.781 5.73 0.205 1 92.69 757 ASP A CA 1
ATOM 5807 C C . ASP A 1 757 ? -33.062 6.188 1.467 1 92.69 757 ASP A C 1
ATOM 5809 O O . ASP A 1 757 ? -33.594 6.969 2.252 1 92.69 757 ASP A O 1
ATOM 5813 N N . VAL A 1 758 ? -31.875 5.719 1.608 1 95.5 758 VAL A N 1
ATOM 5814 C CA . VAL A 1 758 ? -31.109 6.039 2.811 1 95.5 758 VAL A CA 1
ATOM 5815 C C . VAL A 1 758 ? -29.984 7.004 2.465 1 95.5 758 VAL A C 1
ATOM 5817 O O . VAL A 1 758 ? -29.172 6.727 1.575 1 95.5 758 VAL A O 1
ATOM 5820 N N . VAL A 1 759 ? -29.953 8.117 3.174 1 96.44 759 VAL A N 1
ATOM 5821 C CA . VAL A 1 759 ? -28.828 9.039 3.164 1 96.44 759 VAL A CA 1
ATOM 5822 C C . VAL A 1 759 ? -27.938 8.789 4.379 1 96.44 759 VAL A C 1
ATOM 5824 O O . VAL A 1 759 ? -28.438 8.641 5.5 1 96.44 759 VAL A O 1
ATOM 5827 N N . TYR A 1 760 ? -26.703 8.68 4.117 1 97.31 760 TYR A N 1
ATOM 5828 C CA . TYR A 1 760 ? -25.828 8.539 5.27 1 97.31 760 TYR A CA 1
ATOM 5829 C C . TYR A 1 760 ? -24.594 9.43 5.129 1 97.31 760 TYR A C 1
ATOM 5831 O O . TYR A 1 760 ? -24.219 9.789 4.016 1 97.31 760 TYR A O 1
ATOM 5839 N N . PHE A 1 761 ? -24.047 9.852 6.23 1 97.75 761 PHE A N 1
ATOM 5840 C CA . PHE A 1 761 ? -22.781 10.555 6.344 1 97.75 761 PHE A CA 1
ATOM 5841 C C . PHE A 1 761 ? -21.875 9.867 7.355 1 97.75 761 PHE A C 1
ATOM 5843 O O . PHE A 1 761 ? -22.344 9.367 8.383 1 97.75 761 PHE A O 1
ATOM 5850 N N . MET A 1 762 ? -20.672 9.789 7.004 1 97.06 762 MET A N 1
ATOM 5851 C CA . MET A 1 762 ? -19.672 9.172 7.875 1 97.06 762 MET A CA 1
ATOM 5852 C C . MET A 1 762 ? -18.5 10.117 8.109 1 97.06 762 MET A C 1
ATOM 5854 O O . MET A 1 762 ? -17.891 10.609 7.16 1 97.06 762 MET A O 1
ATOM 5858 N N . SER A 1 763 ? -18.188 10.422 9.344 1 96 763 SER A N 1
ATOM 5859 C CA . SER A 1 763 ? -17.031 11.242 9.68 1 96 763 SER A CA 1
ATOM 5860 C C . SER A 1 763 ? -15.789 10.383 9.891 1 96 763 SER A C 1
ATOM 5862 O O . SER A 1 763 ? -15.891 9.164 10.008 1 96 763 SER A O 1
ATOM 5864 N N . SER A 1 764 ? -14.602 10.984 9.875 1 96.38 764 SER A N 1
ATOM 5865 C CA . SER A 1 764 ? -13.398 10.352 10.414 1 96.38 764 SER A CA 1
ATOM 5866 C C . SER A 1 764 ? -13.445 10.289 11.938 1 96.38 764 SER A C 1
ATOM 5868 O O . SER A 1 764 ? -14.336 10.875 12.562 1 96.38 764 SER A O 1
ATOM 5870 N N . LEU A 1 765 ? -12.484 9.57 12.508 1 97.06 765 LEU A N 1
ATOM 5871 C CA . LEU A 1 765 ? -12.422 9.445 13.961 1 97.06 765 LEU A CA 1
ATOM 5872 C C . LEU A 1 765 ? -12.039 10.773 14.602 1 97.06 765 LEU A C 1
ATOM 5874 O O . LEU A 1 765 ? -12.273 10.984 15.797 1 97.06 765 LEU A O 1
ATOM 5878 N N . ASN A 1 766 ? -11.516 11.672 13.773 1 95.5 766 ASN A N 1
ATOM 5879 C CA . ASN A 1 766 ? -11.023 12.922 14.336 1 95.5 766 ASN A CA 1
ATOM 5880 C C . ASN A 1 766 ? -11.57 14.133 13.578 1 95.5 766 ASN A C 1
ATOM 5882 O O . ASN A 1 766 ? -10.922 15.18 13.531 1 95.5 766 ASN A O 1
ATOM 5886 N N . THR A 1 767 ? -12.688 13.961 12.859 1 95.81 767 THR A N 1
ATOM 5887 C CA . THR A 1 767 ? -13.273 15.094 12.164 1 95.81 767 THR A CA 1
ATOM 5888 C C . THR A 1 767 ? -13.562 16.234 13.133 1 95.81 767 THR A C 1
ATOM 5890 O O . THR A 1 767 ? -14.062 16.016 14.242 1 95.81 767 THR A O 1
ATOM 5893 N N . ARG A 1 768 ? -13.328 17.438 12.734 1 91.69 768 ARG A N 1
ATOM 5894 C CA . ARG A 1 768 ? -13.547 18.609 13.594 1 91.69 768 ARG A CA 1
ATOM 5895 C C . ARG A 1 768 ? -15.039 18.891 13.766 1 91.69 768 ARG A C 1
ATOM 5897 O O . ARG A 1 768 ? -15.828 18.672 12.836 1 91.69 768 ARG A O 1
ATOM 5904 N N . ARG A 1 769 ? -15.336 19.469 14.875 1 94.31 769 ARG A N 1
ATOM 5905 C CA . ARG A 1 769 ? -16.719 19.781 15.203 1 94.31 769 ARG A CA 1
ATOM 5906 C C . ARG A 1 769 ? -17.328 20.75 14.195 1 94.31 769 ARG A C 1
ATOM 5908 O O . ARG A 1 769 ? -18.484 20.609 13.82 1 94.31 769 ARG A O 1
ATOM 5915 N N . ASP A 1 770 ? -16.516 21.672 13.766 1 92.12 770 ASP A N 1
ATOM 5916 C CA . ASP A 1 770 ? -17.031 22.672 12.836 1 92.12 770 ASP A CA 1
ATOM 5917 C C . ASP A 1 770 ? -17.438 22.031 11.508 1 92.12 770 ASP A C 1
ATOM 5919 O O . ASP A 1 770 ? -18.406 22.453 10.867 1 92.12 770 ASP A O 1
ATOM 5923 N N . THR A 1 771 ? -16.703 21.078 11.031 1 93.06 771 THR A N 1
ATOM 5924 C CA . THR A 1 771 ? -17.031 20.359 9.805 1 93.06 771 THR A CA 1
ATOM 5925 C C . THR A 1 771 ? -18.328 19.578 9.961 1 93.06 771 THR A C 1
ATOM 5927 O O . THR A 1 771 ? -19.188 19.609 9.078 1 93.06 771 THR A O 1
ATOM 5930 N N . LEU A 1 772 ? -18.516 18.875 11.062 1 96.56 772 LEU A N 1
ATOM 5931 C CA . LEU A 1 772 ? -19.75 18.141 11.328 1 96.56 772 LEU A CA 1
ATOM 5932 C C . LEU A 1 772 ? -20.953 19.078 11.391 1 96.56 772 LEU A C 1
ATOM 5934 O O . LEU A 1 772 ? -22.016 18.766 10.844 1 96.56 772 LEU A O 1
ATOM 5938 N N . GLN A 1 773 ? -20.734 20.219 12.062 1 96 773 GLN A N 1
ATOM 5939 C CA . GLN A 1 773 ? -21.797 21.188 12.195 1 96 773 GLN A CA 1
ATOM 5940 C C . GLN A 1 773 ? -22.25 21.719 10.836 1 96 773 GLN A C 1
ATOM 5942 O O . GLN A 1 773 ? -23.438 21.953 10.617 1 96 773 GLN A O 1
ATOM 5947 N N . ALA A 1 774 ? -21.297 21.875 9.977 1 93.88 774 ALA A N 1
ATOM 5948 C CA . ALA A 1 774 ? -21.625 22.328 8.625 1 93.88 774 ALA A CA 1
ATOM 5949 C C . ALA A 1 774 ? -22.531 21.328 7.922 1 93.88 774 ALA A C 1
ATOM 5951 O O . ALA A 1 774 ? -23.516 21.719 7.273 1 93.88 774 ALA A O 1
ATOM 5952 N N . ILE A 1 775 ? -22.266 20.047 8.023 1 96.12 775 ILE A N 1
ATOM 5953 C CA . ILE A 1 775 ? -23.078 19 7.406 1 96.12 775 ILE A CA 1
ATOM 5954 C C . ILE A 1 775 ? -24.453 18.953 8.062 1 96.12 775 ILE A C 1
ATOM 5956 O O . ILE A 1 775 ? -25.469 18.875 7.383 1 96.12 775 ILE A O 1
ATOM 5960 N N . GLU A 1 776 ? -24.469 19.047 9.406 1 97.88 776 GLU A N 1
ATOM 5961 C CA . GLU A 1 776 ? -25.703 19 10.172 1 97.88 776 GLU A CA 1
ATOM 5962 C C . GLU A 1 776 ? -26.641 20.141 9.758 1 97.88 776 GLU A C 1
ATOM 5964 O O . GLU A 1 776 ? -27.828 19.906 9.508 1 97.88 776 GLU A O 1
ATOM 5969 N N . LYS A 1 777 ? -26.094 21.328 9.695 1 96.31 777 LYS A N 1
ATOM 5970 C CA . LYS A 1 777 ? -26.891 22.5 9.32 1 96.31 777 LYS A CA 1
ATOM 5971 C C . LYS A 1 777 ? -27.422 22.375 7.902 1 96.31 777 LYS A C 1
ATOM 5973 O O . LYS A 1 777 ? -28.578 22.719 7.629 1 96.31 777 LYS A O 1
ATOM 5978 N N . ALA A 1 778 ? -26.578 21.891 7.02 1 96.12 778 ALA A N 1
ATOM 5979 C CA . ALA A 1 778 ? -26.984 21.734 5.625 1 96.12 778 ALA A CA 1
ATOM 5980 C C . ALA A 1 778 ? -28.094 20.703 5.488 1 96.12 778 ALA A C 1
ATOM 5982 O O . ALA A 1 778 ? -29.031 20.891 4.691 1 96.12 778 ALA A O 1
ATOM 5983 N N . VAL A 1 779 ? -28.016 19.609 6.195 1 97.38 779 VAL A N 1
ATOM 5984 C CA . VAL A 1 779 ? -29.016 18.562 6.156 1 97.38 779 VAL A CA 1
ATOM 5985 C C . VAL A 1 779 ? -30.359 19.109 6.664 1 97.38 779 VAL A C 1
ATOM 5987 O O . VAL A 1 779 ? -31.391 18.906 6.035 1 97.38 779 VAL A O 1
ATOM 5990 N N . LEU A 1 780 ? -30.359 19.844 7.812 1 97.62 780 LEU A N 1
ATOM 5991 C CA . LEU A 1 780 ? -31.578 20.406 8.375 1 97.62 780 LEU A CA 1
ATOM 5992 C C . LEU A 1 780 ? -32.188 21.422 7.422 1 97.62 780 LEU A C 1
ATOM 5994 O O . LEU A 1 780 ? -33.406 21.438 7.254 1 97.62 780 LEU A O 1
ATOM 5998 N N . ALA A 1 781 ? -31.328 22.188 6.82 1 96.12 781 ALA A N 1
ATOM 5999 C CA . ALA A 1 781 ? -31.828 23.172 5.863 1 96.12 781 ALA A CA 1
ATOM 6000 C C . ALA A 1 781 ? -32.469 22.5 4.656 1 96.12 781 ALA A C 1
ATOM 6002 O O . ALA A 1 781 ? -33.469 22.969 4.141 1 96.12 781 ALA A O 1
ATOM 6003 N N . ALA A 1 782 ? -31.844 21.453 4.188 1 96.38 782 ALA A N 1
ATOM 6004 C CA . ALA A 1 782 ? -32.375 20.703 3.051 1 96.38 782 ALA A CA 1
ATOM 6005 C C . ALA A 1 782 ? -33.719 20.078 3.389 1 96.38 782 ALA A C 1
ATOM 6007 O O . ALA A 1 782 ? -34.594 19.984 2.525 1 96.38 782 ALA A O 1
ATOM 6008 N N . LEU A 1 783 ? -33.906 19.625 4.605 1 96.62 783 LEU A N 1
ATOM 6009 C CA . LEU A 1 783 ? -35.156 19.016 5.043 1 96.62 783 LEU A CA 1
ATOM 6010 C C . LEU A 1 783 ? -36.312 20.031 5.051 1 96.62 783 LEU A C 1
ATOM 6012 O O . LEU A 1 783 ? -37.469 19.672 4.961 1 96.62 783 LEU A O 1
ATOM 6016 N N . GLU A 1 784 ? -35.969 21.25 5.156 1 94.62 784 GLU A N 1
ATOM 6017 C CA . GLU A 1 784 ? -36.969 22.312 5.199 1 94.62 784 GLU A CA 1
ATOM 6018 C C . GLU A 1 784 ? -37.438 22.703 3.795 1 94.62 784 GLU A C 1
ATOM 6020 O O . GLU A 1 784 ? -38.469 23.359 3.625 1 94.62 784 GLU A O 1
ATOM 6025 N N . GLN A 1 785 ? -36.656 22.344 2.916 1 86.81 785 GLN A N 1
ATOM 6026 C CA . GLN A 1 785 ? -37 22.719 1.55 1 86.81 785 GLN A CA 1
ATOM 6027 C C . GLN A 1 785 ? -38.094 21.812 0.987 1 86.81 785 GLN A C 1
ATOM 6029 O O . GLN A 1 785 ? -38.125 20.609 1.298 1 86.81 785 GLN A O 1
ATOM 6034 N N . HIS A 1 786 ? -39.188 22.312 0.463 1 65.44 786 HIS A N 1
ATOM 6035 C CA . HIS A 1 786 ? -40.281 21.547 -0.153 1 65.44 786 HIS A CA 1
ATOM 6036 C C . HIS A 1 786 ? -39.781 20.797 -1.383 1 65.44 786 HIS A C 1
ATOM 6038 O O . HIS A 1 786 ? -38.969 21.312 -2.16 1 65.44 786 HIS A O 1
ATOM 6044 N N . PRO A 1 787 ? -40.156 19.484 -1.459 1 56.88 787 PRO A N 1
ATOM 6045 C CA . PRO A 1 787 ? -39.75 18.75 -2.668 1 56.88 787 PRO A CA 1
ATOM 6046 C C . PRO A 1 787 ? -40.219 19.453 -3.949 1 56.88 787 PRO A C 1
ATOM 6048 O O . PRO A 1 787 ? -41.219 20.172 -3.947 1 56.88 787 PRO A O 1
ATOM 6051 N N . MET B 1 1 ? 24.469 -9.484 3.252 1 74.81 1 MET B N 1
ATOM 6052 C CA . MET B 1 1 ? 25.266 -8.562 4.055 1 74.81 1 MET B CA 1
ATOM 6053 C C . MET B 1 1 ? 24.438 -7.977 5.191 1 74.81 1 MET B C 1
ATOM 6055 O O . MET B 1 1 ? 23.266 -7.672 5.012 1 74.81 1 MET B O 1
ATOM 6059 N N . ALA B 1 2 ? 24.469 -8.172 6.355 1 85.69 2 ALA B N 1
ATOM 6060 C CA . ALA B 1 2 ? 23.969 -7.613 7.605 1 85.69 2 ALA B CA 1
ATOM 6061 C C . ALA B 1 2 ? 24.828 -8.055 8.789 1 85.69 2 ALA B C 1
ATOM 6063 O O . ALA B 1 2 ? 25.406 -9.141 8.773 1 85.69 2 ALA B O 1
ATOM 6064 N N . HIS B 1 3 ? 25.172 -7.125 9.766 1 94.81 3 HIS B N 1
ATOM 6065 C CA . HIS B 1 3 ? 26.078 -7.367 10.898 1 94.81 3 HIS B CA 1
ATOM 6066 C C . HIS B 1 3 ? 25.344 -7.203 12.227 1 94.81 3 HIS B C 1
ATOM 6068 O O . HIS B 1 3 ? 24.766 -6.148 12.492 1 94.81 3 HIS B O 1
ATOM 6074 N N . LEU B 1 4 ? 25.297 -8.164 12.992 1 96.56 4 LEU B N 1
ATOM 6075 C CA . LEU B 1 4 ? 24.828 -8.203 14.375 1 96.56 4 LEU B CA 1
ATOM 6076 C C . LEU B 1 4 ? 25.609 -9.227 15.188 1 96.56 4 LEU B C 1
ATOM 6078 O O . LEU B 1 4 ? 25.672 -10.398 14.82 1 96.56 4 LEU B O 1
ATOM 6082 N N . TYR B 1 5 ? 26.281 -8.797 16.219 1 96.44 5 TYR B N 1
ATOM 6083 C CA . TYR B 1 5 ? 27.125 -9.672 17.031 1 96.44 5 TYR B CA 1
ATOM 6084 C C . TYR B 1 5 ? 26.734 -9.57 18.5 1 96.44 5 TYR B C 1
ATOM 6086 O O . TYR B 1 5 ? 26.359 -8.5 18.984 1 96.44 5 TYR B O 1
ATOM 6094 N N . LYS B 1 6 ? 26.875 -10.672 19.203 1 95 6 LYS B N 1
ATOM 6095 C CA . LYS B 1 6 ? 26.609 -10.656 20.625 1 95 6 LYS B CA 1
ATOM 6096 C C . LYS B 1 6 ? 27.625 -9.797 21.375 1 95 6 LYS B C 1
ATOM 6098 O O . LYS B 1 6 ? 27.25 -9.023 22.266 1 95 6 LYS B O 1
ATOM 6103 N N . HIS B 1 7 ? 28.922 -9.898 21 1 95.69 7 HIS B N 1
ATOM 6104 C CA . HIS B 1 7 ? 30.016 -9.328 21.781 1 95.69 7 HIS B CA 1
ATOM 6105 C C . HIS B 1 7 ? 30.453 -7.98 21.203 1 95.69 7 HIS B C 1
ATOM 6107 O O . HIS B 1 7 ? 31.25 -7.27 21.812 1 95.69 7 HIS B O 1
ATOM 6113 N N . LEU B 1 8 ? 30.016 -7.602 20.016 1 97.38 8 LEU B N 1
ATOM 6114 C CA . LEU B 1 8 ? 30.406 -6.359 19.359 1 97.38 8 LEU B CA 1
ATOM 6115 C C . LEU B 1 8 ? 29.172 -5.5 19.078 1 97.38 8 LEU B C 1
ATOM 6117 O O . LEU B 1 8 ? 28.375 -5.82 18.188 1 97.38 8 LEU B O 1
ATOM 6121 N N . ARG B 1 9 ? 28.953 -4.438 19.812 1 98.06 9 ARG B N 1
ATOM 6122 C CA . ARG B 1 9 ? 27.906 -3.457 19.547 1 98.06 9 ARG B CA 1
ATOM 6123 C C . ARG B 1 9 ? 28.344 -2.477 18.469 1 98.06 9 ARG B C 1
ATOM 6125 O O . ARG B 1 9 ? 29.344 -1.786 18.609 1 98.06 9 ARG B O 1
ATOM 6132 N N . ILE B 1 10 ? 27.625 -2.449 17.375 1 98.44 10 ILE B N 1
ATOM 6133 C CA . ILE B 1 10 ? 28 -1.586 16.25 1 98.44 10 ILE B CA 1
ATOM 6134 C C . ILE B 1 10 ? 26.938 -0.503 16.078 1 98.44 10 ILE B C 1
ATOM 6136 O O . ILE B 1 10 ? 25.734 -0.797 16.047 1 98.44 10 ILE B O 1
ATOM 6140 N N . HIS B 1 11 ? 27.344 0.732 15.938 1 98.69 11 HIS B N 1
ATOM 6141 C CA . HIS B 1 11 ? 26.453 1.828 15.547 1 98.69 11 HIS B CA 1
ATOM 6142 C C . HIS B 1 11 ? 27.062 2.648 14.422 1 98.69 11 HIS B C 1
ATOM 6144 O O . HIS B 1 11 ? 28.266 2.973 14.453 1 98.69 11 HIS B O 1
ATOM 6150 N N . GLN B 1 12 ? 26.312 2.869 13.43 1 98.56 12 GLN B N 1
ATOM 6151 C CA . GLN B 1 12 ? 26.672 3.805 12.367 1 98.56 12 GLN B CA 1
ATOM 6152 C C . GLN B 1 12 ? 26.297 5.234 12.75 1 98.56 12 GLN B C 1
ATOM 6154 O O . GLN B 1 12 ? 25.234 5.469 13.336 1 98.56 12 GLN B O 1
ATOM 6159 N N . VAL B 1 13 ? 27.156 6.191 12.469 1 98.81 13 VAL B N 1
ATOM 6160 C CA . VAL B 1 13 ? 26.922 7.582 12.844 1 98.81 13 VAL B CA 1
ATOM 6161 C C . VAL B 1 13 ? 26.719 8.43 11.586 1 98.81 13 VAL B C 1
ATOM 6163 O O . VAL B 1 13 ? 27.625 8.547 10.758 1 98.81 13 VAL B O 1
ATOM 6166 N N . PHE B 1 14 ? 25.516 8.984 11.414 1 98.69 14 PHE B N 1
ATOM 6167 C CA . PHE B 1 14 ? 25.188 9.93 10.352 1 98.69 14 PHE B CA 1
ATOM 6168 C C . PHE B 1 14 ? 25.062 11.336 10.906 1 98.69 14 PHE B C 1
ATOM 6170 O O . PHE B 1 14 ? 24.719 11.523 12.078 1 98.69 14 PHE B O 1
ATOM 6177 N N . GLY B 1 15 ? 25.422 12.297 10.125 1 98.62 15 GLY B N 1
ATOM 6178 C CA . GLY B 1 15 ? 25.109 13.688 10.438 1 98.62 15 GLY B CA 1
ATOM 6179 C C . GLY B 1 15 ? 23.969 14.242 9.625 1 98.62 15 GLY B C 1
ATOM 6180 O O . GLY B 1 15 ? 23.828 13.922 8.438 1 98.62 15 GLY B O 1
ATOM 6181 N N . ALA B 1 16 ? 23.156 15.07 10.266 1 98.12 16 ALA B N 1
ATOM 6182 C CA . ALA B 1 16 ? 22.062 15.727 9.547 1 98.12 16 ALA B CA 1
ATOM 6183 C C . ALA B 1 16 ? 22.609 16.656 8.461 1 98.12 16 ALA B C 1
ATOM 6185 O O . ALA B 1 16 ? 21.906 16.953 7.492 1 98.12 16 ALA B O 1
ATOM 6186 N N . ASN B 1 17 ? 23.75 17.141 8.656 1 96.38 17 ASN B N 1
ATOM 6187 C CA . ASN B 1 17 ? 24.484 18.016 7.754 1 96.38 17 ASN B CA 1
ATOM 6188 C C . ASN B 1 17 ? 26 17.906 7.977 1 96.38 17 ASN B C 1
ATOM 6190 O O . ASN B 1 17 ? 26.453 17.094 8.773 1 96.38 17 ASN B O 1
ATOM 6194 N N . THR B 1 18 ? 26.797 18.672 7.164 1 93.94 18 THR B N 1
ATOM 6195 C CA . THR B 1 18 ? 28.234 18.734 7.379 1 93.94 18 THR B CA 1
ATOM 6196 C C . THR B 1 18 ? 28.562 19.688 8.531 1 93.94 18 THR B C 1
ATOM 6198 O O . THR B 1 18 ? 27.781 20.594 8.836 1 93.94 18 THR B O 1
ATOM 6201 N N . ASP B 1 19 ? 29.594 19.391 9.258 1 92.62 19 ASP B N 1
ATOM 6202 C CA . ASP B 1 19 ? 30.141 20.234 10.312 1 92.62 19 ASP B CA 1
ATOM 6203 C C . ASP B 1 19 ? 29.156 20.375 11.469 1 92.62 19 ASP B C 1
ATOM 6205 O O . ASP B 1 19 ? 28.953 21.484 12 1 92.62 19 ASP B O 1
ATOM 6209 N N . VAL B 1 20 ? 28.469 19.281 11.812 1 96 20 VAL B N 1
ATOM 6210 C CA . VAL B 1 20 ? 27.484 19.328 12.883 1 96 20 VAL B CA 1
ATOM 6211 C C . VAL B 1 20 ? 28.078 18.734 14.156 1 96 20 VAL B C 1
ATOM 6213 O O . VAL B 1 20 ? 27.391 18.625 15.18 1 96 20 VAL B O 1
ATOM 6216 N N . GLY B 1 21 ? 29.312 18.328 14.141 1 95.5 21 GLY B N 1
ATOM 6217 C CA . GLY B 1 21 ? 30 17.812 15.328 1 95.5 21 GLY B CA 1
ATOM 6218 C C . GLY B 1 21 ? 30.031 16.297 15.391 1 95.5 21 GLY B C 1
ATOM 6219 O O . GLY B 1 21 ? 30.094 15.719 16.469 1 95.5 21 GLY B O 1
ATOM 6220 N N . LYS B 1 22 ? 29.969 15.617 14.211 1 96.75 22 LYS B N 1
ATOM 6221 C CA . LYS B 1 22 ? 29.938 14.156 14.164 1 96.75 22 LYS B CA 1
ATOM 6222 C C . LYS B 1 22 ? 31.156 13.555 14.844 1 96.75 22 LYS B C 1
ATOM 6224 O O . LYS B 1 22 ? 31.016 12.773 15.797 1 96.75 22 LYS B O 1
ATOM 6229 N N . THR B 1 23 ? 32.344 14.023 14.391 1 96.88 23 THR B N 1
ATOM 6230 C CA . THR B 1 23 ? 33.562 13.438 14.906 1 96.88 23 THR B CA 1
ATOM 6231 C C . THR B 1 23 ? 33.75 13.781 16.375 1 96.88 23 THR B C 1
ATOM 6233 O O . THR B 1 23 ? 34.219 12.953 17.156 1 96.88 23 THR B O 1
ATOM 6236 N N . VAL B 1 24 ? 33.375 14.984 16.797 1 97.06 24 VAL B N 1
ATOM 6237 C CA . VAL B 1 24 ? 33.5 15.414 18.188 1 97.06 24 VAL B CA 1
ATOM 6238 C C . VAL B 1 24 ? 32.625 14.516 19.062 1 97.06 24 VAL B C 1
ATOM 6240 O O . VAL B 1 24 ? 33.125 13.992 20.078 1 97.06 24 VAL B O 1
ATOM 6243 N N . LEU B 1 25 ? 31.422 14.328 18.703 1 98.12 25 LEU B N 1
ATOM 6244 C CA . LEU B 1 25 ? 30.5 13.555 19.516 1 98.12 25 LEU B CA 1
ATOM 6245 C C . LEU B 1 25 ? 30.828 12.07 19.453 1 98.12 25 LEU B C 1
ATOM 6247 O O . LEU B 1 25 ? 30.641 11.344 20.438 1 98.12 25 LEU B O 1
ATOM 6251 N N . THR B 1 26 ? 31.297 11.578 18.297 1 98.44 26 THR B N 1
ATOM 6252 C CA . THR B 1 26 ? 31.734 10.188 18.188 1 98.44 26 THR B CA 1
ATOM 6253 C C . THR B 1 26 ? 32.938 9.922 19.094 1 98.44 26 THR B C 1
ATOM 6255 O O . THR B 1 26 ? 33.062 8.852 19.688 1 98.44 26 THR B O 1
ATOM 6258 N N . THR B 1 27 ? 33.875 10.922 19.141 1 97.94 27 THR B N 1
ATOM 6259 C CA . THR B 1 27 ? 35 10.797 20.031 1 97.94 27 THR B CA 1
ATOM 6260 C C . THR B 1 27 ? 34.562 10.656 21.484 1 97.94 27 THR B C 1
ATOM 6262 O O . THR B 1 27 ? 35.062 9.805 22.219 1 97.94 27 THR B O 1
ATOM 6265 N N . ALA B 1 28 ? 33.625 11.492 21.859 1 97.94 28 ALA B N 1
ATOM 6266 C CA . ALA B 1 28 ? 33.062 11.398 23.203 1 97.94 28 ALA B CA 1
ATOM 6267 C C . ALA B 1 28 ? 32.438 10.031 23.453 1 97.94 28 ALA B C 1
ATOM 6269 O O . ALA B 1 28 ? 32.594 9.453 24.531 1 97.94 28 ALA B O 1
ATOM 6270 N N . LEU B 1 29 ? 31.703 9.492 22.5 1 98.19 29 LEU B N 1
ATOM 6271 C CA . LEU B 1 29 ? 31.078 8.18 22.609 1 98.19 29 LEU B CA 1
ATOM 6272 C C . LEU B 1 29 ? 32.125 7.078 22.734 1 98.19 29 LEU B C 1
ATOM 6274 O O . LEU B 1 29 ? 31.953 6.121 23.484 1 98.19 29 LEU B O 1
ATOM 6278 N N . CYS B 1 30 ? 33.188 7.168 21.906 1 98.12 30 CYS B N 1
ATOM 6279 C CA . CYS B 1 30 ? 34.281 6.191 21.984 1 98.12 30 CYS B CA 1
ATOM 6280 C C . CYS B 1 30 ? 34.875 6.152 23.375 1 98.12 30 CYS B C 1
ATOM 6282 O O . CYS B 1 30 ? 35.125 5.078 23.922 1 98.12 30 CYS B O 1
ATOM 6284 N N . ARG B 1 31 ? 35.125 7.332 23.969 1 96.88 31 ARG B N 1
ATOM 6285 C CA . ARG B 1 31 ? 35.719 7.414 25.312 1 96.88 31 ARG B CA 1
ATOM 6286 C C . ARG B 1 31 ? 34.781 6.797 26.344 1 96.88 31 ARG B C 1
ATOM 6288 O O . ARG B 1 31 ? 35.219 6.059 27.219 1 96.88 31 ARG B O 1
ATOM 6295 N N . ALA B 1 32 ? 33.5 7.18 26.234 1 96.5 32 ALA B N 1
ATOM 6296 C CA . ALA B 1 32 ? 32.531 6.629 27.156 1 96.5 32 ALA B CA 1
ATOM 6297 C C . ALA B 1 32 ? 32.438 5.109 27.047 1 96.5 32 ALA B C 1
ATOM 6299 O O . ALA B 1 32 ? 32.375 4.41 28.047 1 96.5 32 ALA B O 1
ATOM 6300 N N . ALA B 1 33 ? 32.469 4.547 25.812 1 96.88 33 ALA B N 1
ATOM 6301 C CA . ALA B 1 33 ? 32.375 3.111 25.578 1 96.88 33 ALA B CA 1
ATOM 6302 C C . ALA B 1 33 ? 33.594 2.381 26.109 1 96.88 33 ALA B C 1
ATOM 6304 O O . ALA B 1 33 ? 33.5 1.227 26.531 1 96.88 33 ALA B O 1
ATOM 6305 N N . ALA B 1 34 ? 34.719 3.061 26.031 1 96.12 34 ALA B N 1
ATOM 6306 C CA . ALA B 1 34 ? 36 2.455 26.469 1 96.12 34 ALA B CA 1
ATOM 6307 C C . ALA B 1 34 ? 35.969 2.145 27.953 1 96.12 34 ALA B C 1
ATOM 6309 O O . ALA B 1 34 ? 36.75 1.322 28.438 1 96.12 34 ALA B O 1
ATOM 6310 N N . ALA B 1 35 ? 35.094 2.791 28.672 1 91.5 35 ALA B N 1
ATOM 6311 C CA . ALA B 1 35 ? 35 2.561 30.109 1 91.5 35 ALA B CA 1
ATOM 6312 C C . ALA B 1 35 ? 34.469 1.161 30.406 1 91.5 35 ALA B C 1
ATOM 6314 O O . ALA B 1 35 ? 34.781 0.578 31.438 1 91.5 35 ALA B O 1
ATOM 6315 N N . SER B 1 36 ? 33.688 0.642 29.547 1 89.19 36 SER B N 1
ATOM 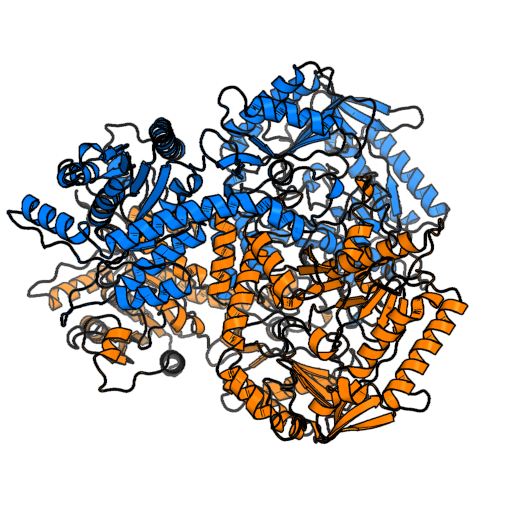6316 C CA . SER B 1 36 ? 33.062 -0.64 29.844 1 89.19 36 SER B CA 1
ATOM 6317 C C . SER B 1 36 ? 33.469 -1.7 28.812 1 89.19 36 SER B C 1
ATOM 6319 O O . SER B 1 36 ? 33.344 -2.898 29.078 1 89.19 36 SER B O 1
ATOM 6321 N N . ALA B 1 37 ? 33.969 -1.332 27.641 1 93.38 37 ALA B N 1
ATOM 6322 C CA . ALA B 1 37 ? 34.312 -2.279 26.594 1 93.38 37 ALA B CA 1
ATOM 6323 C C . ALA B 1 37 ? 35.812 -2.576 26.609 1 93.38 37 ALA B C 1
ATOM 6325 O O . ALA B 1 37 ? 36.625 -1.691 26.891 1 93.38 37 ALA B O 1
ATOM 6326 N N . ARG B 1 38 ? 36.188 -3.789 26.25 1 95.19 38 ARG B N 1
ATOM 6327 C CA . ARG B 1 38 ? 37.594 -4.168 26.156 1 95.19 38 ARG B CA 1
ATOM 6328 C C . ARG B 1 38 ? 38.25 -3.514 24.938 1 95.19 38 ARG B C 1
ATOM 6330 O O . ARG B 1 38 ? 39.438 -3.195 24.969 1 95.19 38 ARG B O 1
ATOM 6337 N N . ARG B 1 39 ? 37.469 -3.367 23.906 1 97 39 ARG B N 1
ATOM 6338 C CA . ARG B 1 39 ? 37.938 -2.73 22.672 1 97 39 ARG B CA 1
ATOM 6339 C C . ARG B 1 39 ? 36.875 -1.789 22.109 1 97 39 ARG B C 1
ATOM 6341 O O . ARG B 1 39 ? 35.656 -2.09 22.172 1 97 39 ARG B O 1
ATOM 6348 N N . VAL B 1 40 ? 37.312 -0.703 21.625 1 98.31 40 VAL B N 1
ATOM 6349 C CA . VAL B 1 40 ? 36.469 0.233 20.906 1 98.31 40 VAL B CA 1
ATOM 6350 C C . VAL B 1 40 ? 37.062 0.525 19.531 1 98.31 40 VAL B C 1
ATOM 6352 O O . VAL B 1 40 ? 38.219 0.925 19.422 1 98.31 40 VAL B O 1
ATOM 6355 N N . TYR B 1 41 ? 36.281 0.281 18.5 1 98.56 41 TYR B N 1
ATOM 6356 C CA . TYR B 1 41 ? 36.719 0.491 17.125 1 98.56 41 TYR B CA 1
ATOM 6357 C C . TYR B 1 41 ? 36.031 1.695 16.516 1 98.56 41 TYR B C 1
ATOM 6359 O O . TYR B 1 41 ? 34.812 1.844 16.625 1 98.56 41 TYR B O 1
ATOM 6367 N N . PHE B 1 42 ? 36.781 2.555 15.961 1 98.56 42 PHE B N 1
ATOM 6368 C CA . PHE B 1 42 ? 36.25 3.633 15.125 1 98.56 42 PHE B CA 1
ATOM 6369 C C . PHE B 1 42 ? 36.625 3.416 13.664 1 98.56 42 PHE B C 1
ATOM 6371 O O . PHE B 1 42 ? 37.812 3.193 13.344 1 98.56 42 PHE B O 1
ATOM 6378 N N . LEU B 1 43 ? 35.656 3.469 12.789 1 98.69 43 LEU B N 1
ATOM 6379 C CA . LEU B 1 43 ? 35.906 3.32 11.359 1 98.69 43 LEU B CA 1
ATOM 6380 C C . LEU B 1 43 ? 35.375 4.516 10.578 1 98.69 43 LEU B C 1
ATOM 6382 O O . LEU B 1 43 ? 34.188 4.871 10.727 1 98.69 43 LEU B O 1
ATOM 6386 N N . LYS B 1 44 ? 36.156 5.18 9.867 1 98.25 44 LYS B N 1
ATOM 6387 C CA . LYS B 1 44 ? 35.781 6.18 8.875 1 98.25 44 LYS B CA 1
ATOM 6388 C C . LYS B 1 44 ? 35.906 5.625 7.461 1 98.25 44 LYS B C 1
ATOM 6390 O O . LYS B 1 44 ? 36.969 5.75 6.828 1 98.25 44 LYS B O 1
ATOM 6395 N N . PRO B 1 45 ? 34.812 5.18 6.867 1 97.75 45 PRO B N 1
ATOM 6396 C CA . PRO B 1 45 ? 34.938 4.543 5.555 1 97.75 45 PRO B CA 1
ATOM 6397 C C . PRO B 1 45 ? 35.469 5.492 4.484 1 97.75 45 PRO B C 1
ATOM 6399 O O . PRO B 1 45 ? 36.281 5.09 3.643 1 97.75 45 PRO B O 1
ATOM 6402 N N . LEU B 1 46 ? 34.969 6.723 4.512 1 95.5 46 LEU B N 1
ATOM 6403 C CA . LEU B 1 46 ? 35.312 7.734 3.523 1 95.5 46 LEU B CA 1
ATOM 6404 C C . LEU B 1 46 ? 35.75 9.023 4.203 1 95.5 46 LEU B C 1
ATOM 6406 O O . LEU B 1 46 ? 35 9.602 4.992 1 95.5 46 LEU B O 1
ATOM 6410 N N . SER B 1 47 ? 36.969 9.43 3.883 1 94.5 47 SER B N 1
ATOM 6411 C CA . SER B 1 47 ? 37.469 10.688 4.414 1 94.5 47 SER B CA 1
ATOM 6412 C C . SER B 1 47 ? 37.969 11.594 3.295 1 94.5 47 SER B C 1
ATOM 6414 O O . SER B 1 47 ? 38.719 11.148 2.406 1 94.5 47 SER B O 1
ATOM 6416 N N . THR B 1 48 ? 37.469 12.789 3.305 1 92.31 48 THR B N 1
ATOM 6417 C CA . THR B 1 48 ? 37.969 13.789 2.375 1 92.31 48 THR B CA 1
ATOM 6418 C C . THR B 1 48 ? 38.531 14.984 3.129 1 92.31 48 THR B C 1
ATOM 6420 O O . THR B 1 48 ? 38.125 15.297 4.238 1 92.31 48 THR B O 1
ATOM 6423 N N . GLY B 1 49 ? 39.562 15.648 2.561 1 89.81 49 GLY B N 1
ATOM 6424 C CA . GLY B 1 49 ? 40.219 16.781 3.191 1 89.81 49 GLY B CA 1
ATOM 6425 C C . GLY B 1 49 ? 41.656 16.5 3.58 1 89.81 49 GLY B C 1
ATOM 6426 O O . GLY B 1 49 ? 42.188 15.406 3.34 1 89.81 49 GLY B O 1
ATOM 6427 N N . HIS B 1 50 ? 42.25 17.453 4.289 1 88.12 50 HIS B N 1
ATOM 6428 C CA . HIS B 1 50 ? 43.656 17.359 4.656 1 88.12 50 HIS B CA 1
ATOM 6429 C C . HIS B 1 50 ? 43.875 16.297 5.719 1 88.12 50 HIS B C 1
ATOM 6431 O O . HIS B 1 50 ? 43.094 16.156 6.645 1 88.12 50 HIS B O 1
ATOM 6437 N N . ALA B 1 51 ? 44.938 15.664 5.59 1 85.5 51 ALA B N 1
ATOM 6438 C CA . ALA B 1 51 ? 45.281 14.555 6.477 1 85.5 51 ALA B CA 1
ATOM 6439 C C . ALA B 1 51 ? 45.375 15.023 7.93 1 85.5 51 ALA B C 1
ATOM 6441 O O . ALA B 1 51 ? 45.031 14.273 8.844 1 85.5 51 ALA B O 1
ATOM 6442 N N . ALA B 1 52 ? 45.75 16.203 8.109 1 83.38 52 ALA B N 1
ATOM 6443 C CA . ALA B 1 52 ? 45.906 16.75 9.461 1 83.38 52 ALA B CA 1
ATOM 6444 C C . ALA B 1 52 ? 44.562 16.875 10.156 1 83.38 52 ALA B C 1
ATOM 6446 O O . ALA B 1 52 ? 44.5 16.875 11.391 1 83.38 52 ALA B O 1
ATOM 6447 N N . ASP B 1 53 ? 43.594 16.938 9.359 1 84.19 53 ASP B N 1
ATOM 6448 C CA . ASP B 1 53 ? 42.25 17.156 9.898 1 84.19 53 ASP B CA 1
ATOM 6449 C C . ASP B 1 53 ? 41.406 15.867 9.836 1 84.19 53 ASP B C 1
ATOM 6451 O O . ASP B 1 53 ? 40.188 15.898 10.016 1 84.19 53 ASP B O 1
ATOM 6455 N N . ALA B 1 54 ? 42.125 14.852 9.641 1 88.06 54 ALA B N 1
ATOM 6456 C CA . ALA B 1 54 ? 41.438 13.586 9.453 1 88.06 54 ALA B CA 1
ATOM 6457 C C . ALA B 1 54 ? 40.719 13.156 10.727 1 88.06 54 ALA B C 1
ATOM 6459 O O . ALA B 1 54 ? 41.281 13.273 11.828 1 88.06 54 ALA B O 1
ATOM 6460 N N . ASP B 1 55 ? 39.469 12.602 10.586 1 89.75 55 ASP B N 1
ATOM 6461 C CA . ASP B 1 55 ? 38.594 12.234 11.695 1 89.75 55 ASP B CA 1
ATOM 6462 C C . ASP B 1 55 ? 39.219 11.117 12.539 1 89.75 55 ASP B C 1
ATOM 6464 O O . ASP B 1 55 ? 39.156 11.148 13.766 1 89.75 55 ASP B O 1
ATOM 6468 N N . ASP B 1 56 ? 39.781 10.062 11.883 1 93.12 56 ASP B N 1
ATOM 6469 C CA . ASP B 1 56 ? 40.438 8.977 12.609 1 93.12 56 ASP B CA 1
ATOM 6470 C C . ASP B 1 56 ? 41.594 9.484 13.445 1 93.12 56 ASP B C 1
ATOM 6472 O O . ASP B 1 56 ? 41.812 9.016 14.562 1 93.12 56 ASP B O 1
ATOM 6476 N N . GLY B 1 57 ? 42.375 10.445 12.906 1 93.88 57 GLY B N 1
ATOM 6477 C CA . GLY B 1 57 ? 43.438 11.062 13.664 1 93.88 57 GLY B CA 1
ATOM 6478 C C . GLY B 1 57 ? 42.938 11.812 14.891 1 93.88 57 GLY B C 1
ATOM 6479 O O . GLY B 1 57 ? 43.562 11.766 15.953 1 93.88 57 GLY B O 1
ATOM 6480 N N . HIS B 1 58 ? 41.875 12.508 14.703 1 94.56 58 HIS B N 1
ATOM 6481 C CA . HIS B 1 58 ? 41.25 13.227 15.82 1 94.56 58 HIS B CA 1
ATOM 6482 C C . HIS B 1 58 ? 40.844 12.266 16.938 1 94.56 58 HIS B C 1
ATOM 6484 O O . HIS B 1 58 ? 41.094 12.547 18.109 1 94.56 58 HIS B O 1
ATOM 6490 N N . ILE B 1 59 ? 40.188 11.141 16.609 1 95.88 59 ILE B N 1
ATOM 6491 C CA . ILE B 1 59 ? 39.781 10.125 17.562 1 95.88 59 ILE B CA 1
ATOM 6492 C C . ILE B 1 59 ? 40.969 9.656 18.375 1 95.88 59 ILE B C 1
ATOM 6494 O O . ILE B 1 59 ? 40.906 9.586 19.609 1 95.88 59 ILE B O 1
ATOM 6498 N N . LEU B 1 60 ? 42.062 9.352 17.734 1 95.69 60 LEU B N 1
ATOM 6499 C CA . LEU B 1 60 ? 43.25 8.828 18.391 1 95.69 60 LEU B CA 1
ATOM 6500 C C . LEU B 1 60 ? 43.906 9.898 19.25 1 95.69 60 LEU B C 1
ATOM 6502 O O . LEU B 1 60 ? 44.375 9.617 20.359 1 95.69 60 LEU B O 1
ATOM 6506 N N . ARG B 1 61 ? 43.938 11.141 18.75 1 94.94 61 ARG B N 1
ATOM 6507 C CA . ARG B 1 61 ? 44.562 12.25 19.469 1 94.94 61 ARG B CA 1
ATOM 6508 C C . ARG B 1 61 ? 43.844 12.523 20.781 1 94.94 61 ARG B C 1
ATOM 6510 O O . ARG B 1 61 ? 44.469 12.938 21.766 1 94.94 61 ARG B O 1
ATOM 6517 N N . HIS B 1 62 ? 42.594 12.266 20.812 1 95.38 62 HIS B N 1
ATOM 6518 C CA . HIS B 1 62 ? 41.781 12.625 21.984 1 95.38 62 HIS B CA 1
ATOM 6519 C C . HIS B 1 62 ? 41.156 11.391 22.609 1 95.38 62 HIS B C 1
ATOM 6521 O O . HIS B 1 62 ? 40.062 11.469 23.156 1 95.38 62 HIS B O 1
ATOM 6527 N N . ALA B 1 63 ? 41.75 10.242 22.531 1 94.81 63 ALA B N 1
ATOM 6528 C CA . ALA B 1 63 ? 41.219 8.969 23.031 1 94.81 63 ALA B CA 1
ATOM 6529 C C . ALA B 1 63 ? 41.219 8.93 24.547 1 94.81 63 ALA B C 1
ATOM 6531 O O . ALA B 1 63 ? 40.5 8.125 25.156 1 94.81 63 ALA B O 1
ATOM 6532 N N . GLY B 1 64 ? 42.031 9.836 25.203 1 92.44 64 GLY B N 1
ATOM 6533 C CA . GLY B 1 64 ? 42.031 9.93 26.656 1 92.44 64 GLY B CA 1
ATOM 6534 C C . GLY B 1 64 ? 42.844 8.859 27.344 1 92.44 64 GLY B C 1
ATOM 6535 O O . GLY B 1 64 ? 43.75 8.289 26.734 1 92.44 64 GLY B O 1
ATOM 6536 N N . PRO B 1 65 ? 42.625 8.562 28.641 1 91.31 65 PRO B N 1
ATOM 6537 C CA . PRO B 1 65 ? 43.469 7.664 29.438 1 91.31 65 PRO B CA 1
ATOM 6538 C C . PRO B 1 65 ? 43.344 6.207 29.016 1 91.31 65 PRO B C 1
ATOM 6540 O O . PRO B 1 65 ? 44.25 5.406 29.266 1 91.31 65 PRO B O 1
ATOM 6543 N N . LEU B 1 66 ? 42.344 5.832 28.406 1 93.56 66 LEU B N 1
ATOM 6544 C CA . LEU B 1 66 ? 42.125 4.457 27.969 1 93.56 66 LEU B CA 1
ATOM 6545 C C . LEU B 1 66 ? 42.406 4.309 26.484 1 93.56 66 LEU B C 1
ATOM 6547 O O . LEU B 1 66 ? 41.781 3.514 25.797 1 93.56 66 LEU B O 1
ATOM 6551 N N . SER B 1 67 ? 43.25 5.066 25.969 1 95.06 67 SER B N 1
ATOM 6552 C CA . SER B 1 67 ? 43.594 5.129 24.547 1 95.06 67 SER B CA 1
ATOM 6553 C C . SER B 1 67 ? 44.031 3.766 24.016 1 95.06 67 SER B C 1
ATOM 6555 O O . SER B 1 67 ? 43.844 3.463 22.844 1 95.06 67 SER B O 1
ATOM 6557 N N . GLU B 1 68 ? 44.562 2.889 24.844 1 95.31 68 GLU B N 1
ATOM 6558 C CA . GLU B 1 68 ? 45.062 1.573 24.422 1 95.31 68 GLU B CA 1
ATOM 6559 C C . GLU B 1 68 ? 43.875 0.683 23.984 1 95.31 68 GLU B C 1
ATOM 6561 O O . GLU B 1 68 ? 44.094 -0.291 23.266 1 95.31 68 GLU B O 1
ATOM 6566 N N . ARG B 1 69 ? 42.688 1.062 24.391 1 96.5 69 ARG B N 1
ATOM 6567 C CA . ARG B 1 69 ? 41.5 0.26 24.062 1 96.5 69 ARG B CA 1
ATOM 6568 C C . ARG B 1 69 ? 40.844 0.761 22.797 1 96.5 69 ARG B C 1
ATOM 6570 O O . ARG B 1 69 ? 39.906 0.13 22.281 1 96.5 69 ARG B O 1
ATOM 6577 N N . ILE B 1 70 ? 41.219 1.872 22.25 1 97.81 70 ILE B N 1
ATOM 6578 C CA . ILE B 1 70 ? 40.531 2.516 21.141 1 97.81 70 ILE B CA 1
ATOM 6579 C C . ILE B 1 70 ? 41.375 2.436 19.875 1 97.81 70 ILE B C 1
ATOM 6581 O O . ILE B 1 70 ? 42.562 2.842 19.891 1 97.81 70 ILE B O 1
ATOM 6585 N N . SER B 1 71 ? 40.906 1.87 18.859 1 97.56 71 SER B N 1
ATOM 6586 C CA . SER B 1 71 ? 41.531 1.845 17.547 1 97.56 71 SER B CA 1
ATOM 6587 C C . SER B 1 71 ? 40.719 2.613 16.516 1 97.56 71 SER B C 1
ATOM 6589 O O . SER B 1 71 ? 39.469 2.693 16.641 1 97.56 71 SER B O 1
ATOM 6591 N N . ALA B 1 72 ? 41.312 3.236 15.562 1 97.94 72 ALA B N 1
ATOM 6592 C CA . ALA B 1 72 ? 40.656 4.004 14.516 1 97.94 72 ALA B CA 1
ATOM 6593 C C . ALA B 1 72 ? 41.25 3.711 13.148 1 97.94 72 ALA B C 1
ATOM 6595 O O . ALA B 1 72 ? 42.469 3.611 13.008 1 97.94 72 ALA B O 1
ATOM 6596 N N . ASP B 1 73 ? 40.406 3.469 12.172 1 97.69 73 ASP B N 1
ATOM 6597 C CA . ASP B 1 73 ? 40.844 3.174 10.812 1 97.69 73 ASP B CA 1
ATOM 6598 C C . ASP B 1 73 ? 40.062 4.008 9.797 1 97.69 73 ASP B C 1
ATOM 6600 O O . ASP B 1 73 ? 38.938 4.477 10.086 1 97.69 73 ASP B O 1
ATOM 6604 N N . CYS B 1 74 ? 40.594 4.27 8.672 1 97.31 74 CYS B N 1
ATOM 6605 C CA . CYS B 1 74 ? 40 4.891 7.508 1 97.31 74 CYS B CA 1
ATOM 6606 C C . CYS B 1 74 ? 40.219 4.055 6.258 1 97.31 74 CYS B C 1
ATOM 6608 O O . CYS B 1 74 ? 41.344 3.658 5.973 1 97.31 74 CYS B O 1
ATOM 6610 N N . LEU B 1 75 ? 39.25 3.799 5.52 1 96.75 75 LEU B N 1
ATOM 6611 C CA . LEU B 1 75 ? 39.375 2.885 4.391 1 96.75 75 LEU B CA 1
ATOM 6612 C C . LEU B 1 75 ? 39.812 3.637 3.129 1 96.75 75 LEU B C 1
ATOM 6614 O O . LEU B 1 75 ? 40.688 3.178 2.391 1 96.75 75 LEU B O 1
ATOM 6618 N N . TYR B 1 76 ? 39.125 4.73 2.801 1 95.25 76 TYR B N 1
ATOM 6619 C CA . TYR B 1 76 ? 39.406 5.52 1.607 1 95.25 76 TYR B CA 1
ATOM 6620 C C . TYR B 1 76 ? 39.625 6.984 1.96 1 95.25 76 TYR B C 1
ATOM 6622 O O . TYR B 1 76 ? 38.75 7.617 2.568 1 95.25 76 TYR B O 1
ATOM 6630 N N . ARG B 1 77 ? 40.781 7.59 1.51 1 94.75 77 ARG B N 1
ATOM 6631 C CA . ARG B 1 77 ? 41.125 8.969 1.838 1 94.75 77 ARG B CA 1
ATOM 6632 C C . ARG B 1 77 ? 41.438 9.766 0.579 1 94.75 77 ARG B C 1
ATOM 6634 O O . ARG B 1 77 ? 42.188 9.297 -0.286 1 94.75 77 ARG B O 1
ATOM 6641 N N . TYR B 1 78 ? 40.812 10.859 0.514 1 93.69 78 TYR B N 1
ATOM 6642 C CA . TYR B 1 78 ? 41.094 11.812 -0.561 1 93.69 78 TYR B CA 1
ATOM 6643 C C . TYR B 1 78 ? 41.438 13.188 -0.002 1 93.69 78 TYR B C 1
ATOM 6645 O O . TYR B 1 78 ? 40.875 13.594 1.034 1 93.69 78 TYR B O 1
ATOM 6653 N N . GLY B 1 79 ? 42.188 13.984 -0.669 1 90.56 79 GLY B N 1
ATOM 6654 C CA . GLY B 1 79 ? 42.75 15.195 -0.104 1 90.56 79 GLY B CA 1
ATOM 6655 C C . GLY B 1 79 ? 41.844 16.391 -0.225 1 90.56 79 GLY B C 1
ATOM 6656 O O . GLY B 1 79 ? 41.875 17.297 0.619 1 90.56 79 GLY B O 1
ATOM 6657 N N . ASP B 1 80 ? 41.031 16.562 -1.241 1 90.94 80 ASP B N 1
ATOM 6658 C CA . ASP B 1 80 ? 40.156 17.719 -1.479 1 90.94 80 ASP B CA 1
ATOM 6659 C C . ASP B 1 80 ? 38.969 17.719 -0.526 1 90.94 80 ASP B C 1
ATOM 6661 O O . ASP B 1 80 ? 38.219 16.734 -0.452 1 90.94 80 ASP B O 1
ATOM 6665 N N . PRO B 1 81 ? 38.781 18.734 0.274 1 90.44 81 PRO B N 1
ATOM 6666 C CA . PRO B 1 81 ? 37.688 18.797 1.25 1 90.44 81 PRO B CA 1
ATOM 6667 C C . PRO B 1 81 ? 36.344 19.078 0.606 1 90.44 81 PRO B C 1
ATOM 6669 O O . PRO B 1 81 ? 35.688 20.062 0.959 1 90.44 81 PRO B O 1
ATOM 6672 N N . VAL B 1 82 ? 35.875 18.344 -0.375 1 91.88 82 VAL B N 1
ATOM 6673 C CA . VAL B 1 82 ? 34.625 18.375 -1.087 1 91.88 82 VAL B CA 1
ATOM 6674 C C . VAL B 1 82 ? 33.906 17.031 -0.97 1 91.88 82 VAL B C 1
ATOM 6676 O O . VAL B 1 82 ? 34.375 16.141 -0.234 1 91.88 82 VAL B O 1
ATOM 6679 N N . SER B 1 83 ? 32.781 16.922 -1.59 1 92.75 83 SER B N 1
ATOM 6680 C CA . SER B 1 83 ? 32.062 15.641 -1.571 1 92.75 83 SER B CA 1
ATOM 6681 C C . SER B 1 83 ? 32.906 14.523 -2.137 1 92.75 83 SER B C 1
ATOM 6683 O O . SER B 1 83 ? 33.688 14.734 -3.074 1 92.75 83 SER B O 1
ATOM 6685 N N . PRO B 1 84 ? 32.75 13.289 -1.624 1 93.31 84 PRO B N 1
ATOM 6686 C CA . PRO B 1 84 ? 33.656 12.203 -2 1 93.31 84 PRO B CA 1
ATOM 6687 C C . PRO B 1 84 ? 33.656 11.953 -3.508 1 93.31 84 PRO B C 1
ATOM 6689 O O . PRO B 1 84 ? 34.75 11.695 -4.074 1 93.31 84 PRO B O 1
ATOM 6692 N N . HIS B 1 85 ? 32.5 12.039 -4.191 1 94.75 85 HIS B N 1
ATOM 6693 C CA . HIS B 1 85 ? 32.5 11.781 -5.629 1 94.75 85 HIS B CA 1
ATOM 6694 C C . HIS B 1 85 ? 33.344 12.797 -6.379 1 94.75 85 HIS B C 1
ATOM 6696 O O . HIS B 1 85 ? 34.062 12.438 -7.309 1 94.75 85 HIS B O 1
ATOM 6702 N N . LEU B 1 86 ? 33.281 14.047 -6 1 93.25 86 LEU B N 1
ATOM 6703 C CA . LEU B 1 86 ? 34.031 15.109 -6.641 1 93.25 86 LEU B CA 1
ATOM 6704 C C . LEU B 1 86 ? 35.531 14.984 -6.297 1 93.25 86 LEU B C 1
ATOM 6706 O O . LEU B 1 86 ? 36.375 15.203 -7.152 1 93.25 86 LEU B O 1
ATOM 6710 N N . ALA B 1 87 ? 35.844 14.648 -5.012 1 93.75 87 ALA B N 1
ATOM 6711 C CA . ALA B 1 87 ? 37.219 14.438 -4.594 1 93.75 87 ALA B CA 1
ATOM 6712 C C . ALA B 1 87 ? 37.875 13.312 -5.398 1 93.75 87 ALA B C 1
ATOM 6714 O O . ALA B 1 87 ? 39.031 13.43 -5.816 1 93.75 87 ALA B O 1
ATOM 6715 N N . ALA B 1 88 ? 37.156 12.219 -5.555 1 94.38 88 ALA B N 1
ATOM 6716 C CA . ALA B 1 88 ? 37.656 11.078 -6.328 1 94.38 88 ALA B CA 1
ATOM 6717 C C . ALA B 1 88 ? 37.875 11.469 -7.789 1 94.38 88 ALA B C 1
ATOM 6719 O O . ALA B 1 88 ? 38.844 11.031 -8.414 1 94.38 88 ALA B O 1
ATOM 6720 N N . GLN B 1 89 ? 36.906 12.234 -8.336 1 92.31 89 GLN B N 1
ATOM 6721 C CA . GLN B 1 89 ? 37.031 12.688 -9.719 1 92.31 89 GLN B CA 1
ATOM 6722 C C . GLN B 1 89 ? 38.25 13.555 -9.914 1 92.31 89 GLN B C 1
ATOM 6724 O O . GLN B 1 89 ? 38.906 13.477 -10.953 1 92.31 89 GLN B O 1
ATOM 6729 N N . ARG B 1 90 ? 38.531 14.383 -8.93 1 91.75 90 ARG B N 1
ATOM 6730 C CA . ARG B 1 90 ? 39.656 15.32 -9.023 1 91.75 90 ARG B CA 1
ATOM 6731 C C . ARG B 1 90 ? 41 14.625 -8.758 1 91.75 90 ARG B C 1
ATOM 6733 O O . ARG B 1 90 ? 42.031 15.055 -9.266 1 91.75 90 ARG B O 1
ATOM 6740 N N . ASP B 1 91 ? 40.969 13.625 -7.902 1 91.25 91 ASP B N 1
ATOM 6741 C CA . ASP B 1 91 ? 42.156 12.844 -7.602 1 91.25 91 ASP B CA 1
ATOM 6742 C C . ASP B 1 91 ? 42.156 11.508 -8.344 1 91.25 91 ASP B C 1
ATOM 6744 O O . ASP B 1 91 ? 41.688 10.5 -7.816 1 91.25 91 ASP B O 1
ATOM 6748 N N . GLN B 1 92 ? 42.812 11.406 -9.43 1 84.62 92 GLN B N 1
ATOM 6749 C CA . GLN B 1 92 ? 42.75 10.219 -10.273 1 84.62 92 GLN B CA 1
ATOM 6750 C C . GLN B 1 92 ? 43.969 9.32 -10.016 1 84.62 92 GLN B C 1
ATOM 6752 O O . GLN B 1 92 ? 44.25 8.414 -10.805 1 84.62 92 GLN B O 1
ATOM 6757 N N . SER B 1 93 ? 44.656 9.633 -8.938 1 86.12 93 SER B N 1
ATOM 6758 C CA . SER B 1 93 ? 45.844 8.875 -8.664 1 86.12 93 SER B CA 1
ATOM 6759 C C . SER B 1 93 ? 45.531 7.477 -8.141 1 86.12 93 SER B C 1
ATOM 6761 O O . SER B 1 93 ? 46.375 6.582 -8.164 1 86.12 93 SER B O 1
ATOM 6763 N N . GLN B 1 94 ? 44.375 7.258 -7.66 1 85.56 94 GLN B N 1
ATOM 6764 C CA . GLN B 1 94 ? 43.969 5.945 -7.172 1 85.56 94 GLN B CA 1
ATOM 6765 C C . GLN B 1 94 ? 42.688 5.492 -7.844 1 85.56 94 GLN B C 1
ATOM 6767 O O . GLN B 1 94 ? 41.875 6.32 -8.297 1 85.56 94 GLN B O 1
ATOM 6772 N N . ARG B 1 95 ? 42.656 4.137 -7.98 1 90.94 95 ARG B N 1
ATOM 6773 C CA . ARG B 1 95 ? 41.438 3.557 -8.547 1 90.94 95 ARG B CA 1
ATOM 6774 C C . ARG B 1 95 ? 40.25 3.789 -7.625 1 90.94 95 ARG B C 1
ATOM 6776 O O . ARG B 1 95 ? 40.344 3.57 -6.414 1 90.94 95 ARG B O 1
ATOM 6783 N N . THR B 1 96 ? 39.188 4.32 -8.156 1 93.62 96 THR B N 1
ATOM 6784 C CA . THR B 1 96 ? 37.969 4.523 -7.395 1 93.62 96 THR B CA 1
ATOM 6785 C C . THR B 1 96 ? 37.188 3.213 -7.254 1 93.62 96 THR B C 1
ATOM 6787 O O . THR B 1 96 ? 36.812 2.592 -8.258 1 93.62 96 THR B O 1
ATOM 6790 N N . PRO B 1 97 ? 36.938 2.785 -6.062 1 93.62 97 PRO B N 1
ATOM 6791 C CA . PRO B 1 97 ? 36.188 1.54 -5.895 1 93.62 97 PRO B CA 1
ATOM 6792 C C . PRO B 1 97 ? 34.719 1.673 -6.328 1 93.62 97 PRO B C 1
ATOM 6794 O O . PRO B 1 97 ? 34.156 2.764 -6.258 1 93.62 97 PRO B O 1
ATOM 6797 N N . SER B 1 98 ? 34.125 0.51 -6.816 1 92.06 98 SER B N 1
ATOM 6798 C CA . SER B 1 98 ? 32.688 0.452 -7.039 1 92.06 98 SER B CA 1
ATOM 6799 C C . SER B 1 98 ? 31.922 0.512 -5.723 1 92.06 98 SER B C 1
ATOM 6801 O O . SER B 1 98 ? 32.5 0.356 -4.648 1 92.06 98 SER B O 1
ATOM 6803 N N . ASP B 1 99 ? 30.672 0.79 -5.812 1 91.25 99 ASP B N 1
ATOM 6804 C CA . ASP B 1 99 ? 29.844 0.802 -4.613 1 91.25 99 ASP B CA 1
ATOM 6805 C C . ASP B 1 99 ? 29.859 -0.558 -3.92 1 91.25 99 ASP B C 1
ATOM 6807 O O . ASP B 1 99 ? 29.844 -0.634 -2.689 1 91.25 99 ASP B O 1
ATOM 6811 N N . ALA B 1 100 ? 29.812 -1.614 -4.723 1 90 100 ALA B N 1
ATOM 6812 C CA . ALA B 1 100 ? 29.859 -2.965 -4.168 1 90 100 ALA B CA 1
ATOM 6813 C C . ALA B 1 100 ? 31.172 -3.217 -3.426 1 90 100 ALA B C 1
ATOM 6815 O O . ALA B 1 100 ? 31.172 -3.812 -2.346 1 90 100 ALA B O 1
ATOM 6816 N N . GLU B 1 101 ? 32.281 -2.803 -4.047 1 94 101 GLU B N 1
ATOM 6817 C CA . GLU B 1 101 ? 33.562 -2.932 -3.406 1 94 101 GLU B CA 1
ATOM 6818 C C . GLU B 1 101 ? 33.656 -2.104 -2.127 1 94 101 GLU B C 1
ATOM 6820 O O . GLU B 1 101 ? 34.219 -2.551 -1.123 1 94 101 GLU B O 1
ATOM 6825 N N . PHE B 1 102 ? 33.125 -0.948 -2.209 1 95.25 102 PHE B N 1
ATOM 6826 C CA . PHE B 1 102 ? 33.125 -0.027 -1.078 1 95.25 102 PHE B CA 1
ATOM 6827 C C . PHE B 1 102 ? 32.406 -0.653 0.121 1 95.25 102 PHE B C 1
ATOM 6829 O O . PHE B 1 102 ? 33 -0.732 1.21 1 95.25 102 PHE B O 1
ATOM 6836 N N . VAL B 1 103 ? 31.188 -1.168 -0.034 1 95.12 103 VAL B N 1
ATOM 6837 C CA . VAL B 1 103 ? 30.422 -1.737 1.06 1 95.12 103 VAL B CA 1
ATOM 6838 C C . VAL B 1 103 ? 31.062 -3.033 1.54 1 95.12 103 VAL B C 1
ATOM 6840 O O . VAL B 1 103 ? 31.062 -3.33 2.736 1 95.12 103 VAL B O 1
ATOM 6843 N N . ARG B 1 104 ? 31.609 -3.816 0.661 1 94.38 104 ARG B N 1
ATOM 6844 C CA . ARG B 1 104 ? 32.312 -5.047 1.025 1 94.38 104 ARG B CA 1
ATOM 6845 C C . ARG B 1 104 ? 33.5 -4.75 1.914 1 94.38 104 ARG B C 1
ATOM 6847 O O . ARG B 1 104 ? 33.812 -5.508 2.84 1 94.38 104 ARG B O 1
ATOM 6854 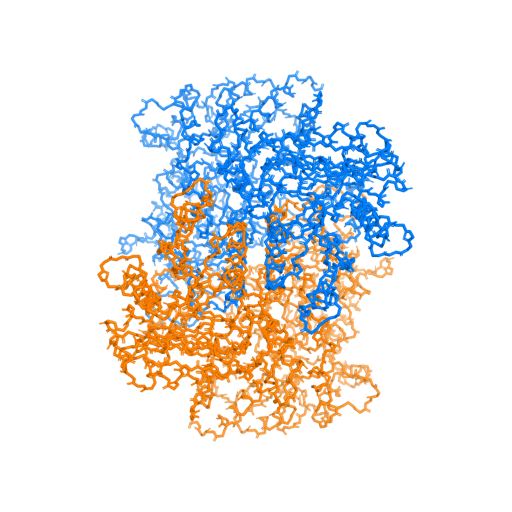N N . SER B 1 105 ? 34.219 -3.662 1.568 1 96.94 105 SER B N 1
ATOM 6855 C CA . SER B 1 105 ? 35.375 -3.291 2.375 1 96.94 105 SER B CA 1
ATOM 6856 C C . SER B 1 105 ? 34.969 -2.973 3.811 1 96.94 105 SER B C 1
ATOM 6858 O O . SER B 1 105 ? 35.688 -3.324 4.754 1 96.94 105 SER B O 1
ATOM 6860 N N . ILE B 1 106 ? 33.875 -2.312 3.971 1 97.81 106 ILE B N 1
ATOM 6861 C CA . ILE B 1 106 ? 33.375 -2.002 5.301 1 97.81 106 ILE B CA 1
ATOM 6862 C C . ILE B 1 106 ? 33 -3.295 6.023 1 97.81 106 ILE B C 1
ATOM 6864 O O . ILE B 1 106 ? 33.375 -3.498 7.184 1 97.81 106 ILE B O 1
ATOM 6868 N N . SER B 1 107 ? 32.25 -4.137 5.32 1 96.12 107 SER B N 1
ATOM 6869 C CA . SER B 1 107 ? 31.828 -5.418 5.875 1 96.12 107 SER B CA 1
ATOM 6870 C C . SER B 1 107 ? 33.031 -6.254 6.328 1 96.12 107 SER B C 1
ATOM 6872 O O . SER B 1 107 ? 33 -6.828 7.418 1 96.12 107 SER B O 1
ATOM 6874 N N . ASN B 1 108 ? 34.031 -6.309 5.473 1 96.12 108 ASN B N 1
ATOM 6875 C CA . ASN B 1 108 ? 35.219 -7.078 5.793 1 96.12 108 ASN B CA 1
ATOM 6876 C C . ASN B 1 108 ? 35.938 -6.523 7.031 1 96.12 108 ASN B C 1
ATOM 6878 O O . ASN B 1 108 ? 36.438 -7.285 7.852 1 96.12 108 ASN B O 1
ATOM 6882 N N . HIS B 1 109 ? 36 -5.234 7.098 1 97.81 109 HIS B N 1
ATOM 6883 C CA . HIS B 1 109 ? 36.594 -4.609 8.266 1 97.81 109 HIS B CA 1
ATOM 6884 C C . HIS B 1 109 ? 35.844 -4.965 9.539 1 97.81 109 HIS B C 1
ATOM 6886 O O . HIS B 1 109 ? 36.469 -5.27 10.562 1 97.81 109 HIS B O 1
ATOM 6892 N N . ILE B 1 110 ? 34.562 -4.902 9.539 1 97.44 110 ILE B N 1
ATOM 6893 C CA . ILE B 1 110 ? 33.719 -5.246 10.688 1 97.44 110 ILE B CA 1
ATOM 6894 C C . ILE B 1 110 ? 33.969 -6.695 11.094 1 97.44 110 ILE B C 1
ATOM 6896 O O . ILE B 1 110 ? 34.125 -6.996 12.281 1 97.44 110 ILE B O 1
ATOM 6900 N N . LYS B 1 111 ? 34 -7.582 10.109 1 95.19 111 LYS B N 1
ATOM 6901 C CA . LYS B 1 111 ? 34.25 -8.992 10.367 1 95.19 111 LYS B CA 1
ATOM 6902 C C . LYS B 1 111 ? 35.594 -9.203 11.055 1 95.19 111 LYS B C 1
ATOM 6904 O O . LYS B 1 111 ? 35.719 -10 11.992 1 95.19 111 LYS B O 1
ATOM 6909 N N . LYS B 1 112 ? 36.531 -8.492 10.555 1 96.5 112 LYS B N 1
ATOM 6910 C CA . LYS B 1 112 ? 37.875 -8.594 11.141 1 96.5 112 LYS B CA 1
ATOM 6911 C C . LYS B 1 112 ? 37.844 -8.164 12.602 1 96.5 112 LYS B C 1
ATOM 6913 O O . LYS B 1 112 ? 38.438 -8.836 13.461 1 96.5 112 LYS B O 1
ATOM 6918 N N . CYS B 1 113 ? 37.25 -7.074 12.891 1 97 113 CYS B N 1
ATOM 6919 C CA . CYS B 1 113 ? 37.156 -6.574 14.258 1 97 113 CYS B CA 1
ATOM 6920 C C . CYS B 1 113 ? 36.406 -7.543 15.148 1 97 113 CYS B C 1
ATOM 6922 O O . CYS B 1 113 ? 36.719 -7.715 16.328 1 97 113 CYS B O 1
ATOM 6924 N N . ALA B 1 114 ? 35.406 -8.156 14.633 1 95.69 114 ALA B N 1
ATOM 6925 C CA . ALA B 1 114 ? 34.531 -9.07 15.383 1 95.69 114 ALA B CA 1
ATOM 6926 C C . ALA B 1 114 ? 35.281 -10.352 15.75 1 95.69 114 ALA B C 1
ATOM 6928 O O . ALA B 1 114 ? 34.906 -11.062 16.688 1 95.69 114 ALA B O 1
ATOM 6929 N N . GLU B 1 115 ? 36.312 -10.672 15.078 1 93.94 115 GLU B N 1
ATOM 6930 C CA . GLU B 1 115 ? 37.094 -11.906 15.297 1 93.94 115 GLU B CA 1
ATOM 6931 C C . GLU B 1 115 ? 37.719 -11.922 16.688 1 93.94 115 GLU B C 1
ATOM 6933 O O . GLU B 1 115 ? 38 -12.992 17.219 1 93.94 115 GLU B O 1
ATOM 6938 N N . GLU B 1 116 ? 37.969 -10.828 17.281 1 90.69 116 GLU B N 1
ATOM 6939 C CA . GLU B 1 116 ? 38.625 -10.75 18.578 1 90.69 116 GLU B CA 1
ATOM 6940 C C . GLU B 1 116 ? 37.719 -11.32 19.672 1 90.69 116 GLU B C 1
ATOM 6942 O O . GLU B 1 116 ? 38.188 -11.68 20.75 1 90.69 116 GLU B O 1
ATOM 6947 N N . ARG B 1 117 ? 36.469 -11.531 19.531 1 88.38 117 ARG B N 1
ATOM 6948 C CA . ARG B 1 117 ? 35.469 -12.141 20.391 1 88.38 117 ARG B CA 1
ATOM 6949 C C . ARG B 1 117 ? 35.469 -11.523 21.781 1 88.38 117 ARG B C 1
ATOM 6951 O O . ARG B 1 117 ? 35.188 -12.203 22.766 1 88.38 117 ARG B O 1
ATOM 6958 N N . ALA B 1 118 ? 35.875 -10.258 21.969 1 91.56 118 ALA B N 1
ATOM 6959 C CA . ALA B 1 118 ? 35.844 -9.5 23.219 1 91.56 118 ALA B CA 1
ATOM 6960 C C . ALA B 1 118 ? 34.656 -8.531 23.203 1 91.56 118 ALA B C 1
ATOM 6962 O O . ALA B 1 118 ? 34.156 -8.133 22.141 1 91.56 118 ALA B O 1
ATOM 6963 N N . GLU B 1 119 ? 34.219 -8.289 24.469 1 95.19 119 GLU B N 1
ATOM 6964 C CA . GLU B 1 119 ? 33.188 -7.25 24.547 1 95.19 119 GLU B CA 1
ATOM 6965 C C . GLU B 1 119 ? 33.688 -5.938 23.953 1 95.19 119 GLU B C 1
ATOM 6967 O O . GLU B 1 119 ? 34.656 -5.348 24.438 1 95.19 119 GLU B O 1
ATOM 6972 N N . SER B 1 120 ? 33.125 -5.527 22.859 1 97.56 120 SER B N 1
ATOM 6973 C CA . SER B 1 120 ? 33.625 -4.391 22.094 1 97.56 120 SER B CA 1
ATOM 6974 C C . SER B 1 120 ? 32.5 -3.508 21.594 1 97.56 120 SER B C 1
ATOM 6976 O O . SER B 1 120 ? 31.328 -3.895 21.641 1 97.56 120 SER B O 1
ATOM 6978 N N . ALA B 1 121 ? 32.812 -2.328 21.25 1 98.25 121 ALA B N 1
ATOM 6979 C CA . ALA B 1 121 ? 31.922 -1.37 20.594 1 98.25 121 ALA B CA 1
ATOM 6980 C C . ALA B 1 121 ? 32.562 -0.814 19.328 1 98.25 121 ALA B C 1
ATOM 6982 O O . ALA B 1 121 ? 33.781 -0.706 19.234 1 98.25 121 ALA B O 1
ATOM 6983 N N . MET B 1 122 ? 31.766 -0.572 18.375 1 98.69 122 MET B N 1
ATOM 6984 C CA . MET B 1 122 ? 32.281 -0.001 17.125 1 98.69 122 MET B CA 1
ATOM 6985 C C . MET B 1 122 ? 31.391 1.151 16.656 1 98.69 122 MET B C 1
ATOM 6987 O O . MET B 1 122 ? 30.156 1.068 16.75 1 98.69 122 MET B O 1
ATOM 6991 N N . PHE B 1 123 ? 31.969 2.199 16.25 1 98.75 123 PHE B N 1
ATOM 6992 C CA . PHE B 1 123 ? 31.297 3.318 15.617 1 98.75 123 PHE B CA 1
ATOM 6993 C C . PHE B 1 123 ? 31.781 3.502 14.18 1 98.75 123 PHE B C 1
ATOM 6995 O O . PHE B 1 123 ? 32.969 3.697 13.945 1 98.75 123 PHE B O 1
ATOM 7002 N N . VAL B 1 124 ? 30.891 3.371 13.219 1 98.75 124 VAL B N 1
ATOM 7003 C CA . VAL B 1 124 ? 31.172 3.611 11.812 1 98.75 124 VAL B CA 1
ATOM 7004 C C . VAL B 1 124 ? 30.656 4.988 11.406 1 98.75 124 VAL B C 1
ATOM 7006 O O . VAL B 1 124 ? 29.438 5.172 11.219 1 98.75 124 VAL B O 1
ATOM 7009 N N . GLU B 1 125 ? 31.5 5.934 11.227 1 98.56 125 GLU B N 1
ATOM 7010 C CA . GLU B 1 125 ? 31.094 7.316 10.992 1 98.56 125 GLU B CA 1
ATOM 7011 C C . GLU B 1 125 ? 31.078 7.641 9.5 1 98.56 125 GLU B C 1
ATOM 7013 O O . GLU B 1 125 ? 32.094 7.477 8.812 1 98.56 125 GLU B O 1
ATOM 7018 N N . THR B 1 126 ? 29.984 8.148 8.961 1 98 126 THR B N 1
ATOM 7019 C CA . THR B 1 126 ? 29.812 8.469 7.543 1 98 126 THR B CA 1
ATOM 7020 C C . THR B 1 126 ? 30.406 9.844 7.23 1 98 126 THR B C 1
ATOM 7022 O O . THR B 1 126 ? 30.828 10.57 8.133 1 98 126 THR B O 1
ATOM 7025 N N . ALA B 1 127 ? 30.453 10.156 5.945 1 96.56 127 ALA B N 1
ATOM 7026 C CA . ALA B 1 127 ? 30.969 11.445 5.492 1 96.56 127 ALA B CA 1
ATOM 7027 C C . ALA B 1 127 ? 29.828 12.406 5.168 1 96.56 127 ALA B C 1
ATOM 7029 O O . ALA B 1 127 ? 28.844 12.016 4.531 1 96.56 127 ALA B O 1
ATOM 7030 N N . GLY B 1 128 ? 29.969 13.664 5.629 1 96 128 GLY B N 1
ATOM 7031 C CA . GLY B 1 128 ? 29 14.688 5.277 1 96 128 GLY B CA 1
ATOM 7032 C C . GLY B 1 128 ? 27.609 14.398 5.816 1 96 128 GLY B C 1
ATOM 7033 O O . GLY B 1 128 ? 27.469 14.008 6.977 1 96 128 GLY B O 1
ATOM 7034 N N . GLY B 1 129 ? 26.594 14.695 5.043 1 97.44 129 GLY B N 1
ATOM 7035 C CA . GLY B 1 129 ? 25.219 14.422 5.41 1 97.44 129 GLY B CA 1
ATOM 7036 C C . GLY B 1 129 ? 24.734 13.055 4.941 1 97.44 129 GLY B C 1
ATOM 7037 O O . GLY B 1 129 ? 25.516 12.273 4.402 1 97.44 129 GLY B O 1
ATOM 7038 N N . VAL B 1 130 ? 23.453 12.805 5.133 1 98 130 VAL B N 1
ATOM 7039 C CA . VAL B 1 130 ? 22.906 11.469 4.938 1 98 130 VAL B CA 1
ATOM 7040 C C . VAL B 1 130 ? 22.938 11.102 3.455 1 98 130 VAL B C 1
ATOM 7042 O O . VAL B 1 130 ? 23.047 9.93 3.102 1 98 130 VAL B O 1
ATOM 7045 N N . HIS B 1 131 ? 22.922 12.148 2.551 1 98.38 131 HIS B N 1
ATOM 7046 C CA . HIS B 1 131 ? 22.875 11.891 1.114 1 98.38 131 HIS 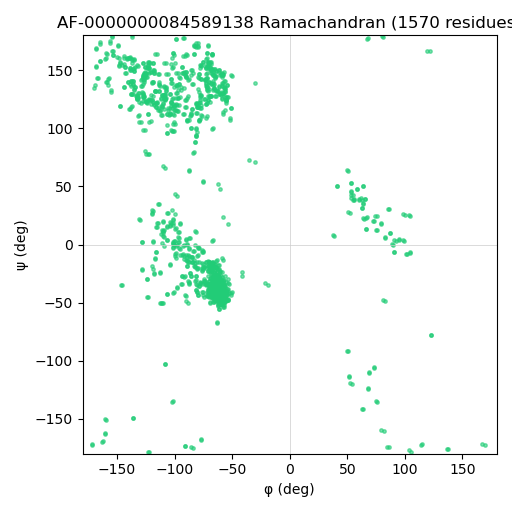B CA 1
ATOM 7047 C C . HIS B 1 131 ? 24.141 12.391 0.43 1 98.38 131 HIS B C 1
ATOM 7049 O O . HIS B 1 131 ? 24.172 12.57 -0.789 1 98.38 131 HIS B O 1
ATOM 7055 N N . SER B 1 132 ? 25.156 12.656 1.229 1 97.75 132 SER B N 1
ATOM 7056 C CA . SER B 1 132 ? 26.422 12.953 0.566 1 97.75 132 SER B CA 1
ATOM 7057 C C . SER B 1 132 ? 26.844 11.82 -0.367 1 97.75 132 SER B C 1
ATOM 7059 O O . SER B 1 132 ? 26.766 10.648 0.002 1 97.75 132 SER B O 1
ATOM 7061 N N . PRO B 1 133 ? 27.234 12.18 -1.593 1 97.19 133 PRO B N 1
ATOM 7062 C CA . PRO B 1 133 ? 27.594 11.117 -2.537 1 97.19 133 PRO B CA 1
ATOM 7063 C C . PRO B 1 133 ? 28.828 10.328 -2.102 1 97.19 133 PRO B C 1
ATOM 7065 O O . PRO B 1 133 ? 29.75 10.898 -1.531 1 97.19 133 PRO B O 1
ATOM 7068 N N . THR B 1 134 ? 28.812 9.094 -2.387 1 96.88 134 THR B N 1
ATOM 7069 C CA . THR B 1 134 ? 30.016 8.289 -2.26 1 96.88 134 THR B CA 1
ATOM 7070 C C . THR B 1 134 ? 30.969 8.547 -3.426 1 96.88 134 THR B C 1
ATOM 7072 O O . THR B 1 134 ? 30.812 9.539 -4.145 1 96.88 134 THR B O 1
ATOM 7075 N N . LEU B 1 135 ? 31.984 7.727 -3.6 1 95.12 135 LEU B N 1
ATOM 7076 C CA . LEU B 1 135 ? 33.094 7.969 -4.531 1 95.12 135 LEU B CA 1
ATOM 7077 C C . LEU B 1 135 ? 32.594 7.949 -5.973 1 95.12 135 LEU B C 1
ATOM 7079 O O . LEU B 1 135 ? 33.094 8.672 -6.828 1 95.12 135 LEU B O 1
ATOM 7083 N N . LEU B 1 136 ? 31.5 7.164 -6.273 1 95 136 LEU B N 1
ATOM 7084 C CA . LEU B 1 136 ? 30.984 7.082 -7.637 1 95 136 LEU B CA 1
ATOM 7085 C C . LEU B 1 136 ? 29.672 7.848 -7.773 1 95 136 LEU B C 1
ATOM 7087 O O . LEU B 1 136 ? 28.984 7.742 -8.797 1 95 136 LEU B O 1
ATOM 7091 N N . GLY B 1 137 ? 29.281 8.484 -6.766 1 95.75 137 GLY B N 1
ATOM 7092 C CA . GLY B 1 137 ? 28.125 9.359 -6.879 1 95.75 137 GLY B CA 1
ATOM 7093 C C . GLY B 1 137 ? 26.875 8.766 -6.25 1 95.75 137 GLY B C 1
ATOM 7094 O O . GLY B 1 137 ? 25.844 9.445 -6.156 1 95.75 137 GLY B O 1
ATOM 7095 N N . THR B 1 138 ? 26.922 7.523 -5.824 1 96.81 138 THR B N 1
ATOM 7096 C CA . THR B 1 138 ? 25.797 6.941 -5.121 1 96.81 138 THR B CA 1
ATOM 7097 C C . THR B 1 138 ? 25.578 7.625 -3.773 1 96.81 138 THR B C 1
ATOM 7099 O O . THR B 1 138 ? 26.531 7.918 -3.061 1 96.81 138 THR B O 1
ATOM 7102 N N . LEU B 1 139 ? 24.359 7.945 -3.453 1 97.81 139 LEU B N 1
ATOM 7103 C CA . LEU B 1 139 ? 24.078 8.578 -2.17 1 97.81 139 LEU B CA 1
ATOM 7104 C C . LEU B 1 139 ? 24.469 7.66 -1.015 1 97.81 139 LEU B C 1
ATOM 7106 O O . LEU B 1 139 ? 24.219 6.453 -1.067 1 97.81 139 LEU B O 1
ATOM 7110 N N . GLN B 1 140 ? 25.094 8.172 -0.006 1 97.62 140 GLN B N 1
ATOM 7111 C CA . GLN B 1 140 ? 25.609 7.379 1.104 1 97.62 140 GLN B CA 1
ATOM 7112 C C . GLN B 1 140 ? 24.5 6.578 1.773 1 97.62 140 GLN B C 1
ATOM 7114 O O . GLN B 1 140 ? 24.688 5.414 2.129 1 97.62 140 GLN B O 1
ATOM 7119 N N . ALA B 1 141 ? 23.281 7.188 1.952 1 97.31 141 ALA B N 1
ATOM 7120 C CA . ALA B 1 141 ? 22.172 6.469 2.578 1 97.31 141 ALA B CA 1
ATOM 7121 C C . ALA B 1 141 ? 21.797 5.234 1.766 1 97.31 141 ALA B C 1
ATOM 7123 O O . ALA B 1 141 ? 21.297 4.246 2.318 1 97.31 141 ALA B O 1
ATOM 7124 N N . ASP B 1 142 ? 21.969 5.238 0.448 1 96.56 142 ASP B N 1
ATOM 7125 C CA . ASP B 1 142 ? 21.703 4.094 -0.42 1 96.56 142 ASP B CA 1
ATOM 7126 C C . ASP B 1 142 ? 22.875 3.109 -0.407 1 96.56 142 ASP B C 1
ATOM 7128 O O . ASP B 1 142 ? 22.656 1.894 -0.403 1 96.56 142 ASP B O 1
ATOM 7132 N N . ALA B 1 143 ? 24.062 3.668 -0.39 1 96.5 143 ALA B N 1
ATOM 7133 C CA . ALA B 1 143 ? 25.266 2.832 -0.46 1 96.5 143 ALA B CA 1
ATOM 7134 C C . ALA B 1 143 ? 25.422 1.988 0.802 1 96.5 143 ALA B C 1
ATOM 7136 O O . ALA B 1 143 ? 25.859 0.836 0.736 1 96.5 143 ALA B O 1
ATOM 7137 N N . TYR B 1 144 ? 25.125 2.543 1.969 1 96.75 144 TYR B N 1
ATOM 7138 C CA . TYR B 1 144 ? 25.312 1.859 3.246 1 96.75 144 TYR B CA 1
ATOM 7139 C C . TYR B 1 144 ? 24.109 0.968 3.557 1 96.75 144 TYR B C 1
ATOM 7141 O O . TYR B 1 144 ? 24.141 0.186 4.508 1 96.75 144 TYR B O 1
ATOM 7149 N N . ARG B 1 145 ? 23.078 1.001 2.768 1 95.25 145 ARG B N 1
ATOM 7150 C CA . ARG B 1 145 ? 21.797 0.366 3.057 1 95.25 145 ARG B CA 1
ATOM 7151 C C . ARG B 1 145 ? 21.953 -1.139 3.246 1 95.25 145 ARG B C 1
ATOM 7153 O O . ARG B 1 145 ? 21.297 -1.739 4.094 1 95.25 145 ARG B O 1
ATOM 7160 N N . PRO B 1 146 ? 22.781 -1.827 2.459 1 93.31 146 PRO B N 1
ATOM 7161 C CA . PRO B 1 146 ? 22.938 -3.275 2.621 1 93.31 146 PRO B CA 1
ATOM 7162 C C . PRO B 1 146 ? 23.422 -3.666 4.012 1 93.31 146 PRO B C 1
ATOM 7164 O O . PRO B 1 146 ? 23.141 -4.77 4.484 1 93.31 146 PRO B O 1
ATOM 7167 N N . LEU B 1 147 ? 24.188 -2.734 4.695 1 95.06 147 LEU B N 1
ATOM 7168 C CA . LEU B 1 147 ? 24.703 -3.008 6.031 1 95.06 147 LEU B CA 1
ATOM 7169 C C . LEU B 1 147 ? 23.609 -2.814 7.082 1 95.06 147 LEU B C 1
ATOM 7171 O O . LEU B 1 147 ? 23.531 -3.578 8.047 1 95.06 147 LEU B O 1
ATOM 7175 N N . LEU B 1 148 ? 22.766 -1.788 6.793 1 94.62 148 LEU B N 1
ATOM 7176 C CA . LEU B 1 148 ? 21.625 -1.405 7.617 1 94.62 148 LEU B CA 1
ATOM 7177 C C . LEU B 1 148 ? 21.984 -1.465 9.102 1 94.62 148 LEU B C 1
ATOM 7179 O O . LEU B 1 148 ? 21.266 -2.092 9.891 1 94.62 148 LEU B O 1
ATOM 7183 N N . LEU B 1 149 ? 23.047 -0.861 9.469 1 97.5 149 LEU B N 1
ATOM 7184 C CA . LEU B 1 149 ? 23.5 -0.829 10.859 1 97.5 149 LEU B CA 1
ATOM 7185 C C . LEU B 1 149 ? 22.625 0.099 11.695 1 97.5 149 LEU B C 1
ATOM 7187 O O . LEU B 1 149 ? 22.156 1.121 11.195 1 97.5 149 LEU B O 1
ATOM 7191 N N . PRO B 1 150 ? 22.359 -0.321 13.008 1 97.56 150 PRO B N 1
ATOM 7192 C CA . PRO B 1 150 ? 21.719 0.658 13.891 1 97.56 150 PRO B CA 1
ATOM 7193 C C . PRO B 1 150 ? 22.438 2.002 13.898 1 97.56 150 PRO B C 1
ATOM 7195 O O . PRO B 1 150 ? 23.672 2.045 13.844 1 97.56 150 PRO B O 1
ATOM 7198 N N . THR B 1 151 ? 21.656 3.092 14.039 1 98.44 151 THR B N 1
ATOM 7199 C CA . THR B 1 151 ? 22.25 4.371 13.664 1 98.44 151 THR B CA 1
ATOM 7200 C C . THR B 1 151 ? 22.078 5.395 14.781 1 98.44 151 THR B C 1
ATOM 7202 O O . THR B 1 151 ? 21.078 5.371 15.508 1 98.44 151 THR B O 1
ATOM 7205 N N . VAL B 1 152 ? 23.062 6.188 14.977 1 98.81 152 VAL B N 1
ATOM 7206 C CA . VAL B 1 152 ? 23.016 7.434 15.734 1 98.81 152 VAL B CA 1
ATOM 7207 C C . VAL B 1 152 ? 22.984 8.625 14.773 1 98.81 152 VAL B C 1
ATOM 7209 O O . VAL B 1 152 ? 23.797 8.719 13.859 1 98.81 152 VAL B O 1
ATOM 7212 N N . LEU B 1 153 ? 21.984 9.438 14.891 1 98.88 153 LEU B N 1
ATOM 7213 C CA . LEU B 1 153 ? 21.891 10.633 14.062 1 98.88 153 LEU B CA 1
ATOM 7214 C C . LEU B 1 153 ? 22.344 11.867 14.836 1 98.88 153 LEU B C 1
ATOM 7216 O O . LEU B 1 153 ? 21.812 12.172 15.906 1 98.88 153 LEU B O 1
ATOM 7220 N N . ILE B 1 154 ? 23.391 12.531 14.336 1 98.88 154 ILE B N 1
ATOM 7221 C CA . ILE B 1 154 ? 23.844 13.781 14.93 1 98.88 154 ILE B CA 1
ATOM 7222 C C . ILE B 1 154 ? 23.031 14.945 14.359 1 98.88 154 ILE B C 1
ATOM 7224 O O . ILE B 1 154 ? 23.125 15.25 13.164 1 98.88 154 ILE B O 1
ATOM 7228 N N . ALA B 1 155 ? 22.297 15.625 15.188 1 98.62 155 ALA B N 1
ATOM 7229 C CA . ALA B 1 155 ? 21.438 16.734 14.789 1 98.62 155 ALA B CA 1
ATOM 7230 C C . ALA B 1 155 ? 22.25 17.984 14.492 1 98.62 155 ALA B C 1
ATOM 7232 O O . ALA B 1 155 ? 23.406 18.094 14.914 1 98.62 155 ALA B O 1
ATOM 7233 N N . ASP B 1 156 ? 21.672 18.891 13.68 1 97.5 156 ASP B N 1
ATOM 7234 C CA . ASP B 1 156 ? 22.281 20.172 13.367 1 97.5 156 ASP B CA 1
ATOM 7235 C C . ASP B 1 156 ? 21.922 21.219 14.414 1 97.5 156 ASP B C 1
ATOM 7237 O O . ASP B 1 156 ? 20.766 21.641 14.523 1 97.5 156 ASP B O 1
ATOM 7241 N N . PRO B 1 157 ? 22.875 21.656 15.227 1 95.31 157 PRO B N 1
ATOM 7242 C CA . PRO B 1 157 ? 22.578 22.594 16.312 1 95.31 157 PRO B CA 1
ATOM 7243 C C . PRO B 1 157 ? 22.438 24.031 15.828 1 95.31 157 PRO B C 1
ATOM 7245 O O . PRO B 1 157 ? 22.109 24.922 16.625 1 95.31 157 PRO B O 1
ATOM 7248 N N . ARG B 1 158 ? 22.625 24.344 14.625 1 94.19 158 ARG B N 1
ATOM 7249 C CA . ARG B 1 158 ? 22.688 25.703 14.086 1 94.19 158 ARG B CA 1
ATOM 7250 C C . ARG B 1 158 ? 21.312 26.156 13.609 1 94.19 158 ARG B C 1
ATOM 7252 O O . ARG B 1 158 ? 20.344 25.406 13.688 1 94.19 158 ARG B O 1
ATOM 7259 N N . LEU B 1 159 ? 21.281 27.453 13.141 1 93.44 159 LEU B N 1
ATOM 7260 C CA . LEU B 1 159 ? 20.062 27.984 12.539 1 93.44 159 LEU B CA 1
ATOM 7261 C C . LEU B 1 159 ? 19.641 27.141 11.344 1 93.44 159 LEU B C 1
ATOM 7263 O O . LEU B 1 159 ? 20.453 26.812 10.484 1 93.44 159 LEU B O 1
ATOM 7267 N N . GLY B 1 160 ? 18.422 26.719 11.258 1 95.12 160 GLY B N 1
ATOM 7268 C CA . GLY B 1 160 ? 17.906 25.828 10.234 1 95.12 160 GLY B CA 1
ATOM 7269 C C . GLY B 1 160 ? 18.031 24.359 10.609 1 95.12 160 GLY B C 1
ATOM 7270 O O . GLY B 1 160 ? 17.578 23.484 9.875 1 95.12 160 GLY B O 1
ATOM 7271 N N . GLY B 1 161 ? 18.578 24.141 11.773 1 96.94 161 GLY B N 1
ATOM 7272 C CA . GLY B 1 161 ? 18.953 22.797 12.195 1 96.94 161 GLY B CA 1
ATOM 7273 C C . GLY B 1 161 ? 17.75 21.906 12.477 1 96.94 161 GLY B C 1
ATOM 7274 O O . GLY B 1 161 ? 17.812 20.688 12.289 1 96.94 161 GLY B O 1
ATOM 7275 N N . ILE B 1 162 ? 16.609 22.438 12.953 1 97.81 162 ILE B N 1
ATOM 7276 C CA . ILE B 1 162 ? 15.406 21.656 13.156 1 97.81 162 ILE B CA 1
ATOM 7277 C C . ILE B 1 162 ? 14.969 21.016 11.836 1 97.81 162 ILE B C 1
ATOM 7279 O O . ILE B 1 162 ? 14.758 19.812 11.758 1 97.81 162 ILE B O 1
ATOM 7283 N N . SER B 1 163 ? 14.969 21.859 10.844 1 98.19 163 SER B N 1
ATOM 7284 C CA . SER B 1 163 ? 14.523 21.422 9.523 1 98.19 163 SER B CA 1
ATOM 7285 C C . SER B 1 163 ? 15.469 20.391 8.93 1 98.19 163 SER B C 1
ATOM 7287 O O . SER B 1 163 ? 15.031 19.344 8.445 1 98.19 163 SER B O 1
ATOM 7289 N N . SER B 1 164 ? 16.781 20.672 8.945 1 97.81 164 SER B N 1
ATOM 7290 C CA . SER B 1 164 ? 17.75 19.766 8.336 1 97.81 164 SER B CA 1
ATOM 7291 C C . SER B 1 164 ? 17.766 18.422 9.047 1 97.81 164 SER B C 1
ATOM 7293 O O . SER B 1 164 ? 17.906 17.375 8.414 1 97.81 164 SER B O 1
ATOM 7295 N N . THR B 1 165 ? 17.594 18.438 10.391 1 98.69 165 THR B N 1
ATOM 7296 C CA . THR B 1 165 ? 17.609 17.219 11.18 1 98.69 165 THR B CA 1
ATOM 7297 C C . THR B 1 165 ? 16.391 16.344 10.875 1 98.69 165 THR B C 1
ATOM 7299 O O . THR B 1 165 ? 16.531 15.148 10.656 1 98.69 165 THR B O 1
ATOM 7302 N N . ILE B 1 166 ? 15.227 16.953 10.805 1 98.62 166 ILE B N 1
ATOM 7303 C CA . ILE B 1 166 ? 14 16.203 10.57 1 98.62 166 ILE B CA 1
ATOM 7304 C C . ILE B 1 166 ? 13.984 15.656 9.141 1 98.62 166 ILE B C 1
ATOM 7306 O O . ILE B 1 166 ? 13.586 14.516 8.906 1 98.62 166 ILE B O 1
ATOM 7310 N N . SER B 1 167 ? 14.484 16.422 8.18 1 98.62 167 SER B N 1
ATOM 7311 C CA . SER B 1 167 ? 14.57 15.953 6.801 1 98.62 167 SER B CA 1
ATOM 7312 C C . SER B 1 167 ? 15.516 14.758 6.688 1 98.62 167 SER B C 1
ATOM 7314 O O . SER B 1 167 ? 15.227 13.789 5.984 1 98.62 167 SER B O 1
ATOM 7316 N N . ALA B 1 168 ? 16.656 14.875 7.359 1 98.69 168 ALA B N 1
ATOM 7317 C CA . ALA B 1 168 ? 17.625 13.773 7.359 1 98.69 168 ALA B CA 1
ATOM 7318 C C . ALA B 1 168 ? 17.016 12.508 7.969 1 98.69 168 ALA B C 1
ATOM 7320 O O . ALA B 1 168 ? 17.156 11.414 7.418 1 98.69 168 ALA B O 1
ATOM 7321 N N . TYR B 1 169 ? 16.359 12.727 9.117 1 98.38 169 TYR B N 1
ATOM 7322 C CA . TYR B 1 169 ? 15.672 11.625 9.789 1 98.38 169 TYR B CA 1
ATOM 7323 C C . TYR B 1 169 ? 14.703 10.93 8.836 1 98.38 169 TYR B C 1
ATOM 7325 O O . TYR B 1 169 ? 14.711 9.703 8.727 1 98.38 169 TYR B O 1
ATOM 7333 N N . GLU B 1 170 ? 13.883 11.68 8.125 1 98.31 170 GLU B N 1
ATOM 7334 C CA . GLU B 1 170 ? 12.859 11.109 7.254 1 98.31 170 GLU B CA 1
ATOM 7335 C C . GLU B 1 170 ? 13.484 10.359 6.082 1 98.31 170 GLU B C 1
ATOM 7337 O O . GLU B 1 170 ? 12.992 9.305 5.676 1 98.31 170 GLU B O 1
ATOM 7342 N N . SER B 1 171 ? 14.578 10.852 5.551 1 98.19 171 SER B N 1
ATOM 7343 C CA . SER B 1 171 ? 15.289 10.188 4.469 1 98.19 171 SER B CA 1
ATOM 7344 C C . SER B 1 171 ? 15.805 8.82 4.902 1 98.19 171 SER B C 1
ATOM 7346 O O . SER B 1 171 ? 15.773 7.859 4.125 1 98.19 171 SER B O 1
ATOM 7348 N N . MET B 1 172 ? 16.281 8.781 6.148 1 97.94 172 MET B N 1
ATOM 7349 C CA . MET B 1 172 ? 16.828 7.531 6.668 1 97.94 172 MET B CA 1
ATOM 7350 C C . MET B 1 172 ? 15.711 6.527 6.938 1 97.94 172 MET B C 1
ATOM 7352 O O . MET B 1 172 ? 15.812 5.363 6.543 1 97.94 172 MET B O 1
ATOM 7356 N N . VAL B 1 173 ? 14.672 7.043 7.547 1 96.81 173 VAL B N 1
ATOM 7357 C CA . VAL B 1 173 ? 13.578 6.168 7.953 1 96.81 173 VAL B CA 1
ATOM 7358 C C . VAL B 1 173 ? 12.898 5.582 6.719 1 96.81 173 VAL B C 1
ATOM 7360 O O . VAL B 1 173 ? 12.508 4.41 6.715 1 96.81 173 VAL B O 1
ATOM 7363 N N . MET B 1 174 ? 12.766 6.285 5.664 1 96.56 174 MET B N 1
ATOM 7364 C CA . MET B 1 174 ? 12.094 5.809 4.461 1 96.56 174 MET B CA 1
ATOM 7365 C C . MET B 1 174 ? 12.914 4.734 3.762 1 96.56 174 MET B C 1
ATOM 7367 O O . MET B 1 174 ? 12.398 3.994 2.924 1 96.56 174 MET B O 1
ATOM 7371 N N . ARG B 1 175 ? 14.195 4.617 4.141 1 97.25 175 ARG B N 1
ATOM 7372 C CA . ARG B 1 175 ? 15.078 3.584 3.602 1 97.25 175 ARG B CA 1
ATOM 7373 C C . ARG B 1 175 ? 15.211 2.418 4.574 1 97.25 175 ARG B C 1
ATOM 7375 O O . ARG B 1 175 ? 16.031 1.522 4.367 1 97.25 175 ARG B O 1
ATOM 7382 N N . GLY B 1 176 ? 14.469 2.502 5.684 1 96.75 176 GLY B N 1
ATOM 7383 C CA . GLY B 1 176 ? 14.375 1.374 6.598 1 96.75 176 GLY B CA 1
ATOM 7384 C C . GLY B 1 176 ? 15.375 1.448 7.738 1 96.75 176 GLY B C 1
ATOM 7385 O O . GLY B 1 176 ? 15.461 0.526 8.555 1 96.75 176 GLY B O 1
ATOM 7386 N N . TYR B 1 177 ? 16.156 2.504 7.887 1 97.31 177 TYR B N 1
ATOM 7387 C CA . TYR B 1 177 ? 17.141 2.641 8.961 1 97.31 177 TYR B CA 1
ATOM 7388 C C . TYR B 1 177 ? 16.453 2.715 10.32 1 97.31 177 TYR B C 1
ATOM 7390 O O . TYR B 1 177 ? 15.359 3.273 10.438 1 97.31 177 TYR B O 1
ATOM 7398 N N . SER B 1 178 ? 17.047 2.146 11.297 1 96.5 178 SER B N 1
ATOM 7399 C CA . SER B 1 178 ? 16.688 2.342 12.695 1 96.5 178 SER B CA 1
ATOM 7400 C C . SER B 1 178 ? 17.578 3.385 13.359 1 96.5 178 SER B C 1
ATOM 7402 O O . SER B 1 178 ? 18.797 3.279 13.312 1 96.5 178 SER B O 1
ATOM 7404 N N . ILE B 1 179 ? 16.953 4.316 13.914 1 98.38 179 ILE B N 1
ATOM 7405 C CA . ILE B 1 179 ? 17.688 5.332 14.656 1 98.38 179 ILE B CA 1
ATOM 7406 C C . ILE B 1 179 ? 17.531 5.094 16.156 1 98.38 179 ILE B C 1
ATOM 7408 O O . ILE B 1 179 ? 16.469 5.312 16.719 1 98.38 179 ILE B O 1
ATOM 7412 N N . ASP B 1 180 ? 18.625 4.738 16.797 1 98.5 180 ASP B N 1
ATOM 7413 C CA . ASP B 1 180 ? 18.594 4.359 18.203 1 98.5 180 ASP B CA 1
ATOM 7414 C C . ASP B 1 180 ? 18.734 5.59 19.094 1 98.5 180 ASP B C 1
ATOM 7416 O O . ASP B 1 180 ? 18.312 5.562 20.266 1 98.5 180 ASP B O 1
ATOM 7420 N N . LEU B 1 181 ? 19.344 6.59 18.516 1 98.75 181 LEU B N 1
ATOM 7421 C CA . LEU B 1 181 ? 19.656 7.762 19.328 1 98.75 181 LEU B CA 1
ATOM 7422 C C . LEU B 1 181 ? 19.875 8.984 18.438 1 98.75 181 LEU B C 1
ATOM 7424 O O . LEU B 1 181 ? 20.438 8.875 17.344 1 98.75 181 LEU B O 1
ATOM 7428 N N . VAL B 1 182 ? 19.359 10.109 18.906 1 98.88 182 VAL B N 1
ATOM 7429 C CA . VAL B 1 182 ? 19.719 11.398 18.312 1 98.88 182 VAL B CA 1
ATOM 7430 C C . VAL B 1 182 ? 20.547 12.203 19.312 1 98.88 182 VAL B C 1
ATOM 7432 O O . VAL B 1 182 ? 20.188 12.32 20.484 1 98.88 182 VAL B O 1
ATOM 7435 N N . LEU B 1 183 ? 21.719 12.656 18.875 1 98.75 183 LEU B N 1
ATOM 7436 C CA . LEU B 1 183 ? 22.531 13.586 19.672 1 98.75 183 LEU B CA 1
ATOM 7437 C C . LEU B 1 183 ? 22.406 15.008 19.141 1 98.75 183 LEU B C 1
ATOM 7439 O O . LEU B 1 183 ? 22.547 15.242 17.938 1 98.75 183 LEU B O 1
ATOM 7443 N N . CYS B 1 184 ? 22.047 15.914 19.953 1 97.81 184 CYS B N 1
ATOM 7444 C CA . CYS B 1 184 ? 21.922 17.328 19.625 1 97.81 184 CYS B CA 1
ATOM 7445 C C . CYS B 1 184 ? 22.625 18.203 20.641 1 97.81 184 CYS B C 1
ATOM 7447 O O . CYS B 1 184 ? 22.203 18.297 21.797 1 97.81 184 CYS B O 1
ATOM 7449 N N . MET B 1 185 ? 23.734 18.844 20.203 1 96.44 185 MET B N 1
ATOM 7450 C CA . MET B 1 185 ? 24.453 19.703 21.141 1 96.44 185 MET B CA 1
ATOM 7451 C C . MET B 1 185 ? 23.562 20.812 21.672 1 96.44 185 MET B C 1
ATOM 7453 O O . MET B 1 185 ? 22.828 21.438 20.891 1 96.44 185 MET B O 1
ATOM 7457 N N . PHE B 1 186 ? 23.469 20.906 22.938 1 92.56 186 PHE B N 1
ATOM 7458 C CA . PHE B 1 186 ? 22.578 21.938 23.453 1 92.56 186 PHE B CA 1
ATOM 7459 C C . PHE B 1 186 ? 23.156 23.328 23.219 1 92.56 186 PHE B C 1
ATOM 7461 O O . PHE B 1 186 ? 24.359 23.469 23 1 92.56 186 PHE B O 1
ATOM 7468 N N . ASP B 1 187 ? 22.328 24.359 23.125 1 86.88 187 ASP B N 1
ATOM 7469 C CA . ASP B 1 187 ? 22.703 25.766 23.016 1 86.88 187 ASP B CA 1
ATOM 7470 C C . ASP B 1 187 ? 22.875 26.406 24.391 1 86.88 187 ASP B C 1
ATOM 7472 O O . ASP B 1 187 ? 22.016 26.25 25.266 1 86.88 187 ASP B O 1
ATOM 7476 N N . GLN B 1 188 ? 24.047 27.031 24.531 1 81.31 188 GLN B N 1
ATOM 7477 C CA . GLN B 1 188 ? 24.156 27.781 25.766 1 81.31 188 GLN B CA 1
ATOM 7478 C C . GLN B 1 188 ? 23.094 28.875 25.859 1 81.31 188 GLN B C 1
ATOM 7480 O O . GLN B 1 188 ? 22.766 29.516 24.859 1 81.31 188 GLN B O 1
ATOM 7485 N N . PRO B 1 189 ? 22.422 28.875 27 1 78.25 189 PRO B N 1
ATOM 7486 C CA . PRO B 1 189 ? 21.375 29.875 27.156 1 78.25 189 PRO B CA 1
ATOM 7487 C C . PRO B 1 189 ? 21.859 31.297 26.859 1 78.25 189 PRO B C 1
ATOM 7489 O O . PRO B 1 189 ? 22.812 31.766 27.469 1 78.25 189 PRO B O 1
ATOM 7492 N N . SER B 1 190 ? 21.516 31.828 25.859 1 82.44 190 SER B N 1
ATOM 7493 C CA . SER B 1 190 ? 21.797 33.188 25.438 1 82.44 190 SER B CA 1
ATOM 7494 C C . SER B 1 190 ? 20.672 33.75 24.594 1 82.44 190 SER B C 1
ATOM 7496 O O . SER B 1 190 ? 19.781 33.031 24.172 1 82.44 190 SER B O 1
ATOM 7498 N N . SER B 1 191 ? 20.625 35.031 24.5 1 74.12 191 SER B N 1
ATOM 7499 C CA . SER B 1 191 ? 19.625 35.688 23.672 1 74.12 191 SER B CA 1
ATOM 7500 C C . SER B 1 191 ? 19.719 35.219 22.219 1 74.12 191 SER B C 1
ATOM 7502 O O . SER B 1 191 ? 18.781 35.375 21.453 1 74.12 191 SER B O 1
ATOM 7504 N N . LYS B 1 192 ? 20.797 34.562 21.938 1 82.12 192 LYS B N 1
ATOM 7505 C CA . LYS B 1 192 ? 21 34.156 20.547 1 82.12 192 LYS B CA 1
ATOM 7506 C C . LYS B 1 192 ? 20.859 32.656 20.375 1 82.12 192 LYS B C 1
ATOM 7508 O O . LYS B 1 192 ? 21.094 32.125 19.281 1 82.12 192 LYS B O 1
ATOM 7513 N N . ALA B 1 193 ? 20.406 32.125 21.422 1 89.31 193 ALA B N 1
ATOM 7514 C CA . ALA B 1 193 ? 20.328 30.656 21.375 1 89.31 193 ALA B CA 1
ATOM 7515 C C . ALA B 1 193 ? 19.203 30.188 20.469 1 89.31 193 ALA B C 1
ATOM 7517 O O . ALA B 1 193 ? 18.125 30.766 20.469 1 89.31 193 ALA B O 1
ATOM 7518 N N . TYR B 1 194 ? 19.438 29.156 19.688 1 91.69 194 TYR B N 1
ATOM 7519 C CA . TYR B 1 194 ? 18.438 28.594 18.781 1 91.69 194 TYR B CA 1
ATOM 7520 C C . TYR B 1 194 ? 17.594 27.547 19.484 1 91.69 194 TYR B C 1
ATOM 7522 O O . TYR B 1 194 ? 16.453 27.281 19.078 1 91.69 194 TYR B O 1
ATOM 7530 N N . LEU B 1 195 ? 18.188 26.797 20.453 1 93.81 195 LEU B N 1
ATOM 7531 C CA . LEU B 1 195 ? 17.484 25.859 21.328 1 93.81 195 LEU B CA 1
ATOM 7532 C C . LEU B 1 195 ? 16.859 24.734 20.531 1 93.81 195 LEU B C 1
ATOM 7534 O O . LEU B 1 195 ? 15.719 24.328 20.797 1 93.81 195 LEU B O 1
ATOM 7538 N N . ASN B 1 196 ? 17.578 24.266 19.484 1 96.25 196 ASN B N 1
ATOM 7539 C CA . ASN B 1 196 ? 17.078 23.172 18.641 1 96.25 196 ASN B CA 1
ATOM 7540 C C . ASN B 1 196 ? 16.75 21.938 19.469 1 96.25 196 ASN B C 1
ATOM 7542 O O . ASN B 1 196 ? 15.773 21.234 19.203 1 96.25 196 ASN B O 1
ATOM 7546 N N . HIS B 1 197 ? 17.547 21.641 20.516 1 96.44 197 HIS B N 1
ATOM 7547 C CA . HIS B 1 197 ? 17.359 20.438 21.344 1 96.44 197 HIS B CA 1
ATOM 7548 C C . HIS B 1 197 ? 16.031 20.484 22.078 1 96.44 197 HIS B C 1
ATOM 7550 O O . HIS B 1 197 ? 15.422 19.438 22.328 1 96.44 197 HIS B O 1
ATOM 7556 N N . GLU B 1 198 ? 15.57 21.609 22.438 1 95.5 198 GLU B N 1
ATOM 7557 C CA . GLU B 1 198 ? 14.305 21.734 23.156 1 95.5 198 GLU B CA 1
ATOM 7558 C C . GLU B 1 198 ? 13.125 21.344 22.25 1 95.5 198 GLU B C 1
ATOM 7560 O O . GLU B 1 198 ? 12.141 20.797 22.734 1 95.5 198 GLU B O 1
ATOM 7565 N N . PHE B 1 199 ? 13.211 21.719 20.984 1 96.75 199 PHE B N 1
ATOM 7566 C CA . PHE B 1 199 ? 12.172 21.359 20.047 1 96.75 199 PHE B CA 1
ATOM 7567 C C . PHE B 1 199 ? 12.266 19.875 19.656 1 96.75 199 PHE B C 1
ATOM 7569 O O . PHE B 1 199 ? 11.258 19.172 19.625 1 96.75 199 PHE B O 1
ATOM 7576 N N . LEU B 1 200 ? 13.422 19.375 19.406 1 98.19 200 LEU B N 1
ATOM 7577 C CA . LEU B 1 200 ? 13.656 18.047 18.828 1 98.19 200 LEU B CA 1
ATOM 7578 C C . LEU B 1 200 ? 13.414 16.953 19.859 1 98.19 200 LEU B C 1
ATOM 7580 O O . LEU B 1 200 ? 13.016 15.844 19.516 1 98.19 200 LEU B O 1
ATOM 7584 N N . THR B 1 201 ? 13.648 17.25 21.141 1 97.94 201 THR B N 1
ATOM 7585 C CA . THR B 1 201 ? 13.547 16.234 22.188 1 97.94 201 THR B CA 1
ATOM 7586 C C . THR B 1 201 ? 12.133 15.672 22.266 1 97.94 201 THR B C 1
ATOM 7588 O O . THR B 1 201 ? 11.922 14.469 22.109 1 97.94 201 THR B O 1
ATOM 7591 N N . PRO B 1 202 ? 11.109 16.547 22.453 1 97.25 202 PRO B N 1
ATOM 7592 C CA . PRO B 1 202 ? 9.766 15.969 22.484 1 97.25 202 PRO B CA 1
ATOM 7593 C C . PRO B 1 202 ? 9.328 15.43 21.125 1 97.25 202 PRO B C 1
ATOM 7595 O O . PRO B 1 202 ? 8.578 14.453 21.047 1 97.25 202 PRO B O 1
ATOM 7598 N N . TRP B 1 203 ? 9.75 16.047 20.031 1 97.44 203 TRP B N 1
ATOM 7599 C CA . TRP B 1 203 ? 9.383 15.602 18.688 1 97.44 203 TRP B CA 1
ATOM 7600 C C . TRP B 1 203 ? 9.844 14.172 18.438 1 97.44 203 TRP B C 1
ATOM 7602 O O . TRP B 1 203 ? 9.086 13.344 17.922 1 97.44 203 TRP B O 1
ATOM 7612 N N . PHE B 1 204 ? 11.055 13.828 18.812 1 98.25 204 PHE B N 1
ATOM 7613 C CA . PHE B 1 204 ? 11.602 12.484 18.641 1 98.25 204 PHE B CA 1
ATOM 7614 C C . PHE B 1 204 ? 11.039 11.523 19.672 1 98.25 204 PHE B C 1
ATOM 7616 O O . PHE B 1 204 ? 10.875 10.336 19.406 1 98.25 204 PHE B O 1
ATOM 7623 N N . ALA B 1 205 ? 10.781 12.062 20.875 1 97.25 205 ALA B N 1
ATOM 7624 C CA . ALA B 1 205 ? 10.188 11.227 21.906 1 97.25 205 ALA B CA 1
ATOM 7625 C C . ALA B 1 205 ? 8.859 10.633 21.453 1 97.25 205 ALA B C 1
ATOM 7627 O O . ALA B 1 205 ? 8.562 9.469 21.75 1 97.25 205 ALA B O 1
ATOM 7628 N N . GLU B 1 206 ? 8.102 11.414 20.734 1 93.69 206 GLU B N 1
ATOM 7629 C CA . GLU B 1 206 ? 6.832 10.945 20.188 1 93.69 206 GLU B CA 1
ATOM 7630 C C . GLU B 1 206 ? 7.039 9.789 19.219 1 93.69 206 GLU B C 1
ATOM 7632 O O . GLU B 1 206 ? 6.109 9.023 18.953 1 93.69 206 GLU B O 1
ATOM 7637 N N . ARG B 1 207 ? 8.211 9.625 18.766 1 94.81 207 ARG B N 1
ATOM 7638 C CA . ARG B 1 207 ? 8.539 8.586 17.797 1 94.81 207 ARG B CA 1
ATOM 7639 C C . ARG B 1 207 ? 9.375 7.484 18.438 1 94.81 207 ARG B C 1
ATOM 7641 O O . ARG B 1 207 ? 9.906 6.617 17.734 1 94.81 207 ARG B O 1
ATOM 7648 N N . GLY B 1 208 ? 9.555 7.551 19.734 1 94.81 208 GLY B N 1
ATOM 7649 C CA . GLY B 1 208 ? 10.242 6.52 20.5 1 94.81 208 GLY B CA 1
ATOM 7650 C C . GLY B 1 208 ? 11.75 6.609 20.391 1 94.81 208 GLY B C 1
ATOM 7651 O O . GLY B 1 208 ? 12.453 5.621 20.625 1 94.81 208 GLY B O 1
ATOM 7652 N N . ILE B 1 209 ? 12.305 7.707 19.984 1 98.25 209 ILE B N 1
ATOM 7653 C CA . ILE B 1 209 ? 13.742 7.879 19.812 1 98.25 209 ILE B CA 1
ATOM 7654 C C . ILE B 1 209 ? 14.266 8.859 20.859 1 98.25 209 ILE B C 1
ATOM 7656 O O . ILE B 1 209 ? 13.852 10.023 20.891 1 98.25 209 ILE B O 1
ATOM 7660 N N . PRO B 1 210 ? 15.156 8.43 21.703 1 98.56 210 PRO B N 1
ATOM 7661 C CA . PRO B 1 210 ? 15.703 9.344 22.719 1 98.56 210 PRO B CA 1
ATOM 7662 C C . PRO B 1 210 ? 16.656 10.383 22.125 1 98.56 210 PRO B C 1
ATOM 7664 O O . PRO B 1 210 ? 17.344 10.102 21.141 1 98.56 210 PRO B O 1
ATOM 7667 N N . VAL B 1 211 ? 16.641 11.562 22.719 1 98.56 211 VAL B N 1
ATOM 7668 C CA . VAL B 1 211 ? 17.562 12.633 22.375 1 98.56 211 VAL B CA 1
ATOM 7669 C C . VAL B 1 211 ? 18.469 12.93 23.578 1 98.56 211 VAL B C 1
ATOM 7671 O O . VAL B 1 211 ? 17.984 13.078 24.703 1 98.56 211 VAL B O 1
ATOM 7674 N N . CYS B 1 212 ? 19.781 12.828 23.391 1 98.56 212 CYS B N 1
ATOM 7675 C CA . CYS B 1 212 ? 20.75 13.328 24.359 1 98.56 212 CYS B CA 1
ATOM 7676 C C . CYS B 1 212 ? 21.359 14.648 23.891 1 98.56 212 CYS B C 1
ATOM 7678 O O . CYS B 1 212 ? 21.609 14.828 22.703 1 98.56 212 CYS B O 1
ATOM 7680 N N . ALA B 1 213 ? 21.547 15.602 24.812 1 97.56 213 ALA B N 1
ATOM 7681 C CA . ALA B 1 213 ? 21.984 16.953 24.438 1 97.56 213 ALA B CA 1
ATOM 7682 C C . ALA B 1 213 ? 23.234 17.344 25.219 1 97.56 213 ALA B C 1
ATOM 7684 O O . ALA B 1 213 ? 23.172 18.156 26.141 1 97.56 213 ALA B O 1
ATOM 7685 N N . PRO B 1 214 ? 24.438 16.891 24.812 1 97 214 PRO B N 1
ATOM 7686 C CA . PRO B 1 214 ? 25.688 17.297 25.453 1 97 214 PRO B CA 1
ATOM 7687 C C . PRO B 1 214 ? 26.062 18.734 25.125 1 97 214 PRO B C 1
ATOM 7689 O O . PRO B 1 214 ? 25.609 19.297 24.125 1 97 214 PRO B O 1
ATOM 7692 N N . PRO B 1 215 ? 26.938 19.359 25.969 1 94.38 215 PRO B N 1
ATOM 7693 C CA . PRO B 1 215 ? 27.406 20.719 25.672 1 94.38 215 PRO B CA 1
ATOM 7694 C C . PRO B 1 215 ? 28.328 20.766 24.453 1 94.38 215 PRO B C 1
ATOM 7696 O O . PRO B 1 215 ? 29.016 19.781 24.156 1 94.38 215 PRO B O 1
ATOM 7699 N N . PRO B 1 216 ? 28.359 21.875 23.75 1 94.25 216 PRO B N 1
ATOM 7700 C CA . PRO B 1 216 ? 29.297 22.031 22.625 1 94.25 216 PRO B CA 1
ATOM 7701 C C . PRO B 1 216 ? 30.734 22.203 23.078 1 94.25 216 PRO B C 1
ATOM 7703 O O . PRO B 1 216 ? 31 22.609 24.203 1 94.25 216 PRO B O 1
ATOM 7706 N N . PRO B 1 217 ? 31.641 21.797 22.156 1 93.69 217 PRO B N 1
ATOM 7707 C CA . PRO B 1 217 ? 33.062 22.062 22.469 1 93.69 217 PRO B CA 1
ATOM 7708 C C . PRO B 1 217 ? 33.375 23.562 22.469 1 93.69 217 PRO B C 1
ATOM 7710 O O . PRO B 1 217 ? 32.625 24.359 21.922 1 93.69 217 PRO B O 1
ATOM 7713 N N . PRO B 1 218 ? 34.531 23.844 23.062 1 89.81 218 PRO B N 1
ATOM 7714 C CA . PRO B 1 218 ? 34.938 25.25 23.016 1 89.81 218 PRO B CA 1
ATOM 7715 C C . PRO B 1 218 ? 35.344 25.688 21.609 1 89.81 218 PRO B C 1
ATOM 7717 O O . PRO B 1 218 ? 35.688 24.859 20.766 1 89.81 218 PRO B O 1
ATOM 7720 N N . ALA B 1 219 ? 35.25 26.953 21.359 1 86.31 219 ALA B N 1
ATOM 7721 C CA . ALA B 1 219 ? 35.656 27.5 20.078 1 86.31 219 ALA B CA 1
ATOM 7722 C C . ALA B 1 219 ? 37.156 27.234 19.844 1 86.31 219 ALA B C 1
ATOM 7724 O O . ALA B 1 219 ? 37.938 27.156 20.797 1 86.31 219 ALA B O 1
ATOM 7725 N N . LYS B 1 220 ? 37.562 27.047 18.547 1 85.31 220 LYS B N 1
ATOM 7726 C CA . LYS B 1 220 ? 38.938 26.781 18.203 1 85.31 220 LYS B CA 1
ATOM 7727 C C . LYS B 1 220 ? 39.844 27.938 18.641 1 85.31 220 LYS B C 1
ATOM 7729 O O . LYS B 1 220 ? 39.5 29.109 18.469 1 85.31 220 LYS B O 1
ATOM 7734 N N . SER B 1 221 ? 40.969 27.578 19.391 1 81.88 221 SER B N 1
ATOM 7735 C CA . SER B 1 221 ? 41.938 28.547 19.844 1 81.88 221 SER B CA 1
ATOM 7736 C C . SER B 1 221 ? 43.375 28.016 19.656 1 81.88 221 SER B C 1
ATOM 7738 O O . SER B 1 221 ? 43.562 26.891 19.188 1 81.88 221 SER B O 1
ATOM 7740 N N . ASP B 1 222 ? 44.312 28.812 20.031 1 75.31 222 ASP B N 1
ATOM 7741 C CA . ASP B 1 222 ? 45.688 28.422 19.922 1 75.31 222 ASP B CA 1
ATOM 7742 C C . ASP B 1 222 ? 46 27.203 20.781 1 75.31 222 ASP B C 1
ATOM 7744 O O . ASP B 1 222 ? 46.875 26.391 20.422 1 75.31 222 ASP B O 1
ATOM 7748 N N . ASN B 1 223 ? 45.375 27.031 21.797 1 83.31 223 ASN B N 1
ATOM 7749 C CA . ASN B 1 223 ? 45.5 25.891 22.688 1 83.31 223 ASN B CA 1
ATOM 7750 C C . ASN B 1 223 ? 44.438 24.844 22.453 1 83.31 223 ASN B C 1
ATOM 7752 O O . ASN B 1 223 ? 43.906 24.266 23.406 1 83.31 223 ASN B O 1
ATOM 7756 N N . ASP B 1 224 ? 44.219 24.641 21.266 1 85.88 224 ASP B N 1
ATOM 7757 C CA . ASP B 1 224 ? 43.062 23.828 20.875 1 85.88 224 ASP B CA 1
ATOM 7758 C C . ASP B 1 224 ? 43.188 22.422 21.422 1 85.88 224 ASP B C 1
ATOM 7760 O O . ASP B 1 224 ? 42.188 21.859 21.922 1 85.88 224 ASP B O 1
ATOM 7764 N N . ARG B 1 225 ? 44.312 21.734 21.406 1 89.94 225 ARG B N 1
ATOM 7765 C CA . ARG B 1 225 ? 44.5 20.359 21.875 1 89.94 225 ARG B CA 1
ATOM 7766 C C . ARG B 1 225 ? 44.188 20.234 23.359 1 89.94 225 ARG B C 1
ATOM 7768 O O . ARG B 1 225 ? 43.469 19.312 23.766 1 89.94 225 ARG B O 1
ATOM 7775 N N . THR B 1 226 ? 44.656 21.172 24.141 1 91.19 226 THR B N 1
ATOM 7776 C CA . THR B 1 226 ? 44.438 21.141 25.594 1 91.19 226 THR B CA 1
ATOM 7777 C C . THR B 1 226 ? 42.969 21.422 25.906 1 91.19 226 THR B C 1
ATOM 7779 O O . THR B 1 226 ? 42.375 20.75 26.766 1 91.19 226 THR B O 1
ATOM 7782 N N . ASN B 1 227 ? 42.438 22.359 25.203 1 93.5 227 ASN B N 1
ATOM 7783 C CA . ASN B 1 227 ? 41.031 22.703 25.422 1 93.5 227 ASN B CA 1
ATOM 7784 C C . ASN B 1 227 ? 40.094 21.547 25.078 1 93.5 227 ASN B C 1
ATOM 7786 O O . ASN B 1 227 ? 39.125 21.297 25.797 1 93.5 227 ASN B O 1
ATOM 7790 N N . MET B 1 228 ? 40.406 20.922 24 1 94.88 228 MET B N 1
ATOM 7791 C CA . MET B 1 228 ? 39.594 19.797 23.562 1 94.88 228 MET B CA 1
ATOM 7792 C C . MET B 1 228 ? 39.719 18.625 24.531 1 94.88 228 MET B C 1
ATOM 7794 O O . MET B 1 228 ? 38.75 17.922 24.812 1 94.88 228 MET B O 1
ATOM 7798 N N . GLU B 1 229 ? 40.875 18.375 25.031 1 94.25 229 GLU B N 1
ATOM 7799 C CA . GLU B 1 229 ? 41.062 17.312 26.016 1 94.25 229 GLU B CA 1
ATOM 7800 C C . GLU B 1 229 ? 40.281 17.594 27.281 1 94.25 229 GLU B C 1
ATOM 7802 O O . GLU B 1 229 ? 39.656 16.672 27.859 1 94.25 229 GLU B O 1
ATOM 7807 N N . ALA B 1 230 ? 40.344 18.844 27.703 1 94.62 230 ALA B N 1
ATOM 7808 C CA . ALA B 1 230 ? 39.562 19.234 28.859 1 94.62 230 ALA B CA 1
ATOM 7809 C C . ALA B 1 230 ? 38.062 19.062 28.609 1 94.62 230 ALA B C 1
ATOM 7811 O O . ALA B 1 230 ? 37.312 18.609 29.5 1 94.62 230 ALA B O 1
ATOM 7812 N N . TYR B 1 231 ? 37.656 19.391 27.5 1 95.56 231 TYR B N 1
ATOM 7813 C CA . TYR B 1 231 ? 36.25 19.234 27.109 1 95.56 231 TYR B CA 1
ATOM 7814 C C . TYR B 1 231 ? 35.844 17.766 27.156 1 95.56 231 TYR B C 1
ATOM 7816 O O . TYR B 1 231 ? 34.812 17.422 27.75 1 95.56 231 TYR B O 1
ATOM 7824 N N . TYR B 1 232 ? 36.625 16.875 26.547 1 96.38 232 TYR B N 1
ATOM 7825 C CA . TYR B 1 232 ? 36.281 15.461 26.516 1 96.38 232 TYR B CA 1
ATOM 7826 C C . TYR B 1 232 ? 36.25 14.875 27.922 1 96.38 232 TYR B C 1
ATOM 7828 O O . TYR B 1 232 ? 35.375 14.047 28.234 1 96.38 232 TYR B O 1
ATOM 7836 N N . THR B 1 233 ? 37.156 15.312 28.719 1 95 233 THR B N 1
ATOM 7837 C CA . THR B 1 233 ? 37.156 14.859 30.109 1 95 233 THR B CA 1
ATOM 7838 C C . THR B 1 233 ? 35.875 15.297 30.812 1 95 233 THR B C 1
ATOM 7840 O O . THR B 1 233 ? 35.25 14.508 31.531 1 95 233 THR B O 1
ATOM 7843 N N . GLN B 1 234 ? 35.531 16.453 30.547 1 94.06 234 GLN B N 1
ATOM 7844 C CA . GLN B 1 234 ? 34.344 17 31.172 1 94.06 234 GLN B CA 1
ATOM 7845 C C . GLN B 1 234 ? 33.062 16.25 30.75 1 94.06 234 GLN B C 1
ATOM 7847 O O . GLN B 1 234 ? 32.219 15.945 31.578 1 94.06 234 GLN B O 1
ATOM 7852 N N . VAL B 1 235 ? 32.938 15.898 29.484 1 95.06 235 VAL B N 1
ATOM 7853 C CA . VAL B 1 235 ? 31.672 15.383 28.969 1 95.06 235 VAL B CA 1
ATOM 7854 C C . VAL B 1 235 ? 31.625 13.867 29.141 1 95.06 235 VAL B C 1
ATOM 7856 O O . VAL B 1 235 ? 30.547 13.258 29.078 1 95.06 235 VAL B O 1
ATOM 7859 N N . THR B 1 236 ? 32.719 13.203 29.422 1 94.06 236 THR B N 1
ATOM 7860 C CA . THR B 1 236 ? 32.719 11.742 29.453 1 94.06 236 THR B CA 1
ATOM 7861 C C . THR B 1 236 ? 32.938 11.242 30.875 1 94.06 236 THR B C 1
ATOM 7863 O O . THR B 1 236 ? 32.656 10.078 31.188 1 94.06 236 THR B O 1
ATOM 7866 N N . ASP B 1 237 ? 33.625 12.195 31.672 1 87.19 237 ASP B N 1
ATOM 7867 C CA . ASP B 1 237 ? 33.906 11.773 33.031 1 87.19 237 ASP B CA 1
ATOM 7868 C C . ASP B 1 237 ? 32.688 11.961 33.938 1 87.19 237 ASP B C 1
ATOM 7870 O O . ASP B 1 237 ? 32.156 13.062 34.031 1 87.19 237 ASP B O 1
ATOM 7874 N N . GLY B 1 238 ? 32.156 10.969 34.562 1 82 238 GLY B N 1
ATOM 7875 C CA . GLY B 1 238 ? 31.031 11.039 35.5 1 82 238 GLY B CA 1
ATOM 7876 C C . GLY B 1 238 ? 29.688 10.969 34.781 1 82 238 GLY B C 1
ATOM 7877 O O . GLY B 1 238 ? 29.625 10.734 33.562 1 82 238 GLY B O 1
ATOM 7878 N N . PRO B 1 239 ? 28.625 11.141 35.562 1 87.75 239 PRO B N 1
ATOM 7879 C CA . PRO B 1 239 ? 27.281 11.062 35 1 87.75 239 PRO B CA 1
ATOM 7880 C C . PRO B 1 239 ? 26.953 12.258 34.094 1 87.75 239 PRO B C 1
ATOM 7882 O O . PRO B 1 239 ? 27.344 13.391 34.406 1 87.75 239 PRO B O 1
ATOM 7885 N N . GLY B 1 240 ? 26.516 12.07 32.906 1 94 240 GLY B N 1
ATOM 7886 C CA . GLY B 1 240 ? 26.141 13.109 31.969 1 94 240 GLY B CA 1
ATOM 7887 C C . GLY B 1 240 ? 25.469 12.57 30.719 1 94 240 GLY B C 1
ATOM 7888 O O . GLY B 1 240 ? 25.078 11.398 30.672 1 94 240 GLY B O 1
ATOM 7889 N N . GLU B 1 241 ? 25.266 13.445 29.781 1 96.69 241 GLU B N 1
ATOM 7890 C CA . GLU B 1 241 ? 24.5 13.133 28.578 1 96.69 241 GLU B CA 1
ATOM 7891 C C . GLU B 1 241 ? 25.219 12.094 27.719 1 96.69 241 GLU B C 1
ATOM 7893 O O . GLU B 1 241 ? 24.562 11.281 27.047 1 96.69 241 GLU B O 1
ATOM 7898 N N . ILE B 1 242 ? 26.547 12.062 27.719 1 97.75 242 ILE B N 1
ATOM 7899 C CA . ILE B 1 242 ? 27.297 11.117 26.891 1 97.75 242 ILE B CA 1
ATOM 7900 C C . ILE B 1 242 ? 27.234 9.727 27.516 1 97.75 242 ILE B C 1
ATOM 7902 O O . ILE B 1 242 ? 27.141 8.719 26.812 1 97.75 242 ILE B O 1
ATOM 7906 N N . GLN B 1 243 ? 27.344 9.656 28.828 1 96.69 243 GLN B N 1
ATOM 7907 C CA . GLN B 1 243 ? 27.188 8.383 29.516 1 96.69 243 GLN B CA 1
ATOM 7908 C C . GLN B 1 243 ? 25.781 7.82 29.328 1 96.69 243 GLN B C 1
ATOM 7910 O O . GLN B 1 243 ? 25.609 6.621 29.109 1 96.69 243 GLN B O 1
ATOM 7915 N N . ARG B 1 244 ? 24.812 8.734 29.469 1 97.69 244 ARG B N 1
ATOM 7916 C CA . ARG B 1 244 ? 23.438 8.336 29.203 1 97.69 244 ARG B CA 1
ATOM 7917 C C . ARG B 1 244 ? 23.297 7.793 27.781 1 97.69 244 ARG B C 1
ATOM 7919 O O . ARG B 1 244 ? 22.625 6.781 27.562 1 97.69 244 ARG B O 1
ATOM 7926 N N . ALA B 1 245 ? 23.906 8.453 26.844 1 98.44 245 ALA B N 1
ATOM 7927 C CA . ALA B 1 245 ? 23.875 8.023 25.453 1 98.44 245 ALA B CA 1
ATOM 7928 C C . ALA B 1 245 ? 24.453 6.621 25.297 1 98.44 245 ALA B C 1
ATOM 7930 O O . ALA B 1 245 ? 23.875 5.781 24.594 1 98.44 245 ALA B O 1
ATOM 7931 N N . ASP B 1 246 ? 25.609 6.375 25.891 1 97.81 246 ASP B N 1
ATOM 7932 C CA . ASP B 1 246 ? 26.25 5.066 25.812 1 97.81 246 ASP B CA 1
ATOM 7933 C C . ASP B 1 246 ? 25.359 3.977 26.391 1 97.81 246 ASP B C 1
ATOM 7935 O O . ASP B 1 246 ? 25.281 2.871 25.859 1 97.81 246 ASP B O 1
ATOM 7939 N N . GLN B 1 247 ? 24.703 4.289 27.5 1 97.44 247 GLN B N 1
ATOM 7940 C CA . GLN B 1 247 ? 23.797 3.336 28.141 1 97.44 247 GLN B CA 1
ATOM 7941 C C . GLN B 1 247 ? 22.609 3.031 27.234 1 97.44 247 GLN B C 1
ATOM 7943 O O . GLN B 1 247 ? 22.188 1.88 27.125 1 97.44 247 GLN B O 1
ATOM 7948 N N . ILE B 1 248 ? 22.047 4.109 26.625 1 98.44 248 ILE B N 1
ATOM 7949 C CA . ILE B 1 248 ? 20.922 3.951 25.703 1 98.44 248 ILE B CA 1
ATOM 7950 C C . ILE B 1 248 ? 21.312 3.018 24.562 1 98.44 248 ILE B C 1
ATOM 7952 O O . ILE B 1 248 ? 20.562 2.109 24.203 1 98.44 248 ILE B O 1
ATOM 7956 N N . LEU B 1 249 ? 22.484 3.188 24 1 98.56 249 LEU B N 1
ATOM 7957 C CA . LEU B 1 249 ? 22.953 2.395 22.875 1 98.56 249 LEU B CA 1
ATOM 7958 C C . LEU B 1 249 ? 23.203 0.948 23.281 1 98.56 249 LEU B C 1
ATOM 7960 O O . LEU B 1 249 ? 22.906 0.022 22.516 1 98.56 249 LEU B O 1
ATOM 7964 N N . THR B 1 250 ? 23.766 0.764 24.469 1 98.19 250 THR B N 1
ATOM 7965 C CA . THR B 1 250 ? 23.984 -0.578 24.984 1 98.19 250 THR B CA 1
ATOM 7966 C C . THR B 1 250 ? 22.672 -1.317 25.172 1 98.19 250 THR B C 1
ATOM 7968 O O . THR B 1 250 ? 22.531 -2.475 24.766 1 98.19 250 THR B O 1
ATOM 7971 N N . ASN B 1 251 ? 21.734 -0.617 25.781 1 98.25 251 ASN B N 1
ATOM 7972 C CA . ASN B 1 251 ? 20.422 -1.215 26 1 98.25 251 ASN B CA 1
ATOM 7973 C C . ASN B 1 251 ? 19.734 -1.541 24.688 1 98.25 251 ASN B C 1
ATOM 7975 O O . ASN B 1 251 ? 19.078 -2.58 24.562 1 98.25 251 ASN B O 1
ATOM 7979 N N . ALA B 1 252 ? 19.828 -0.645 23.719 1 98.38 252 ALA B N 1
ATOM 7980 C CA . ALA B 1 252 ? 19.234 -0.865 22.391 1 98.38 252 ALA B CA 1
ATOM 7981 C C . ALA B 1 252 ? 19.812 -2.109 21.734 1 98.38 252 ALA B C 1
ATOM 7983 O O . ALA B 1 252 ? 19.094 -2.869 21.078 1 98.38 252 ALA B O 1
ATOM 7984 N N . HIS B 1 253 ? 21.141 -2.35 21.844 1 98.12 253 HIS B N 1
ATOM 7985 C CA . HIS B 1 253 ? 21.828 -3.508 21.281 1 98.12 253 HIS B CA 1
ATOM 7986 C C . HIS B 1 253 ? 21.297 -4.805 21.875 1 98.12 253 HIS B C 1
ATOM 7988 O O . HIS B 1 253 ? 20.953 -5.738 21.156 1 98.12 253 HIS B O 1
ATOM 7994 N N . HIS B 1 254 ? 21.172 -4.836 23.188 1 97.88 254 HIS B N 1
ATOM 7995 C CA . HIS B 1 254 ? 20.688 -6.027 23.859 1 97.88 254 HIS B CA 1
ATOM 7996 C C . HIS B 1 254 ? 19.219 -6.293 23.531 1 97.88 254 HIS B C 1
ATOM 7998 O O . HIS B 1 254 ? 18.844 -7.441 23.297 1 97.88 254 HIS B O 1
ATOM 8004 N N . LYS B 1 255 ? 18.484 -5.242 23.531 1 98 255 LYS B N 1
ATOM 8005 C CA . LYS B 1 255 ? 17.062 -5.371 23.219 1 98 255 LYS B CA 1
ATOM 8006 C C . LYS B 1 255 ? 16.859 -5.922 21.812 1 98 255 LYS B C 1
ATOM 8008 O O . LYS B 1 255 ? 15.961 -6.738 21.578 1 98 255 LYS B O 1
ATOM 8013 N N . ARG B 1 256 ? 17.609 -5.469 20.859 1 97.38 256 ARG B N 1
ATOM 8014 C CA . ARG B 1 256 ? 17.516 -5.938 19.484 1 97.38 256 ARG B CA 1
ATOM 8015 C C . ARG B 1 256 ? 17.781 -7.438 19.391 1 97.38 256 ARG B C 1
ATOM 8017 O O . ARG B 1 256 ? 17.031 -8.164 18.734 1 97.38 256 ARG B O 1
ATOM 8024 N N . ILE B 1 257 ? 18.812 -7.91 20.016 1 97.19 257 ILE B N 1
ATOM 8025 C CA . ILE B 1 257 ? 19.172 -9.32 19.984 1 97.19 257 ILE B CA 1
ATOM 8026 C C . ILE B 1 257 ? 18.062 -10.148 20.625 1 97.19 257 ILE B C 1
ATOM 8028 O O . ILE B 1 257 ? 17.641 -11.164 20.078 1 97.19 257 ILE B O 1
ATOM 8032 N N . GLU B 1 258 ? 17.562 -9.664 21.75 1 97.44 258 GLU B N 1
ATOM 8033 C CA . GLU B 1 258 ? 16.5 -10.391 22.453 1 97.44 258 GLU B CA 1
ATOM 8034 C C . GLU B 1 258 ? 15.219 -10.422 21.641 1 97.44 258 GLU B C 1
ATOM 8036 O O . GLU B 1 258 ? 14.492 -11.422 21.656 1 97.44 258 GLU B O 1
ATOM 8041 N N . THR B 1 259 ? 14.914 -9.336 21.062 1 97.5 259 THR B N 1
ATOM 8042 C CA . THR B 1 259 ? 13.711 -9.258 20.234 1 97.5 259 THR B CA 1
ATOM 8043 C C . THR B 1 259 ? 13.766 -10.273 19.094 1 97.5 259 THR B C 1
ATOM 8045 O O . THR B 1 259 ? 12.828 -11.047 18.906 1 97.5 259 THR B O 1
ATOM 8048 N N . LEU B 1 260 ? 14.812 -10.312 18.328 1 97.94 260 LEU B N 1
ATOM 8049 C CA . LEU B 1 260 ? 14.961 -11.25 17.219 1 97.94 260 LEU B CA 1
ATOM 8050 C C . LEU B 1 260 ? 14.883 -12.688 17.703 1 97.94 260 LEU B C 1
ATOM 8052 O O . LEU B 1 260 ? 14.227 -13.523 17.078 1 97.94 260 LEU B O 1
ATOM 8056 N N . LYS B 1 261 ? 15.516 -12.953 18.828 1 97 261 LYS B N 1
ATOM 8057 C CA . LYS B 1 261 ? 15.578 -14.297 19.375 1 97 261 LYS B CA 1
ATOM 8058 C C . LYS B 1 261 ? 14.188 -14.789 19.781 1 97 261 LYS B C 1
ATOM 8060 O O . LYS B 1 261 ? 13.875 -15.977 19.641 1 97 261 LYS B O 1
ATOM 8065 N N . SER B 1 262 ? 13.367 -13.914 20.234 1 97.94 262 SER B N 1
ATOM 8066 C CA . SER B 1 262 ? 12.078 -14.297 20.797 1 97.94 262 SER B CA 1
ATOM 8067 C C . SER B 1 262 ? 11.008 -14.391 19.719 1 97.94 262 SER B C 1
ATOM 8069 O O . SER B 1 262 ? 9.938 -14.969 19.953 1 97.94 262 SER B O 1
ATOM 8071 N N . MET B 1 263 ? 11.211 -13.867 18.547 1 98.44 263 MET B N 1
ATOM 8072 C CA . MET B 1 263 ? 10.188 -13.68 17.531 1 98.44 263 MET B CA 1
ATOM 8073 C C . MET B 1 263 ? 9.57 -15.016 17.125 1 98.44 263 MET B C 1
ATOM 8075 O O . MET B 1 263 ? 8.352 -15.141 17.016 1 98.44 263 MET B O 1
ATOM 8079 N N . PRO B 1 264 ? 10.406 -16.078 16.859 1 98.12 264 PRO B N 1
ATOM 8080 C CA . PRO B 1 264 ? 9.812 -17.344 16.406 1 98.12 264 PRO B CA 1
ATOM 8081 C C . PRO B 1 264 ? 8.797 -17.906 17.391 1 98.12 264 PRO B C 1
ATOM 8083 O O . PRO B 1 264 ? 7.707 -18.328 16.984 1 98.12 264 PRO B O 1
ATOM 8086 N N . ARG B 1 265 ? 9.094 -17.875 18.672 1 97.75 265 ARG B N 1
ATOM 8087 C CA . ARG B 1 265 ? 8.188 -18.391 19.688 1 97.75 265 ARG B CA 1
ATOM 8088 C C . ARG B 1 265 ? 6.922 -17.547 19.781 1 97.75 265 ARG B C 1
ATOM 8090 O O . ARG B 1 265 ? 5.816 -18.078 19.906 1 97.75 265 ARG B O 1
ATOM 8097 N N . ARG B 1 266 ? 7.137 -16.266 19.797 1 98.25 266 ARG B N 1
ATOM 8098 C CA . ARG B 1 266 ? 5.996 -15.359 19.828 1 98.25 266 ARG B CA 1
ATOM 8099 C C . ARG B 1 266 ? 5.105 -15.547 18.609 1 98.25 266 ARG B C 1
ATOM 8101 O O . ARG B 1 266 ? 3.879 -15.508 18.703 1 98.25 266 ARG B O 1
ATOM 8108 N N . ALA B 1 267 ? 5.699 -15.758 17.453 1 98.56 267 ALA B N 1
ATOM 8109 C CA . ALA B 1 267 ? 4.965 -15.961 16.203 1 98.56 267 ALA B CA 1
ATOM 8110 C C . ALA B 1 267 ? 4.109 -17.219 16.281 1 98.56 267 ALA B C 1
ATOM 8112 O O . ALA B 1 267 ? 2.961 -17.219 15.828 1 98.56 267 ALA B O 1
ATOM 8113 N N . THR B 1 268 ? 4.648 -18.359 16.781 1 97.81 268 THR B N 1
ATOM 8114 C CA . THR B 1 268 ? 3.928 -19.625 16.875 1 97.81 268 THR B CA 1
ATOM 8115 C C . THR B 1 268 ? 2.678 -19.469 17.734 1 97.81 268 THR B C 1
ATOM 8117 O O . THR B 1 268 ? 1.699 -20.188 17.562 1 97.81 268 THR B O 1
ATOM 8120 N N . LYS B 1 269 ? 2.697 -18.469 18.594 1 97.25 269 LYS B N 1
ATOM 8121 C CA . LYS B 1 269 ? 1.574 -18.266 19.5 1 97.25 269 LYS B CA 1
ATOM 8122 C C . LYS B 1 269 ? 0.478 -17.438 18.844 1 97.25 269 LYS B C 1
ATOM 8124 O O . LYS B 1 269 ? -0.701 -17.578 19.172 1 97.25 269 LYS B O 1
ATOM 8129 N N . SER B 1 270 ? 0.881 -16.594 17.875 1 97.81 270 SER B N 1
ATOM 8130 C CA . SER B 1 270 ? -0.084 -15.594 17.453 1 97.81 270 SER B CA 1
ATOM 8131 C C . SER B 1 270 ? -0.448 -15.781 15.977 1 97.81 270 SER B C 1
ATOM 8133 O O . SER B 1 270 ? -1.528 -15.375 15.539 1 97.81 270 SER B O 1
ATOM 8135 N N . PHE B 1 271 ? 0.407 -16.375 15.195 1 98.69 271 PHE B N 1
ATOM 8136 C CA . PHE B 1 271 ? 0.181 -16.469 13.758 1 98.69 271 PHE B CA 1
ATOM 8137 C C . PHE B 1 271 ? -0.628 -17.719 13.422 1 98.69 271 PHE B C 1
ATOM 8139 O O . PHE B 1 271 ? -0.466 -18.766 14.055 1 98.69 271 PHE B O 1
ATOM 8146 N N . TRP B 1 272 ? -1.514 -17.688 12.516 1 98.75 272 TRP B N 1
ATOM 8147 C CA . TRP B 1 272 ? -1.951 -18.766 11.648 1 98.75 272 TRP B CA 1
ATOM 8148 C C . TRP B 1 272 ? -1.428 -18.578 10.227 1 98.75 272 TRP B C 1
ATOM 8150 O O . TRP B 1 272 ? -2.031 -17.859 9.43 1 98.75 272 TRP B O 1
ATOM 8160 N N . TRP B 1 273 ? -0.271 -19.25 9.914 1 98.44 273 TRP B N 1
ATOM 8161 C CA . TRP B 1 273 ? 0.377 -19.109 8.609 1 98.44 273 TRP B CA 1
ATOM 8162 C C . TRP B 1 273 ? -0.445 -19.781 7.52 1 98.44 273 TRP B C 1
ATOM 8164 O O . TRP B 1 273 ? -0.987 -20.875 7.723 1 98.44 273 TRP B O 1
ATOM 8174 N N . PRO B 1 274 ? -0.536 -19.125 6.34 1 96.94 274 PRO B N 1
ATOM 8175 C CA . PRO B 1 274 ? -1.169 -19.797 5.199 1 96.94 274 PRO B CA 1
ATOM 8176 C C . PRO B 1 274 ? -0.35 -20.969 4.676 1 96.94 274 PRO B C 1
ATOM 8178 O O . PRO B 1 274 ? 0.882 -20.906 4.637 1 96.94 274 PRO B O 1
ATOM 8181 N N . PHE B 1 275 ? -0.986 -22.062 4.336 1 93.06 275 PHE B N 1
ATOM 8182 C CA . PHE B 1 275 ? -0.41 -23.219 3.654 1 93.06 275 PHE B CA 1
ATOM 8183 C C . PHE B 1 275 ? 0.607 -23.922 4.547 1 93.06 275 PHE B C 1
ATOM 8185 O O . PHE B 1 275 ? 1.538 -24.562 4.051 1 93.06 275 PHE B O 1
ATOM 8192 N N . VAL B 1 276 ? 0.534 -23.766 5.859 1 94.81 276 VAL B N 1
ATOM 8193 C CA . VAL B 1 276 ? 1.481 -24.391 6.785 1 94.81 276 VAL B CA 1
ATOM 8194 C C . VAL B 1 276 ? 0.741 -25.328 7.734 1 94.81 276 VAL B C 1
ATOM 8196 O O . VAL B 1 276 ? -0.272 -24.953 8.328 1 94.81 276 VAL B O 1
ATOM 8199 N N . GLN B 1 277 ? 1.13 -26.578 7.793 1 94.5 277 GLN B N 1
ATOM 8200 C CA . GLN B 1 277 ? 0.708 -27.438 8.891 1 94.5 277 GLN B CA 1
ATOM 8201 C C . GLN B 1 277 ? 1.526 -27.172 10.148 1 94.5 277 GLN B C 1
ATOM 8203 O O . GLN B 1 277 ? 2.674 -27.609 10.25 1 94.5 277 GLN B O 1
ATOM 8208 N N . HIS B 1 278 ? 0.973 -26.562 11.094 1 96.38 278 HIS B N 1
ATOM 8209 C CA . HIS B 1 278 ? 1.686 -26.031 12.25 1 96.38 278 HIS B CA 1
ATOM 8210 C C . HIS B 1 278 ? 2.227 -27.172 13.117 1 96.38 278 HIS B C 1
ATOM 8212 O O . HIS B 1 278 ? 3.184 -26.969 13.875 1 96.38 278 HIS B O 1
ATOM 8218 N N . ASP B 1 279 ? 1.623 -28.328 13.008 1 95.5 279 ASP B N 1
ATOM 8219 C CA . ASP B 1 279 ? 2.088 -29.484 13.766 1 95.5 279 ASP B CA 1
ATOM 8220 C C . ASP B 1 279 ? 3.494 -29.906 13.336 1 95.5 279 ASP B C 1
ATOM 8222 O O . ASP B 1 279 ? 4.184 -30.625 14.055 1 95.5 279 ASP B O 1
ATOM 8226 N N . PHE B 1 280 ? 3.895 -29.422 12.164 1 93 280 PHE B N 1
ATOM 8227 C CA . PHE B 1 280 ? 5.211 -29.781 11.641 1 93 280 PHE B CA 1
ATOM 8228 C C . PHE B 1 280 ? 6.297 -28.938 12.297 1 93 280 PHE B C 1
ATOM 8230 O O . PHE B 1 280 ? 7.484 -29.25 12.195 1 93 280 PHE B O 1
ATOM 8237 N N . ILE B 1 281 ? 5.918 -27.875 12.953 1 95.31 281 ILE B N 1
ATOM 8238 C CA . ILE B 1 281 ? 6.883 -27.031 13.633 1 95.31 281 ILE B CA 1
ATOM 8239 C C . ILE B 1 281 ? 7.301 -27.672 14.953 1 95.31 281 ILE B C 1
ATOM 8241 O O . ILE B 1 281 ? 6.512 -27.719 15.898 1 95.31 281 ILE B O 1
ATOM 8245 N N . LYS B 1 282 ? 8.469 -28.172 15.047 1 94.44 282 LYS B N 1
ATOM 8246 C CA . LYS B 1 282 ? 8.953 -28.844 16.25 1 94.44 282 LYS B CA 1
ATOM 8247 C C . LYS B 1 282 ? 9.844 -27.938 17.078 1 94.44 282 LYS B C 1
ATOM 8249 O O . LYS B 1 282 ? 9.758 -27.906 18.297 1 94.44 282 LYS B O 1
ATOM 8254 N N . ASN B 1 283 ? 10.656 -27.219 16.406 1 95.25 283 ASN B N 1
ATOM 8255 C CA . ASN B 1 283 ? 11.539 -26.219 17 1 95.25 283 ASN B CA 1
ATOM 8256 C C . ASN B 1 283 ? 11.375 -24.859 16.312 1 95.25 283 ASN B C 1
ATOM 8258 O O . ASN B 1 283 ? 12.07 -24.562 15.344 1 95.25 283 ASN B O 1
ATOM 8262 N N . PRO B 1 284 ? 10.586 -23.984 16.938 1 95.69 284 PRO B N 1
ATOM 8263 C CA . PRO B 1 284 ? 10.281 -22.703 16.297 1 95.69 284 PRO B CA 1
ATOM 8264 C C . PRO B 1 284 ? 11.531 -21.938 15.875 1 95.69 284 PRO B C 1
ATOM 8266 O O . PRO B 1 284 ? 11.57 -21.375 14.781 1 95.69 284 PRO B O 1
ATOM 8269 N N . GLU B 1 285 ? 12.602 -21.922 16.688 1 93.75 285 GLU B N 1
ATOM 8270 C CA . GLU B 1 285 ? 13.82 -21.172 16.391 1 93.75 285 GLU B CA 1
ATOM 8271 C C . GLU B 1 285 ? 14.523 -21.719 15.156 1 93.75 285 GLU B C 1
ATOM 8273 O O . GLU B 1 285 ? 15.242 -21 14.461 1 93.75 285 GLU B O 1
ATOM 8278 N N . LYS B 1 286 ? 14.305 -22.984 14.844 1 91.88 286 LYS B N 1
ATOM 8279 C CA . LYS B 1 286 ? 14.938 -23.625 13.703 1 91.88 286 LYS B CA 1
ATOM 8280 C C . LYS B 1 286 ? 14 -23.656 12.5 1 91.88 286 LYS B C 1
ATOM 8282 O O . LYS B 1 286 ? 14.438 -23.484 11.359 1 91.88 286 LYS B O 1
ATOM 8287 N N . ASP B 1 287 ? 12.742 -23.859 12.766 1 94.5 287 ASP B N 1
ATOM 8288 C CA . ASP B 1 287 ? 11.797 -24.172 11.703 1 94.5 287 ASP B CA 1
ATOM 8289 C C . ASP B 1 287 ? 11.195 -22.891 11.109 1 94.5 287 ASP B C 1
ATOM 8291 O O . ASP B 1 287 ? 10.617 -22.922 10.023 1 94.5 287 ASP B O 1
ATOM 8295 N N . ILE B 1 288 ? 11.289 -21.781 11.844 1 97.06 288 ILE B N 1
ATOM 8296 C CA . ILE B 1 288 ? 10.719 -20.516 11.398 1 97.06 288 ILE B CA 1
ATOM 8297 C C . ILE B 1 288 ? 11.836 -19.562 10.969 1 97.06 288 ILE B C 1
ATOM 8299 O O . ILE B 1 288 ? 12.805 -19.375 11.703 1 97.06 288 ILE B O 1
ATOM 8303 N N . THR B 1 289 ? 11.758 -19.047 9.781 1 97.31 289 THR B N 1
ATOM 8304 C CA . THR B 1 289 ? 12.727 -18.078 9.273 1 97.31 289 THR B CA 1
ATOM 8305 C C . THR B 1 289 ? 12.469 -16.688 9.867 1 97.31 289 THR B C 1
ATOM 8307 O O . THR B 1 289 ? 11.43 -16.078 9.609 1 97.31 289 THR B O 1
ATOM 8310 N N . THR B 1 290 ? 13.336 -16.203 10.695 1 98.31 290 THR B N 1
ATOM 8311 C CA . THR B 1 290 ? 13.203 -14.875 11.297 1 98.31 290 THR B CA 1
ATOM 8312 C C . THR B 1 290 ? 13.867 -13.812 10.422 1 98.31 290 THR B C 1
ATOM 8314 O O . THR B 1 290 ? 15.094 -13.695 10.406 1 98.31 290 THR B O 1
ATOM 8317 N N . ILE B 1 291 ? 13.102 -13.008 9.734 1 98.38 291 ILE B N 1
ATOM 8318 C CA . ILE B 1 291 ? 13.594 -12.031 8.773 1 98.38 291 ILE B CA 1
ATOM 8319 C C . ILE B 1 291 ? 13.695 -10.664 9.43 1 98.38 291 ILE B C 1
ATOM 8321 O O . ILE B 1 291 ? 12.68 -10.062 9.789 1 98.38 291 ILE B O 1
ATOM 8325 N N . ASP B 1 292 ? 14.875 -10.141 9.562 1 98.06 292 ASP B N 1
ATOM 8326 C CA . ASP B 1 292 ? 15.109 -8.82 10.133 1 98.06 292 ASP B CA 1
ATOM 8327 C C . ASP B 1 292 ? 14.859 -7.723 9.102 1 98.06 292 ASP B C 1
ATOM 8329 O O . ASP B 1 292 ? 14.375 -6.641 9.438 1 98.06 292 ASP B O 1
ATOM 8333 N N . SER B 1 293 ? 15.266 -7.934 7.902 1 97.75 293 SER B N 1
ATOM 8334 C CA . SER B 1 293 ? 15.164 -7.035 6.758 1 97.75 293 SER B CA 1
ATOM 8335 C C . SER B 1 293 ? 15.422 -7.777 5.449 1 97.75 293 SER B C 1
ATOM 8337 O O . SER B 1 293 ? 15.719 -8.977 5.457 1 97.75 293 SER B O 1
ATOM 8339 N N . ALA B 1 294 ? 15.219 -7.121 4.32 1 97.62 294 ALA B N 1
ATOM 8340 C CA . ALA B 1 294 ? 15.523 -7.684 3.008 1 97.62 294 ALA B CA 1
ATOM 8341 C C . ALA B 1 294 ? 16.094 -6.621 2.074 1 97.62 294 ALA B C 1
ATOM 8343 O O . ALA B 1 294 ? 15.797 -5.434 2.217 1 97.62 294 ALA B O 1
ATOM 8344 N N . HIS B 1 295 ? 16.953 -7 1.193 1 95.5 295 HIS B N 1
ATOM 8345 C CA . HIS B 1 295 ? 17.594 -6.109 0.226 1 95.5 295 HIS B CA 1
ATOM 8346 C C . HIS B 1 295 ? 18.047 -6.875 -1.012 1 95.5 295 HIS B C 1
ATOM 8348 O O . HIS B 1 295 ? 18.594 -7.977 -0.902 1 95.5 295 HIS B O 1
ATOM 8354 N N . ARG B 1 296 ? 17.703 -6.332 -2.176 1 94.38 296 ARG B N 1
ATOM 8355 C CA . ARG B 1 296 ? 18 -7.004 -3.436 1 94.38 296 ARG B CA 1
ATOM 8356 C C . ARG B 1 296 ? 17.453 -8.43 -3.436 1 94.38 296 ARG B C 1
ATOM 8358 O O . ARG B 1 296 ? 16.281 -8.648 -3.15 1 94.38 296 ARG B O 1
ATOM 8365 N N . ASP B 1 297 ? 18.328 -9.445 -3.602 1 95.5 297 ASP B N 1
ATOM 8366 C CA . ASP B 1 297 ? 17.797 -10.789 -3.812 1 95.5 297 ASP B CA 1
ATOM 8367 C C . ASP B 1 297 ? 17.875 -11.617 -2.527 1 95.5 297 ASP B C 1
ATOM 8369 O O . ASP B 1 297 ? 17.734 -12.836 -2.561 1 95.5 297 ASP B O 1
ATOM 8373 N N . SER B 1 298 ? 18.031 -10.898 -1.345 1 96.19 298 SER B N 1
ATOM 8374 C CA . SER B 1 298 ? 18.25 -11.695 -0.144 1 96.19 298 SER B CA 1
ATOM 8375 C C . SER B 1 298 ? 17.469 -11.141 1.042 1 96.19 298 SER B C 1
ATOM 8377 O O . SER B 1 298 ? 17.188 -9.945 1.105 1 96.19 298 SER B O 1
ATOM 8379 N N . PHE B 1 299 ? 17.109 -12.07 2.006 1 96.88 299 PHE B N 1
ATOM 8380 C CA . PHE B 1 299 ? 16.672 -11.734 3.355 1 96.88 299 PHE B CA 1
ATOM 8381 C C . PHE B 1 299 ? 17.844 -11.672 4.312 1 96.88 299 PHE B C 1
ATOM 8383 O O . PHE B 1 299 ? 18.828 -12.414 4.148 1 96.88 299 PHE B O 1
ATOM 8390 N N . SER B 1 300 ? 17.844 -10.773 5.27 1 96.94 300 SER B N 1
ATOM 8391 C CA . SER B 1 300 ? 18.703 -10.875 6.445 1 96.94 300 SER B CA 1
ATOM 8392 C C . SER B 1 300 ? 18.031 -11.688 7.551 1 96.94 300 SER B C 1
ATOM 8394 O O . SER B 1 300 ? 17.141 -11.18 8.242 1 96.94 300 SER B O 1
ATOM 8396 N N . VAL B 1 301 ? 18.531 -12.891 7.734 1 96.88 301 VAL B N 1
ATOM 8397 C CA . VAL B 1 301 ? 17.828 -13.836 8.578 1 96.88 301 VAL B CA 1
ATOM 8398 C C . VAL B 1 301 ? 18.594 -14.055 9.883 1 96.88 301 VAL B C 1
ATOM 8400 O O . VAL B 1 301 ? 19.812 -14.211 9.867 1 96.88 301 VAL B O 1
ATOM 8403 N N . HIS B 1 302 ? 17.906 -14.07 11.023 1 97.19 302 HIS B N 1
ATOM 8404 C CA . HIS B 1 302 ? 18.516 -14.258 12.344 1 97.19 302 HIS B CA 1
ATOM 8405 C C . HIS B 1 302 ? 18.859 -15.727 12.586 1 97.19 302 HIS B C 1
ATOM 8407 O O . HIS B 1 302 ? 18.047 -16.609 12.312 1 97.19 302 HIS B O 1
ATOM 8413 N N . SER B 1 303 ? 20.031 -15.938 12.961 1 90.94 303 SER B N 1
ATOM 8414 C CA . SER B 1 303 ? 20.484 -17.25 13.43 1 90.94 303 SER B CA 1
ATOM 8415 C C . SER B 1 303 ? 21.062 -17.156 14.836 1 90.94 303 SER B C 1
ATOM 8417 O O . SER B 1 303 ? 22.188 -16.672 15.023 1 90.94 303 SER B O 1
ATOM 8419 N N . SER B 1 304 ? 20.422 -17.719 15.773 1 84.81 304 SER B N 1
ATOM 8420 C CA . SER B 1 304 ? 20.812 -17.594 17.172 1 84.81 304 SER B CA 1
ATOM 8421 C C . SER B 1 304 ? 22.094 -18.359 17.469 1 84.81 304 SER B C 1
ATOM 8423 O O . SER B 1 304 ? 22.797 -18.062 18.422 1 84.81 304 SER B O 1
ATOM 8425 N N . ASN B 1 305 ? 22.391 -19.328 16.656 1 82.19 305 ASN B N 1
ATOM 8426 C CA . ASN B 1 305 ? 23.516 -20.188 16.969 1 82.19 305 ASN B CA 1
ATOM 8427 C C . ASN B 1 305 ? 24.734 -19.859 16.109 1 82.19 305 ASN B C 1
ATOM 8429 O O . ASN B 1 305 ? 25.688 -20.625 16.047 1 82.19 305 ASN B O 1
ATOM 8433 N N . ALA B 1 306 ? 24.656 -18.734 15.555 1 82.62 306 ALA B N 1
ATOM 8434 C CA . ALA B 1 306 ? 25.781 -18.375 14.695 1 82.62 306 ALA B CA 1
ATOM 8435 C C . ALA B 1 306 ? 27.016 -18.016 15.523 1 82.62 306 ALA B C 1
ATOM 8437 O O . ALA B 1 306 ? 26.891 -17.422 16.594 1 82.62 306 ALA B O 1
ATOM 8438 N N . THR B 1 307 ? 28.188 -18.438 15.039 1 80.75 307 THR B N 1
ATOM 8439 C CA . THR B 1 307 ? 29.453 -18.078 15.68 1 80.75 307 THR B CA 1
ATOM 8440 C C . THR B 1 307 ? 29.891 -16.688 15.258 1 80.75 307 THR B C 1
ATOM 8442 O O . THR B 1 307 ? 30.609 -16 16 1 80.75 307 THR B O 1
ATOM 8445 N N . GLY B 1 308 ? 29.531 -16.25 14.172 1 88.44 308 GLY B N 1
ATOM 8446 C CA . GLY B 1 308 ? 29.781 -14.914 13.672 1 88.44 308 GLY B CA 1
ATOM 8447 C C . GLY B 1 308 ? 28.562 -14 13.789 1 88.44 308 GLY B C 1
ATOM 8448 O O . GLY B 1 308 ? 27.938 -13.922 14.844 1 88.44 308 GLY B O 1
ATOM 8449 N N . SER B 1 309 ? 28.344 -13.328 12.789 1 93.25 309 SER B N 1
ATOM 8450 C CA . SER B 1 309 ? 27.172 -12.453 12.781 1 93.25 309 SER B CA 1
ATOM 8451 C C . SER B 1 309 ? 25.891 -13.234 13.023 1 93.25 309 SER B C 1
ATOM 8453 O O . SER B 1 309 ? 25.719 -14.336 12.5 1 93.25 309 SER B O 1
ATOM 8455 N N . LEU B 1 310 ? 25.031 -12.648 13.812 1 95.44 310 LEU B N 1
ATOM 8456 C CA . LEU B 1 310 ? 23.734 -13.258 14.117 1 95.44 310 LEU B CA 1
ATOM 8457 C C . LEU B 1 310 ? 22.766 -13.094 12.945 1 95.44 310 LEU B C 1
ATOM 8459 O O . LEU B 1 310 ? 21.672 -13.656 12.961 1 95.44 310 LEU B O 1
ATOM 8463 N N . LEU B 1 311 ? 23.141 -12.383 11.898 1 95.75 311 LEU B N 1
ATOM 8464 C CA . LEU B 1 311 ? 22.344 -12.211 10.688 1 95.75 311 LEU B CA 1
ATOM 8465 C C . LEU B 1 311 ? 23.062 -12.812 9.484 1 95.75 311 LEU B C 1
ATOM 8467 O O . LEU B 1 311 ? 24.266 -12.602 9.305 1 95.75 311 LEU B O 1
ATOM 8471 N N . LYS B 1 312 ? 22.375 -13.562 8.742 1 92.94 312 LYS B N 1
ATOM 8472 C CA . LYS B 1 312 ? 22.922 -14.211 7.555 1 92.94 312 LYS B CA 1
ATOM 8473 C C . LYS B 1 312 ? 22.047 -13.945 6.332 1 92.94 312 LYS B C 1
ATOM 8475 O O . LYS B 1 312 ? 20.812 -13.984 6.426 1 92.94 312 LYS B O 1
ATOM 8480 N N . PRO B 1 313 ? 22.672 -13.633 5.215 1 94.31 313 PRO B N 1
ATOM 8481 C CA . PRO B 1 313 ? 21.875 -13.461 4.004 1 94.31 313 PRO B CA 1
ATOM 8482 C C . PRO B 1 313 ? 21.312 -14.773 3.473 1 94.31 313 PRO B C 1
ATOM 8484 O O . PRO B 1 313 ? 22.047 -15.75 3.305 1 94.31 313 PRO B O 1
ATOM 8487 N N . HIS B 1 314 ? 20 -14.867 3.297 1 95.88 314 HIS B N 1
ATOM 8488 C CA . HIS B 1 314 ? 19.312 -15.961 2.625 1 95.88 314 HIS B CA 1
ATOM 8489 C C . HIS B 1 314 ? 18.812 -15.539 1.247 1 95.88 314 HIS B C 1
ATOM 8491 O O . HIS B 1 314 ? 17.969 -14.648 1.137 1 95.88 314 HIS B O 1
ATOM 8497 N N . LEU B 1 315 ? 19.422 -16.141 0.213 1 96.44 315 LEU B N 1
ATOM 8498 C CA . LEU B 1 315 ? 18.906 -15.859 -1.124 1 96.44 315 LEU B CA 1
ATOM 8499 C C . LEU B 1 315 ? 17.438 -16.234 -1.233 1 96.44 315 LEU B C 1
ATOM 8501 O O . LEU B 1 315 ? 17.031 -17.312 -0.811 1 96.44 315 LEU B O 1
ATOM 8505 N N . ASP B 1 316 ? 16.641 -15.328 -1.731 1 96.88 316 ASP B N 1
ATOM 8506 C CA . ASP B 1 316 ? 15.211 -15.57 -1.95 1 96.88 316 ASP B CA 1
ATOM 8507 C C . ASP B 1 316 ? 14.977 -16.312 -3.264 1 96.88 316 ASP B C 1
ATOM 8509 O O . ASP B 1 316 ? 14.625 -15.695 -4.273 1 96.88 316 ASP B O 1
ATOM 8513 N N . GLY B 1 317 ? 15.008 -17.578 -3.201 1 96.31 317 GLY B N 1
ATOM 8514 C CA . GLY B 1 317 ? 14.938 -18.391 -4.406 1 96.31 317 GLY B CA 1
ATOM 8515 C C . GLY B 1 317 ? 13.547 -18.469 -5 1 96.31 317 GLY B C 1
ATOM 8516 O O . GLY B 1 317 ? 13.383 -18.875 -6.152 1 96.31 317 GLY B O 1
ATOM 8517 N N . SER B 1 318 ? 12.562 -18.125 -4.25 1 95.31 318 SER B N 1
ATOM 8518 C CA . SER B 1 318 ? 11.188 -18.188 -4.738 1 95.31 318 SER B CA 1
ATOM 8519 C C . SER B 1 318 ? 10.68 -16.797 -5.141 1 95.31 318 SER B C 1
ATOM 8521 O O . SER B 1 318 ? 9.539 -16.656 -5.574 1 95.31 318 SER B O 1
ATOM 8523 N N . ALA B 1 319 ? 11.539 -15.742 -4.938 1 96.56 319 ALA B N 1
ATOM 8524 C CA . ALA B 1 319 ? 11.156 -14.352 -5.172 1 96.56 319 ALA B CA 1
ATOM 8525 C C . ALA B 1 319 ? 9.906 -13.984 -4.371 1 96.56 319 ALA B C 1
ATOM 8527 O O . ALA B 1 319 ? 9 -13.328 -4.887 1 96.56 319 ALA B O 1
ATOM 8528 N N . SER B 1 320 ? 9.828 -14.477 -3.154 1 96.44 320 SER B N 1
ATOM 8529 C CA . SER B 1 320 ? 8.742 -14.18 -2.221 1 96.44 320 SER B CA 1
ATOM 8530 C C . SER B 1 320 ? 7.379 -14.367 -2.877 1 96.44 320 SER B C 1
ATOM 8532 O O . SER B 1 320 ? 6.594 -13.43 -2.965 1 96.44 320 SER B O 1
ATOM 8534 N N . TRP B 1 321 ? 7.109 -15.602 -3.242 1 94.19 321 TRP B N 1
ATOM 8535 C CA . TRP B 1 321 ? 5.883 -16.031 -3.898 1 94.19 321 TRP B CA 1
ATOM 8536 C C . TRP B 1 321 ? 5.688 -15.312 -5.227 1 94.19 321 TRP B C 1
ATOM 8538 O O . TRP B 1 321 ? 4.59 -14.836 -5.523 1 94.19 321 TRP B O 1
ATOM 8548 N N . TRP B 1 322 ? 6.789 -15.141 -5.891 1 96.5 322 TRP B N 1
ATOM 8549 C CA . TRP B 1 322 ? 6.848 -14.719 -7.289 1 96.5 322 TRP B CA 1
ATOM 8550 C C . TRP B 1 322 ? 6.48 -13.25 -7.434 1 96.5 322 TRP B C 1
ATOM 8552 O O . TRP B 1 322 ? 6.094 -12.797 -8.516 1 96.5 322 TRP B O 1
ATOM 8562 N N . THR B 1 323 ? 6.559 -12.422 -6.355 1 96.88 323 THR B N 1
ATOM 8563 C CA . THR B 1 323 ? 6.133 -11.031 -6.41 1 96.88 323 THR B CA 1
ATOM 8564 C C . THR B 1 323 ? 7.312 -10.117 -6.738 1 96.88 323 THR B C 1
ATOM 8566 O O . THR B 1 323 ? 7.129 -9.039 -7.312 1 96.88 323 THR B O 1
ATOM 8569 N N . GLN B 1 324 ? 8.539 -10.523 -6.398 1 95 324 GLN B N 1
ATOM 8570 C CA . GLN B 1 324 ? 9.695 -9.633 -6.473 1 95 324 GLN B CA 1
ATOM 8571 C C . GLN B 1 324 ? 10.086 -9.367 -7.922 1 95 324 GLN B C 1
ATOM 8573 O O . GLN B 1 324 ? 10.156 -10.289 -8.734 1 95 324 GLN B O 1
ATOM 8578 N N . SER B 1 325 ? 10.32 -8.062 -8.219 1 94.94 325 SER B N 1
ATOM 8579 C CA . SER B 1 325 ? 10.664 -7.652 -9.57 1 94.94 325 SER B CA 1
ATOM 8580 C C . SER B 1 325 ? 12.102 -7.145 -9.648 1 94.94 325 SER B C 1
ATOM 8582 O O . SER B 1 325 ? 12.875 -7.59 -10.492 1 94.94 325 SER B O 1
ATOM 8584 N N . PHE B 1 326 ? 12.453 -6.234 -8.742 1 95.31 326 PHE B N 1
ATOM 8585 C CA . PHE B 1 326 ? 13.766 -5.598 -8.766 1 95.31 326 PHE B CA 1
ATOM 8586 C C . PHE B 1 326 ? 14.523 -5.871 -7.48 1 95.31 326 PHE B C 1
ATOM 8588 O O . PHE B 1 326 ? 15.344 -5.055 -7.051 1 95.31 326 PHE B O 1
ATOM 8595 N N . GLY B 1 327 ? 14.18 -6.992 -6.879 1 93.31 327 GLY B N 1
ATOM 8596 C CA . GLY B 1 327 ? 14.695 -7.25 -5.547 1 93.31 327 GLY B CA 1
ATOM 8597 C C . GLY B 1 327 ? 13.93 -6.523 -4.457 1 93.31 327 GLY B C 1
ATOM 8598 O O . GLY B 1 327 ? 12.961 -5.812 -4.738 1 93.31 327 GLY B O 1
ATOM 8599 N N . HIS B 1 328 ? 14.336 -6.723 -3.195 1 95.44 328 HIS B N 1
ATOM 8600 C CA . HIS B 1 328 ? 13.656 -6.18 -2.025 1 95.44 328 HIS B CA 1
ATOM 8601 C C . HIS B 1 328 ? 14.133 -4.762 -1.725 1 95.44 328 HIS B C 1
ATOM 8603 O O . HIS B 1 328 ? 15.258 -4.391 -2.07 1 95.44 328 HIS B O 1
ATOM 8609 N N . SER B 1 329 ? 13.219 -3.939 -1.127 1 94.06 329 SER B N 1
ATOM 8610 C CA . SER B 1 329 ? 13.516 -2.631 -0.555 1 94.06 329 SER B CA 1
ATOM 8611 C C . SER B 1 329 ? 14 -1.657 -1.623 1 94.06 329 SER B C 1
ATOM 8613 O O . SER B 1 329 ? 15.055 -1.03 -1.469 1 94.06 329 SER B O 1
ATOM 8615 N N . HIS B 1 330 ? 13.25 -1.568 -2.719 1 93.75 330 HIS B N 1
ATOM 8616 C CA . HIS B 1 330 ? 13.586 -0.648 -3.801 1 93.75 330 HIS B CA 1
ATOM 8617 C C . HIS B 1 330 ? 13.133 0.771 -3.473 1 93.75 330 HIS B C 1
ATOM 8619 O O . HIS B 1 330 ? 11.93 1.036 -3.363 1 93.75 330 HIS B O 1
ATOM 8625 N N . HIS B 1 331 ? 14.062 1.729 -3.385 1 93.06 331 HIS B N 1
ATOM 8626 C CA . HIS B 1 331 ? 13.805 3.051 -2.83 1 93.06 331 HIS B CA 1
ATOM 8627 C C . HIS B 1 331 ? 12.836 3.836 -3.713 1 93.06 331 HIS B C 1
ATOM 8629 O O . HIS B 1 331 ? 11.992 4.578 -3.209 1 93.06 331 HIS B O 1
ATOM 8635 N N . ARG B 1 332 ? 12.969 3.785 -5.051 1 94.88 332 ARG B N 1
ATOM 8636 C CA . ARG B 1 332 ? 12.094 4.547 -5.938 1 94.88 332 ARG B CA 1
ATOM 8637 C C . ARG B 1 332 ? 10.641 4.121 -5.773 1 94.88 332 ARG B C 1
ATOM 8639 O O . ARG B 1 332 ? 9.734 4.953 -5.852 1 94.88 332 ARG B O 1
ATOM 8646 N N . LEU B 1 333 ? 10.414 2.818 -5.594 1 97.06 333 LEU B N 1
ATOM 8647 C CA . LEU B 1 333 ? 9.055 2.326 -5.391 1 97.06 333 LEU B CA 1
ATOM 8648 C C . LEU B 1 333 ? 8.531 2.744 -4.02 1 97.06 333 LEU B C 1
ATOM 8650 O O . LEU B 1 333 ? 7.352 3.084 -3.881 1 97.06 333 LEU B O 1
ATOM 8654 N N . ALA B 1 334 ? 9.414 2.703 -2.977 1 96.94 334 ALA B N 1
ATOM 8655 C CA . ALA B 1 334 ? 9.031 3.168 -1.646 1 96.94 334 ALA B CA 1
ATOM 8656 C C . ALA B 1 334 ? 8.617 4.637 -1.677 1 96.94 334 ALA B C 1
ATOM 8658 O O . ALA B 1 334 ? 7.625 5.02 -1.048 1 96.94 334 ALA B O 1
ATOM 8659 N N . LEU B 1 335 ? 9.352 5.441 -2.387 1 96.88 335 LEU B N 1
ATOM 8660 C CA . LEU B 1 335 ? 9.055 6.867 -2.486 1 96.88 335 LEU B CA 1
ATOM 8661 C C . LEU B 1 335 ? 7.738 7.098 -3.221 1 96.88 335 LEU B C 1
ATOM 8663 O O . LEU B 1 335 ? 6.973 7.992 -2.857 1 96.88 335 LEU B O 1
ATOM 8667 N N . ALA B 1 336 ? 7.477 6.332 -4.305 1 97.56 336 ALA B N 1
ATOM 8668 C CA . ALA B 1 336 ? 6.207 6.438 -5.023 1 97.56 336 ALA B CA 1
ATOM 8669 C C . ALA B 1 336 ? 5.031 6.133 -4.102 1 97.56 336 ALA B C 1
ATOM 8671 O O . ALA B 1 336 ? 3.998 6.805 -4.16 1 97.56 336 ALA B O 1
ATOM 8672 N N . ALA B 1 337 ? 5.172 5.098 -3.271 1 97.88 337 ALA B N 1
ATOM 8673 C CA . ALA B 1 337 ? 4.133 4.754 -2.301 1 97.88 337 ALA B CA 1
ATOM 8674 C C . ALA B 1 337 ? 3.885 5.906 -1.332 1 97.88 337 ALA B C 1
ATOM 8676 O O . ALA B 1 337 ? 2.734 6.27 -1.076 1 97.88 337 ALA B O 1
ATOM 8677 N N . ALA B 1 338 ? 4.953 6.457 -0.808 1 96.94 338 ALA B N 1
ATOM 8678 C CA . ALA B 1 338 ? 4.848 7.543 0.166 1 96.94 338 ALA B CA 1
ATOM 8679 C C . ALA B 1 338 ? 4.191 8.773 -0.452 1 96.94 338 ALA B C 1
ATOM 8681 O O . ALA B 1 338 ? 3.367 9.43 0.187 1 96.94 338 ALA B O 1
ATOM 8682 N N . GLN B 1 339 ? 4.582 9.094 -1.673 1 97.38 339 GLN B N 1
ATOM 8683 C CA . GLN B 1 339 ? 4.051 10.273 -2.348 1 97.38 339 GLN B CA 1
ATOM 8684 C C . GLN B 1 339 ? 2.539 10.164 -2.535 1 97.38 339 GLN B C 1
ATOM 8686 O O . GLN B 1 339 ? 1.805 11.109 -2.238 1 97.38 339 GLN B O 1
ATOM 8691 N N . ALA B 1 340 ? 2.082 9.07 -3.008 1 98.19 340 ALA B N 1
ATOM 8692 C CA . ALA B 1 340 ? 0.652 8.875 -3.236 1 98.19 340 ALA B CA 1
ATOM 8693 C C . ALA B 1 340 ? -0.118 8.883 -1.92 1 98.19 340 ALA B C 1
ATOM 8695 O O . ALA B 1 340 ? -1.215 9.438 -1.836 1 98.19 340 ALA B O 1
ATOM 8696 N N . ALA B 1 341 ? 0.435 8.203 -0.898 1 97.94 341 ALA B N 1
ATOM 8697 C CA . ALA B 1 341 ? -0.19 8.227 0.422 1 97.94 341 ALA B CA 1
ATOM 8698 C C . ALA B 1 341 ? -0.299 9.648 0.956 1 97.94 341 ALA B C 1
ATOM 8700 O O . ALA B 1 341 ? -1.323 10.031 1.527 1 97.94 341 ALA B O 1
ATOM 8701 N N . GLY B 1 342 ? 0.755 10.461 0.761 1 96.88 342 GLY B N 1
ATOM 8702 C CA . GLY B 1 342 ? 0.812 11.812 1.283 1 96.88 342 GLY B CA 1
ATOM 8703 C C . GLY B 1 342 ? -0.04 12.789 0.496 1 96.88 342 GLY B C 1
ATOM 8704 O O . GLY B 1 342 ? -0.405 13.852 1.004 1 96.88 342 GLY B O 1
ATOM 8705 N N . ARG B 1 343 ? -0.364 12.523 -0.753 1 97.38 343 ARG B N 1
ATOM 8706 C CA . ARG B 1 343 ? -1.151 13.438 -1.572 1 97.38 343 ARG B CA 1
ATOM 8707 C C . ARG B 1 343 ? -2.637 13.094 -1.505 1 97.38 343 ARG B C 1
ATOM 8709 O O . ARG B 1 343 ? -3.486 13.984 -1.509 1 97.38 343 ARG B O 1
ATOM 8716 N N . TYR B 1 344 ? -2.93 11.797 -1.396 1 97.88 344 TYR B N 1
ATOM 8717 C CA . TYR B 1 344 ? -4.316 11.352 -1.486 1 97.88 344 TYR B CA 1
ATOM 8718 C C . TYR B 1 344 ? -4.723 10.57 -0.243 1 97.88 344 TYR B C 1
ATOM 8720 O O . TYR B 1 344 ? -5.785 10.82 0.335 1 97.88 344 TYR B O 1
ATOM 8728 N N . GLY B 1 345 ? -3.893 9.648 0.224 1 96.56 345 GLY B N 1
ATOM 8729 C CA . GLY B 1 345 ? -4.359 8.492 0.978 1 96.56 345 GLY B CA 1
ATOM 8730 C C . GLY B 1 345 ? -5.168 7.523 0.14 1 96.56 345 GLY B C 1
ATOM 8731 O O . GLY B 1 345 ? -4.672 7.004 -0.864 1 96.56 345 GLY B O 1
ATOM 8732 N N . HIS B 1 346 ? -6.301 7.211 0.481 1 96.88 346 HIS B N 1
ATOM 8733 C CA . HIS B 1 346 ? -7.258 6.535 -0.389 1 96.88 346 HIS B CA 1
ATOM 8734 C C . HIS B 1 346 ? -8.438 7.445 -0.725 1 96.88 346 HIS B C 1
ATOM 8736 O O . HIS B 1 346 ? -8.898 8.211 0.126 1 96.88 346 HIS B O 1
ATOM 8742 N N . VAL B 1 347 ? -8.859 7.465 -1.948 1 97.88 347 VAL B N 1
ATOM 8743 C CA . VAL B 1 347 ? -10.047 8.195 -2.391 1 97.88 347 VAL B CA 1
ATOM 8744 C C . VAL B 1 347 ? -10.992 7.254 -3.129 1 97.88 347 VAL B C 1
ATOM 8746 O O . VAL B 1 347 ? -10.547 6.332 -3.818 1 97.88 347 VAL B O 1
ATOM 8749 N N . ILE B 1 348 ? -12.227 7.496 -3.004 1 96.88 348 ILE B N 1
ATOM 8750 C CA . ILE B 1 348 ? -13.25 6.668 -3.627 1 96.88 348 ILE B CA 1
ATOM 8751 C C . ILE B 1 348 ? -13.047 6.637 -5.141 1 96.88 348 ILE B C 1
ATOM 8753 O O . ILE B 1 348 ? -12.664 7.645 -5.738 1 96.88 348 ILE B O 1
ATOM 8757 N N . PHE B 1 349 ? -13.344 5.527 -5.809 1 98 349 PHE B N 1
ATOM 8758 C CA . PHE B 1 349 ? -12.977 5.359 -7.211 1 98 349 PHE B CA 1
ATOM 8759 C C . PHE B 1 349 ? -14.203 5.473 -8.109 1 98 349 PHE B C 1
ATOM 8761 O O . PHE B 1 349 ? -14.148 6.113 -9.164 1 98 349 PHE B O 1
ATOM 8768 N N . PRO B 1 350 ? -15.414 4.871 -7.789 1 97 350 PRO B N 1
ATOM 8769 C CA . PRO B 1 350 ? -16.547 4.922 -8.719 1 97 350 PRO B CA 1
ATOM 8770 C C . PRO B 1 350 ? -16.922 6.348 -9.117 1 97 350 PRO B C 1
ATOM 8772 O O . PRO B 1 350 ? -17.188 7.188 -8.242 1 97 350 PRO B O 1
ATOM 8775 N N . LEU B 1 351 ? -16.922 6.617 -10.383 1 96.69 351 LEU B N 1
ATOM 8776 C CA . LEU B 1 351 ? -17.281 7.895 -11 1 96.69 351 LEU B CA 1
ATOM 8777 C C . LEU B 1 351 ? -16.297 8.984 -10.578 1 96.69 351 LEU B C 1
ATOM 8779 O O . LEU B 1 351 ? -16.656 10.164 -10.547 1 96.69 351 LEU B O 1
ATOM 8783 N N . ALA B 1 352 ? -15.117 8.625 -10.148 1 98.19 352 ALA B N 1
ATOM 8784 C CA . ALA B 1 352 ? -14.047 9.562 -9.836 1 98.19 352 ALA B CA 1
ATOM 8785 C C . ALA B 1 352 ? -12.797 9.258 -10.648 1 98.19 352 ALA B C 1
ATOM 8787 O O . ALA B 1 352 ? -12.641 8.156 -11.172 1 98.19 352 ALA B O 1
ATOM 8788 N N . VAL B 1 353 ? -12 10.211 -10.875 1 98.69 353 VAL B N 1
ATOM 8789 C CA . VAL B 1 353 ? -10.703 10.023 -11.531 1 98.69 353 VAL B CA 1
ATOM 8790 C C . VAL B 1 353 ? -9.617 10.758 -10.742 1 98.69 353 VAL B C 1
ATOM 8792 O O . VAL B 1 353 ? -9.844 11.867 -10.25 1 98.69 353 VAL B O 1
ATOM 8795 N N . HIS B 1 354 ? -8.57 10.125 -10.398 1 98.69 354 HIS B N 1
ATOM 8796 C CA . HIS B 1 354 ? -7.324 10.688 -9.898 1 98.69 354 HIS B CA 1
ATOM 8797 C C . HIS B 1 354 ? -6.137 10.266 -10.758 1 98.69 354 HIS B C 1
ATOM 8799 O O . HIS B 1 354 ? -6.191 9.234 -11.43 1 98.69 354 HIS B O 1
ATOM 8805 N N . GLN B 1 355 ? -5.109 10.984 -10.758 1 98.56 355 GLN B N 1
ATOM 8806 C CA . GLN B 1 355 ? -4.027 10.875 -11.734 1 98.56 355 GLN B CA 1
ATOM 8807 C C . GLN B 1 355 ? -3.338 9.516 -11.633 1 98.56 355 GLN B C 1
ATOM 8809 O O . GLN B 1 355 ? -3.064 8.875 -12.656 1 98.56 355 GLN B O 1
ATOM 8814 N N . PRO B 1 356 ? -3.012 8.969 -10.445 1 98.75 356 PRO B N 1
ATOM 8815 C CA . PRO B 1 356 ? -2.328 7.68 -10.375 1 98.75 356 PRO B CA 1
ATOM 8816 C C . PRO B 1 356 ? -3.105 6.562 -11.07 1 98.75 356 PRO B C 1
ATOM 8818 O O . PRO B 1 356 ? -2.521 5.77 -11.812 1 98.75 356 PRO B O 1
ATOM 8821 N N . ALA B 1 357 ? -4.371 6.48 -10.891 1 98.88 357 ALA B N 1
ATOM 8822 C CA . ALA B 1 357 ? -5.18 5.434 -11.508 1 98.88 357 ALA B CA 1
ATOM 8823 C C . ALA B 1 357 ? -5.242 5.613 -13.023 1 98.88 357 ALA B C 1
ATOM 8825 O O . ALA B 1 357 ? -5.16 4.641 -13.773 1 98.88 357 ALA B O 1
ATOM 8826 N N . LEU B 1 358 ? -5.438 6.852 -13.438 1 98.88 358 LEU B N 1
ATOM 8827 C CA . LEU B 1 358 ? -5.562 7.137 -14.867 1 98.88 358 LEU B CA 1
ATOM 8828 C C . LEU B 1 358 ? -4.262 6.82 -15.594 1 98.88 358 LEU B C 1
ATOM 8830 O O . LEU B 1 358 ? -4.277 6.18 -16.656 1 98.88 358 LEU B O 1
ATOM 8834 N N . ASP B 1 359 ? -3.129 7.316 -15.016 1 98.69 359 ASP B N 1
ATOM 8835 C CA . ASP B 1 359 ? -1.825 7.035 -15.609 1 98.69 359 ASP B CA 1
ATOM 8836 C C . ASP B 1 359 ? -1.6 5.531 -15.75 1 98.69 359 ASP B C 1
ATOM 8838 O O . ASP B 1 359 ? -1.147 5.062 -16.797 1 98.69 359 ASP B O 1
ATOM 8842 N N . LEU B 1 360 ? -1.897 4.801 -14.727 1 98.81 360 LEU B N 1
ATOM 8843 C CA . LEU B 1 360 ? -1.684 3.357 -14.766 1 98.81 360 LEU B CA 1
ATOM 8844 C C . LEU B 1 360 ? -2.58 2.701 -15.805 1 98.81 360 LEU B C 1
ATOM 8846 O O . LEU B 1 360 ? -2.131 1.834 -16.562 1 98.81 360 LEU B O 1
ATOM 8850 N N . ALA B 1 361 ? -3.865 3.059 -15.789 1 98.88 361 ALA B N 1
ATOM 8851 C CA . ALA B 1 361 ? -4.801 2.469 -16.75 1 98.88 361 ALA B CA 1
ATOM 8852 C C . ALA B 1 361 ? -4.32 2.676 -18.188 1 98.88 361 ALA B C 1
ATOM 8854 O O . ALA B 1 361 ? -4.324 1.74 -18.984 1 98.88 361 ALA B O 1
ATOM 8855 N N . GLU B 1 362 ? -3.932 3.895 -18.5 1 98.81 362 GLU B N 1
ATOM 8856 C CA . GLU B 1 362 ? -3.459 4.207 -19.844 1 98.81 362 GLU B CA 1
ATOM 8857 C C . GLU B 1 362 ? -2.186 3.436 -20.172 1 98.81 362 GLU B C 1
ATOM 8859 O O . GLU B 1 362 ? -2.018 2.953 -21.297 1 98.81 362 GLU B O 1
ATOM 8864 N N . ARG B 1 363 ? -1.303 3.312 -19.25 1 98.44 363 ARG B N 1
ATOM 8865 C CA . ARG B 1 363 ? -0.072 2.555 -19.453 1 98.44 363 ARG B CA 1
ATOM 8866 C C . ARG B 1 363 ? -0.371 1.08 -19.688 1 98.44 363 ARG B C 1
ATOM 8868 O O . ARG B 1 363 ? 0.28 0.436 -20.516 1 98.44 363 ARG B O 1
ATOM 8875 N N . LEU B 1 364 ? -1.333 0.526 -18.969 1 98.75 364 LEU B N 1
ATOM 8876 C CA . LEU B 1 364 ? -1.704 -0.876 -19.125 1 98.75 364 LEU B CA 1
ATOM 8877 C C . LEU B 1 364 ? -2.35 -1.123 -20.484 1 98.75 364 LEU B C 1
ATOM 8879 O O . LEU B 1 364 ? -2.043 -2.113 -21.141 1 98.75 364 LEU B O 1
ATOM 8883 N N . VAL B 1 365 ? -3.258 -0.259 -20.906 1 98.62 365 VAL B N 1
ATOM 8884 C CA . VAL B 1 365 ? -3.943 -0.393 -22.188 1 98.62 365 VAL B CA 1
ATOM 8885 C C . VAL B 1 365 ? -2.934 -0.279 -23.328 1 98.62 365 VAL B C 1
ATOM 8887 O O . VAL B 1 365 ? -3.055 -0.966 -24.344 1 98.62 365 VAL B O 1
ATOM 8890 N N . ASN B 1 366 ? -1.865 0.55 -23.125 1 98 366 ASN B N 1
ATOM 8891 C CA . ASN B 1 366 ? -0.885 0.794 -24.188 1 98 366 ASN B CA 1
ATOM 8892 C C . ASN B 1 366 ? 0.326 -0.125 -24.047 1 98 366 ASN B C 1
ATOM 8894 O O . ASN B 1 366 ? 1.227 -0.102 -24.891 1 98 366 ASN B O 1
ATOM 8898 N N . GLY B 1 367 ? 0.362 -0.898 -23.062 1 97.19 367 GLY B N 1
ATOM 8899 C CA . GLY B 1 367 ? 1.43 -1.854 -22.812 1 97.19 367 GLY B CA 1
ATOM 8900 C C . GLY B 1 367 ? 1.003 -3.295 -23.031 1 97.19 367 GLY B C 1
ATOM 8901 O O . GLY B 1 367 ? 0.798 -3.727 -24.156 1 97.19 367 GLY B O 1
ATOM 8902 N N . PRO B 1 368 ? 0.741 -4.043 -21.922 1 97.31 368 PRO B N 1
ATOM 8903 C CA . PRO B 1 368 ? 0.297 -5.426 -22.094 1 97.31 368 PRO B CA 1
ATOM 8904 C C . PRO B 1 368 ? -1.016 -5.535 -22.859 1 97.31 368 PRO B C 1
ATOM 8906 O O . PRO B 1 368 ? -1.291 -6.57 -23.469 1 97.31 368 PRO B O 1
ATOM 8909 N N . GLY B 1 369 ? -1.828 -4.496 -22.844 1 98 369 GLY B N 1
ATOM 8910 C CA . GLY B 1 369 ? -3.117 -4.488 -23.516 1 98 369 GLY B CA 1
ATOM 8911 C C . GLY B 1 369 ? -3.047 -3.949 -24.938 1 98 369 GLY B C 1
ATOM 8912 O O . GLY B 1 369 ? -4.055 -3.92 -25.641 1 98 369 GLY B O 1
ATOM 8913 N N . ALA B 1 370 ? -1.878 -3.547 -25.406 1 97.62 370 ALA B N 1
ATOM 8914 C CA . ALA B 1 370 ? -1.735 -2.885 -26.703 1 97.62 370 ALA B CA 1
ATOM 8915 C C . ALA B 1 370 ? -2.311 -3.746 -27.828 1 97.62 370 ALA B C 1
ATOM 8917 O O . ALA B 1 370 ? -1.988 -4.93 -27.938 1 97.62 370 ALA B O 1
ATOM 8918 N N . GLY B 1 371 ? -3.16 -3.123 -28.562 1 95.81 371 GLY B N 1
ATOM 8919 C CA . GLY B 1 371 ? -3.703 -3.768 -29.75 1 95.81 371 GLY B CA 1
ATOM 8920 C C . GLY B 1 371 ? -4.98 -4.539 -29.484 1 95.81 371 GLY B C 1
ATOM 8921 O O . GLY B 1 371 ? -5.652 -4.984 -30.406 1 95.81 371 GLY B O 1
ATOM 8922 N N . TRP B 1 372 ? -5.398 -4.66 -28.188 1 97 372 TRP B N 1
ATOM 8923 C CA . TRP B 1 372 ? -6.586 -5.484 -28 1 97 372 TRP B CA 1
ATOM 8924 C C . TRP B 1 372 ? -7.441 -4.949 -26.844 1 97 372 TRP B C 1
ATOM 8926 O O . TRP B 1 372 ? -8.664 -5.098 -26.859 1 97 372 TRP B O 1
ATOM 8936 N N . ALA B 1 373 ? -6.871 -4.418 -25.828 1 98.12 373 ALA B N 1
ATOM 8937 C CA . ALA B 1 373 ? -7.625 -4.023 -24.641 1 98.12 373 ALA B CA 1
ATOM 8938 C C . ALA B 1 373 ? -8.047 -2.559 -24.719 1 98.12 373 ALA B C 1
ATOM 8940 O O . ALA B 1 373 ? -7.297 -1.714 -25.203 1 98.12 373 ALA B O 1
ATOM 8941 N N . ASP B 1 374 ? -9.18 -2.283 -24.141 1 98 374 ASP B N 1
ATOM 8942 C CA . ASP B 1 374 ? -9.719 -0.927 -24.141 1 98 374 ASP B CA 1
ATOM 8943 C C . ASP B 1 374 ? -9.984 -0.438 -22.719 1 98 374 ASP B C 1
ATOM 8945 O O . ASP B 1 374 ? -9.969 0.767 -22.453 1 98 374 ASP B O 1
ATOM 8949 N N . ARG B 1 375 ? -10.297 -1.391 -21.812 1 98.19 375 ARG B N 1
ATOM 8950 C CA . ARG B 1 375 ? -10.781 -1.048 -20.484 1 98.19 375 ARG B CA 1
ATOM 8951 C C . ARG B 1 375 ? -9.922 -1.698 -19.406 1 98.19 375 ARG B C 1
ATOM 8953 O O . ARG B 1 375 ? -9.438 -2.816 -19.578 1 98.19 375 ARG B O 1
ATOM 8960 N N . VAL B 1 376 ? -9.805 -0.979 -18.281 1 98.88 376 VAL B N 1
ATOM 8961 C CA . VAL B 1 376 ? -9.086 -1.502 -17.125 1 98.88 376 VAL B CA 1
ATOM 8962 C C . VAL B 1 376 ? -10.008 -1.509 -15.906 1 98.88 376 VAL B C 1
ATOM 8964 O O . VAL B 1 376 ? -10.602 -0.483 -15.562 1 98.88 376 VAL B O 1
ATOM 8967 N N . PHE B 1 377 ? -10.211 -2.629 -15.234 1 98.88 377 PHE B N 1
ATOM 8968 C CA . PHE B 1 377 ? -10.891 -2.797 -13.953 1 98.88 377 PHE B CA 1
ATOM 8969 C C . PHE B 1 377 ? -9.891 -3.127 -12.852 1 98.88 377 PHE B C 1
ATOM 8971 O O . PHE B 1 377 ? -9.148 -4.109 -12.953 1 98.88 377 PHE B O 1
ATOM 8978 N N . PHE B 1 378 ? -9.867 -2.328 -11.734 1 98.75 378 PHE B N 1
ATOM 8979 C CA . PHE B 1 378 ? -8.883 -2.508 -10.672 1 98.75 378 PHE B CA 1
ATOM 8980 C C . PHE B 1 378 ? -9.477 -3.301 -9.516 1 98.75 378 PHE B C 1
ATOM 8982 O O . PHE B 1 378 ? -10.617 -3.078 -9.125 1 98.75 378 PHE B O 1
ATOM 8989 N N . SER B 1 379 ? -8.703 -4.23 -9 1 97.75 379 SER B N 1
ATOM 8990 C CA . SER B 1 379 ? -8.977 -4.93 -7.75 1 97.75 379 SER B CA 1
ATOM 8991 C C . SER B 1 379 ? -7.723 -5.039 -6.891 1 97.75 379 SER B C 1
ATOM 8993 O O . SER B 1 379 ? -6.871 -4.148 -6.914 1 97.75 379 SER B O 1
ATOM 8995 N N . ASP B 1 380 ? -7.547 -6.152 -6.016 1 95.69 380 ASP B N 1
ATOM 8996 C CA . ASP B 1 380 ? -6.477 -6.043 -5.031 1 95.69 380 ASP B CA 1
ATOM 8997 C C . ASP B 1 380 ? -5.562 -7.266 -5.078 1 95.69 380 ASP B C 1
ATOM 8999 O O . ASP B 1 380 ? -4.434 -7.227 -4.578 1 95.69 380 ASP B O 1
ATOM 9003 N N . ASP B 1 381 ? -6.012 -8.398 -5.605 1 97.38 381 ASP B N 1
ATOM 9004 C CA . ASP B 1 381 ? -5.152 -9.57 -5.691 1 97.38 381 ASP B CA 1
ATOM 9005 C C . ASP B 1 381 ? -5.516 -10.43 -6.902 1 97.38 381 ASP B C 1
ATOM 9007 O O . ASP B 1 381 ? -6.512 -10.164 -7.578 1 97.38 381 ASP B O 1
ATOM 9011 N N . GLY B 1 382 ? -4.703 -11.438 -7.211 1 97.81 382 GLY B N 1
ATOM 9012 C CA . GLY B 1 382 ? -4.91 -12.273 -8.383 1 97.81 382 GLY B CA 1
ATOM 9013 C C . GLY B 1 382 ? -6.211 -13.047 -8.352 1 97.81 382 GLY B C 1
ATOM 9014 O O . GLY B 1 382 ? -6.891 -13.18 -9.375 1 97.81 382 GLY B O 1
ATOM 9015 N N . SER B 1 383 ? -6.609 -13.594 -7.18 1 98.06 383 SER B N 1
ATOM 9016 C CA . SER B 1 383 ? -7.848 -14.352 -7.047 1 98.06 383 SER B CA 1
ATOM 9017 C C . SER B 1 383 ? -9.062 -13.508 -7.402 1 98.06 383 SER B C 1
ATOM 9019 O O . SER B 1 383 ? -9.938 -13.945 -8.156 1 98.06 383 SER B O 1
ATOM 9021 N N . THR B 1 384 ? -9.086 -12.273 -6.883 1 98 384 THR B N 1
ATOM 9022 C CA . THR B 1 384 ? -10.234 -11.406 -7.117 1 98 384 THR B CA 1
ATOM 9023 C C . THR B 1 384 ? -10.234 -10.898 -8.555 1 98 384 THR B C 1
ATOM 9025 O O . THR B 1 384 ? -11.305 -10.695 -9.148 1 98 384 THR B O 1
ATOM 9028 N N . ALA B 1 385 ? -9.062 -10.672 -9.141 1 98.56 385 ALA B N 1
ATOM 9029 C CA . ALA B 1 385 ? -8.984 -10.281 -10.539 1 98.56 385 ALA B CA 1
ATOM 9030 C C . ALA B 1 385 ? -9.531 -11.383 -11.453 1 98.56 385 ALA B C 1
ATOM 9032 O O . ALA B 1 385 ? -10.188 -11.102 -12.453 1 98.56 385 ALA B O 1
ATOM 9033 N N . VAL B 1 386 ? -9.234 -12.617 -11.102 1 98.62 386 VAL B N 1
ATOM 9034 C CA . VAL B 1 386 ? -9.75 -13.75 -11.859 1 98.62 386 VAL B CA 1
ATOM 9035 C C . VAL B 1 386 ? -11.266 -13.82 -11.719 1 98.62 386 VAL B C 1
ATOM 9037 O O . VAL B 1 386 ? -11.977 -14.078 -12.695 1 98.62 386 VAL B O 1
ATOM 9040 N N . GLU B 1 387 ? -11.781 -13.617 -10.547 1 98.06 387 GLU B N 1
ATOM 9041 C CA . GLU B 1 387 ? -13.227 -13.641 -10.367 1 98.06 387 GLU B CA 1
ATOM 9042 C C . GLU B 1 387 ? -13.906 -12.547 -11.188 1 98.06 387 GLU B C 1
ATOM 9044 O O . GLU B 1 387 ? -14.992 -12.758 -11.734 1 98.06 387 GLU B O 1
ATOM 9049 N N . VAL B 1 388 ? -13.281 -11.344 -11.242 1 98.56 388 VAL B N 1
ATOM 9050 C CA . VAL B 1 388 ? -13.805 -10.273 -12.078 1 98.56 388 VAL B CA 1
ATOM 9051 C C . VAL B 1 388 ? -13.836 -10.727 -13.539 1 98.56 388 VAL B C 1
ATOM 9053 O O . VAL B 1 388 ? -14.844 -10.531 -14.227 1 98.56 388 VAL B O 1
ATOM 9056 N N . ALA B 1 389 ? -12.758 -11.328 -13.969 1 98.88 389 ALA B N 1
ATOM 9057 C CA . ALA B 1 389 ? -12.672 -11.82 -15.344 1 98.88 389 ALA B CA 1
ATOM 9058 C C . ALA B 1 389 ? -13.758 -12.859 -15.625 1 98.88 389 ALA B C 1
ATOM 9060 O O . ALA B 1 389 ? -14.391 -12.836 -16.688 1 98.88 389 ALA B O 1
ATOM 9061 N N . LEU B 1 390 ? -13.977 -13.758 -14.68 1 98.25 390 LEU B N 1
ATOM 9062 C CA . LEU B 1 390 ? -14.992 -14.797 -14.828 1 98.25 390 LEU B CA 1
ATOM 9063 C C . LEU B 1 390 ? -16.391 -14.172 -14.914 1 98.25 390 LEU B C 1
ATOM 9065 O O . LEU B 1 390 ? -17.188 -14.562 -15.758 1 98.25 390 LEU B O 1
ATOM 9069 N N . LYS B 1 391 ? -16.703 -13.242 -14.023 1 97.25 391 LYS B N 1
ATOM 9070 C CA . LYS B 1 391 ? -18 -12.57 -14.047 1 97.25 391 LYS B CA 1
ATOM 9071 C C . LYS B 1 391 ? -18.219 -11.859 -15.383 1 97.25 391 LYS B C 1
ATOM 9073 O O . LYS B 1 391 ? -19.328 -11.891 -15.93 1 97.25 391 LYS B O 1
ATOM 9078 N N . MET B 1 392 ? -17.156 -11.211 -15.914 1 97.81 392 MET B N 1
ATOM 9079 C CA . MET B 1 392 ? -17.234 -10.531 -17.203 1 97.81 392 MET B CA 1
ATOM 9080 C C . MET B 1 392 ? -17.562 -11.523 -18.328 1 97.81 392 MET B C 1
ATOM 9082 O O . MET B 1 392 ? -18.516 -11.305 -19.094 1 97.81 392 MET B O 1
ATOM 9086 N N . ALA B 1 393 ? -16.844 -12.602 -18.391 1 98 393 ALA B N 1
ATOM 9087 C CA . ALA B 1 393 ? -16.938 -13.555 -19.484 1 98 393 ALA B CA 1
ATOM 9088 C C . ALA B 1 393 ? -18.266 -14.305 -19.453 1 98 393 ALA B C 1
ATOM 9090 O O . ALA B 1 393 ? -18.953 -14.398 -20.469 1 98 393 ALA B O 1
ATOM 9091 N N . VAL B 1 394 ? -18.609 -14.836 -18.328 1 96.19 394 VAL B N 1
ATOM 9092 C CA . VAL B 1 394 ? -19.797 -15.68 -18.172 1 96.19 394 VAL B CA 1
ATOM 9093 C C . VAL B 1 394 ? -21.062 -14.859 -18.453 1 96.19 394 VAL B C 1
ATOM 9095 O O . VAL B 1 394 ? -21.969 -15.328 -19.141 1 96.19 394 VAL B O 1
ATOM 9098 N N . ARG B 1 395 ? -21.094 -13.648 -17.922 1 94.38 395 ARG B N 1
ATOM 9099 C CA . ARG B 1 395 ? -22.25 -12.789 -18.172 1 94.38 395 ARG B CA 1
ATOM 9100 C C . ARG B 1 395 ? -22.375 -12.461 -19.656 1 94.38 395 ARG B C 1
ATOM 9102 O O . ARG B 1 395 ? -23.484 -12.453 -20.219 1 94.38 395 ARG B O 1
ATOM 9109 N N . ALA B 1 396 ? -21.281 -12.133 -20.328 1 95.06 396 ALA B N 1
ATOM 9110 C CA . ALA B 1 396 ? -21.281 -11.82 -21.766 1 95.06 396 ALA B CA 1
ATOM 9111 C C . ALA B 1 396 ? -21.859 -12.977 -22.578 1 95.06 396 ALA B C 1
ATOM 9113 O O . ALA B 1 396 ? -22.656 -12.766 -23.5 1 95.06 396 ALA B O 1
ATOM 9114 N N . VAL B 1 397 ? -21.5 -14.211 -22.266 1 95.56 397 VAL B N 1
ATOM 9115 C CA . VAL B 1 397 ? -21.984 -15.398 -22.969 1 95.56 397 VAL B CA 1
ATOM 9116 C C . VAL B 1 397 ? -23.453 -15.625 -22.656 1 95.56 397 VAL B C 1
ATOM 9118 O O . VAL B 1 397 ? -24.25 -15.93 -23.547 1 95.56 397 VAL B O 1
ATOM 9121 N N . ALA B 1 398 ? -23.75 -15.5 -21.344 1 93.06 398 ALA B N 1
ATOM 9122 C CA . ALA B 1 398 ? -25.141 -15.695 -20.938 1 93.06 398 ALA B CA 1
ATOM 9123 C C . ALA B 1 398 ? -26.078 -14.758 -21.688 1 93.06 398 ALA B C 1
ATOM 9125 O O . ALA B 1 398 ? -27.172 -15.164 -22.109 1 93.06 398 ALA B O 1
ATOM 9126 N N . LEU B 1 399 ? -25.703 -13.578 -21.844 1 90.12 399 LEU B N 1
ATOM 9127 C CA . LEU B 1 399 ? -26.531 -12.57 -22.516 1 90.12 399 LEU B CA 1
ATOM 9128 C C . LEU B 1 399 ? -26.641 -12.859 -24 1 90.12 399 LEU B C 1
ATOM 9130 O O . LEU B 1 399 ? -27.688 -12.625 -24.609 1 90.12 399 LEU B O 1
ATOM 9134 N N . ARG B 1 400 ? -25.562 -13.266 -24.578 1 90.25 400 ARG B N 1
ATOM 9135 C CA . ARG B 1 400 ? -25.594 -13.586 -26 1 90.25 400 ARG B CA 1
ATOM 9136 C C . ARG B 1 400 ? -26.453 -14.812 -26.266 1 90.25 400 ARG B C 1
ATOM 9138 O O . ARG B 1 400 ? -27.109 -14.906 -27.297 1 90.25 400 ARG B O 1
ATOM 9145 N N . ARG B 1 401 ? -26.344 -15.828 -25.484 1 87.81 401 ARG B N 1
ATOM 9146 C CA . ARG B 1 401 ? -27.094 -17.062 -25.672 1 87.81 401 ARG B CA 1
ATOM 9147 C C . ARG B 1 401 ? -28.578 -16.828 -25.438 1 87.81 401 ARG B C 1
ATOM 9149 O O . ARG B 1 401 ? -29.422 -17.641 -25.859 1 87.81 401 ARG B O 1
ATOM 9156 N N . GLN B 1 402 ? -29.109 -15.602 -25.156 1 68.19 402 GLN B N 1
ATOM 9157 C CA . GLN B 1 402 ? -30.5 -15.18 -24.984 1 68.19 402 GLN B CA 1
ATOM 9158 C C . GLN B 1 402 ? -31.297 -16.25 -24.234 1 68.19 402 GLN B C 1
ATOM 9160 O O . GLN B 1 402 ? -32.5 -16.406 -24.484 1 68.19 402 GLN B O 1
ATOM 9165 N N . GLN B 1 403 ? -30.703 -17.297 -23.719 1 57.66 403 GLN B N 1
ATOM 9166 C CA . GLN B 1 403 ? -31.516 -18.406 -23.25 1 57.66 403 GLN B CA 1
ATOM 9167 C C . GLN B 1 403 ? -32.094 -18.125 -21.859 1 57.66 403 GLN B C 1
ATOM 9169 O O . GLN B 1 403 ? -31.438 -17.516 -21.016 1 57.66 403 GLN B O 1
ATOM 9174 N N . GLY B 1 404 ? -33.312 -17.656 -21.75 1 50.12 404 GLY B N 1
ATOM 9175 C CA . GLY B 1 404 ? -34.188 -17.484 -20.594 1 50.12 404 GLY B CA 1
ATOM 9176 C C . GLY B 1 404 ? -33.781 -18.328 -19.406 1 50.12 404 GLY B C 1
ATOM 9177 O O . GLY B 1 404 ? -34.312 -18.188 -18.312 1 50.12 404 GLY B O 1
ATOM 9178 N N . THR B 1 405 ? -33.25 -19.547 -19.578 1 51.38 405 THR B N 1
ATOM 9179 C CA . THR B 1 405 ? -33.062 -20.453 -18.453 1 51.38 405 THR B CA 1
ATOM 9180 C C . THR B 1 405 ? -31.672 -20.297 -17.844 1 51.38 405 THR B C 1
ATOM 9182 O O . THR B 1 405 ? -30.703 -20.016 -18.547 1 51.38 405 THR B O 1
ATOM 9185 N N . LYS B 1 406 ? -31.703 -20.25 -16.547 1 58.19 406 LYS B N 1
ATOM 9186 C CA . LYS B 1 406 ? -30.562 -20.156 -15.633 1 58.19 406 LYS B CA 1
ATOM 9187 C C . LYS B 1 406 ? -29.625 -21.344 -15.789 1 58.19 406 LY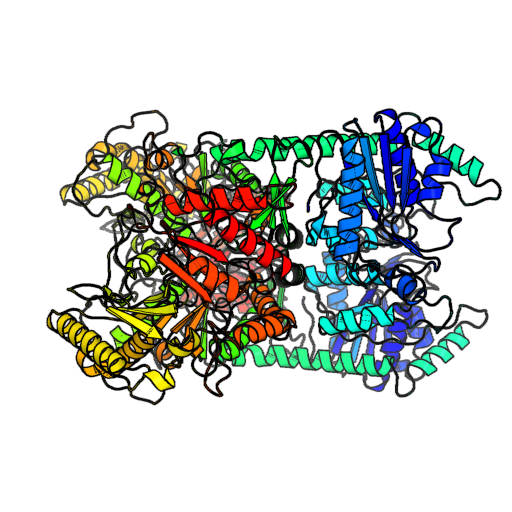S B C 1
ATOM 9189 O O . LYS B 1 406 ? -29.578 -22.219 -14.922 1 58.19 406 LYS B O 1
ATOM 9194 N N . THR B 1 407 ? -29.203 -21.75 -17.078 1 69.94 407 THR B N 1
ATOM 9195 C CA . THR B 1 407 ? -28.219 -22.828 -17.172 1 69.94 407 THR B CA 1
ATOM 9196 C C . THR B 1 407 ? -26.844 -22.359 -16.688 1 69.94 407 THR B C 1
ATOM 9198 O O . THR B 1 407 ? -26.422 -21.25 -16.984 1 69.94 407 THR B O 1
ATOM 9201 N N . GLU B 1 408 ? -26.281 -23.266 -15.852 1 84.44 408 GLU B N 1
ATOM 9202 C CA . GLU B 1 408 ? -24.953 -22.969 -15.328 1 84.44 408 GLU B CA 1
ATOM 9203 C C . GLU B 1 408 ? -23.891 -23.094 -16.406 1 84.44 408 GLU B C 1
ATOM 9205 O O . GLU B 1 408 ? -23.828 -24.094 -17.125 1 84.44 408 GLU B O 1
ATOM 9210 N N . LEU B 1 409 ? -23.172 -22.078 -16.656 1 93.88 409 LEU B N 1
ATOM 9211 C CA . LEU B 1 409 ? -22.078 -22.047 -17.625 1 93.88 409 LEU B CA 1
ATOM 9212 C C . LEU B 1 409 ? -20.75 -22.438 -16.969 1 93.88 409 LEU B C 1
ATOM 9214 O O . LEU B 1 409 ? -20.312 -21.781 -16.016 1 93.88 409 LEU B O 1
ATOM 9218 N N . GLY B 1 410 ? -20.141 -23.484 -17.406 1 96.38 410 GLY B N 1
ATOM 9219 C CA . GLY B 1 410 ? -18.812 -23.859 -16.922 1 96.38 410 GLY B CA 1
ATOM 9220 C C . GLY B 1 410 ? -17.688 -23.141 -17.641 1 96.38 410 GLY B C 1
ATOM 9221 O O . GLY B 1 410 ? -17.938 -22.266 -18.484 1 96.38 410 GLY B O 1
ATOM 9222 N N . VAL B 1 411 ? -16.422 -23.547 -17.297 1 98.19 411 VAL B N 1
ATOM 9223 C CA . VAL B 1 411 ? -15.266 -22.984 -17.984 1 98.19 411 VAL B CA 1
ATOM 9224 C C . VAL B 1 411 ? -14.43 -24.125 -18.578 1 98.19 411 VAL B C 1
ATOM 9226 O O . VAL B 1 411 ? -14.523 -25.266 -18.141 1 98.19 411 VAL B O 1
ATOM 9229 N N . LEU B 1 412 ? -13.734 -23.797 -19.656 1 98.69 412 LEU B N 1
ATOM 9230 C CA . LEU B 1 412 ? -12.68 -24.641 -20.203 1 98.69 412 LEU B CA 1
ATOM 9231 C C . LEU B 1 412 ? -11.312 -24.219 -19.688 1 98.69 412 LEU B C 1
ATOM 9233 O O . LEU B 1 412 ? -11.07 -23.031 -19.453 1 98.69 412 LEU B O 1
ATOM 9237 N N . GLY B 1 413 ? -10.477 -25.188 -19.453 1 98.31 413 GLY B N 1
ATOM 9238 C CA . GLY B 1 413 ? -9.133 -24.875 -18.984 1 98.31 413 GLY B CA 1
ATOM 9239 C C . GLY B 1 413 ? -8.141 -26 -19.188 1 98.31 413 GLY B C 1
ATOM 9240 O O . GLY B 1 413 ? -8.328 -26.844 -20.078 1 98.31 413 GLY B O 1
ATOM 9241 N N . ILE B 1 414 ? -7.055 -25.906 -18.484 1 97.81 414 ILE B N 1
ATOM 9242 C CA . ILE B 1 414 ? -5.973 -26.875 -18.609 1 97.81 414 ILE B CA 1
ATOM 9243 C C . ILE B 1 414 ? -5.746 -27.562 -17.266 1 97.81 414 ILE B C 1
ATOM 9245 O O . ILE B 1 414 ? -5.785 -26.922 -16.219 1 97.81 414 ILE B O 1
ATOM 9249 N N . LYS B 1 415 ? -5.504 -28.891 -17.328 1 96.31 415 LYS B N 1
ATOM 9250 C CA . LYS B 1 415 ? -5.227 -29.641 -16.109 1 96.31 415 LYS B CA 1
ATOM 9251 C C . LYS B 1 415 ? -4 -29.094 -15.391 1 96.31 415 LYS B C 1
ATOM 9253 O O . LYS B 1 415 ? -2.996 -28.766 -16.016 1 96.31 415 LYS B O 1
ATOM 9258 N N . GLY B 1 416 ? -4.105 -28.984 -14.055 1 93.62 416 GLY B N 1
ATOM 9259 C CA . GLY B 1 416 ? -3.01 -28.453 -13.25 1 93.62 416 GLY B CA 1
ATOM 9260 C C . GLY B 1 416 ? -3.088 -26.953 -13.047 1 93.62 416 GLY B C 1
ATOM 9261 O O . GLY B 1 416 ? -2.223 -26.359 -12.391 1 93.62 416 GLY B O 1
ATOM 9262 N N . SER B 1 417 ? -4.164 -26.391 -13.562 1 96 417 SER B N 1
ATOM 9263 C CA . SER B 1 417 ? -4.32 -24.938 -13.477 1 96 417 SER B CA 1
ATOM 9264 C C . SER B 1 417 ? -4.531 -24.484 -12.039 1 96 417 SER B C 1
ATOM 9266 O O . SER B 1 417 ? -4.996 -25.266 -11.203 1 96 417 SER B O 1
ATOM 9268 N N . TYR B 1 418 ? -4.137 -23.328 -11.719 1 95.62 418 TYR B N 1
ATOM 9269 C CA . TYR B 1 418 ? -4.328 -22.609 -10.461 1 95.62 418 TYR B CA 1
ATOM 9270 C C . TYR B 1 418 ? -4.656 -21.141 -10.711 1 95.62 418 TYR B C 1
ATOM 9272 O O . TYR B 1 418 ? -3.82 -20.391 -11.227 1 95.62 418 TYR B O 1
ATOM 9280 N N . HIS B 1 419 ? -5.867 -20.734 -10.297 1 97.62 419 HIS B N 1
ATOM 9281 C CA . HIS B 1 419 ? -6.277 -19.375 -10.602 1 97.62 419 HIS B CA 1
ATOM 9282 C C . HIS B 1 419 ? -6.52 -18.578 -9.32 1 97.62 419 HIS B C 1
ATOM 9284 O O . HIS B 1 419 ? -6.938 -17.422 -9.383 1 97.62 419 HIS B O 1
ATOM 9290 N N . GLY B 1 420 ? -6.293 -19.156 -8.156 1 96 420 GLY B N 1
ATOM 9291 C CA . GLY B 1 420 ? -6.438 -18.438 -6.91 1 96 420 GLY B CA 1
ATOM 9292 C C . GLY B 1 420 ? -7.148 -19.234 -5.832 1 96 420 GLY B C 1
ATOM 9293 O O . GLY B 1 420 ? -7.523 -20.375 -6.055 1 96 420 GLY B O 1
ATOM 9294 N N . ASP B 1 421 ? -7.375 -18.578 -4.691 1 95.62 421 ASP B N 1
ATOM 9295 C CA . ASP B 1 421 ? -7.824 -19.328 -3.523 1 95.62 421 ASP B CA 1
ATOM 9296 C C . ASP B 1 421 ? -9.227 -18.906 -3.096 1 95.62 421 ASP B C 1
ATOM 9298 O O . ASP B 1 421 ? -9.805 -19.484 -2.176 1 95.62 421 ASP B O 1
ATOM 9302 N N . THR B 1 422 ? -9.828 -17.859 -3.691 1 96.94 422 THR B N 1
ATOM 9303 C CA . THR B 1 422 ? -11.242 -17.609 -3.451 1 96.94 422 THR B CA 1
ATOM 9304 C C . THR B 1 422 ? -12.102 -18.703 -4.082 1 96.94 422 THR B C 1
ATOM 9306 O O . THR B 1 422 ? -11.68 -19.359 -5.039 1 96.94 422 THR B O 1
ATOM 9309 N N . ILE B 1 423 ? -13.25 -18.875 -3.602 1 96.62 423 ILE B N 1
ATOM 9310 C CA . ILE B 1 423 ? -14.062 -20.016 -3.988 1 96.62 423 ILE B CA 1
ATOM 9311 C C . ILE B 1 423 ? -14.344 -19.969 -5.488 1 96.62 423 ILE B C 1
ATOM 9313 O O . ILE B 1 423 ? -14.242 -20.984 -6.18 1 96.62 423 ILE B O 1
ATOM 9317 N N . GLY B 1 424 ? -14.688 -18.781 -6 1 96.5 424 GLY B N 1
ATOM 9318 C CA . GLY B 1 424 ? -14.914 -18.641 -7.43 1 96.5 424 GLY B CA 1
ATOM 9319 C C . GLY B 1 424 ? -13.703 -19 -8.266 1 96.5 424 GLY B C 1
ATOM 9320 O O . GLY B 1 424 ? -13.82 -19.672 -9.289 1 96.5 424 GLY B O 1
ATOM 9321 N N . ALA B 1 425 ? -12.562 -18.562 -7.875 1 97.38 425 ALA B N 1
ATOM 9322 C CA . ALA B 1 425 ? -11.32 -18.875 -8.578 1 97.38 425 ALA B CA 1
ATOM 9323 C C . ALA B 1 425 ? -11 -20.359 -8.492 1 97.38 425 ALA B C 1
ATOM 9325 O O . ALA B 1 425 ? -10.555 -20.969 -9.469 1 97.38 425 ALA B O 1
ATOM 9326 N N . MET B 1 426 ? -11.227 -20.969 -7.336 1 96.44 426 MET B N 1
ATOM 9327 C CA . MET B 1 426 ? -11.008 -22.391 -7.145 1 96.44 426 MET B CA 1
ATOM 9328 C C . MET B 1 426 ? -11.922 -23.203 -8.055 1 96.44 426 MET B C 1
ATOM 9330 O O . MET B 1 426 ? -11.508 -24.219 -8.617 1 96.44 426 MET B O 1
ATOM 9334 N N . ASP B 1 427 ? -13.141 -22.75 -8.141 1 96.56 427 ASP B N 1
ATOM 9335 C CA . ASP B 1 427 ? -14.133 -23.469 -8.93 1 96.56 427 ASP B CA 1
ATOM 9336 C C . ASP B 1 427 ? -13.75 -23.484 -10.414 1 96.56 427 ASP B C 1
ATOM 9338 O O . ASP B 1 427 ? -14.25 -24.312 -11.18 1 96.56 427 ASP B O 1
ATOM 9342 N N . ALA B 1 428 ? -12.883 -22.547 -10.82 1 97.44 428 ALA B N 1
ATOM 9343 C CA . ALA B 1 428 ? -12.43 -22.453 -12.211 1 97.44 428 ALA B CA 1
ATOM 9344 C C . ALA B 1 428 ? -11.227 -23.344 -12.461 1 97.44 428 ALA B C 1
ATOM 9346 O O . ALA B 1 428 ? -10.641 -23.328 -13.547 1 97.44 428 ALA B O 1
ATOM 9347 N N . CYS B 1 429 ? -10.844 -24.125 -11.492 1 95.94 429 CYS B N 1
ATOM 9348 C CA . CYS B 1 429 ? -9.719 -25.047 -11.609 1 95.94 429 CYS B CA 1
ATOM 9349 C C . CYS B 1 429 ? -10.18 -26.484 -11.43 1 95.94 429 CYS B C 1
ATOM 9351 O O . CYS B 1 429 ? -11.211 -26.75 -10.812 1 95.94 429 CYS B O 1
ATOM 9353 N N . GLU B 1 430 ? -9.359 -27.375 -12.008 1 91.5 430 GLU B N 1
ATOM 9354 C CA . GLU B 1 430 ? -9.594 -28.781 -11.742 1 91.5 430 GLU B CA 1
ATOM 9355 C C . GLU B 1 430 ? -9.359 -29.125 -10.273 1 91.5 430 GLU B C 1
ATOM 9357 O O . GLU B 1 430 ? -8.586 -28.453 -9.594 1 91.5 430 GLU B O 1
ATOM 9362 N N . GLY B 1 431 ? -10.141 -30.172 -9.867 1 86.5 431 GLY B N 1
ATOM 9363 C CA . GLY B 1 431 ? -9.922 -30.641 -8.516 1 86.5 431 GLY B CA 1
ATOM 9364 C C . GLY B 1 431 ? -8.484 -31.062 -8.242 1 86.5 431 GLY B C 1
ATOM 9365 O O . GLY B 1 431 ? -7.832 -31.641 -9.109 1 86.5 431 GLY B O 1
ATOM 9366 N N . GLY B 1 432 ? -7.957 -30.625 -7.086 1 80.69 432 GLY B N 1
ATOM 9367 C CA . GLY B 1 432 ? -6.594 -30.938 -6.684 1 80.69 432 GLY B CA 1
ATOM 9368 C C . GLY B 1 432 ? -6.344 -30.719 -5.203 1 80.69 432 GLY B C 1
ATOM 9369 O O . GLY B 1 432 ? -7.289 -30.578 -4.422 1 80.69 432 GLY B O 1
ATOM 9370 N N . VAL B 1 433 ? -5.141 -30.766 -4.824 1 73.19 433 VAL B N 1
ATOM 9371 C CA . VAL B 1 433 ? -4.699 -30.719 -3.436 1 73.19 433 VAL B CA 1
ATOM 9372 C C . VAL B 1 433 ? -5.141 -29.391 -2.809 1 73.19 433 VAL B C 1
ATOM 9374 O O . VAL B 1 433 ? -5.492 -29.344 -1.626 1 73.19 433 VAL B O 1
ATOM 9377 N N . TYR B 1 434 ? -5.25 -28.359 -3.551 1 76.94 434 TYR B N 1
ATOM 9378 C CA . TYR B 1 434 ? -5.484 -27.016 -3.031 1 76.94 434 TYR B CA 1
ATOM 9379 C C . TYR B 1 434 ? -6.957 -26.812 -2.701 1 76.94 434 TYR B C 1
ATOM 9381 O O . TYR B 1 434 ? -7.312 -25.875 -1.979 1 76.94 434 TYR B O 1
ATOM 9389 N N . ASN B 1 435 ? -7.879 -27.609 -3.248 1 80.19 435 ASN B N 1
ATOM 9390 C CA . ASN B 1 435 ? -9.305 -27.359 -3.072 1 80.19 435 ASN B CA 1
ATOM 9391 C C . ASN B 1 435 ? -10.039 -28.594 -2.568 1 80.19 435 ASN B C 1
ATOM 9393 O O . ASN B 1 435 ? -11.242 -28.547 -2.297 1 80.19 435 ASN B O 1
ATOM 9397 N N . ALA B 1 436 ? -9.328 -29.641 -2.332 1 75.31 436 ALA B N 1
ATOM 9398 C CA . ALA B 1 436 ? -9.945 -30.906 -1.948 1 75.31 436 ALA B CA 1
ATOM 9399 C C . ALA B 1 436 ? -10.625 -30.797 -0.587 1 75.31 436 ALA B C 1
ATOM 9401 O O . ALA B 1 436 ? -11.664 -31.422 -0.353 1 75.31 436 ALA B O 1
ATOM 9402 N N . SER B 1 437 ? -10.086 -29.953 0.215 1 75.81 437 SER B N 1
ATOM 9403 C CA . SER B 1 437 ? -10.594 -29.859 1.58 1 75.81 437 SER B CA 1
ATOM 9404 C C . SER B 1 437 ? -11.469 -28.625 1.761 1 75.81 437 SER B C 1
ATOM 9406 O O . SER B 1 437 ? -11.703 -28.188 2.889 1 75.81 437 SER B O 1
ATOM 9408 N N . VAL B 1 438 ? -11.938 -28.078 0.719 1 84.94 438 VAL B N 1
ATOM 9409 C CA . VAL B 1 438 ? -12.82 -26.906 0.785 1 84.94 438 VAL B CA 1
ATOM 9410 C C . VAL B 1 438 ? -14.258 -27.328 0.513 1 84.94 438 VAL B C 1
ATOM 9412 O O . VAL B 1 438 ? -14.609 -27.656 -0.623 1 84.94 438 VAL B O 1
ATOM 9415 N N . GLU B 1 439 ? -15.07 -27.25 1.477 1 86.62 439 GLU B N 1
ATOM 9416 C CA . GLU B 1 439 ? -16.422 -27.828 1.443 1 86.62 439 GLU B CA 1
ATOM 9417 C C . GLU B 1 439 ? -17.281 -27.156 0.37 1 86.62 439 GLU B C 1
ATOM 9419 O O . GLU B 1 439 ? -18.125 -27.797 -0.244 1 86.62 439 GLU B O 1
ATOM 9424 N N . TRP B 1 440 ? -17.047 -25.891 0.135 1 90.12 440 TRP B N 1
ATOM 9425 C CA . TRP B 1 440 ? -17.875 -25.141 -0.803 1 90.12 440 TRP B CA 1
ATOM 9426 C C . TRP B 1 440 ? -17.312 -25.234 -2.219 1 90.12 440 TRP B C 1
ATOM 9428 O O . TRP B 1 440 ? -17.922 -24.734 -3.166 1 90.12 440 TRP B O 1
ATOM 9438 N N . HIS B 1 441 ? -16.203 -25.938 -2.43 1 91.56 441 HIS B N 1
ATOM 9439 C CA . HIS B 1 441 ? -15.594 -26.047 -3.75 1 91.56 441 HIS B CA 1
ATOM 9440 C C . HIS B 1 441 ? -16.422 -26.938 -4.672 1 91.56 441 HIS B C 1
ATOM 9442 O O . HIS B 1 441 ? -16.938 -27.969 -4.246 1 91.56 441 HIS B O 1
ATOM 9448 N N . ARG B 1 442 ? -16.578 -26.484 -5.902 1 91.75 442 ARG B N 1
ATOM 9449 C CA . ARG B 1 442 ? -17.188 -27.25 -6.984 1 91.75 442 ARG B CA 1
ATOM 9450 C C . ARG B 1 442 ? -16.406 -27.078 -8.281 1 91.75 442 ARG B C 1
ATOM 9452 O O . ARG B 1 442 ? -16.109 -25.953 -8.688 1 91.75 442 ARG B O 1
ATOM 9459 N N . GLU B 1 443 ? -16.094 -28.141 -8.891 1 92.5 443 GLU B N 1
ATOM 9460 C CA . GLU B 1 443 ? -15.461 -28.047 -10.203 1 92.5 443 GLU B CA 1
ATOM 9461 C C . GLU B 1 443 ? -16.453 -27.594 -11.273 1 92.5 443 GLU B C 1
ATOM 9463 O O . GLU B 1 443 ? -17.312 -28.375 -11.688 1 92.5 443 GLU B O 1
ATOM 9468 N N . ARG B 1 444 ? -16.25 -26.438 -11.711 1 94.5 444 ARG B N 1
ATOM 9469 C CA . ARG B 1 444 ? -17.172 -25.891 -12.695 1 94.5 444 ARG B CA 1
ATOM 9470 C C . ARG B 1 444 ? -16.516 -25.781 -14.07 1 94.5 444 ARG B C 1
ATOM 9472 O O . ARG B 1 444 ? -16.328 -24.688 -14.594 1 94.5 444 ARG B O 1
ATOM 9479 N N . GLY B 1 445 ? -16.219 -26.938 -14.68 1 96.5 445 GLY B N 1
ATOM 9480 C CA . GLY B 1 445 ? -15.602 -26.844 -16 1 96.5 445 GLY B CA 1
ATOM 9481 C C . GLY B 1 445 ? -15.023 -28.156 -16.484 1 96.5 445 GLY B C 1
ATOM 9482 O O . GLY B 1 445 ? -15.406 -29.219 -16 1 96.5 445 GLY B O 1
ATOM 9483 N N . PHE B 1 446 ? -14.305 -28.125 -17.578 1 97.94 446 PHE B N 1
ATOM 9484 C CA . PHE B 1 446 ? -13.523 -29.203 -18.172 1 97.94 446 PHE B CA 1
ATOM 9485 C C . PHE B 1 446 ? -12.086 -28.766 -18.422 1 97.94 446 PHE B C 1
ATOM 9487 O O . PHE B 1 446 ? -11.844 -27.609 -18.797 1 97.94 446 PHE B O 1
ATOM 9494 N N . TRP B 1 447 ? -11.156 -29.656 -18.25 1 97.94 447 TRP B N 1
ATOM 9495 C CA . TRP B 1 447 ? -9.742 -29.297 -18.344 1 97.94 447 TRP B CA 1
ATOM 9496 C C . TRP B 1 447 ? -8.984 -30.281 -19.219 1 97.94 447 TRP B C 1
ATOM 9498 O O . TRP B 1 447 ? -8.969 -31.484 -18.953 1 97.94 447 TRP B O 1
ATOM 9508 N N . PHE B 1 448 ? -8.328 -29.719 -20.203 1 97.88 448 PHE B N 1
ATOM 9509 C CA . PHE B 1 448 ? -7.559 -30.516 -21.156 1 97.88 448 PHE B CA 1
ATOM 9510 C C . PHE B 1 448 ? -6.219 -30.922 -20.562 1 97.88 448 PHE B C 1
ATOM 9512 O O . PHE B 1 448 ? -5.602 -30.156 -19.812 1 97.88 448 PHE B O 1
ATOM 9519 N N . ASP B 1 449 ? -5.742 -32.125 -20.859 1 96.75 449 ASP B N 1
ATOM 9520 C CA . ASP B 1 449 ? -4.387 -32.531 -20.516 1 96.75 449 ASP B CA 1
ATOM 9521 C C . ASP B 1 449 ? -3.369 -31.938 -21.484 1 96.75 449 ASP B C 1
ATOM 9523 O O . ASP B 1 449 ? -3.371 -32.25 -22.672 1 96.75 449 ASP B O 1
ATOM 9527 N N . PRO B 1 450 ? -2.488 -31.125 -21.016 1 96.81 450 PRO B N 1
ATOM 9528 C CA . PRO B 1 450 ? -1.643 -30.391 -21.953 1 96.81 450 PRO B CA 1
ATOM 9529 C C . PRO B 1 450 ? -0.355 -31.141 -22.297 1 96.81 450 PRO B C 1
ATOM 9531 O O . PRO B 1 450 ? 0.186 -31.859 -21.453 1 96.81 450 PRO B O 1
ATOM 9534 N N . PRO B 1 451 ? 0.189 -31.047 -23.594 1 98 451 PRO B N 1
ATOM 9535 C CA . PRO B 1 451 ? 1.594 -31.375 -23.828 1 98 451 PRO B CA 1
ATOM 9536 C C . PRO B 1 451 ? 2.559 -30.438 -23.109 1 98 451 PRO B C 1
ATOM 9538 O O . PRO B 1 451 ? 2.264 -29.25 -22.953 1 98 451 PRO B O 1
ATOM 9541 N N . THR B 1 452 ? 3.686 -30.922 -22.734 1 97.56 452 THR B N 1
ATOM 9542 C CA . THR B 1 452 ? 4.617 -30.125 -21.953 1 97.56 452 THR B CA 1
ATOM 9543 C C . THR B 1 452 ? 5.961 -30 -22.672 1 97.56 452 THR B C 1
ATOM 9545 O O . THR B 1 452 ? 6.273 -30.812 -23.547 1 97.56 452 THR B O 1
ATOM 9548 N N . VAL B 1 453 ? 6.664 -28.984 -22.344 1 97.94 453 VAL B N 1
ATOM 9549 C CA . VAL B 1 453 ? 7.969 -28.672 -22.922 1 97.94 453 VAL B CA 1
ATOM 9550 C C . VAL B 1 453 ? 9.047 -28.797 -21.844 1 97.94 453 VAL B C 1
ATOM 9552 O O . VAL B 1 453 ? 8.844 -28.391 -20.703 1 97.94 453 VAL B O 1
ATOM 9555 N N . GLY B 1 454 ? 10.18 -29.344 -22.203 1 98.06 454 GLY B N 1
ATOM 9556 C CA . GLY B 1 454 ? 11.328 -29.391 -21.297 1 98.06 454 GLY B CA 1
ATOM 9557 C C . GLY B 1 454 ? 12.609 -29.812 -22 1 98.06 454 GLY B C 1
ATOM 9558 O O . GLY B 1 454 ? 12.594 -30.156 -23.188 1 98.06 454 GLY B O 1
ATOM 9559 N N . VAL B 1 455 ? 13.688 -29.656 -21.344 1 98.38 455 VAL B N 1
ATOM 9560 C CA . VAL B 1 455 ? 14.984 -30.141 -21.781 1 98.38 455 VAL B CA 1
ATOM 9561 C C . VAL B 1 455 ? 15.312 -31.453 -21.078 1 98.38 455 VAL B C 1
ATOM 9563 O O . VAL B 1 455 ? 15.375 -31.5 -19.844 1 98.38 455 VAL B O 1
ATOM 9566 N N . HIS B 1 456 ? 15.406 -32.469 -21.844 1 97.19 456 HIS B N 1
ATOM 9567 C CA . HIS B 1 456 ? 15.742 -33.812 -21.359 1 97.19 456 HIS B CA 1
ATOM 9568 C C . HIS B 1 456 ? 17.094 -34.281 -21.906 1 97.19 456 HIS B C 1
ATOM 9570 O O . HIS B 1 456 ? 17.266 -34.406 -23.125 1 97.19 456 HIS B O 1
ATOM 9576 N N . ASP B 1 457 ? 18.016 -34.469 -21.031 1 97.19 457 ASP B N 1
ATOM 9577 C CA . ASP B 1 457 ? 19.344 -34.938 -21.422 1 97.19 457 ASP B CA 1
ATOM 9578 C C . ASP B 1 457 ? 19.953 -34.031 -22.484 1 97.19 457 ASP B C 1
ATOM 9580 O O . ASP B 1 457 ? 20.438 -34.531 -23.516 1 97.19 457 ASP B O 1
ATOM 9584 N N . GLY B 1 458 ? 19.781 -32.781 -22.281 1 97.06 458 GLY B N 1
ATOM 9585 C CA . GLY B 1 458 ? 20.406 -31.766 -23.125 1 97.06 458 GLY B CA 1
ATOM 9586 C C . GLY B 1 458 ? 19.625 -31.5 -24.391 1 97.06 458 GLY B C 1
ATOM 9587 O O . GLY B 1 458 ? 20.047 -30.719 -25.234 1 97.06 458 GLY B O 1
ATOM 9588 N N . VAL B 1 459 ? 18.438 -32.125 -24.5 1 97.25 459 VAL B N 1
ATOM 9589 C CA . VAL B 1 459 ? 17.672 -32.031 -25.75 1 97.25 459 VAL B CA 1
ATOM 9590 C C . VAL B 1 459 ? 16.328 -31.375 -25.484 1 97.25 459 VAL B C 1
ATOM 9592 O O . VAL B 1 459 ? 15.586 -31.812 -24.594 1 97.25 459 VAL B O 1
ATOM 9595 N N . ALA B 1 460 ? 16.031 -30.344 -26.25 1 97.44 460 ALA B N 1
ATOM 9596 C CA . ALA B 1 460 ? 14.711 -29.719 -26.172 1 97.44 460 ALA B CA 1
ATOM 9597 C C . ALA B 1 460 ? 13.633 -30.656 -26.703 1 97.44 460 ALA B C 1
ATOM 9599 O O . ALA B 1 460 ? 13.781 -31.219 -27.797 1 97.44 460 ALA B O 1
ATOM 9600 N N . GLN B 1 461 ? 12.594 -30.859 -25.906 1 97.19 461 GLN B N 1
ATOM 9601 C CA . GLN B 1 461 ? 11.609 -31.859 -26.328 1 97.19 461 GLN B CA 1
ATOM 9602 C C . GLN B 1 461 ? 10.211 -31.484 -25.844 1 97.19 461 GLN B C 1
ATOM 9604 O O . GLN B 1 461 ? 10.055 -30.719 -24.891 1 97.19 461 GLN B O 1
ATOM 9609 N N . ILE B 1 462 ? 9.188 -31.953 -26.562 1 97.75 462 ILE B N 1
ATOM 9610 C CA . ILE B 1 462 ? 7.781 -31.906 -26.172 1 97.75 462 ILE B CA 1
ATOM 9611 C C . ILE B 1 462 ? 7.305 -33.312 -25.781 1 97.75 462 ILE B C 1
ATOM 9613 O O . ILE B 1 462 ? 7.652 -34.281 -26.422 1 97.75 462 ILE B O 1
ATOM 9617 N N . THR B 1 463 ? 6.602 -33.344 -24.703 1 97.06 463 THR B N 1
ATOM 9618 C CA . THR B 1 463 ? 5.945 -34.594 -24.281 1 97.06 463 THR B CA 1
ATOM 9619 C C . THR B 1 463 ? 4.43 -34.469 -24.422 1 97.06 463 THR B C 1
ATOM 9621 O O . THR B 1 463 ? 3.803 -33.656 -23.75 1 97.06 463 THR B O 1
ATOM 9624 N N . VAL B 1 464 ? 3.832 -35.281 -25.234 1 96.44 464 VAL B N 1
ATOM 9625 C CA . VAL B 1 464 ? 2.396 -35.25 -25.5 1 96.44 464 VAL B CA 1
ATOM 9626 C C . VAL B 1 464 ? 1.717 -36.375 -24.75 1 96.44 464 VAL B C 1
ATOM 9628 O O . VAL B 1 464 ? 2.082 -37.562 -24.906 1 96.44 464 VAL B O 1
ATOM 9631 N N . PRO B 1 465 ? 0.798 -36 -23.922 1 91.69 465 PRO B N 1
ATOM 9632 C CA . PRO B 1 465 ? 0.074 -37.062 -23.234 1 91.69 465 PRO B CA 1
ATOM 9633 C C . PRO B 1 465 ? -0.775 -37.906 -24.188 1 91.69 465 PRO B C 1
ATOM 9635 O O . PRO B 1 465 ? -1.396 -37.375 -25.109 1 91.69 465 PRO B O 1
ATOM 9638 N N . LYS B 1 466 ? -0.731 -39.281 -24.094 1 82.88 466 LYS B N 1
ATOM 9639 C CA . LYS B 1 466 ? -1.549 -40.219 -24.875 1 82.88 466 LYS B CA 1
ATOM 9640 C C . LYS B 1 466 ? -2.08 -41.344 -24 1 82.88 466 LYS B C 1
ATOM 9642 O O . LYS B 1 466 ? -1.534 -41.594 -22.922 1 82.88 466 LYS B O 1
ATOM 9647 N N . ASP B 1 467 ? -3.168 -41.875 -24.5 1 70.88 467 ASP B N 1
ATOM 9648 C CA . ASP B 1 467 ? -3.773 -43 -23.781 1 70.88 467 ASP B CA 1
ATOM 9649 C C . ASP B 1 467 ? -2.764 -44.125 -23.562 1 70.88 467 ASP B C 1
ATOM 9651 O O . ASP B 1 467 ? -2.729 -44.719 -22.484 1 70.88 467 ASP B O 1
ATOM 9655 N N . SER B 1 468 ? -2.012 -44.344 -24.656 1 64.38 468 SER B N 1
ATOM 9656 C CA . SER B 1 468 ? -1.089 -45.469 -24.578 1 64.38 468 SER B CA 1
ATOM 9657 C C . SER B 1 468 ? 0.306 -45.031 -24.156 1 64.38 468 SER B C 1
ATOM 9659 O O . SER B 1 468 ? 1.293 -45.719 -24.406 1 64.38 468 SER B O 1
ATOM 9661 N N . GLY B 1 469 ? 0.368 -43.906 -23.625 1 73.5 469 GLY B N 1
ATOM 9662 C CA . GLY B 1 469 ? 1.655 -43.406 -23.156 1 73.5 469 GLY B CA 1
ATOM 9663 C C . GLY B 1 469 ? 2.051 -42.094 -23.812 1 73.5 469 GLY B C 1
ATOM 9664 O O . GLY B 1 469 ? 1.547 -41.75 -24.891 1 73.5 469 GLY B O 1
ATOM 9665 N N . ALA B 1 470 ? 3.111 -41.469 -23.172 1 79.69 470 ALA B N 1
ATOM 9666 C CA . ALA B 1 470 ? 3.527 -40.156 -23.641 1 79.69 470 ALA B CA 1
ATOM 9667 C C . ALA B 1 470 ? 4.395 -40.281 -24.891 1 79.69 470 ALA B C 1
ATOM 9669 O O . ALA B 1 470 ? 5.207 -41.188 -25.016 1 79.69 470 ALA B O 1
ATOM 9670 N N . GLN B 1 471 ? 4.129 -39.469 -25.922 1 89.12 471 GLN B N 1
ATOM 9671 C CA . GLN B 1 471 ? 4.949 -39.344 -27.125 1 89.12 471 GLN B CA 1
ATOM 9672 C C . GLN B 1 471 ? 5.891 -38.156 -27.031 1 89.12 471 GLN B C 1
ATOM 9674 O O . GLN B 1 471 ? 5.469 -37.062 -26.656 1 89.12 471 GLN B O 1
ATOM 9679 N N . LYS B 1 472 ? 7.137 -38.406 -27.375 1 94.88 472 LYS B N 1
ATOM 9680 C CA . LYS B 1 472 ? 8.141 -37.344 -27.281 1 94.88 472 LYS B CA 1
ATOM 9681 C C . LYS B 1 472 ? 8.547 -36.844 -28.656 1 94.88 472 LYS B C 1
ATOM 9683 O O . LYS B 1 472 ? 8.656 -37.625 -29.609 1 94.88 472 LYS B O 1
ATOM 9688 N N . HIS B 1 473 ? 8.586 -35.562 -28.797 1 96.38 473 HIS B N 1
ATOM 9689 C CA . HIS B 1 473 ? 9.07 -34.906 -30 1 96.38 473 HIS B CA 1
ATOM 9690 C C . HIS B 1 473 ? 10.289 -34.031 -29.688 1 96.38 473 HIS B C 1
ATOM 9692 O O . HIS B 1 473 ? 10.203 -33.094 -28.891 1 96.38 473 HIS B O 1
ATOM 9698 N N . THR B 1 474 ? 11.414 -34.281 -30.344 1 96.81 474 THR B N 1
ATOM 9699 C CA . THR B 1 474 ? 12.648 -33.562 -30.094 1 96.81 474 THR B CA 1
ATOM 9700 C C . THR B 1 474 ? 12.773 -32.375 -31.062 1 96.81 474 THR B C 1
ATOM 9702 O O . THR B 1 474 ? 12.234 -32.406 -32.156 1 96.81 474 THR B O 1
ATOM 9705 N N . PHE B 1 475 ? 13.469 -31.375 -30.641 1 95.81 475 PHE B N 1
ATOM 9706 C CA . PHE B 1 475 ? 13.703 -30.172 -31.438 1 95.81 475 PHE B CA 1
ATOM 9707 C C . PHE B 1 475 ? 15.172 -29.766 -31.359 1 95.81 475 PHE B C 1
ATOM 9709 O O . PHE B 1 475 ? 15.883 -30.141 -30.422 1 95.81 475 PHE B O 1
ATOM 9716 N N . SER B 1 476 ? 15.625 -28.969 -32.344 1 93.56 476 SER B N 1
ATOM 9717 C CA . SER B 1 476 ? 17.016 -28.531 -32.438 1 93.56 476 SER B CA 1
ATOM 9718 C C . SER B 1 476 ? 17.359 -27.547 -31.312 1 93.56 476 SER B C 1
ATOM 9720 O O . SER B 1 476 ? 18.531 -27.406 -30.938 1 93.56 476 SER B O 1
ATOM 9722 N N . SER B 1 477 ? 16.391 -26.828 -30.844 1 94.75 477 SER B N 1
ATOM 9723 C CA . SER B 1 477 ? 16.578 -25.828 -29.797 1 94.75 477 SER B CA 1
ATOM 9724 C C . SER B 1 477 ? 15.25 -25.516 -29.109 1 94.75 477 SER B C 1
ATOM 9726 O O . SER B 1 477 ? 14.18 -25.875 -29.609 1 94.75 477 SER B O 1
ATOM 9728 N N . VAL B 1 478 ? 15.328 -24.875 -27.969 1 96.44 478 VAL B N 1
ATOM 9729 C CA . VAL B 1 478 ? 14.133 -24.406 -27.266 1 96.44 478 VAL B CA 1
ATOM 9730 C C . VAL B 1 478 ? 13.383 -23.406 -28.125 1 96.44 478 VAL B C 1
ATOM 9732 O O . VAL B 1 478 ? 12.156 -23.438 -28.203 1 96.44 478 VAL B O 1
ATOM 9735 N N . SER B 1 479 ? 14.102 -22.484 -28.828 1 95.06 479 SER B N 1
ATOM 9736 C CA . SER B 1 479 ? 13.492 -21.469 -29.688 1 95.06 479 SER B CA 1
ATOM 9737 C C . SER B 1 479 ? 12.664 -22.125 -30.797 1 95.06 479 SER B C 1
ATOM 9739 O O . SER B 1 479 ? 11.633 -21.578 -31.203 1 95.06 479 SER B O 1
ATOM 9741 N N . ALA B 1 480 ? 13.102 -23.281 -31.219 1 94 480 ALA B N 1
ATOM 9742 C CA . ALA B 1 480 ? 12.367 -23.984 -32.281 1 94 480 ALA B CA 1
ATOM 9743 C C . ALA B 1 480 ? 10.992 -24.406 -31.781 1 94 480 ALA B C 1
ATOM 9745 O O . ALA B 1 480 ? 10.031 -24.422 -32.562 1 94 480 ALA B O 1
ATOM 9746 N N . ILE B 1 481 ? 10.898 -24.781 -30.578 1 95.88 481 ILE B N 1
ATOM 9747 C CA . ILE B 1 481 ? 9.633 -25.188 -29.984 1 95.88 481 ILE B CA 1
ATOM 9748 C C . ILE B 1 481 ? 8.672 -24 -29.969 1 95.88 481 ILE B C 1
ATOM 9750 O O . ILE B 1 481 ? 7.465 -24.156 -30.156 1 95.88 481 ILE B O 1
ATOM 9754 N N . TYR B 1 482 ? 9.164 -22.766 -29.781 1 95.31 482 TYR B N 1
ATOM 9755 C CA . TYR B 1 482 ? 8.336 -21.578 -29.562 1 95.31 482 TYR B CA 1
ATOM 9756 C C . TYR B 1 482 ? 8.117 -20.828 -30.859 1 95.31 482 TYR B C 1
ATOM 9758 O O . TYR B 1 482 ? 7.555 -19.734 -30.875 1 95.31 482 TYR B O 1
ATOM 9766 N N . ASP B 1 483 ? 8.578 -21.391 -31.953 1 93.25 483 ASP B N 1
ATOM 9767 C CA . ASP B 1 483 ? 8.32 -20.812 -33.25 1 93.25 483 ASP B CA 1
ATOM 9768 C C . ASP B 1 483 ? 6.953 -21.234 -33.781 1 93.25 483 ASP B C 1
ATOM 9770 O O . ASP B 1 483 ? 6.855 -22.078 -34.688 1 93.25 483 ASP B O 1
ATOM 9774 N N . ILE B 1 484 ? 5.965 -20.641 -33.344 1 93.88 484 ILE B N 1
ATOM 9775 C CA . ILE B 1 484 ? 4.578 -21 -33.625 1 93.88 484 ILE B CA 1
ATOM 9776 C C . ILE B 1 484 ? 4.309 -20.844 -35.125 1 93.88 484 ILE B C 1
ATOM 9778 O O . ILE B 1 484 ? 3.637 -21.688 -35.719 1 93.88 484 ILE B O 1
ATOM 9782 N N . GLY B 1 485 ? 4.758 -19.766 -35.688 1 90.69 485 GLY B N 1
ATOM 9783 C CA . GLY B 1 485 ? 4.527 -19.516 -37.094 1 90.69 485 GLY B CA 1
ATOM 9784 C C . GLY B 1 485 ? 4.902 -20.688 -37.969 1 90.69 485 GLY B C 1
ATOM 9785 O O . GLY B 1 485 ? 4.152 -21.047 -38.875 1 90.69 485 GLY B O 1
ATOM 9786 N N . SER B 1 486 ? 5.988 -21.297 -37.656 1 91.94 486 SER B N 1
ATOM 9787 C CA . SER B 1 486 ? 6.477 -22.406 -38.5 1 91.94 486 SER B CA 1
ATOM 9788 C C . SER B 1 486 ? 5.758 -23.703 -38.125 1 91.94 486 SER B C 1
ATOM 9790 O O . SER B 1 486 ? 5.684 -24.625 -38.969 1 91.94 486 SER B O 1
ATOM 9792 N N . ARG B 1 487 ? 5.184 -23.734 -36.969 1 95.94 487 ARG B N 1
ATOM 9793 C CA . ARG B 1 487 ? 4.672 -25.016 -36.469 1 95.94 487 ARG B CA 1
ATOM 9794 C C . ARG B 1 487 ? 3.166 -25.109 -36.688 1 95.94 487 ARG B C 1
ATOM 9796 O O . ARG B 1 487 ? 2.592 -26.203 -36.594 1 95.94 487 ARG B O 1
ATOM 9803 N N . LEU B 1 488 ? 2.525 -24.094 -37.094 1 96.38 488 LEU B N 1
ATOM 9804 C CA . LEU B 1 488 ? 1.075 -24.047 -37.25 1 96.38 488 LEU B CA 1
ATOM 9805 C C . LEU B 1 488 ? 0.616 -25 -38.375 1 96.38 488 LEU B C 1
ATOM 9807 O O . LEU B 1 488 ? -0.543 -25.422 -38.375 1 96.38 488 LEU B O 1
ATOM 9811 N N . LYS B 1 489 ? 1.464 -25.391 -39.25 1 94.25 489 LYS B N 1
ATOM 9812 C CA . LYS B 1 489 ? 1.071 -26.234 -40.406 1 94.25 489 LYS B CA 1
ATOM 9813 C C . LYS B 1 489 ? 1.639 -27.641 -40.25 1 94.25 489 LYS B C 1
ATOM 9815 O O . LYS B 1 489 ? 1.573 -28.438 -41.188 1 94.25 489 LYS B O 1
ATOM 9820 N N . THR B 1 490 ? 2.127 -27.984 -39.188 1 96.75 490 THR B N 1
ATOM 9821 C CA . THR B 1 490 ? 2.723 -29.297 -38.969 1 96.75 490 THR B CA 1
ATOM 9822 C C . THR B 1 490 ? 1.647 -30.328 -38.625 1 96.75 490 THR B C 1
ATOM 9824 O O . THR B 1 490 ? 0.524 -29.969 -38.281 1 96.75 490 THR B O 1
ATOM 9827 N N . PRO B 1 491 ? 1.952 -31.688 -38.719 1 96.25 491 PRO B N 1
ATOM 9828 C CA . PRO B 1 491 ? 1.012 -32.75 -38.312 1 96.25 491 PRO B CA 1
ATOM 9829 C C . PRO B 1 491 ? 0.618 -32.656 -36.844 1 96.25 491 PRO B C 1
ATOM 9831 O O . PRO B 1 491 ? -0.521 -32.969 -36.5 1 96.25 491 PRO B O 1
ATOM 9834 N N . LEU B 1 492 ? 1.544 -32.188 -36.094 1 96.5 492 LEU B N 1
ATOM 9835 C CA . LEU B 1 492 ? 1.244 -32.062 -34.688 1 96.5 492 LEU B CA 1
ATOM 9836 C C . LEU B 1 492 ? 0.15 -31.031 -34.438 1 96.5 492 LEU B C 1
ATOM 9838 O O . LEU B 1 492 ? -0.724 -31.234 -33.594 1 96.5 492 LEU B O 1
ATOM 9842 N N . ALA B 1 493 ? 0.2 -29.938 -35.156 1 97.88 493 ALA B N 1
ATOM 9843 C CA . ALA B 1 493 ? -0.851 -28.922 -35.094 1 97.88 493 ALA B CA 1
ATOM 9844 C C . ALA B 1 493 ? -2.209 -29.516 -35.438 1 97.88 493 ALA B C 1
ATOM 9846 O O . ALA B 1 493 ? -3.213 -29.234 -34.781 1 97.88 493 ALA B O 1
ATOM 9847 N N . GLY B 1 494 ? -2.211 -30.312 -36.531 1 97.56 494 GLY B N 1
ATOM 9848 C CA . GLY B 1 494 ? -3.436 -30.984 -36.938 1 97.56 494 GLY B CA 1
ATOM 9849 C C . GLY B 1 494 ? -3.975 -31.938 -35.906 1 97.56 494 GLY B C 1
ATOM 9850 O O . GLY B 1 494 ? -5.184 -32 -35.688 1 97.56 494 GLY B O 1
ATOM 9851 N N . ALA B 1 495 ? -3.066 -32.656 -35.281 1 96.75 495 ALA B N 1
ATOM 9852 C CA . ALA B 1 495 ? -3.453 -33.594 -34.25 1 96.75 495 ALA B CA 1
ATOM 9853 C C . ALA B 1 495 ? -4.059 -32.875 -33.062 1 96.75 495 ALA B C 1
ATOM 9855 O O . ALA B 1 495 ? -5.051 -33.344 -32.469 1 96.75 495 ALA B O 1
ATOM 9856 N N . TYR B 1 496 ? -3.461 -31.781 -32.625 1 97.88 496 TYR B N 1
ATOM 9857 C CA . TYR B 1 496 ? -3.992 -30.984 -31.547 1 97.88 496 TYR B CA 1
ATOM 9858 C C . TYR B 1 496 ? -5.391 -30.469 -31.859 1 97.88 496 TYR B C 1
ATOM 9860 O O . TYR B 1 496 ? -6.305 -30.578 -31.047 1 97.88 496 TYR B O 1
ATOM 9868 N N . ARG B 1 497 ? -5.574 -29.906 -33 1 98.12 497 ARG B N 1
ATOM 9869 C CA . ARG B 1 497 ? -6.855 -29.359 -33.438 1 98.12 497 ARG B CA 1
ATOM 9870 C C . ARG B 1 497 ? -7.945 -30.422 -33.406 1 98.12 497 ARG B C 1
ATOM 9872 O O . ARG B 1 497 ? -9.039 -30.188 -32.906 1 98.12 497 ARG B O 1
ATOM 9879 N N . LYS B 1 498 ? -7.629 -31.578 -34 1 97.56 498 LYS B N 1
ATOM 9880 C CA . LYS B 1 498 ? -8.594 -32.656 -34.062 1 97.56 498 LYS B CA 1
ATOM 9881 C C . LYS B 1 498 ? -8.992 -33.125 -32.656 1 97.56 498 LYS B C 1
ATOM 9883 O O . LYS B 1 498 ? -10.172 -33.344 -32.406 1 97.56 498 LYS B O 1
ATOM 9888 N N . HIS B 1 499 ? -8.023 -33.281 -31.844 1 97.06 499 HIS B N 1
ATOM 9889 C CA . HIS B 1 499 ? -8.266 -33.719 -30.484 1 97.06 499 HIS B CA 1
ATOM 9890 C C . HIS B 1 499 ? -9.148 -32.75 -29.719 1 97.06 499 HIS B C 1
ATOM 9892 O O . HIS B 1 499 ? -10.141 -33.125 -29.109 1 97.06 499 HIS B O 1
ATOM 9898 N N . ILE B 1 500 ? -8.836 -31.469 -29.719 1 98.31 500 ILE B N 1
ATOM 9899 C CA . ILE B 1 500 ? -9.57 -30.422 -29 1 98.31 500 ILE B CA 1
ATOM 9900 C C . ILE B 1 500 ? -10.992 -30.328 -29.547 1 98.31 500 ILE B C 1
ATOM 9902 O O . ILE B 1 500 ? -11.953 -30.281 -28.766 1 98.31 500 ILE B O 1
ATOM 9906 N N . ARG B 1 501 ? -11.133 -30.312 -30.875 1 98.31 501 ARG B N 1
ATOM 9907 C CA . ARG B 1 501 ? -12.453 -30.219 -31.484 1 98.31 501 ARG B CA 1
ATOM 9908 C C . ARG B 1 501 ? -13.32 -31.422 -31.109 1 98.31 501 ARG B C 1
ATOM 9910 O O . ARG B 1 501 ? -14.5 -31.266 -30.797 1 98.31 501 ARG B O 1
ATOM 9917 N N . ALA B 1 502 ? -12.75 -32.562 -31.156 1 98.12 502 ALA B N 1
ATOM 9918 C CA . ALA B 1 502 ? -13.484 -33.781 -30.812 1 98.12 502 ALA B CA 1
ATOM 9919 C C . ALA B 1 502 ? -13.977 -33.75 -29.375 1 98.12 502 ALA B C 1
ATOM 9921 O O . ALA B 1 502 ? -15.102 -34.156 -29.078 1 98.12 502 ALA B O 1
ATOM 9922 N N . GLU B 1 503 ? -13.133 -33.281 -28.5 1 97.88 503 GLU B N 1
ATOM 9923 C CA . GLU B 1 503 ? -13.523 -33.188 -27.094 1 97.88 503 GLU B CA 1
ATOM 9924 C C . GLU B 1 503 ? -14.633 -32.156 -26.906 1 97.88 503 GLU B C 1
ATOM 9926 O O . GLU B 1 503 ? -15.555 -32.375 -26.109 1 97.88 503 GLU B O 1
ATOM 9931 N N . LEU B 1 504 ? -14.531 -31.031 -27.547 1 98.44 504 LEU B N 1
ATOM 9932 C CA . LEU B 1 504 ? -15.562 -30 -27.453 1 98.44 504 LEU B CA 1
ATOM 9933 C C . LEU B 1 504 ? -16.906 -30.547 -27.953 1 98.44 504 LEU B C 1
ATOM 9935 O O . LEU B 1 504 ? -17.953 -30.266 -27.359 1 98.44 504 LEU B O 1
ATOM 9939 N N . GLU B 1 505 ? -16.906 -31.297 -29.031 1 98.25 505 GLU B N 1
ATOM 9940 C CA . GLU B 1 505 ? -18.125 -31.891 -29.562 1 98.25 505 GLU B CA 1
ATOM 9941 C C . GLU B 1 505 ? -18.734 -32.875 -28.578 1 98.25 505 GLU B C 1
ATOM 9943 O O . GLU B 1 505 ? -19.938 -32.875 -28.328 1 98.25 505 GLU B O 1
ATOM 9948 N N . ARG B 1 506 ? -17.906 -33.656 -28.047 1 98.12 506 ARG B N 1
ATOM 9949 C CA . ARG B 1 506 ? -18.375 -34.625 -27.062 1 98.12 506 ARG B CA 1
ATOM 9950 C C . ARG B 1 506 ? -19.031 -33.938 -25.875 1 98.12 506 ARG B C 1
ATOM 9952 O O . ARG B 1 506 ? -20.109 -34.344 -25.438 1 98.12 506 ARG B O 1
ATOM 9959 N N . LEU B 1 507 ? -18.391 -32.938 -25.344 1 97.38 507 LEU B N 1
ATOM 9960 C CA . LEU B 1 507 ? -18.875 -32.219 -24.172 1 97.38 507 LEU B CA 1
ATOM 9961 C C . LEU B 1 507 ? -20.203 -31.531 -24.469 1 97.38 507 LEU B C 1
ATOM 9963 O O . LEU B 1 507 ? -21.125 -31.594 -23.656 1 97.38 507 LEU B O 1
ATOM 9967 N N . THR B 1 508 ? -20.281 -30.906 -25.562 1 95.56 508 THR B N 1
ATOM 9968 C CA . THR B 1 508 ? -21.5 -30.188 -25.891 1 95.56 508 THR B CA 1
ATOM 9969 C C . THR B 1 508 ? -22.641 -31.156 -26.188 1 95.56 508 THR B C 1
ATOM 9971 O O . THR B 1 508 ? -23.797 -30.875 -25.859 1 95.56 508 THR B O 1
ATOM 9974 N N . GLN B 1 509 ? -22.391 -32.281 -26.766 1 95.88 509 GLN B N 1
ATOM 9975 C CA . GLN B 1 509 ? -23.406 -33.312 -27.031 1 95.88 509 GLN B CA 1
ATOM 9976 C C . GLN B 1 509 ? -23.938 -33.906 -25.734 1 95.88 509 GLN B C 1
ATOM 9978 O O . GLN B 1 509 ? -25.078 -34.344 -25.672 1 95.88 509 GLN B O 1
ATOM 9983 N N . SER B 1 510 ? -23.094 -33.906 -24.797 1 95.62 510 SER B N 1
ATOM 9984 C CA . SER B 1 510 ? -23.5 -34.406 -23.5 1 95.62 510 SER B CA 1
ATOM 9985 C C . SER B 1 510 ? -24.297 -33.375 -22.703 1 95.62 510 SER B C 1
ATOM 9987 O O . SER B 1 510 ? -24.641 -33.625 -21.547 1 95.62 510 SER B O 1
ATOM 9989 N N . GLY B 1 511 ? -24.438 -32.25 -23.266 1 93.38 511 GLY B N 1
ATOM 9990 C CA . GLY B 1 511 ? -25.297 -31.234 -22.656 1 93.38 511 GLY B CA 1
ATOM 9991 C C . GLY B 1 511 ? -24.531 -30.203 -21.875 1 93.38 511 GLY B C 1
ATOM 9992 O O . GLY B 1 511 ? -25.125 -29.281 -21.297 1 93.38 511 GLY B O 1
ATOM 9993 N N . ARG B 1 512 ? -23.25 -30.234 -21.844 1 95 512 ARG B N 1
ATOM 9994 C CA . ARG B 1 512 ? -22.453 -29.266 -21.094 1 95 512 ARG B CA 1
ATOM 9995 C C . ARG B 1 512 ? -22.375 -27.938 -21.828 1 95 512 ARG B C 1
ATOM 9997 O O . ARG B 1 512 ? -22.328 -27.906 -23.062 1 95 512 ARG B O 1
ATOM 10004 N N . THR B 1 513 ? -22.422 -26.859 -21.031 1 94.88 513 THR B N 1
ATOM 10005 C CA . THR B 1 513 ? -22.312 -25.5 -21.562 1 94.88 513 THR B CA 1
ATOM 10006 C C . THR B 1 513 ? -21.141 -24.766 -20.922 1 94.88 513 THR B C 1
ATOM 10008 O O . THR B 1 513 ? -20.75 -25.078 -19.797 1 94.88 513 THR B O 1
ATOM 10011 N N . PHE B 1 514 ? -20.594 -23.812 -21.688 1 97 514 PHE B N 1
ATOM 10012 C CA . PHE B 1 514 ? -19.375 -23.141 -21.234 1 97 514 PHE B CA 1
ATOM 10013 C C . PHE B 1 514 ? -19.484 -21.641 -21.438 1 97 514 PHE B C 1
ATOM 10015 O O . PHE B 1 514 ? -20.156 -21.188 -22.359 1 97 514 PHE B O 1
ATOM 10022 N N . GLY B 1 515 ? -18.766 -20.922 -20.5 1 97.38 515 GLY B N 1
ATOM 10023 C CA . GLY B 1 515 ? -18.844 -19.469 -20.531 1 97.38 515 GLY B CA 1
ATOM 10024 C C . GLY B 1 515 ? -17.516 -18.812 -20.828 1 97.38 515 GLY B C 1
ATOM 10025 O O . GLY B 1 515 ? -17.469 -17.625 -21.156 1 97.38 515 GLY B O 1
ATOM 10026 N N . ALA B 1 516 ? -16.391 -19.547 -20.781 1 98.56 516 ALA B N 1
ATOM 10027 C CA . ALA B 1 516 ? -15.07 -18.969 -21 1 98.56 516 ALA B CA 1
ATOM 10028 C C . ALA B 1 516 ? -14.016 -20.047 -21.172 1 98.56 516 ALA B C 1
ATOM 10030 O O . ALA B 1 516 ? -14.227 -21.203 -20.797 1 98.56 516 ALA B O 1
ATOM 10031 N N . LEU B 1 517 ? -12.992 -19.734 -21.859 1 98.81 517 LEU B N 1
ATOM 10032 C CA . LEU B 1 517 ? -11.719 -20.438 -21.766 1 98.81 517 LEU B CA 1
ATOM 10033 C C . LEU B 1 517 ? -10.734 -19.672 -20.891 1 98.81 517 LEU B C 1
ATOM 10035 O O . LEU B 1 517 ? -10.477 -18.484 -21.125 1 98.81 517 LEU B O 1
ATOM 10039 N N . VAL B 1 518 ? -10.25 -20.281 -19.797 1 98.81 518 VAL B N 1
ATOM 10040 C CA . VAL B 1 518 ? -9.305 -19.656 -18.891 1 98.81 518 VAL B CA 1
ATOM 10041 C C . VAL B 1 518 ? -7.977 -20.406 -18.906 1 98.81 518 VAL B C 1
ATOM 10043 O O . VAL B 1 518 ? -7.926 -21.594 -18.578 1 98.81 518 VAL B O 1
ATOM 10046 N N . ILE B 1 519 ? -6.883 -19.75 -19.234 1 98.31 519 ILE B N 1
ATOM 10047 C CA . ILE B 1 519 ? -5.617 -20.469 -19.234 1 98.31 519 ILE B CA 1
ATOM 10048 C C . ILE B 1 519 ? -4.52 -19.594 -18.625 1 98.31 519 ILE B C 1
ATOM 10050 O O . ILE B 1 519 ? -4.598 -18.375 -18.672 1 98.31 519 ILE B O 1
ATOM 10054 N N . GLU B 1 520 ? -3.539 -20.172 -18 1 98.31 520 GLU B N 1
ATOM 10055 C CA . GLU B 1 520 ? -2.225 -19.594 -17.734 1 98.31 520 GLU B CA 1
ATOM 10056 C C . GLU B 1 520 ? -1.319 -19.703 -18.969 1 98.31 520 GLU B C 1
ATOM 10058 O O . GLU B 1 520 ? -0.854 -20.797 -19.312 1 98.31 520 GLU B O 1
ATOM 10063 N N . PRO B 1 521 ? -0.993 -18.578 -19.531 1 98.31 521 PRO B N 1
ATOM 10064 C CA . PRO B 1 521 ? -0.208 -18.703 -20.766 1 98.31 521 PRO B CA 1
ATOM 10065 C C . PRO B 1 521 ? 1.208 -19.219 -20.516 1 98.31 521 PRO B C 1
ATOM 10067 O O . PRO B 1 521 ? 1.905 -18.703 -19.641 1 98.31 521 PRO B O 1
ATOM 10070 N N . ILE B 1 522 ? 1.627 -20.234 -21.203 1 97.88 522 ILE B N 1
ATOM 10071 C CA . ILE B 1 522 ? 2.977 -20.766 -21.391 1 97.88 522 ILE B CA 1
ATOM 10072 C C . ILE B 1 522 ? 3.371 -21.625 -20.188 1 97.88 522 ILE B C 1
ATOM 10074 O O . ILE B 1 522 ? 3.928 -22.703 -20.359 1 97.88 522 ILE B O 1
ATOM 10078 N N . VAL B 1 523 ? 3.146 -21.109 -18.891 1 98.19 523 VAL B N 1
ATOM 10079 C CA . VAL B 1 523 ? 3.625 -21.828 -17.719 1 98.19 523 VAL B CA 1
ATOM 10080 C C . VAL B 1 523 ? 2.508 -21.922 -16.672 1 98.19 523 VAL B C 1
ATOM 10082 O O . VAL B 1 523 ? 1.894 -20.906 -16.328 1 98.19 523 VAL B O 1
ATOM 10085 N N . LEU B 1 524 ? 2.197 -23.156 -16.219 1 97.25 524 LEU B N 1
ATOM 10086 C CA . LEU B 1 524 ? 1.372 -23.359 -15.039 1 97.25 524 LEU B CA 1
ATOM 10087 C C . LEU B 1 524 ? 2.223 -23.328 -13.773 1 97.25 524 LEU B C 1
ATOM 10089 O O . LEU B 1 524 ? 2.814 -24.328 -13.391 1 97.25 524 LEU B O 1
ATOM 10093 N N . GLY B 1 525 ? 2.238 -22.219 -13.047 1 94.88 525 GLY B N 1
ATOM 10094 C CA . GLY B 1 525 ? 3.123 -22 -11.914 1 94.88 525 GLY B CA 1
ATOM 10095 C C . GLY B 1 525 ? 2.881 -22.969 -10.773 1 94.88 525 GLY B C 1
ATOM 10096 O O . GLY B 1 525 ? 3.66 -23.906 -10.562 1 94.88 525 GLY B O 1
ATOM 10097 N N . ALA B 1 526 ? 1.737 -22.891 -10.094 1 91 526 ALA B N 1
ATOM 10098 C CA . ALA B 1 526 ? 1.41 -23.703 -8.922 1 91 526 ALA B CA 1
ATOM 10099 C C . ALA B 1 526 ? 1.187 -25.156 -9.297 1 91 526 ALA B C 1
ATOM 10101 O O . ALA B 1 526 ? 1.225 -26.047 -8.445 1 91 526 ALA B O 1
ATOM 10102 N N . GLY B 1 527 ? 1.014 -25.422 -10.602 1 89.44 527 GLY B N 1
ATOM 10103 C CA . GLY B 1 527 ? 0.822 -26.766 -11.102 1 89.44 527 GLY B CA 1
ATOM 10104 C C . GLY B 1 527 ? 2.121 -27.531 -11.258 1 89.44 527 GLY B C 1
ATOM 10105 O O . GLY B 1 527 ? 2.145 -28.609 -11.852 1 89.44 527 GLY B O 1
ATOM 10106 N N . GLY B 1 528 ? 3.201 -27 -10.734 1 91.94 528 GLY B N 1
ATOM 10107 C CA . GLY B 1 528 ? 4.492 -27.672 -10.82 1 91.94 528 GLY B CA 1
ATOM 10108 C C . GLY B 1 528 ? 5.422 -27.047 -11.844 1 91.94 528 GLY B C 1
ATOM 10109 O O . GLY B 1 528 ? 6.262 -27.734 -12.422 1 91.94 528 GLY B O 1
ATOM 10110 N N . MET B 1 529 ? 5.191 -25.828 -12.102 1 96.44 529 MET B N 1
ATOM 10111 C CA . MET B 1 529 ? 5.984 -25.141 -13.109 1 96.44 529 MET B CA 1
ATOM 10112 C C . MET B 1 529 ? 5.98 -25.906 -14.43 1 96.44 529 MET B C 1
ATOM 10114 O O . MET B 1 529 ? 7.043 -26.188 -14.992 1 96.44 529 MET B O 1
ATOM 10118 N N . LEU B 1 530 ? 4.809 -26.188 -14.852 1 96.62 530 LEU B N 1
ATOM 10119 C CA . LEU B 1 530 ? 4.641 -26.938 -16.094 1 96.62 530 LEU B CA 1
ATOM 10120 C C . LEU B 1 530 ? 4.648 -26.016 -17.297 1 96.62 530 LEU B C 1
ATOM 10122 O O . LEU B 1 530 ? 3.748 -25.188 -17.453 1 96.62 530 LEU B O 1
ATOM 10126 N N . PHE B 1 531 ? 5.695 -26.141 -18.125 1 98.19 531 PHE B N 1
ATOM 10127 C CA . PHE B 1 531 ? 5.73 -25.422 -19.375 1 98.19 531 PHE B CA 1
ATOM 10128 C C . PHE B 1 531 ? 4.902 -26.125 -20.438 1 98.19 531 PHE B C 1
ATOM 10130 O O . PHE B 1 531 ? 5.18 -27.281 -20.781 1 98.19 531 PHE B O 1
ATOM 10137 N N . VAL B 1 532 ? 3.934 -25.438 -20.953 1 98.38 532 VAL B N 1
ATOM 10138 C CA . VAL B 1 532 ? 3 -26.016 -21.906 1 98.38 532 VAL B CA 1
ATOM 10139 C C . VAL B 1 532 ? 3.445 -25.703 -23.328 1 98.38 532 VAL B C 1
ATOM 10141 O O . VAL B 1 532 ? 3.928 -24.594 -23.609 1 98.38 532 VAL B O 1
ATOM 10144 N N . ASP B 1 533 ? 3.359 -26.688 -24.266 1 98.38 533 ASP B N 1
ATOM 10145 C CA . ASP B 1 533 ? 3.617 -26.406 -25.672 1 98.38 533 ASP B CA 1
ATOM 10146 C C . ASP B 1 533 ? 2.801 -25.203 -26.156 1 98.38 533 ASP B C 1
ATOM 10148 O O . ASP B 1 533 ? 1.568 -25.25 -26.156 1 98.38 533 ASP B O 1
ATOM 10152 N N . PRO B 1 534 ? 3.531 -24.125 -26.578 1 97.75 534 PRO B N 1
ATOM 10153 C CA . PRO B 1 534 ? 2.791 -22.938 -27 1 97.75 534 PRO B CA 1
ATOM 10154 C C . PRO B 1 534 ? 1.885 -23.203 -28.203 1 97.75 534 PRO B C 1
ATOM 10156 O O . PRO B 1 534 ? 0.827 -22.578 -28.328 1 97.75 534 PRO B O 1
ATOM 10159 N N . LEU B 1 535 ? 2.256 -24.172 -29.031 1 98.19 535 LEU B N 1
ATOM 10160 C CA . LEU B 1 535 ? 1.417 -24.531 -30.172 1 98.19 535 LEU B CA 1
ATOM 10161 C C . LEU B 1 535 ? 0.07 -25.078 -29.703 1 98.19 535 LEU B C 1
ATOM 10163 O O . LEU B 1 535 ? -0.967 -24.766 -30.297 1 98.19 535 LEU B O 1
ATOM 10167 N N . PHE B 1 536 ? 0.051 -25.969 -28.766 1 98.31 536 PHE B N 1
ATOM 10168 C CA . PHE B 1 536 ? -1.177 -26.531 -28.234 1 98.31 536 PHE B CA 1
ATOM 10169 C C . PHE B 1 536 ? -2.104 -25.438 -27.719 1 98.31 536 PHE B C 1
ATOM 10171 O O . PHE B 1 536 ? -3.303 -25.453 -28 1 98.31 536 PHE B O 1
ATOM 10178 N N . GLN B 1 537 ? -1.599 -24.438 -26.891 1 98.75 537 GLN B N 1
ATOM 10179 C CA . GLN B 1 537 ? -2.422 -23.359 -26.359 1 98.75 537 GLN B CA 1
ATOM 10180 C C . GLN B 1 537 ? -2.945 -22.469 -27.484 1 98.75 537 GLN B C 1
ATOM 10182 O O . GLN B 1 537 ? -4.09 -22.016 -27.453 1 98.75 537 GLN B O 1
ATOM 10187 N N . ARG B 1 538 ? -2.07 -22.203 -28.484 1 98.56 538 ARG B N 1
ATOM 10188 C CA . ARG B 1 538 ? -2.512 -21.438 -29.641 1 98.56 538 ARG B CA 1
ATOM 10189 C C . ARG B 1 538 ? -3.666 -22.141 -30.359 1 98.56 538 ARG B C 1
ATOM 10191 O O . ARG B 1 538 ? -4.684 -21.516 -30.656 1 98.56 538 ARG B O 1
ATOM 10198 N N . ILE B 1 539 ? -3.535 -23.422 -30.578 1 98.56 539 ILE B N 1
ATOM 10199 C CA . ILE B 1 539 ? -4.555 -24.188 -31.281 1 98.56 539 ILE B CA 1
ATOM 10200 C C . ILE B 1 539 ? -5.816 -24.266 -30.422 1 98.56 539 ILE B C 1
ATOM 10202 O O . ILE B 1 539 ? -6.934 -24.234 -30.938 1 98.56 539 ILE B O 1
ATOM 10206 N N . LEU B 1 540 ? -5.668 -24.406 -29.109 1 98.81 540 LEU B N 1
ATOM 10207 C CA . LEU B 1 540 ? -6.805 -24.391 -28.188 1 98.81 540 LEU B CA 1
ATOM 10208 C C . LEU B 1 540 ? -7.609 -23.109 -28.328 1 98.81 540 LEU B C 1
ATOM 10210 O O . LEU B 1 540 ? -8.836 -23.141 -28.469 1 98.81 540 LEU B O 1
ATOM 10214 N N . VAL B 1 541 ? -6.965 -21.922 -28.297 1 98.62 541 VAL B N 1
ATOM 10215 C CA . VAL B 1 541 ? -7.613 -20.625 -28.453 1 98.62 541 VAL B CA 1
ATOM 10216 C C . VAL B 1 541 ? -8.312 -20.547 -29.812 1 98.62 541 VAL B C 1
ATOM 10218 O O . VAL B 1 541 ? -9.484 -20.188 -29.891 1 98.62 541 VAL B O 1
ATOM 10221 N N . ASP B 1 542 ? -7.574 -20.953 -30.875 1 98.38 542 ASP B N 1
ATOM 10222 C CA . ASP B 1 542 ? -8.125 -20.891 -32.219 1 98.38 542 ASP B CA 1
ATOM 10223 C C . ASP B 1 542 ? -9.375 -21.766 -32.344 1 98.38 542 ASP B C 1
ATOM 10225 O O . ASP B 1 542 ? -10.383 -21.344 -32.906 1 98.38 542 ASP B O 1
ATOM 10229 N N . THR B 1 543 ? -9.25 -22.969 -31.859 1 98.56 543 THR B N 1
ATOM 10230 C CA . THR B 1 543 ? -10.344 -23.922 -31.969 1 98.56 543 THR B CA 1
ATOM 10231 C C . THR B 1 543 ? -11.57 -23.453 -31.203 1 98.56 543 THR B C 1
ATOM 10233 O O . THR B 1 543 ? -12.703 -23.609 -31.672 1 98.56 543 THR B O 1
ATOM 10236 N N . VAL B 1 544 ? -11.375 -22.906 -30.031 1 98.44 544 VAL B N 1
ATOM 10237 C CA . VAL B 1 544 ? -12.484 -22.375 -29.25 1 98.44 544 VAL B CA 1
ATOM 10238 C C . VAL B 1 544 ? -13.148 -21.234 -30 1 98.44 544 VAL B C 1
ATOM 10240 O O . VAL B 1 544 ? -14.375 -21.141 -30.062 1 98.44 544 VAL B O 1
ATOM 10243 N N . ARG B 1 545 ? -12.414 -20.359 -30.609 1 97.19 545 ARG B N 1
ATOM 10244 C CA . ARG B 1 545 ? -12.938 -19.234 -31.375 1 97.19 545 ARG B CA 1
ATOM 10245 C C . ARG B 1 545 ? -13.68 -19.719 -32.625 1 97.19 545 ARG B C 1
ATOM 10247 O O . ARG B 1 545 ? -14.656 -19.094 -33.031 1 97.19 545 ARG B O 1
ATOM 10254 N N . GLU B 1 546 ? -13.305 -20.859 -33.156 1 96.38 546 GLU B N 1
ATOM 10255 C CA . GLU B 1 546 ? -13.898 -21.391 -34.375 1 96.38 546 GLU B CA 1
ATOM 10256 C C . GLU B 1 546 ? -15.102 -22.281 -34.062 1 96.38 546 GLU B C 1
ATOM 10258 O O . GLU B 1 546 ? -15.734 -22.812 -35 1 96.38 546 GLU B O 1
ATOM 10263 N N . SER B 1 547 ? -15.469 -22.359 -32.844 1 96.75 547 SER B N 1
ATOM 10264 C CA . SER B 1 547 ? -16.484 -23.344 -32.469 1 96.75 547 SER B CA 1
ATOM 10265 C C . SER B 1 547 ? -17.766 -22.641 -32 1 96.75 547 SER B C 1
ATOM 10267 O O . SER B 1 547 ? -18.422 -23.109 -31.078 1 96.75 547 SER B O 1
ATOM 10269 N N . SER B 1 548 ? -18.078 -21.562 -32.562 1 93.94 548 SER B N 1
ATOM 10270 C CA . SER B 1 548 ? -19.312 -20.859 -32.25 1 93.94 548 SER B CA 1
ATOM 10271 C C . SER B 1 548 ? -20.531 -21.75 -32.438 1 93.94 548 SER B C 1
ATOM 10273 O O . SER B 1 548 ? -21.547 -21.594 -31.75 1 93.94 548 SER B O 1
ATOM 10275 N N . ASP B 1 549 ? -20.484 -22.672 -33.375 1 93.5 549 ASP B N 1
ATOM 10276 C CA . ASP B 1 549 ? -21.562 -23.594 -33.688 1 93.5 549 ASP B CA 1
ATOM 10277 C C . ASP B 1 549 ? -21.844 -24.531 -32.531 1 93.5 549 ASP B C 1
ATOM 10279 O O . ASP B 1 549 ? -23 -24.859 -32.25 1 93.5 549 ASP B O 1
ATOM 10283 N N . LEU B 1 550 ? -20.812 -24.875 -31.797 1 95.12 550 LEU B N 1
ATOM 10284 C CA . LEU B 1 550 ? -20.953 -25.781 -30.656 1 95.12 550 LEU B CA 1
ATOM 10285 C C . LEU B 1 550 ? -21.469 -25.031 -29.438 1 95.12 550 LEU B C 1
ATOM 10287 O O . LEU B 1 550 ? -22.25 -25.578 -28.641 1 95.12 550 LEU B O 1
ATOM 10291 N N . PHE B 1 551 ? -21.062 -23.812 -29.297 1 94.75 551 PHE B N 1
ATOM 10292 C CA . PHE B 1 551 ? -21.344 -23.062 -28.078 1 94.75 551 PHE B CA 1
ATOM 10293 C C . PHE B 1 551 ? -22.656 -22.297 -28.188 1 94.75 551 PHE B C 1
ATOM 10295 O O . PHE B 1 551 ? -23.156 -21.75 -27.203 1 94.75 551 PHE B O 1
ATOM 10302 N N . LYS B 1 552 ? -23.234 -22.156 -29.359 1 90.31 552 LYS B N 1
ATOM 10303 C CA . LYS B 1 552 ? -24.484 -21.469 -29.625 1 90.31 552 LYS B CA 1
ATOM 10304 C C . LYS B 1 552 ? -24.375 -19.969 -29.297 1 90.31 552 LYS B C 1
ATOM 10306 O O . LYS B 1 552 ? -25.281 -19.406 -28.656 1 90.31 552 LYS B O 1
ATOM 10311 N N . THR B 1 553 ? -23.281 -19.375 -29.531 1 92 553 THR B N 1
ATOM 10312 C CA . THR B 1 553 ? -23.047 -17.953 -29.25 1 92 553 THR B CA 1
ATOM 10313 C C . THR B 1 553 ? -23.141 -17.125 -30.516 1 92 553 THR B C 1
ATOM 10315 O O . THR B 1 553 ? -23.062 -15.898 -30.484 1 92 553 THR B O 1
ATOM 10318 N N . GLY B 1 554 ? -23.406 -17.719 -31.625 1 84.94 554 GLY B N 1
ATOM 10319 C CA . GLY B 1 554 ? -23.594 -17.031 -32.875 1 84.94 554 GLY B CA 1
ATOM 10320 C C . GLY B 1 554 ? -22.312 -16.391 -33.406 1 84.94 554 GLY B C 1
ATOM 10321 O O . GLY B 1 554 ? -21.281 -16.453 -32.75 1 84.94 554 GLY B O 1
ATOM 10322 N N . GLN B 1 555 ? -22.375 -15.758 -34.594 1 81.69 555 GLN B N 1
ATOM 10323 C CA . GLN B 1 555 ? -21.266 -15.047 -35.188 1 81.69 555 GLN B CA 1
ATOM 10324 C C . GLN B 1 555 ? -21.172 -13.617 -34.688 1 81.69 555 GLN B C 1
ATOM 10326 O O . GLN B 1 555 ? -22.188 -13.008 -34.344 1 81.69 555 GLN B O 1
ATOM 10331 N N . PRO B 1 556 ? -19.938 -13.203 -34.594 1 80.62 556 PRO B N 1
ATOM 10332 C CA . PRO B 1 556 ? -19.797 -11.82 -34.125 1 80.62 556 PRO B CA 1
ATOM 10333 C C . PRO B 1 556 ? -20.516 -10.82 -35.031 1 80.62 556 PRO B C 1
ATOM 10335 O O . PRO B 1 556 ? -20.562 -11 -36.25 1 80.62 556 PRO B O 1
ATOM 10338 N N . LYS B 1 557 ? -21.047 -9.828 -34.438 1 69.44 557 LYS B N 1
ATOM 10339 C CA . LYS B 1 557 ? -21.797 -8.805 -35.156 1 69.44 557 LYS B CA 1
ATOM 10340 C C . LYS B 1 557 ? -20.859 -7.77 -35.781 1 69.44 557 LYS B C 1
ATOM 10342 O O . LYS B 1 557 ? -21.234 -7.059 -36.719 1 69.44 557 LYS B O 1
ATOM 10347 N N . ALA B 1 558 ? -19.781 -7.566 -35.125 1 75.25 558 ALA B N 1
ATOM 10348 C CA . ALA B 1 558 ? -18.812 -6.57 -35.594 1 75.25 558 ALA B CA 1
ATOM 10349 C C . ALA B 1 558 ? -17.391 -7.074 -35.438 1 75.25 558 ALA B C 1
ATOM 10351 O O . ALA B 1 558 ? -17.125 -8 -34.688 1 75.25 558 ALA B O 1
ATOM 10352 N N . HIS B 1 559 ? -16.578 -6.391 -36.219 1 71.19 559 HIS B N 1
ATOM 10353 C CA . HIS B 1 559 ? -15.156 -6.699 -36.156 1 71.19 559 HIS B CA 1
ATOM 10354 C C . HIS B 1 559 ? -14.602 -6.375 -34.75 1 71.19 559 HIS B C 1
ATOM 10356 O O . HIS B 1 559 ? -14.961 -5.355 -34.156 1 71.19 559 HIS B O 1
ATOM 10362 N N . GLY B 1 560 ? -13.898 -7.312 -34.25 1 77.31 560 GLY B N 1
ATOM 10363 C CA . GLY B 1 560 ? -13.266 -7.035 -32.969 1 77.31 560 GLY B CA 1
ATOM 10364 C C . GLY B 1 560 ? -14.008 -7.645 -31.781 1 77.31 560 GLY B C 1
ATOM 10365 O O . GLY B 1 560 ? -13.492 -7.684 -30.656 1 77.31 560 GLY B O 1
ATOM 10366 N N . GLU B 1 561 ? -15.188 -8.172 -32.094 1 89.56 561 GLU B N 1
ATOM 10367 C CA . GLU B 1 561 ? -15.945 -8.828 -31.031 1 89.56 561 GLU B CA 1
ATOM 10368 C C . GLU B 1 561 ? -15.375 -10.211 -30.734 1 89.56 561 GLU B C 1
ATOM 10370 O O . GLU B 1 561 ? -14.82 -10.867 -31.609 1 89.56 561 GLU B O 1
ATOM 10375 N N . TRP B 1 562 ? -15.617 -10.562 -29.516 1 94.81 562 TRP B N 1
ATOM 10376 C CA . TRP B 1 562 ? -15.188 -11.914 -29.156 1 94.81 562 TRP B CA 1
ATOM 10377 C C . TRP B 1 562 ? -16 -12.961 -29.906 1 94.81 562 TRP B C 1
ATOM 10379 O O . TRP B 1 562 ? -17.172 -12.734 -30.234 1 94.81 562 TRP B O 1
ATOM 10389 N N . VAL B 1 563 ? -15.414 -14.117 -30.281 1 95.38 563 VAL B N 1
ATOM 10390 C CA . VAL B 1 563 ? -16.016 -15.203 -31.047 1 95.38 563 VAL B CA 1
ATOM 10391 C C . VAL B 1 563 ? -15.836 -16.531 -30.312 1 95.38 563 VAL B C 1
ATOM 10393 O O . VAL B 1 563 ? -14.797 -16.766 -29.703 1 95.38 563 VAL B O 1
ATOM 10396 N N . GLY B 1 564 ? -16.906 -17.375 -30.453 1 96.5 564 GLY B N 1
ATOM 10397 C CA . GLY B 1 564 ? -16.875 -18.594 -29.656 1 96.5 564 GLY B CA 1
ATOM 10398 C C . GLY B 1 564 ? -17.141 -18.359 -28.188 1 96.5 564 GLY B C 1
ATOM 10399 O O . GLY B 1 564 ? -18.266 -18.047 -27.797 1 96.5 564 GLY B O 1
ATOM 10400 N N . LEU B 1 565 ? -16.094 -18.438 -27.422 1 98 565 LEU B N 1
ATOM 10401 C CA . LEU B 1 565 ? -16.109 -18.047 -26.016 1 98 565 LEU B CA 1
ATOM 10402 C C . LEU B 1 565 ? -15.078 -16.969 -25.734 1 98 565 LEU B C 1
ATOM 10404 O O . LEU B 1 565 ? -14.031 -16.938 -26.391 1 98 565 LEU B O 1
ATOM 10408 N N . PRO B 1 566 ? -15.414 -16.078 -24.75 1 98.31 566 PRO B N 1
ATOM 10409 C CA . PRO B 1 566 ? -14.336 -15.188 -24.312 1 98.31 566 PRO B CA 1
ATOM 10410 C C . PRO B 1 566 ? -13.102 -15.938 -23.828 1 98.31 566 PRO B C 1
ATOM 10412 O O . PRO B 1 566 ? -13.219 -16.922 -23.094 1 98.31 566 PRO B O 1
ATOM 10415 N N . ILE B 1 567 ? -11.922 -15.477 -24.297 1 98.69 567 ILE B N 1
ATOM 10416 C CA . ILE B 1 567 ? -10.641 -16.047 -23.906 1 98.69 567 ILE B CA 1
ATOM 10417 C C . ILE B 1 567 ? -10.031 -15.227 -22.766 1 98.69 567 ILE B C 1
ATOM 10419 O O . ILE B 1 567 ? -9.789 -14.031 -22.922 1 98.69 567 ILE B O 1
ATOM 10423 N N . ILE B 1 568 ? -9.773 -15.852 -21.578 1 98.88 568 ILE B N 1
ATOM 10424 C CA . ILE B 1 568 ? -9.148 -15.203 -20.438 1 98.88 568 ILE B CA 1
ATOM 10425 C C . ILE B 1 568 ? -7.703 -15.672 -20.297 1 98.88 568 ILE B C 1
ATOM 10427 O O . ILE B 1 568 ? -7.445 -16.859 -20.109 1 98.88 568 ILE B O 1
ATOM 10431 N N . PHE B 1 569 ? -6.73 -14.797 -20.422 1 98.88 569 PHE B N 1
ATOM 10432 C CA . PHE B 1 569 ? -5.34 -15.078 -20.078 1 98.88 569 PHE B CA 1
ATOM 10433 C C . PHE B 1 569 ? -5.043 -14.656 -18.641 1 98.88 569 PHE B C 1
ATOM 10435 O O . PHE B 1 569 ? -5.09 -13.469 -18.312 1 98.88 569 PHE B O 1
ATOM 10442 N N . ASP B 1 570 ? -4.789 -15.664 -17.797 1 98.75 570 ASP B N 1
ATOM 10443 C CA . ASP B 1 570 ? -4.293 -15.406 -16.453 1 98.75 570 ASP B CA 1
ATOM 10444 C C . ASP B 1 570 ? -2.783 -15.172 -16.453 1 98.75 570 ASP B C 1
ATOM 10446 O O . ASP B 1 570 ? -2.004 -16.125 -16.344 1 98.75 570 ASP B O 1
ATOM 10450 N N . GLU B 1 571 ? -2.389 -13.93 -16.531 1 98.56 571 GLU B N 1
ATOM 10451 C CA . GLU B 1 571 ? -0.979 -13.547 -16.594 1 98.56 571 GLU B CA 1
ATOM 10452 C C . GLU B 1 571 ? -0.471 -13.062 -15.242 1 98.56 571 GLU B C 1
ATOM 10454 O O . GLU B 1 571 ? 0.519 -12.328 -15.172 1 98.56 571 GLU B O 1
ATOM 10459 N N . VAL B 1 572 ? -1.158 -13.461 -14.156 1 98.44 572 VAL B N 1
ATOM 10460 C CA . VAL B 1 572 ? -0.786 -13.055 -12.805 1 98.44 572 VAL B CA 1
ATOM 10461 C C . VAL B 1 572 ? 0.67 -13.43 -12.539 1 98.44 572 VAL B C 1
ATOM 10463 O O . VAL B 1 572 ? 1.439 -12.617 -12.016 1 98.44 572 VAL B O 1
ATOM 10466 N N . PHE B 1 573 ? 1.067 -14.617 -12.938 1 97.38 573 PHE B N 1
ATOM 10467 C CA . PHE B 1 573 ? 2.422 -15.109 -12.711 1 97.38 573 PHE B CA 1
ATOM 10468 C C . PHE B 1 573 ? 3.326 -14.758 -13.883 1 97.38 573 PHE B C 1
ATOM 10470 O O . PHE B 1 573 ? 4.418 -14.219 -13.695 1 97.38 573 PHE B O 1
ATOM 10477 N N . THR B 1 574 ? 2.891 -14.922 -15.086 1 97.44 574 THR B N 1
ATOM 10478 C CA . THR B 1 574 ? 3.762 -14.977 -16.25 1 97.44 574 THR B CA 1
ATOM 10479 C C . THR B 1 574 ? 3.922 -13.602 -16.891 1 97.44 574 THR B C 1
ATOM 10481 O O . THR B 1 574 ? 4.785 -13.398 -17.734 1 97.44 574 THR B O 1
ATOM 10484 N N . GLY B 1 575 ? 3.162 -12.617 -16.453 1 96.69 575 GLY B N 1
ATOM 10485 C CA . GLY B 1 575 ? 3.174 -11.32 -17.109 1 96.69 575 GLY B CA 1
ATOM 10486 C C . GLY B 1 575 ? 4.344 -10.453 -16.672 1 96.69 575 GLY B C 1
ATOM 10487 O O . GLY B 1 575 ? 5.16 -10.859 -15.852 1 96.69 575 GLY B O 1
ATOM 10488 N N . PHE B 1 576 ? 4.488 -9.312 -17.328 1 97.12 576 PHE B N 1
ATOM 10489 C CA . PHE B 1 576 ? 5.41 -8.227 -17 1 97.12 576 PHE B CA 1
ATOM 10490 C C . PHE B 1 576 ? 6.852 -8.727 -17 1 97.12 576 PHE B C 1
ATOM 10492 O O . PHE B 1 576 ? 7.582 -8.531 -16.031 1 97.12 576 PHE B O 1
ATOM 10499 N N . HIS B 1 577 ? 7.238 -9.445 -18.016 1 96.5 577 HIS B N 1
ATOM 10500 C CA . HIS B 1 577 ? 8.602 -9.859 -18.344 1 96.5 577 HIS B CA 1
ATOM 10501 C C . HIS B 1 577 ? 9.062 -10.984 -17.422 1 96.5 577 HIS B C 1
ATOM 10503 O O . HIS B 1 577 ? 10.258 -11.305 -17.375 1 96.5 577 HIS B O 1
ATOM 10509 N N . ARG B 1 578 ? 8.18 -11.625 -16.656 1 96.88 578 ARG B N 1
ATOM 10510 C CA . ARG B 1 578 ? 8.547 -12.758 -15.812 1 96.88 578 ARG B CA 1
ATOM 10511 C C . ARG B 1 578 ? 9.211 -13.859 -16.625 1 96.88 578 ARG B C 1
ATOM 10513 O O . ARG B 1 578 ? 10.211 -14.438 -16.188 1 96.88 578 ARG B O 1
ATOM 10520 N N . ILE B 1 579 ? 8.664 -14.094 -17.828 1 96.94 579 ILE B N 1
ATOM 10521 C CA . ILE B 1 579 ? 9.18 -15.219 -18.609 1 96.94 579 ILE B CA 1
ATOM 10522 C C . ILE B 1 579 ? 9.844 -14.695 -19.875 1 96.94 579 ILE B C 1
ATOM 10524 O O . ILE B 1 579 ? 9.984 -15.438 -20.859 1 96.94 579 ILE B O 1
ATOM 10528 N N . GLY B 1 580 ? 10.203 -13.398 -19.906 1 94.62 580 GLY B N 1
ATOM 10529 C CA . GLY B 1 580 ? 10.922 -12.812 -21.016 1 94.62 580 GLY B CA 1
ATOM 10530 C C . GLY B 1 580 ? 10.203 -11.633 -21.641 1 94.62 580 GLY B C 1
ATOM 10531 O O . GLY B 1 580 ? 10.477 -10.484 -21.312 1 94.62 580 GLY B O 1
ATOM 10532 N N . PRO B 1 581 ? 9.164 -11.891 -22.484 1 95.12 581 PRO B N 1
ATOM 10533 C CA . PRO B 1 581 ? 8.43 -10.781 -23.078 1 95.12 581 PRO B CA 1
ATOM 10534 C C . PRO B 1 581 ? 7.555 -10.039 -22.078 1 95.12 581 PRO B C 1
ATOM 10536 O O . PRO B 1 581 ? 7.277 -10.555 -20.984 1 95.12 581 PRO B O 1
ATOM 10539 N N . LEU B 1 582 ? 7.098 -8.789 -22.484 1 96.12 582 LEU B N 1
ATOM 10540 C CA . LEU B 1 582 ? 6.199 -8.008 -21.641 1 96.12 582 LEU B CA 1
ATOM 10541 C C . LEU B 1 582 ? 4.934 -8.797 -21.312 1 96.12 582 LEU B C 1
ATOM 10543 O O . LEU B 1 582 ? 4.43 -8.742 -20.188 1 96.12 582 LEU B O 1
ATOM 10547 N N . THR B 1 583 ? 4.391 -9.5 -22.297 1 96.25 583 THR B N 1
ATOM 10548 C CA . THR B 1 583 ? 3.225 -10.367 -22.172 1 96.25 583 THR B CA 1
ATOM 10549 C C . THR B 1 583 ? 3.449 -11.688 -22.906 1 96.25 583 THR B C 1
ATOM 10551 O O . THR B 1 583 ? 4.004 -11.703 -24.016 1 96.25 583 THR B O 1
ATOM 10554 N N . PRO B 1 584 ? 3.051 -12.805 -22.297 1 95.94 584 PRO B N 1
ATOM 10555 C CA . PRO B 1 584 ? 3.201 -14.094 -22.969 1 95.94 584 PRO B CA 1
ATOM 10556 C C . PRO B 1 584 ? 2.291 -14.234 -24.188 1 95.94 584 PRO B C 1
ATOM 10558 O O . PRO B 1 584 ? 2.473 -15.148 -25 1 95.94 584 PRO B O 1
ATOM 10561 N N . ALA B 1 585 ? 1.337 -13.375 -24.281 1 95.06 585 ALA B N 1
ATOM 10562 C CA . ALA B 1 585 ? 0.469 -13.359 -25.453 1 95.06 585 ALA B CA 1
ATOM 10563 C C . ALA B 1 585 ? 1.286 -13.258 -26.734 1 95.06 585 ALA B C 1
ATOM 10565 O O . ALA B 1 585 ? 0.911 -13.828 -27.766 1 95.06 585 ALA B O 1
ATOM 10566 N N . SER B 1 586 ? 2.393 -12.562 -26.656 1 93.69 586 SER B N 1
ATOM 10567 C CA . SER B 1 586 ? 3.256 -12.398 -27.828 1 93.69 586 SER B CA 1
ATOM 10568 C C . SER B 1 586 ? 3.885 -13.727 -28.234 1 93.69 586 SER B C 1
ATOM 10570 O O . SER B 1 586 ? 4.098 -13.977 -29.422 1 93.69 586 SER B O 1
ATOM 10572 N N . MET B 1 587 ? 4.133 -14.594 -27.297 1 95.06 587 MET B N 1
ATOM 10573 C CA . MET B 1 587 ? 4.695 -15.906 -27.578 1 95.06 587 MET B CA 1
ATOM 10574 C C . MET B 1 587 ? 3.646 -16.828 -28.203 1 95.06 587 MET B C 1
ATOM 10576 O O . MET B 1 587 ? 3.977 -17.688 -29.016 1 95.06 587 MET B O 1
ATOM 10580 N N . LEU B 1 588 ? 2.418 -16.609 -27.812 1 96.75 588 LEU B N 1
ATOM 10581 C CA . LEU B 1 588 ? 1.323 -17.406 -28.344 1 96.75 588 LEU B CA 1
ATOM 10582 C C . LEU B 1 588 ? 0.817 -16.844 -29.672 1 96.75 588 LEU B C 1
ATOM 10584 O O . LEU B 1 588 ? 0.04 -17.5 -30.375 1 96.75 588 LEU B O 1
ATOM 10588 N N . GLU B 1 589 ? 1.265 -15.625 -30.031 1 95.19 589 GLU B N 1
ATOM 10589 C CA . GLU B 1 589 ? 0.876 -14.93 -31.25 1 95.19 589 GLU B CA 1
ATOM 10590 C C . GLU B 1 589 ? -0.642 -14.836 -31.375 1 95.19 589 GLU B C 1
ATOM 10592 O O . GLU B 1 589 ? -1.205 -15.117 -32.438 1 95.19 589 GLU B O 1
ATOM 10597 N N . THR B 1 590 ? -1.301 -14.594 -30.344 1 96.25 590 THR B N 1
ATOM 10598 C CA . THR B 1 590 ? -2.729 -14.32 -30.234 1 96.25 590 THR B CA 1
ATOM 10599 C C . THR B 1 590 ? -3.031 -13.469 -29.016 1 96.25 590 THR B C 1
ATOM 10601 O O . THR B 1 590 ? -2.15 -13.234 -28.188 1 96.25 590 THR B O 1
ATOM 10604 N N . THR B 1 591 ? -4.168 -12.867 -28.953 1 96.56 591 THR B N 1
ATOM 10605 C CA . THR B 1 591 ? -4.531 -11.984 -27.844 1 96.56 591 THR B CA 1
ATOM 10606 C C . THR B 1 591 ? -5.754 -12.516 -27.109 1 96.56 591 THR B C 1
ATOM 10608 O O . THR B 1 591 ? -6.566 -13.25 -27.672 1 96.56 591 THR B O 1
ATOM 10611 N N . PRO B 1 592 ? -5.855 -12.242 -25.859 1 98.38 592 PRO B N 1
ATOM 10612 C CA . PRO B 1 592 ? -7.07 -12.586 -25.109 1 98.38 592 PRO B CA 1
ATOM 10613 C C . PRO B 1 592 ? -8.195 -11.578 -25.328 1 98.38 592 PRO B C 1
ATOM 10615 O O . PRO B 1 592 ? -8.008 -10.57 -26.016 1 98.38 592 PRO B O 1
ATOM 10618 N N . ASP B 1 593 ? -9.375 -11.953 -24.844 1 98.5 593 ASP B N 1
ATOM 10619 C CA . ASP B 1 593 ? -10.461 -10.984 -24.719 1 98.5 593 ASP B CA 1
ATOM 10620 C C . ASP B 1 593 ? -10.453 -10.32 -23.344 1 98.5 593 ASP B C 1
ATOM 10622 O O . ASP B 1 593 ? -11.016 -9.242 -23.156 1 98.5 593 ASP B O 1
ATOM 10626 N N . ILE B 1 594 ? -9.945 -10.992 -22.359 1 98.81 594 ILE B N 1
ATOM 10627 C CA . ILE B 1 594 ? -9.773 -10.516 -20.984 1 98.81 594 ILE B CA 1
ATOM 10628 C C . ILE B 1 594 ? -8.398 -10.938 -20.469 1 98.81 594 ILE B C 1
ATOM 10630 O O . ILE B 1 594 ? -8.008 -12.102 -20.609 1 98.81 594 ILE B O 1
ATOM 10634 N N . GLY B 1 595 ? -7.613 -10.031 -19.922 1 98.81 595 GLY B N 1
ATOM 10635 C CA . GLY B 1 595 ? -6.324 -10.312 -19.312 1 98.81 595 GLY B CA 1
ATOM 10636 C C . GLY B 1 595 ? -6.266 -9.945 -17.844 1 98.81 595 GLY B C 1
ATOM 10637 O O . GLY B 1 595 ? -6.816 -8.914 -17.438 1 98.81 595 GLY B O 1
ATOM 10638 N N . VAL B 1 596 ? -5.598 -10.828 -17.047 1 98.75 596 VAL B N 1
ATOM 10639 C CA . VAL B 1 596 ? -5.527 -10.633 -15.602 1 98.75 596 VAL B CA 1
ATOM 10640 C C . VAL B 1 596 ? -4.074 -10.43 -15.18 1 98.75 596 VAL B C 1
ATOM 10642 O O . VAL B 1 596 ? -3.193 -11.203 -15.562 1 98.75 596 VAL B O 1
ATOM 10645 N N . TYR B 1 597 ? -3.805 -9.391 -14.352 1 98.56 597 TYR B N 1
ATOM 10646 C CA . TYR B 1 597 ? -2.441 -9.031 -13.977 1 98.56 597 TYR B CA 1
ATOM 10647 C C . TYR B 1 597 ? -2.35 -8.727 -12.484 1 98.56 597 TYR B C 1
ATOM 10649 O O . TYR B 1 597 ? -3.264 -8.141 -11.898 1 98.56 597 TYR B O 1
ATOM 10657 N N . ALA B 1 598 ? -1.274 -9.148 -11.789 1 98.12 598 ALA B N 1
ATOM 10658 C CA . ALA B 1 598 ? -0.957 -8.859 -10.391 1 98.12 598 ALA B CA 1
ATOM 10659 C C . ALA B 1 598 ? 0.527 -9.07 -10.109 1 98.12 598 ALA B C 1
ATOM 10661 O O . ALA B 1 598 ? 1.377 -8.758 -10.945 1 98.12 598 ALA B O 1
ATOM 10662 N N . LYS B 1 599 ? 0.969 -9.406 -8.969 1 96.94 599 LYS B N 1
ATOM 10663 C CA . LYS B 1 599 ? 2.299 -9.781 -8.492 1 96.94 599 LYS B CA 1
ATOM 10664 C C . LYS B 1 599 ? 3.342 -8.75 -8.93 1 96.94 599 LYS B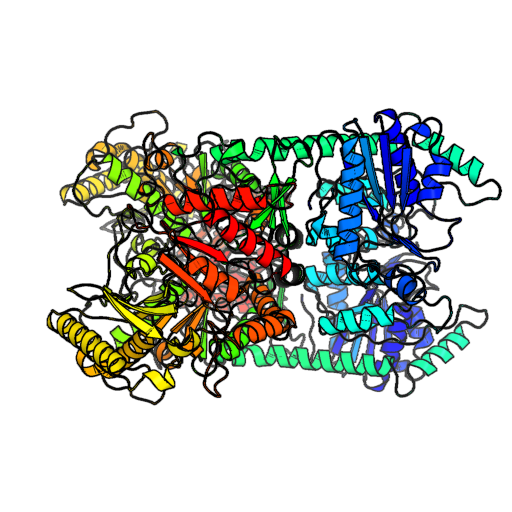 C 1
ATOM 10666 O O . LYS B 1 599 ? 3.432 -7.668 -8.344 1 96.94 599 LYS B O 1
ATOM 10671 N N . ILE B 1 600 ? 4.023 -8.906 -10.117 1 96.12 600 ILE B N 1
ATOM 10672 C CA . ILE B 1 600 ? 5.078 -8.023 -10.594 1 96.12 600 ILE B CA 1
ATOM 10673 C C . ILE B 1 600 ? 4.512 -6.629 -10.844 1 96.12 600 ILE B C 1
ATOM 10675 O O . ILE B 1 600 ? 5.262 -5.648 -10.891 1 96.12 600 ILE B O 1
ATOM 10679 N N . LEU B 1 601 ? 3.211 -6.547 -10.875 1 97.75 601 LEU B N 1
ATOM 10680 C CA . LEU B 1 601 ? 2.52 -5.309 -11.219 1 97.75 601 LEU B CA 1
ATOM 10681 C C . LEU B 1 601 ? 2.973 -4.164 -10.32 1 97.75 601 LEU B C 1
ATOM 10683 O O . LEU B 1 601 ? 3.174 -3.043 -10.789 1 97.75 601 LEU B O 1
ATOM 10687 N N . THR B 1 602 ? 3.166 -4.441 -9.023 1 97.81 602 THR B N 1
ATOM 10688 C CA . THR B 1 602 ? 3.555 -3.396 -8.078 1 97.81 602 THR B CA 1
ATOM 10689 C C . THR B 1 602 ? 4.996 -3.594 -7.621 1 97.81 602 THR B C 1
ATOM 10691 O O . THR B 1 602 ? 5.363 -3.17 -6.523 1 97.81 602 THR B O 1
ATOM 10694 N N . GLY B 1 603 ? 5.793 -4.344 -8.359 1 96.75 603 GLY B N 1
ATOM 10695 C CA . GLY B 1 603 ? 7.203 -4.527 -8.062 1 96.75 603 GLY B CA 1
ATOM 10696 C C . GLY B 1 603 ? 7.445 -5.273 -6.766 1 96.75 603 GLY B C 1
ATOM 10697 O O . GLY B 1 603 ? 8.547 -5.223 -6.211 1 96.75 603 GLY B O 1
ATOM 10698 N N . GLY B 1 604 ? 6.445 -5.891 -6.211 1 95.12 604 GLY B N 1
ATOM 10699 C CA . GLY B 1 604 ? 6.59 -6.637 -4.969 1 95.12 604 GLY B CA 1
ATOM 10700 C C . GLY B 1 604 ? 6.449 -5.77 -3.734 1 95.12 604 GLY B C 1
ATOM 10701 O O . GLY B 1 604 ? 7.027 -6.074 -2.688 1 95.12 604 GLY B O 1
ATOM 10702 N N . VAL B 1 605 ? 5.637 -4.668 -3.789 1 97.06 605 VAL B N 1
ATOM 10703 C CA . VAL B 1 605 ? 5.613 -3.748 -2.658 1 97.06 605 VAL B CA 1
ATOM 10704 C C . VAL B 1 605 ? 4.27 -3.846 -1.94 1 97.06 605 VAL B C 1
ATOM 10706 O O . VAL B 1 605 ? 4.219 -3.982 -0.715 1 97.06 605 VAL B O 1
ATOM 10709 N N . VAL B 1 606 ? 3.152 -3.756 -2.723 1 97.81 606 VAL B N 1
ATOM 10710 C CA . VAL B 1 606 ? 1.818 -3.719 -2.131 1 97.81 606 VAL B CA 1
ATOM 10711 C C . VAL B 1 606 ? 0.838 -4.48 -3.018 1 97.81 606 VAL B C 1
ATOM 10713 O O . VAL B 1 606 ? 1.111 -4.719 -4.199 1 97.81 606 VAL B O 1
ATOM 10716 N N . PRO B 1 607 ? -0.294 -4.875 -2.457 1 97.75 607 PRO B N 1
ATOM 10717 C CA . PRO B 1 607 ? -1.284 -5.59 -3.268 1 97.75 607 PRO B CA 1
ATOM 10718 C C . PRO B 1 607 ? -1.981 -4.684 -4.277 1 97.75 607 PRO B C 1
ATOM 10720 O O . PRO B 1 607 ? -2.346 -3.551 -3.953 1 97.75 607 PRO B O 1
ATOM 10723 N N . LEU B 1 608 ? -2.152 -5.07 -5.477 1 98.44 608 LEU B N 1
ATOM 10724 C CA . LEU B 1 608 ? -2.938 -4.488 -6.559 1 98.44 608 LEU B CA 1
ATOM 10725 C C . LEU B 1 608 ? -3.098 -5.48 -7.711 1 98.44 608 LEU B C 1
ATOM 10727 O O . LEU B 1 608 ? -2.213 -6.305 -7.953 1 98.44 608 LEU B O 1
ATOM 10731 N N . SER B 1 609 ? -4.211 -5.484 -8.336 1 98.62 609 SER B N 1
ATOM 10732 C CA . SER B 1 609 ? -4.41 -6.277 -9.547 1 98.62 609 SER B CA 1
ATOM 10733 C C . SER B 1 609 ? -5.25 -5.523 -10.57 1 98.62 609 SER B C 1
ATOM 10735 O O . SER B 1 609 ? -5.863 -4.5 -10.242 1 98.62 609 SER B O 1
ATOM 10737 N N . ALA B 1 610 ? -5.184 -5.895 -11.773 1 98.81 610 ALA B N 1
ATOM 10738 C CA . ALA B 1 610 ? -5.926 -5.285 -12.875 1 98.81 610 ALA B CA 1
ATOM 10739 C C . ALA B 1 610 ? -6.48 -6.348 -13.82 1 98.81 610 ALA B C 1
ATOM 10741 O O . ALA B 1 610 ? -5.816 -7.352 -14.086 1 98.81 610 ALA B O 1
ATOM 10742 N N . THR B 1 611 ? -7.676 -6.18 -14.219 1 98.94 611 THR B N 1
ATOM 10743 C CA . THR B 1 611 ? -8.312 -6.953 -15.281 1 98.94 611 THR B CA 1
ATOM 10744 C C . THR B 1 611 ? -8.562 -6.082 -16.516 1 98.94 611 THR B C 1
ATOM 10746 O O . THR B 1 611 ? -9.312 -5.105 -16.438 1 98.94 611 THR B O 1
ATOM 10749 N N . LEU B 1 612 ? -7.871 -6.328 -17.578 1 98.81 612 LEU B N 1
ATOM 10750 C CA . LEU B 1 612 ? -8.047 -5.613 -18.828 1 98.81 612 LEU B CA 1
ATOM 10751 C C . LEU B 1 612 ? -9.055 -6.336 -19.734 1 98.81 612 LEU B C 1
ATOM 10753 O O . LEU B 1 612 ? -9.148 -7.562 -19.703 1 98.81 612 LEU B O 1
ATOM 10757 N N . THR B 1 613 ? -9.781 -5.602 -20.516 1 98.69 613 THR B N 1
ATOM 10758 C CA . THR B 1 613 ? -10.727 -6.27 -21.406 1 98.69 613 THR B CA 1
ATOM 10759 C C . THR B 1 613 ? -11.039 -5.395 -22.609 1 98.69 613 THR B C 1
ATOM 10761 O O . THR B 1 613 ? -10.492 -4.297 -22.75 1 98.69 613 THR B O 1
ATOM 10764 N N . THR B 1 614 ? -11.773 -5.922 -23.547 1 98 614 THR B N 1
ATOM 10765 C CA . THR B 1 614 ? -12.133 -5.277 -24.812 1 98 614 THR B CA 1
ATOM 10766 C C . THR B 1 614 ? -13.453 -4.527 -24.672 1 98 614 THR B C 1
ATOM 10768 O O . THR B 1 614 ? -14.234 -4.789 -23.75 1 98 614 THR B O 1
ATOM 10771 N N . GLU B 1 615 ? -13.672 -3.629 -25.625 1 96.69 615 GLU B N 1
ATOM 10772 C CA . GLU B 1 615 ? -14.969 -2.957 -25.719 1 96.69 615 GLU B CA 1
ATOM 10773 C C . GLU B 1 615 ? -16.094 -3.959 -25.938 1 96.69 615 GLU B C 1
ATOM 10775 O O . GLU B 1 615 ? -17.219 -3.752 -25.453 1 96.69 615 GLU B O 1
ATOM 10780 N N . SER B 1 616 ? -15.789 -5.031 -26.594 1 96.12 616 SER B N 1
ATOM 10781 C CA . SER B 1 616 ? -16.781 -6.066 -26.875 1 96.12 616 SER B CA 1
ATOM 10782 C C . SER B 1 616 ? -17.312 -6.68 -25.594 1 96.12 616 SER B C 1
ATOM 10784 O O . SER B 1 616 ? -18.531 -6.871 -25.453 1 96.12 616 SER B O 1
ATOM 10786 N N . ILE B 1 617 ? -16.469 -7.012 -24.656 1 97.56 617 ILE B N 1
ATOM 10787 C CA . ILE B 1 617 ? -16.891 -7.551 -23.375 1 97.56 617 ILE B CA 1
ATOM 10788 C C . ILE B 1 617 ? -17.594 -6.465 -22.562 1 97.56 617 ILE B C 1
ATOM 10790 O O . ILE B 1 617 ? -18.641 -6.715 -21.953 1 97.56 617 ILE B O 1
ATOM 10794 N N . PHE B 1 618 ? -17.078 -5.254 -22.562 1 97.25 618 PHE B N 1
ATOM 10795 C CA . PHE B 1 618 ? -17.594 -4.113 -21.812 1 97.25 618 PHE B CA 1
ATOM 10796 C C . PHE B 1 618 ? -19.016 -3.789 -22.234 1 97.25 618 PHE B C 1
ATOM 10798 O O . PHE B 1 618 ? -19.859 -3.453 -21.406 1 97.25 618 PHE B O 1
ATOM 10805 N N . SER B 1 619 ? -19.359 -3.977 -23.469 1 95 619 SER B N 1
ATOM 10806 C CA . SER B 1 619 ? -20.641 -3.594 -24.047 1 95 619 SER B CA 1
ATOM 10807 C C . SER B 1 619 ? -21.75 -4.527 -23.562 1 95 619 SER B C 1
ATOM 10809 O O . SER B 1 619 ? -22.938 -4.191 -23.672 1 95 619 SER B O 1
ATOM 10811 N N . ALA B 1 620 ? -21.375 -5.68 -23.094 1 93.81 620 ALA B N 1
ATOM 10812 C CA . ALA B 1 620 ? -22.375 -6.566 -22.5 1 93.81 620 ALA B CA 1
ATOM 10813 C C . ALA B 1 620 ? -22.969 -5.953 -21.234 1 93.81 620 ALA B C 1
ATOM 10815 O O . ALA B 1 620 ? -24.109 -6.258 -20.875 1 93.81 620 ALA B O 1
ATOM 10816 N N . PHE B 1 621 ? -22.25 -5.109 -20.578 1 95.5 621 PHE B N 1
ATOM 10817 C CA . PHE B 1 621 ? -22.656 -4.496 -19.328 1 95.5 621 PHE B CA 1
ATOM 10818 C C . PHE B 1 621 ? -23.094 -3.053 -19.531 1 95.5 621 PHE B C 1
ATOM 10820 O O . PHE B 1 621 ? -23.703 -2.445 -18.656 1 95.5 621 PHE B O 1
ATOM 10827 N N . ASN B 1 622 ? -22.734 -2.494 -20.594 1 94.5 622 ASN B N 1
ATOM 10828 C CA . ASN B 1 622 ? -23 -1.093 -20.906 1 94.5 622 ASN B CA 1
ATOM 10829 C C . ASN B 1 622 ? -23.641 -0.937 -22.281 1 94.5 622 ASN B C 1
ATOM 10831 O O . ASN B 1 622 ? -22.953 -1.041 -23.297 1 94.5 622 ASN B O 1
ATOM 10835 N N . PHE B 1 623 ? -24.891 -0.664 -22.344 1 92.06 623 PHE B N 1
ATOM 10836 C CA . PHE B 1 623 ? -25.672 -0.526 -23.562 1 92.06 623 PHE B CA 1
ATOM 10837 C C . PHE B 1 623 ? -26.781 0.509 -23.391 1 92.06 623 PHE B C 1
ATOM 10839 O O . PHE B 1 623 ? -27.141 0.856 -22.266 1 92.06 623 PHE B O 1
ATOM 10846 N N . PRO B 1 624 ? -27.234 1.086 -24.5 1 92.94 624 PRO B N 1
ATOM 10847 C CA . PRO B 1 624 ? -28.297 2.094 -24.375 1 92.94 624 PRO B CA 1
ATOM 10848 C C . PRO B 1 624 ? -29.5 1.582 -23.594 1 92.94 624 PRO B C 1
ATOM 10850 O O . PRO B 1 624 ? -30.047 0.522 -23.922 1 92.94 624 PRO B O 1
ATOM 10853 N N . GLY B 1 625 ? -29.906 2.254 -22.625 1 92.31 625 GLY B N 1
ATOM 10854 C CA . GLY B 1 625 ? -31.094 1.892 -21.844 1 92.31 625 GLY B CA 1
ATOM 10855 C C . GLY B 1 625 ? -30.781 0.932 -20.719 1 92.31 625 GLY B C 1
ATOM 10856 O O . GLY B 1 625 ? -31.688 0.443 -20.047 1 92.31 625 GLY B O 1
ATOM 10857 N N . ALA B 1 626 ? -29.531 0.716 -20.469 1 91.88 626 ALA B N 1
ATOM 10858 C CA . ALA B 1 626 ? -29.125 -0.158 -19.359 1 91.88 626 ALA B CA 1
ATOM 10859 C C . ALA B 1 626 ? -29.609 0.385 -18.031 1 91.88 626 ALA B C 1
ATOM 10861 O O . ALA B 1 626 ? -29.766 1.598 -17.859 1 91.88 626 ALA B O 1
ATOM 10862 N N . LYS B 1 627 ? -29.859 -0.511 -17.094 1 88.94 627 LYS B N 1
ATOM 10863 C CA . LYS B 1 627 ? -30.234 -0.186 -15.719 1 88.94 627 LYS B CA 1
ATOM 10864 C C . LYS B 1 627 ? -29.031 -0.333 -14.773 1 88.94 627 LYS B C 1
ATOM 10866 O O . LYS B 1 627 ? -28.016 -0.914 -15.148 1 88.94 627 LYS B O 1
ATOM 10871 N N . LYS B 1 628 ? -29.172 0.211 -13.617 1 84.81 628 LYS B N 1
ATOM 10872 C CA . LYS B 1 628 ? -28.125 0.153 -12.609 1 84.81 628 LYS B CA 1
ATOM 10873 C C . LYS B 1 628 ? -27.688 -1.286 -12.352 1 84.81 628 LYS B C 1
ATOM 10875 O O . LYS B 1 628 ? -26.5 -1.553 -12.133 1 84.81 628 LYS B O 1
ATOM 10880 N N . ILE B 1 629 ? -28.578 -2.193 -12.344 1 86.44 629 ILE B N 1
ATOM 10881 C CA . ILE B 1 629 ? -28.328 -3.582 -11.977 1 86.44 629 ILE B CA 1
ATOM 10882 C C . ILE B 1 629 ? -27.547 -4.273 -13.094 1 86.44 629 ILE B C 1
ATOM 10884 O O . ILE B 1 629 ? -26.984 -5.352 -12.883 1 86.44 629 ILE B O 1
ATOM 10888 N N . ASP B 1 630 ? -27.516 -3.645 -14.281 1 90.62 630 ASP B N 1
ATOM 10889 C CA . ASP B 1 630 ? -26.812 -4.238 -15.414 1 90.62 630 ASP B CA 1
ATOM 10890 C C . ASP B 1 630 ? -25.312 -3.992 -15.32 1 90.62 630 ASP B C 1
ATOM 10892 O O . ASP B 1 630 ? -24.531 -4.598 -16.062 1 90.62 630 ASP B O 1
ATOM 10896 N N . ALA B 1 631 ? -24.875 -3.146 -14.383 1 93.69 631 ALA B N 1
ATOM 10897 C CA . ALA B 1 631 ? -23.453 -2.854 -14.219 1 93.69 631 ALA B CA 1
ATOM 10898 C C . ALA B 1 631 ? -22.703 -4.051 -13.625 1 93.69 631 ALA B C 1
ATOM 10900 O O . ALA B 1 631 ? -23.328 -4.973 -13.094 1 93.69 631 ALA B O 1
ATOM 10901 N N . LEU B 1 632 ? -21.422 -4.098 -13.859 1 95.81 632 LEU B N 1
ATOM 10902 C CA . LEU B 1 632 ? -20.609 -5.066 -13.125 1 95.81 632 LEU B CA 1
ATOM 10903 C C . LEU B 1 632 ? -20.562 -4.719 -11.641 1 95.81 632 LEU B C 1
ATOM 10905 O O . LEU B 1 632 ? -19.797 -3.836 -11.234 1 95.81 632 LEU B O 1
ATOM 10909 N N . LEU B 1 633 ? -21.359 -5.391 -10.867 1 92.25 633 LEU B N 1
ATOM 10910 C CA . LEU B 1 633 ? -21.5 -5.102 -9.445 1 92.25 633 LEU B CA 1
ATOM 10911 C C . LEU B 1 633 ? -20.453 -5.863 -8.633 1 92.25 633 LEU B C 1
ATOM 10913 O O . LEU B 1 633 ? -20.812 -6.73 -7.824 1 92.25 633 LEU B O 1
ATOM 10917 N N . HIS B 1 634 ? -19.266 -5.59 -8.812 1 94.12 634 HIS B N 1
ATOM 10918 C CA . HIS B 1 634 ? -18.078 -6.059 -8.102 1 94.12 634 HIS B CA 1
ATOM 10919 C C . HIS B 1 634 ? -17.141 -4.902 -7.754 1 94.12 634 HIS B C 1
ATOM 10921 O O . HIS B 1 634 ? -16.938 -3.998 -8.57 1 94.12 634 HIS B O 1
ATOM 10927 N N . GLY B 1 635 ? -16.781 -4.816 -6.566 1 94.69 635 GLY B N 1
ATOM 10928 C CA . GLY B 1 635 ? -15.867 -3.762 -6.188 1 94.69 635 GLY B CA 1
ATOM 10929 C C . GLY B 1 635 ? -15.336 -3.912 -4.773 1 94.69 635 GLY B C 1
ATOM 10930 O O . GLY B 1 635 ? -16.094 -4.223 -3.852 1 94.69 635 GLY B O 1
ATOM 10931 N N . HIS B 1 636 ? -14.055 -3.74 -4.598 1 95.31 636 HIS B N 1
ATOM 10932 C CA . HIS B 1 636 ? -13.438 -3.75 -3.277 1 95.31 636 HIS B CA 1
ATOM 10933 C C . HIS B 1 636 ? -13.188 -2.33 -2.777 1 95.31 636 HIS B C 1
ATOM 10935 O O . HIS B 1 636 ? -13.094 -1.395 -3.574 1 95.31 636 HIS B O 1
ATOM 10941 N N . SER B 1 637 ? -13.109 -2.174 -1.479 1 96.12 637 SER B N 1
ATOM 10942 C CA . SER B 1 637 ? -13.008 -0.855 -0.86 1 96.12 637 SER B CA 1
ATOM 10943 C C . SER B 1 637 ? -11.805 -0.086 -1.389 1 96.12 637 SER B C 1
ATOM 10945 O O . SER B 1 637 ? -11.859 1.135 -1.547 1 96.12 637 SER B O 1
ATOM 10947 N N . TYR B 1 638 ? -10.727 -0.755 -1.686 1 97.31 638 TYR B N 1
ATOM 10948 C CA . TYR B 1 638 ? -9.492 -0.094 -2.086 1 97.31 638 TYR B CA 1
ATOM 10949 C C . TYR B 1 638 ? -9.25 -0.253 -3.582 1 97.31 638 TYR B C 1
ATOM 10951 O O . TYR B 1 638 ? -8.102 -0.258 -4.031 1 97.31 638 TYR B O 1
ATOM 10959 N N . SER B 1 639 ? -10.352 -0.417 -4.379 1 97.44 639 SER B N 1
ATOM 10960 C CA . SER B 1 639 ? -10.203 -0.45 -5.832 1 97.44 639 SER B CA 1
ATOM 10961 C C . SER B 1 639 ? -9.5 0.799 -6.344 1 97.44 639 SER B C 1
ATOM 10963 O O . SER B 1 639 ? -9.914 1.921 -6.051 1 97.44 639 SER B O 1
ATOM 10965 N N . ALA B 1 640 ? -8.438 0.613 -7.047 1 98.38 640 ALA B N 1
ATOM 10966 C CA . ALA B 1 640 ? -7.652 1.68 -7.664 1 98.38 640 ALA B CA 1
ATOM 10967 C C . ALA B 1 640 ? -7.07 2.613 -6.609 1 98.38 640 ALA B C 1
ATOM 10969 O O . ALA B 1 640 ? -6.98 3.824 -6.82 1 98.38 640 ALA B O 1
ATOM 10970 N N . HIS B 1 641 ? -6.75 2.047 -5.375 1 98.31 641 HIS B N 1
ATOM 10971 C CA . HIS B 1 641 ? -6.125 2.912 -4.383 1 98.31 641 HIS B CA 1
ATOM 10972 C C . HIS B 1 641 ? -4.879 3.584 -4.945 1 98.31 641 HIS B C 1
ATOM 10974 O O . HIS B 1 641 ? -4.059 2.934 -5.602 1 98.31 641 HIS B O 1
ATOM 10980 N N . PRO B 1 642 ? -4.691 4.891 -4.676 1 98.56 642 PRO B N 1
ATOM 10981 C CA . PRO B 1 642 ? -3.631 5.688 -5.297 1 98.56 642 PRO B CA 1
ATOM 10982 C C . PRO B 1 642 ? -2.236 5.121 -5.035 1 98.56 642 PRO B C 1
ATOM 10984 O O . PRO B 1 642 ? -1.368 5.176 -5.906 1 98.56 642 PRO B O 1
ATOM 10987 N N . VAL B 1 643 ? -1.954 4.562 -3.893 1 98.5 643 VAL B N 1
ATOM 10988 C CA . VAL B 1 643 ? -0.64 4.043 -3.523 1 98.5 643 VAL B CA 1
ATOM 10989 C C . VAL B 1 643 ? -0.246 2.912 -4.469 1 98.5 643 VAL B C 1
ATOM 10991 O O . VAL B 1 643 ? 0.841 2.932 -5.051 1 98.5 643 VAL B O 1
ATOM 10994 N N . GLY B 1 644 ? -1.123 1.929 -4.617 1 98.62 644 GLY B N 1
ATOM 10995 C CA . GLY B 1 644 ? -0.838 0.825 -5.52 1 98.62 644 GLY B CA 1
ATOM 10996 C C . GLY B 1 644 ? -0.666 1.263 -6.961 1 98.62 644 GLY B C 1
ATOM 10997 O O . GLY B 1 644 ? 0.24 0.794 -7.656 1 98.62 644 GLY B O 1
ATOM 10998 N N . CYS B 1 645 ? -1.506 2.16 -7.434 1 98.88 645 CYS B N 1
ATOM 10999 C CA . CYS B 1 645 ? -1.448 2.633 -8.812 1 98.88 645 CYS B CA 1
ATOM 11000 C C . CYS B 1 645 ? -0.145 3.377 -9.078 1 98.88 645 CYS B C 1
ATOM 11002 O O . CYS B 1 645 ? 0.48 3.188 -10.125 1 98.88 645 CYS B O 1
ATOM 11004 N N . ALA B 1 646 ? 0.241 4.207 -8.125 1 98.69 646 ALA B N 1
ATOM 11005 C CA . ALA B 1 646 ? 1.48 4.965 -8.281 1 98.69 646 ALA B CA 1
ATOM 11006 C C . ALA B 1 646 ? 2.691 4.035 -8.297 1 98.69 646 ALA B C 1
ATOM 11008 O O . ALA B 1 646 ? 3.609 4.215 -9.102 1 98.69 646 ALA B O 1
ATOM 11009 N N . VAL B 1 647 ? 2.729 3.084 -7.414 1 98.56 647 VAL B N 1
ATOM 11010 C CA . VAL B 1 647 ? 3.826 2.127 -7.332 1 98.56 647 VAL B CA 1
ATOM 11011 C C . VAL B 1 647 ? 3.902 1.317 -8.625 1 98.56 647 VAL B C 1
ATOM 11013 O O . VAL B 1 647 ? 4.992 1.054 -9.141 1 98.56 647 VAL B O 1
ATOM 11016 N N . ALA B 1 648 ? 2.742 0.901 -9.117 1 98.75 648 ALA B N 1
ATOM 11017 C CA . ALA B 1 648 ? 2.701 0.13 -10.359 1 98.75 648 ALA B CA 1
ATOM 11018 C C . ALA B 1 648 ? 3.266 0.938 -11.523 1 98.75 648 ALA B C 1
ATOM 11020 O O . ALA B 1 648 ? 4 0.404 -12.359 1 98.75 648 ALA B O 1
ATOM 11021 N N . SER B 1 649 ? 2.9 2.201 -11.617 1 98.5 649 SER B N 1
ATOM 11022 C CA . SER B 1 649 ? 3.445 3.064 -12.664 1 98.5 649 SER B CA 1
ATOM 11023 C C . SER B 1 649 ? 4.961 3.191 -12.539 1 98.5 649 SER B C 1
ATOM 11025 O O . SER B 1 649 ? 5.68 3.115 -13.539 1 98.5 649 SER B O 1
ATOM 11027 N N . ALA B 1 650 ? 5.422 3.385 -11.305 1 97.81 650 ALA B N 1
ATOM 11028 C CA . ALA B 1 650 ? 6.859 3.447 -11.07 1 97.81 650 ALA B CA 1
ATOM 11029 C C . ALA B 1 650 ? 7.539 2.137 -11.461 1 97.81 650 ALA B C 1
ATOM 11031 O O . ALA B 1 650 ? 8.664 2.139 -11.961 1 97.81 650 ALA B O 1
ATOM 11032 N N . THR B 1 651 ? 6.863 1.039 -11.203 1 98.12 651 THR B N 1
ATOM 11033 C CA . THR B 1 651 ? 7.371 -0.276 -11.578 1 98.12 651 THR B CA 1
ATOM 11034 C C . THR B 1 651 ? 7.555 -0.375 -13.086 1 98.12 651 THR B C 1
ATOM 11036 O O . THR B 1 651 ? 8.586 -0.848 -13.562 1 98.12 651 THR B O 1
ATOM 11039 N N . MET B 1 652 ? 6.59 0.047 -13.812 1 97.38 652 MET B N 1
ATOM 11040 C CA . MET B 1 652 ? 6.668 -0.012 -15.273 1 97.38 652 MET B CA 1
ATOM 11041 C C . MET B 1 652 ? 7.809 0.857 -15.789 1 97.38 652 MET B C 1
ATOM 11043 O O . MET B 1 652 ? 8.484 0.493 -16.75 1 97.38 652 MET B O 1
ATOM 11047 N N . ASP B 1 653 ? 8.031 2.012 -15.156 1 96.44 653 ASP B N 1
ATOM 11048 C CA . ASP B 1 653 ? 9.164 2.854 -15.516 1 96.44 653 ASP B CA 1
ATOM 11049 C C . ASP B 1 653 ? 10.484 2.123 -15.281 1 96.44 653 ASP B C 1
ATOM 11051 O O . ASP B 1 653 ? 11.383 2.174 -16.125 1 96.44 653 ASP B O 1
ATOM 11055 N N . GLU B 1 654 ? 10.594 1.471 -14.141 1 96.19 654 GLU B N 1
ATOM 11056 C CA . GLU B 1 654 ? 11.812 0.743 -13.805 1 96.19 654 GLU B CA 1
ATOM 11057 C C . GLU B 1 654 ? 12.039 -0.425 -14.766 1 96.19 654 GLU B C 1
ATOM 11059 O O . GLU B 1 654 ? 13.18 -0.765 -15.078 1 96.19 654 GLU B O 1
ATOM 11064 N N . ILE B 1 655 ? 10.977 -1.091 -15.172 1 96.75 655 ILE B N 1
ATOM 11065 C CA . ILE B 1 655 ? 11.062 -2.203 -16.109 1 96.75 655 ILE B CA 1
ATOM 11066 C C . ILE B 1 655 ? 11.703 -1.728 -17.422 1 96.75 655 ILE B C 1
ATOM 11068 O O . ILE B 1 655 ? 12.547 -2.422 -17.984 1 96.75 655 ILE B O 1
ATOM 11072 N N . LYS B 1 656 ? 11.297 -0.578 -17.859 1 94.12 656 LYS B N 1
ATOM 11073 C CA . LYS B 1 656 ? 11.859 -0.029 -19.094 1 94.12 656 LYS B CA 1
ATOM 11074 C C . LYS B 1 656 ? 13.367 0.143 -18.969 1 94.12 656 LYS B C 1
ATOM 11076 O O . LYS B 1 656 ? 14.109 -0.18 -19.906 1 94.12 656 LYS B O 1
ATOM 11081 N N . VAL B 1 657 ? 13.797 0.588 -17.844 1 93.25 657 VAL B N 1
ATOM 11082 C CA . VAL B 1 657 ? 15.227 0.808 -17.609 1 93.25 657 VAL B CA 1
ATOM 11083 C C . VAL B 1 657 ? 15.961 -0.528 -17.625 1 93.25 657 VAL B C 1
ATOM 11085 O O . VAL B 1 657 ? 17.016 -0.655 -18.25 1 93.25 657 VAL B O 1
ATOM 11088 N N . VAL B 1 658 ? 15.438 -1.486 -16.984 1 94.25 658 VAL B N 1
ATOM 11089 C CA . VAL B 1 658 ? 16.062 -2.797 -16.859 1 94.25 658 VAL B CA 1
ATOM 11090 C C . VAL B 1 658 ? 16.078 -3.49 -18.219 1 94.25 658 VAL B C 1
ATOM 11092 O O . VAL B 1 658 ? 17.078 -4.121 -18.594 1 94.25 658 VAL B O 1
ATOM 11095 N N . ALA B 1 659 ? 14.992 -3.404 -18.953 1 91.94 659 ALA B N 1
ATOM 11096 C CA . ALA B 1 659 ? 14.859 -4.066 -20.25 1 91.94 659 ALA B CA 1
ATOM 11097 C C . ALA B 1 659 ? 15.867 -3.518 -21.266 1 91.94 659 ALA B C 1
ATOM 11099 O O . ALA B 1 659 ? 16.312 -4.23 -22.172 1 91.94 659 ALA B O 1
ATOM 11100 N N . GLU B 1 660 ? 16.297 -2.303 -21.078 1 92.38 660 GLU B N 1
ATOM 11101 C CA . GLU B 1 660 ? 17.25 -1.661 -21.969 1 92.38 660 GLU B CA 1
ATOM 11102 C C . GLU B 1 660 ? 18.672 -1.775 -21.422 1 92.38 660 GLU B C 1
ATOM 11104 O O . GLU B 1 660 ? 19.625 -1.34 -22.078 1 92.38 660 GLU B O 1
ATOM 11109 N N . GLY B 1 661 ? 18.781 -2.426 -20.344 1 92.38 661 GLY B N 1
ATOM 11110 C CA . GLY B 1 661 ? 20.062 -2.469 -19.672 1 92.38 661 GLY B CA 1
ATOM 11111 C C . GLY B 1 661 ? 21.016 -3.51 -20.25 1 92.38 661 GLY B C 1
ATOM 11112 O O . GLY B 1 661 ? 20.594 -4.352 -21.047 1 92.38 661 GLY B O 1
ATOM 11113 N N . LYS B 1 662 ? 22.234 -3.473 -19.812 1 91.44 662 LYS B N 1
ATOM 11114 C CA . LYS B 1 662 ? 23.328 -4.305 -20.312 1 91.44 662 LYS B CA 1
ATOM 11115 C C . LYS B 1 662 ? 23.141 -5.766 -19.906 1 91.44 662 LYS B C 1
ATOM 11117 O O . LYS B 1 662 ? 23.438 -6.676 -20.672 1 91.44 662 LYS B O 1
ATOM 11122 N N . GLU B 1 663 ? 22.641 -6.031 -18.797 1 91.12 663 GLU B N 1
ATOM 11123 C CA . GLU B 1 663 ? 22.484 -7.391 -18.297 1 91.12 663 GLU B CA 1
ATOM 11124 C C . GLU B 1 663 ? 21.516 -8.195 -19.156 1 91.12 663 GLU B C 1
ATOM 11126 O O . GLU B 1 663 ? 21.75 -9.375 -19.422 1 91.12 663 GLU B O 1
ATOM 11131 N N . TRP B 1 664 ? 20.453 -7.605 -19.562 1 94.12 664 TRP B N 1
ATOM 11132 C CA . TRP B 1 664 ? 19.484 -8.273 -20.422 1 94.12 664 TRP B CA 1
ATOM 11133 C C . TRP B 1 664 ? 20.078 -8.562 -21.797 1 94.12 664 TRP B C 1
ATOM 11135 O O . TRP B 1 664 ? 19.859 -9.648 -22.344 1 94.12 664 TRP B O 1
ATOM 11145 N N . GLN B 1 665 ? 20.781 -7.594 -22.281 1 93.38 665 GLN B N 1
ATOM 11146 C CA . GLN B 1 665 ? 21.422 -7.781 -23.578 1 93.38 665 GLN B CA 1
ATOM 11147 C C . GLN B 1 665 ? 22.438 -8.93 -23.531 1 93.38 665 GLN B C 1
ATOM 11149 O O . GLN B 1 665 ? 22.5 -9.727 -24.469 1 93.38 665 GLN B O 1
ATOM 11154 N N . GLU B 1 666 ? 23.125 -8.977 -22.516 1 94.19 666 GLU B N 1
ATOM 11155 C CA . GLU B 1 666 ? 24.109 -10.047 -22.359 1 94.19 666 GLU B CA 1
ATOM 11156 C C . GLU B 1 666 ? 23.422 -11.406 -22.219 1 94.19 666 GLU B C 1
ATOM 11158 O O . GLU B 1 666 ? 23.922 -12.406 -22.75 1 94.19 666 GLU B O 1
ATOM 11163 N N . ALA B 1 667 ? 22.359 -11.453 -21.5 1 94.31 667 ALA B N 1
ATOM 11164 C CA . ALA B 1 667 ? 21.609 -12.703 -21.359 1 94.31 667 ALA B CA 1
ATOM 11165 C C . ALA B 1 667 ? 21.078 -13.172 -22.703 1 94.31 667 ALA B C 1
ATOM 11167 O O . ALA B 1 667 ? 21.156 -14.359 -23.031 1 94.31 667 ALA B O 1
ATOM 11168 N N . LYS B 1 668 ? 20.531 -12.289 -23.5 1 93.69 668 LYS B N 1
ATOM 11169 C CA . LYS B 1 668 ? 20.031 -12.609 -24.844 1 93.69 668 LYS B CA 1
ATOM 11170 C C . LYS B 1 668 ? 21.156 -13.109 -25.75 1 93.69 668 LYS B C 1
ATOM 11172 O O . LYS B 1 668 ? 20.969 -14.055 -26.516 1 93.69 668 LYS B O 1
ATOM 11177 N N . LYS B 1 669 ? 22.266 -12.484 -25.578 1 92.88 669 LYS B N 1
ATOM 11178 C CA . LYS B 1 669 ? 23.422 -12.898 -26.375 1 92.88 669 LYS B CA 1
ATOM 11179 C C . LYS B 1 669 ? 23.859 -14.312 -26 1 92.88 669 LYS B C 1
ATOM 11181 O O . LYS B 1 669 ? 24.203 -15.109 -26.875 1 92.88 669 LYS B O 1
ATOM 11186 N N . ARG B 1 670 ? 23.828 -14.625 -24.781 1 93.31 670 ARG B N 1
ATOM 11187 C CA . ARG B 1 670 ? 24.188 -15.969 -24.328 1 93.31 670 ARG B CA 1
ATOM 11188 C C . ARG B 1 670 ? 23.219 -17 -24.891 1 93.31 670 ARG B C 1
ATOM 11190 O O . ARG B 1 670 ? 23.609 -18.156 -25.125 1 93.31 670 ARG B O 1
ATOM 11197 N N . CYS B 1 671 ? 22.016 -16.641 -25.125 1 94.19 671 CYS B N 1
ATOM 11198 C CA . CYS B 1 671 ? 20.984 -17.547 -25.594 1 94.19 671 CYS B CA 1
ATOM 11199 C C . CYS B 1 671 ? 20.984 -17.641 -27.125 1 94.19 671 CYS B C 1
ATOM 11201 O O . CYS B 1 671 ? 20.203 -18.391 -27.703 1 94.19 671 CYS B O 1
ATOM 11203 N N . SER B 1 672 ? 21.828 -16.891 -27.781 1 90.69 672 SER B N 1
ATOM 11204 C CA . SER B 1 672 ? 21.844 -16.844 -29.234 1 90.69 672 SER B CA 1
ATOM 11205 C C . SER B 1 672 ? 22.484 -18.078 -29.828 1 90.69 672 SER B C 1
ATOM 11207 O O . SER B 1 672 ? 22.406 -18.312 -31.047 1 90.69 672 SER B O 1
ATOM 11209 N N . ARG B 1 673 ? 23.062 -18.953 -28.969 1 87.56 673 ARG B N 1
ATOM 11210 C CA . ARG B 1 673 ? 23.688 -20.172 -29.453 1 87.56 673 ARG B CA 1
ATOM 11211 C C . ARG B 1 673 ? 23.328 -21.375 -28.578 1 87.56 673 ARG B C 1
ATOM 11213 O O . ARG B 1 673 ? 22.797 -21.188 -27.469 1 87.56 673 ARG B O 1
ATOM 11220 N N . GLY B 1 674 ? 23.5 -22.547 -29.172 1 91.12 674 GLY B N 1
ATOM 11221 C CA . GLY B 1 674 ? 23.328 -23.766 -28.391 1 91.12 674 GLY B CA 1
ATOM 11222 C C . GLY B 1 674 ? 21.875 -24.094 -28.094 1 91.12 674 GLY B C 1
ATOM 11223 O O . GLY B 1 674 ? 21.031 -24.047 -29 1 91.12 674 GLY B O 1
ATOM 11224 N N . LEU B 1 675 ? 21.562 -24.453 -26.891 1 94.31 675 LEU B N 1
ATOM 11225 C CA . LEU B 1 675 ? 20.297 -25.016 -26.453 1 94.31 675 LEU B CA 1
ATOM 11226 C C . LEU B 1 675 ? 19.141 -24.078 -26.781 1 94.31 675 LEU B C 1
ATOM 11228 O O . LEU B 1 675 ? 18.031 -24.531 -27.062 1 94.31 675 LEU B O 1
ATOM 11232 N N . TYR B 1 676 ? 19.359 -22.719 -26.812 1 94.69 676 TYR B N 1
ATOM 11233 C CA . TYR B 1 676 ? 18.297 -21.75 -27 1 94.69 676 TYR B CA 1
ATOM 11234 C C . TYR B 1 676 ? 18.406 -21.078 -28.375 1 94.69 676 TYR B C 1
ATOM 11236 O O . TYR B 1 676 ? 17.75 -20.078 -28.641 1 94.69 676 TYR B O 1
ATOM 11244 N N . ALA B 1 677 ? 19.203 -21.562 -29.25 1 89.75 677 ALA B N 1
ATOM 11245 C CA . ALA B 1 677 ? 19.531 -20.922 -30.516 1 89.75 677 ALA B CA 1
ATOM 11246 C C . ALA B 1 677 ? 18.297 -20.844 -31.422 1 89.75 677 ALA B C 1
ATOM 11248 O O . ALA B 1 677 ? 17.484 -21.766 -31.453 1 89.75 677 ALA B O 1
ATOM 11249 N N . SER B 1 678 ? 18.141 -19.734 -32.062 1 77.44 678 SER B N 1
ATOM 11250 C CA . SER B 1 678 ? 17.078 -19.562 -33.031 1 77.44 678 SER B CA 1
ATOM 11251 C C . SER B 1 678 ? 17.609 -19.688 -34.469 1 77.44 678 SER B C 1
ATOM 11253 O O . SER B 1 678 ? 18.719 -19.25 -34.75 1 77.44 678 SER B O 1
ATOM 11255 N N . ASN B 1 679 ? 17.312 -20.672 -35.312 1 62.19 679 ASN B N 1
ATOM 11256 C CA . ASN B 1 679 ? 17.781 -20.781 -36.688 1 62.19 679 ASN B CA 1
ATOM 11257 C C . ASN B 1 679 ? 17.219 -19.641 -37.531 1 62.19 679 ASN B C 1
ATOM 11259 O O . ASN B 1 679 ? 17.688 -19.406 -38.656 1 62.19 679 ASN B O 1
ATOM 11263 N N . GLY B 1 680 ? 16.172 -19.016 -37.188 1 54.62 680 GLY B N 1
ATOM 11264 C CA . GLY B 1 680 ? 15.57 -18.016 -38.062 1 54.62 680 GLY B CA 1
ATOM 11265 C C . GLY B 1 680 ? 15.75 -16.594 -37.531 1 54.62 680 GLY B C 1
ATOM 11266 O O . GLY B 1 680 ? 16.297 -16.391 -36.469 1 54.62 680 GLY B O 1
ATOM 11267 N N . ALA B 1 681 ? 15.672 -15.578 -38.594 1 43.75 681 ALA B N 1
ATOM 11268 C CA . ALA B 1 681 ? 15.781 -14.133 -38.438 1 43.75 681 ALA B CA 1
ATOM 11269 C C . ALA B 1 681 ? 15.039 -13.641 -37.219 1 43.75 681 ALA B C 1
ATOM 11271 O O . ALA B 1 681 ? 15.055 -12.453 -36.906 1 43.75 681 ALA B O 1
ATOM 11272 N N . SER B 1 682 ? 14.008 -14.32 -36.656 1 45.56 682 SER B N 1
ATOM 11273 C CA . SER B 1 682 ? 13.133 -13.633 -35.719 1 45.56 682 SER B CA 1
ATOM 11274 C C . SER B 1 682 ? 13.758 -13.578 -34.312 1 45.56 682 SER B C 1
ATOM 11276 O O . SER B 1 682 ? 14.242 -14.594 -33.812 1 45.56 682 SER B O 1
ATOM 11278 N N . GLU B 1 683 ? 14.305 -12.5 -34 1 51.88 683 GLU B N 1
ATOM 11279 C CA . GLU B 1 683 ? 14.719 -12.164 -32.625 1 51.88 683 GLU B CA 1
ATOM 11280 C C . GLU B 1 683 ? 13.812 -12.836 -31.609 1 51.88 683 GLU B C 1
ATOM 11282 O O . GLU B 1 683 ? 12.648 -12.453 -31.453 1 51.88 683 GLU B O 1
ATOM 11287 N N . CYS B 1 684 ? 13.945 -14.078 -31.516 1 57.22 684 CYS B N 1
ATOM 11288 C CA . CYS B 1 684 ? 13.023 -14.859 -30.703 1 57.22 684 CYS B CA 1
ATOM 11289 C C . CYS B 1 684 ? 12.984 -14.352 -29.266 1 57.22 684 CYS B C 1
ATOM 11291 O O . CYS B 1 684 ? 14.023 -14.016 -28.703 1 57.22 684 CYS B O 1
ATOM 11293 N N . ASN B 1 685 ? 11.883 -13.859 -28.797 1 80.25 685 ASN B N 1
ATOM 11294 C CA . ASN B 1 685 ? 11.445 -13.469 -27.453 1 80.25 685 ASN B CA 1
ATOM 11295 C C . ASN B 1 685 ? 11.625 -14.602 -26.453 1 80.25 685 ASN B C 1
ATOM 11297 O O . ASN B 1 685 ? 10.969 -14.625 -25.406 1 80.25 685 ASN B O 1
ATOM 11301 N N . VAL B 1 686 ? 12.562 -15.648 -26.969 1 93.56 686 VAL B N 1
ATOM 11302 C CA . VAL B 1 686 ? 12.82 -16.781 -26.078 1 93.56 686 VAL B CA 1
ATOM 11303 C C . VAL B 1 686 ? 14.219 -16.672 -25.484 1 93.56 686 VAL B C 1
ATOM 11305 O O . VAL B 1 686 ? 15.211 -16.906 -26.172 1 93.56 686 VAL B O 1
ATOM 11308 N N . TRP B 1 687 ? 14.352 -16.297 -24.359 1 95.12 687 TRP B N 1
ATOM 11309 C CA . TRP B 1 687 ? 15.617 -16.156 -23.656 1 95.12 687 TRP B CA 1
ATOM 11310 C C . TRP B 1 687 ? 15.43 -16.297 -22.156 1 95.12 687 TRP B C 1
ATOM 11312 O O . TRP B 1 687 ? 14.297 -16.359 -21.672 1 95.12 687 TRP B O 1
ATOM 11322 N N . THR B 1 688 ? 16.516 -16.453 -21.469 1 97.06 688 THR B N 1
ATOM 11323 C CA . THR B 1 688 ? 16.5 -16.594 -20.016 1 97.06 688 THR B CA 1
ATOM 11324 C C . THR B 1 688 ? 17.688 -15.891 -19.375 1 97.06 688 THR B C 1
ATOM 11326 O O . THR B 1 688 ? 18.719 -15.719 -20.016 1 97.06 688 THR B O 1
ATOM 11329 N N . LEU B 1 689 ? 17.531 -15.461 -18.125 1 96.62 689 LEU B N 1
ATOM 11330 C CA . LEU B 1 689 ? 18.625 -14.875 -17.359 1 96.62 689 LEU B CA 1
ATOM 11331 C C . LEU B 1 689 ? 19.594 -15.961 -16.875 1 96.62 689 LEU B C 1
ATOM 11333 O O . LEU B 1 689 ? 20.75 -15.664 -16.547 1 96.62 689 LEU B O 1
ATOM 11337 N N . TRP B 1 690 ? 19.156 -17.219 -16.797 1 97.94 690 TRP B N 1
ATOM 11338 C CA . TRP B 1 690 ? 19.984 -18.344 -16.391 1 97.94 690 TRP B CA 1
ATOM 11339 C C . TRP B 1 690 ? 20.906 -18.766 -17.531 1 97.94 690 TRP B C 1
ATOM 11341 O O . TRP B 1 690 ? 20.594 -18.547 -18.703 1 97.94 690 TRP B O 1
ATOM 11351 N N . ASP B 1 691 ? 22.031 -19.375 -17.203 1 97.5 691 ASP B N 1
ATOM 11352 C CA . ASP B 1 691 ? 22.984 -19.812 -18.219 1 97.5 691 ASP B CA 1
ATOM 11353 C C . ASP B 1 691 ? 22.484 -21.047 -18.969 1 97.5 691 ASP B C 1
ATOM 11355 O O . ASP B 1 691 ? 22.25 -22.094 -18.359 1 97.5 691 ASP B O 1
ATOM 11359 N N . PRO B 1 692 ? 22.406 -20.984 -20.312 1 97.25 692 PRO B N 1
ATOM 11360 C CA . PRO B 1 692 ? 21.953 -22.141 -21.078 1 97.25 692 PRO B CA 1
ATOM 11361 C C . PRO B 1 692 ? 22.812 -23.391 -20.828 1 97.25 692 PRO B C 1
ATOM 11363 O O . PRO B 1 692 ? 22.297 -24.5 -20.828 1 97.25 692 PRO B O 1
ATOM 11366 N N . SER B 1 693 ? 24.125 -23.188 -20.594 1 97.25 693 SER B N 1
ATOM 11367 C CA . SER B 1 693 ? 25 -24.328 -20.312 1 97.25 693 SER B CA 1
ATOM 11368 C C . SER B 1 693 ? 24.641 -24.984 -18.984 1 97.25 693 SER B C 1
ATOM 11370 O O . SER B 1 693 ? 24.734 -26.203 -18.844 1 97.25 693 SER B O 1
ATOM 11372 N N . PHE B 1 694 ? 24.328 -24.25 -18.062 1 97.81 694 PHE B N 1
ATOM 11373 C CA . PHE B 1 694 ? 23.844 -24.75 -16.781 1 97.81 694 PHE B CA 1
ATOM 11374 C C . PHE B 1 694 ? 22.594 -25.594 -16.969 1 97.81 694 PHE B C 1
ATOM 11376 O O . PHE B 1 694 ? 22.484 -26.688 -16.406 1 97.81 694 PHE B O 1
ATOM 11383 N N . ILE B 1 695 ? 21.609 -25.062 -17.734 1 98.44 695 ILE B N 1
ATOM 11384 C CA . ILE B 1 695 ? 20.344 -25.75 -18 1 98.44 695 ILE B CA 1
ATOM 11385 C C . ILE B 1 695 ? 20.625 -27.094 -18.656 1 98.44 695 ILE B C 1
ATOM 11387 O O . ILE B 1 695 ? 20.047 -28.125 -18.266 1 98.44 695 ILE B O 1
ATOM 11391 N N . GLU B 1 696 ? 21.469 -27.094 -19.641 1 98.06 696 GLU B N 1
ATOM 11392 C CA . GLU B 1 696 ? 21.859 -28.297 -20.375 1 98.06 696 GLU B CA 1
ATOM 11393 C C . GLU B 1 696 ? 22.516 -29.312 -19.453 1 98.06 696 GLU B C 1
ATOM 11395 O O . GLU B 1 696 ? 22.125 -30.484 -19.422 1 98.06 696 GLU B O 1
ATOM 11400 N N . ASN B 1 697 ? 23.469 -28.859 -18.672 1 98.06 697 ASN B N 1
ATOM 11401 C CA . ASN B 1 697 ? 24.219 -29.75 -17.797 1 98.06 697 ASN B CA 1
ATOM 11402 C C . ASN B 1 697 ? 23.328 -30.344 -16.719 1 98.06 697 ASN B C 1
ATOM 11404 O O . ASN B 1 697 ? 23.422 -31.531 -16.406 1 98.06 697 ASN B O 1
ATOM 11408 N N . ALA B 1 698 ? 22.5 -29.547 -16.156 1 98.5 698 ALA B N 1
ATOM 11409 C CA . ALA B 1 698 ? 21.578 -30.047 -15.125 1 98.5 698 ALA B CA 1
ATOM 11410 C C . ALA B 1 698 ? 20.672 -31.125 -15.695 1 98.5 698 ALA B C 1
ATOM 11412 O O . ALA B 1 698 ? 20.391 -32.125 -15.016 1 98.5 698 ALA B O 1
ATOM 11413 N N . SER B 1 699 ? 20.188 -30.969 -16.891 1 98.25 699 SER B N 1
ATOM 11414 C CA . SER B 1 699 ? 19.25 -31.891 -17.516 1 98.25 699 SER B CA 1
ATOM 11415 C C . SER B 1 699 ? 19.906 -33.25 -17.781 1 98.25 699 SER B C 1
ATOM 11417 O O . SER B 1 699 ? 19.219 -34.25 -17.969 1 98.25 699 SER B O 1
ATOM 11419 N N . LYS B 1 700 ? 21.188 -33.344 -17.812 1 97.69 700 LYS B N 1
ATOM 11420 C CA . LYS B 1 700 ? 21.922 -34.562 -18.156 1 97.69 700 LYS B CA 1
ATOM 11421 C C . LYS B 1 700 ? 22.156 -35.438 -16.906 1 97.69 700 LYS B C 1
ATOM 11423 O O . LYS B 1 700 ? 22.562 -36.594 -17.016 1 97.69 700 LYS B O 1
ATOM 11428 N N . SER B 1 701 ? 21.844 -34.844 -15.766 1 97.06 701 SER B N 1
ATOM 11429 C CA . SER B 1 701 ? 21.984 -35.594 -14.531 1 97.06 701 SER B CA 1
ATOM 11430 C C . SER B 1 701 ? 21 -36.75 -14.469 1 97.06 701 SER B C 1
ATOM 11432 O O . SER B 1 701 ? 19.844 -36.625 -14.875 1 97.06 701 SER B O 1
ATOM 11434 N N . LYS B 1 702 ? 21.344 -37.906 -13.852 1 94.75 702 LYS B N 1
ATOM 11435 C CA . LYS B 1 702 ? 20.484 -39.062 -13.695 1 94.75 702 LYS B CA 1
ATOM 11436 C C . LYS B 1 702 ? 19.344 -38.781 -12.719 1 94.75 702 LYS B C 1
ATOM 11438 O O . LYS B 1 702 ? 18.328 -39.469 -12.734 1 94.75 702 LYS B O 1
ATOM 11443 N N . ARG B 1 703 ? 19.516 -37.75 -11.922 1 94.88 703 ARG B N 1
ATOM 11444 C CA . ARG B 1 703 ? 18.516 -37.406 -10.914 1 94.88 703 ARG B CA 1
ATOM 11445 C C . ARG B 1 703 ? 17.406 -36.531 -11.516 1 94.88 703 ARG B C 1
ATOM 11447 O O . ARG B 1 703 ? 16.359 -36.344 -10.898 1 94.88 703 ARG B O 1
ATOM 11454 N N . VAL B 1 704 ? 17.672 -36.094 -12.695 1 97.12 704 VAL B N 1
ATOM 11455 C CA . VAL B 1 704 ? 16.797 -35.062 -13.242 1 97.12 704 VAL B CA 1
ATOM 11456 C C . VAL B 1 704 ? 15.984 -35.656 -14.398 1 97.12 704 VAL B C 1
ATOM 11458 O O . VAL B 1 704 ? 16.531 -36.312 -15.281 1 97.12 704 VAL B O 1
ATOM 11461 N N . GLU B 1 705 ? 14.719 -35.469 -14.305 1 95.75 705 GLU B N 1
ATOM 11462 C CA . GLU B 1 705 ? 13.828 -35.875 -15.391 1 95.75 705 GLU B CA 1
ATOM 11463 C C . GLU B 1 705 ? 13.836 -34.844 -16.516 1 95.75 705 GLU B C 1
ATOM 11465 O O . GLU B 1 705 ? 13.875 -35.219 -17.703 1 95.75 705 GLU B O 1
ATOM 11470 N N . GLN B 1 706 ? 13.781 -33.594 -16.141 1 96.94 706 GLN B N 1
ATOM 11471 C CA . GLN B 1 706 ? 13.797 -32.531 -17.125 1 96.94 706 GLN B CA 1
ATOM 11472 C C . GLN B 1 706 ? 14.109 -31.188 -16.469 1 96.94 706 GLN B C 1
ATOM 11474 O O . GLN B 1 706 ? 13.961 -31.031 -15.25 1 96.94 706 GLN B O 1
ATOM 11479 N N . THR B 1 707 ? 14.578 -30.25 -17.219 1 98.44 707 THR B N 1
ATOM 11480 C CA . THR B 1 707 ? 14.766 -28.859 -16.828 1 98.44 707 THR B CA 1
ATOM 11481 C C . THR B 1 707 ? 14.094 -27.922 -17.828 1 98.44 707 THR B C 1
ATOM 11483 O O . THR B 1 707 ? 13.805 -28.312 -18.953 1 98.44 707 THR B O 1
ATOM 11486 N N . MET B 1 708 ? 13.773 -26.766 -17.375 1 98.44 708 MET B N 1
ATOM 11487 C CA . MET B 1 708 ? 13.297 -25.703 -18.266 1 98.44 708 MET B CA 1
ATOM 11488 C C . MET B 1 708 ? 13.508 -24.328 -17.641 1 98.44 708 MET B C 1
ATOM 11490 O O . MET B 1 708 ? 13.484 -24.188 -16.422 1 98.44 708 MET B O 1
ATOM 11494 N N . ALA B 1 709 ? 13.859 -23.359 -18.5 1 98.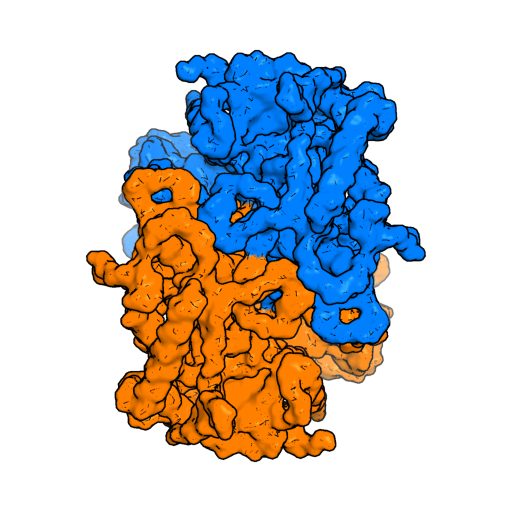19 709 ALA B N 1
ATOM 11495 C CA . ALA B 1 709 ? 14.031 -21.984 -18.031 1 98.19 709 ALA B CA 1
ATOM 11496 C C . ALA B 1 709 ? 13.555 -20.984 -19.078 1 98.19 709 ALA B C 1
ATOM 11498 O O . ALA B 1 709 ? 13.766 -21.188 -20.281 1 98.19 709 ALA B O 1
ATOM 11499 N N . LEU B 1 710 ? 12.844 -20 -18.703 1 97.62 710 LEU B N 1
ATOM 11500 C CA . LEU B 1 710 ? 12.477 -18.828 -19.469 1 97.62 710 LEU B CA 1
ATOM 11501 C C . LEU B 1 710 ? 12.523 -17.578 -18.609 1 97.62 710 LEU B C 1
ATOM 11503 O O . LEU B 1 710 ? 12.094 -17.594 -17.453 1 97.62 710 LEU B O 1
ATOM 11507 N N . GLY B 1 711 ? 13.016 -16.438 -19.156 1 96.88 711 GLY B N 1
ATOM 11508 C CA . GLY B 1 711 ? 13.07 -15.195 -18.391 1 96.88 711 GLY B CA 1
ATOM 11509 C C . GLY B 1 711 ? 13.734 -15.352 -17.047 1 96.88 711 GLY B C 1
ATOM 11510 O O . GLY B 1 711 ? 14.898 -15.758 -16.969 1 96.88 711 GLY B O 1
ATOM 11511 N N . THR B 1 712 ? 13 -15.18 -16 1 97.56 712 THR B N 1
ATOM 11512 C CA . THR B 1 712 ? 13.539 -15.195 -14.641 1 97.56 712 THR B CA 1
ATOM 11513 C C . THR B 1 712 ? 13.328 -16.562 -14 1 97.56 712 THR B C 1
ATOM 11515 O O . THR B 1 712 ? 13.75 -16.797 -12.859 1 97.56 712 THR B O 1
ATOM 11518 N N . VAL B 1 713 ? 12.703 -17.547 -14.688 1 98.31 713 VAL B N 1
ATOM 11519 C CA . VAL B 1 713 ? 12.266 -18.812 -14.086 1 98.31 713 VAL B CA 1
ATOM 11520 C C . VAL B 1 713 ? 13.211 -19.938 -14.484 1 98.31 713 VAL B C 1
ATOM 11522 O O . VAL B 1 713 ? 13.523 -20.109 -15.664 1 98.31 713 VAL B O 1
ATOM 11525 N N . PHE B 1 714 ? 13.703 -20.703 -13.562 1 98.31 714 PHE B N 1
ATOM 11526 C CA . PHE B 1 714 ? 14.359 -22 -13.758 1 98.31 714 PHE B CA 1
ATOM 11527 C C . PHE B 1 714 ? 13.633 -23.094 -12.984 1 98.31 714 PHE B C 1
ATOM 11529 O O . PHE B 1 714 ? 13.383 -22.953 -11.789 1 98.31 714 PHE B O 1
ATOM 11536 N N . ALA B 1 715 ? 13.211 -24.125 -13.602 1 98.31 715 ALA B N 1
ATOM 11537 C CA . ALA B 1 715 ? 12.523 -25.25 -12.977 1 98.31 715 ALA B CA 1
ATOM 11538 C C . ALA B 1 715 ? 13.211 -26.562 -13.32 1 98.31 715 ALA B C 1
ATOM 11540 O O . ALA B 1 715 ? 13.68 -26.766 -14.445 1 98.31 715 ALA B O 1
ATOM 11541 N N . MET B 1 716 ? 13.266 -27.422 -12.359 1 97.81 716 MET B N 1
ATOM 11542 C CA . MET B 1 716 ? 13.875 -28.734 -12.492 1 97.81 716 MET B CA 1
ATOM 11543 C C . MET B 1 716 ? 13.016 -29.812 -11.828 1 97.81 716 MET B C 1
ATOM 11545 O O . MET B 1 716 ? 12.703 -29.703 -10.641 1 97.81 716 MET B O 1
ATOM 11549 N N . THR B 1 717 ? 12.555 -30.781 -12.594 1 96.38 717 THR B N 1
ATOM 11550 C CA . THR B 1 717 ? 11.812 -31.906 -12.07 1 96.38 717 THR B CA 1
ATOM 11551 C C . THR B 1 717 ? 12.75 -33.062 -11.727 1 96.38 717 THR B C 1
ATOM 11553 O O . THR B 1 717 ? 13.508 -33.531 -12.586 1 96.38 717 THR B O 1
ATOM 11556 N N . LEU B 1 718 ? 12.695 -33.5 -10.555 1 95.44 718 LEU B N 1
ATOM 11557 C CA . LEU B 1 718 ? 13.555 -34.594 -10.102 1 95.44 718 LEU B CA 1
ATOM 11558 C C . LEU B 1 718 ? 12.891 -35.938 -10.328 1 95.44 718 LEU B C 1
ATOM 11560 O O . LEU B 1 718 ? 11.664 -36.031 -10.266 1 95.44 718 LEU B O 1
ATOM 11564 N N . ARG B 1 719 ? 13.75 -36.938 -10.594 1 91.81 719 ARG B N 1
ATOM 11565 C CA . ARG B 1 719 ? 13.266 -38.312 -10.719 1 91.81 719 ARG B CA 1
ATOM 11566 C C . ARG B 1 719 ? 12.992 -38.938 -9.344 1 91.81 719 ARG B C 1
ATOM 11568 O O . ARG B 1 719 ? 13.781 -38.75 -8.414 1 91.81 719 ARG B O 1
ATOM 11575 N N . GLY B 1 720 ? 11.836 -39.375 -9.117 1 77 720 GLY B N 1
ATOM 11576 C CA . GLY B 1 720 ? 11.562 -40.062 -7.859 1 77 720 GLY B CA 1
ATOM 11577 C C . GLY B 1 720 ? 10.32 -40.938 -7.906 1 77 720 GLY B C 1
ATOM 11578 O O . GLY B 1 720 ? 9.578 -40.906 -8.891 1 77 720 GLY B O 1
ATOM 11579 N N . ALA B 1 721 ? 10.273 -41.938 -6.867 1 64.44 721 ALA B N 1
ATOM 11580 C CA . ALA B 1 721 ? 9.188 -42.906 -6.781 1 64.44 721 ALA B CA 1
ATOM 11581 C C . ALA B 1 721 ? 7.852 -42.219 -6.523 1 64.44 721 ALA B C 1
ATOM 11583 O O . ALA B 1 721 ? 6.812 -42.656 -7.016 1 64.44 721 ALA B O 1
ATOM 11584 N N . GLU B 1 722 ? 7.848 -41.219 -5.621 1 66.62 722 GLU B N 1
ATOM 11585 C CA . GLU B 1 722 ? 6.621 -40.5 -5.305 1 66.62 722 GLU B CA 1
ATOM 11586 C C . GLU B 1 722 ? 6.594 -39.156 -6 1 66.62 722 GLU B C 1
ATOM 11588 O O . GLU B 1 722 ? 7.609 -38.438 -6.051 1 66.62 722 GLU B O 1
ATOM 11593 N N . GLY B 1 723 ? 5.551 -38.969 -6.949 1 63.53 723 GLY B N 1
ATOM 11594 C CA . GLY B 1 723 ? 5.406 -37.719 -7.672 1 63.53 723 GLY B CA 1
ATOM 11595 C C . GLY B 1 723 ? 4.305 -36.844 -7.117 1 63.53 723 GLY B C 1
ATOM 11596 O O . GLY B 1 723 ? 3.613 -37.219 -6.168 1 63.53 723 GLY B O 1
ATOM 11597 N N . GLY B 1 724 ? 4.312 -35.594 -7.402 1 64.38 724 GLY B N 1
ATOM 11598 C CA . GLY B 1 724 ? 3.229 -34.688 -7.055 1 64.38 724 GLY B CA 1
ATOM 11599 C C . GLY B 1 724 ? 3.566 -33.781 -5.891 1 64.38 724 GLY B C 1
ATOM 11600 O O . GLY B 1 724 ? 4.684 -33.812 -5.367 1 64.38 724 GLY B O 1
ATOM 11601 N N . TYR B 1 725 ? 2.662 -33 -5.523 1 63.62 725 TYR B N 1
ATOM 11602 C CA . TYR B 1 725 ? 2.801 -31.953 -4.527 1 63.62 725 TYR B CA 1
ATOM 11603 C C . TYR B 1 725 ? 3.174 -32.531 -3.168 1 63.62 725 TYR B C 1
ATOM 11605 O O . TYR B 1 725 ? 3.84 -31.859 -2.367 1 63.62 725 TYR B O 1
ATOM 11613 N N . GLN B 1 726 ? 2.92 -33.719 -2.969 1 66.62 726 GLN B N 1
ATOM 11614 C CA . GLN B 1 726 ? 3.137 -34.344 -1.661 1 66.62 726 GLN B CA 1
ATOM 11615 C C . GLN B 1 726 ? 4.547 -34.906 -1.548 1 66.62 726 GLN B C 1
ATOM 11617 O O . GLN B 1 726 ? 5.012 -35.219 -0.448 1 66.62 726 GLN B O 1
ATOM 11622 N N . ALA B 1 727 ? 5.246 -34.938 -2.707 1 73.75 727 ALA B N 1
ATOM 11623 C CA . ALA B 1 727 ? 6.598 -35.5 -2.707 1 73.75 727 ALA B CA 1
ATOM 11624 C C . ALA B 1 727 ? 7.547 -34.594 -1.902 1 73.75 727 ALA B C 1
ATOM 11626 O O . ALA B 1 727 ? 7.402 -33.375 -1.885 1 73.75 727 ALA B O 1
ATOM 11627 N N . THR B 1 728 ? 8.523 -35.219 -1.271 1 80.81 728 THR B N 1
ATOM 11628 C CA . THR B 1 728 ? 9.453 -34.469 -0.438 1 80.81 728 THR B CA 1
ATOM 11629 C C . THR B 1 728 ? 10.836 -34.406 -1.08 1 80.81 728 THR B C 1
ATOM 11631 O O . THR B 1 728 ? 11.734 -33.719 -0.59 1 80.81 728 THR B O 1
ATOM 11634 N N . ILE B 1 729 ? 11 -35.031 -2.229 1 86.81 729 ILE B N 1
ATOM 11635 C CA . ILE B 1 729 ? 12.305 -35.188 -2.857 1 86.81 729 ILE B CA 1
ATOM 11636 C C . ILE B 1 729 ? 12.891 -33.812 -3.191 1 86.81 729 ILE B C 1
ATOM 11638 O O . ILE B 1 729 ? 14.094 -33.594 -3.07 1 86.81 729 ILE B O 1
ATOM 11642 N N . ALA B 1 730 ? 12.055 -32.969 -3.666 1 90.38 730 ALA B N 1
ATOM 11643 C CA . ALA B 1 730 ? 12.523 -31.625 -4.012 1 90.38 730 ALA B CA 1
ATOM 11644 C C . ALA B 1 730 ? 12.992 -30.859 -2.771 1 90.38 730 ALA B C 1
ATOM 11646 O O . ALA B 1 730 ? 13.961 -30.109 -2.83 1 90.38 730 ALA B O 1
ATOM 11647 N N . GLN B 1 731 ? 12.305 -31.047 -1.687 1 88.94 731 GLN B N 1
ATOM 11648 C CA . GLN B 1 731 ? 12.695 -30.406 -0.44 1 88.94 731 GLN B CA 1
ATOM 11649 C C . GLN B 1 731 ? 14.062 -30.875 0.03 1 88.94 731 GLN B C 1
ATOM 11651 O O . GLN B 1 731 ? 14.875 -30.094 0.504 1 88.94 731 GLN B O 1
ATOM 11656 N N . ASP B 1 732 ? 14.281 -32.125 -0.072 1 90.81 732 ASP B N 1
ATOM 11657 C CA . ASP B 1 732 ? 15.578 -32.719 0.277 1 90.81 732 ASP B CA 1
ATOM 11658 C C . ASP B 1 732 ? 16.688 -32.156 -0.609 1 90.81 732 ASP B C 1
ATOM 11660 O O . ASP B 1 732 ? 17.797 -31.859 -0.133 1 90.81 732 ASP B O 1
ATOM 11664 N N . PHE B 1 733 ? 16.375 -32.031 -1.812 1 94.19 733 PHE B N 1
ATOM 11665 C CA . PHE B 1 733 ? 17.359 -31.516 -2.752 1 94.19 733 PHE B CA 1
ATOM 11666 C C . PHE B 1 733 ? 17.703 -30.078 -2.406 1 94.19 733 PHE B C 1
ATOM 11668 O O . PHE B 1 733 ? 18.875 -29.672 -2.492 1 94.19 733 PHE B O 1
ATOM 11675 N N . ILE B 1 734 ? 16.734 -29.297 -2.082 1 94.19 734 ILE B N 1
ATOM 11676 C CA . ILE B 1 734 ? 16.969 -27.906 -1.704 1 94.19 734 ILE B CA 1
ATOM 11677 C C . ILE B 1 734 ? 17.922 -27.844 -0.515 1 94.19 734 ILE B C 1
ATOM 11679 O O . ILE B 1 734 ? 18.766 -26.938 -0.423 1 94.19 734 ILE B O 1
ATOM 11683 N N . THR B 1 735 ? 17.766 -28.734 0.399 1 92.5 735 THR B N 1
ATOM 11684 C CA . THR B 1 735 ? 18.672 -28.812 1.537 1 92.5 735 THR B CA 1
ATOM 11685 C C . THR B 1 735 ? 20.109 -29.016 1.068 1 92.5 735 THR B C 1
ATOM 11687 O O . THR B 1 735 ? 21.031 -28.422 1.61 1 92.5 735 THR B O 1
ATOM 11690 N N . LEU B 1 736 ? 20.281 -29.859 0.064 1 94.12 736 LEU B N 1
ATOM 11691 C CA . LEU B 1 736 ? 21.609 -30.078 -0.499 1 94.12 736 LEU B CA 1
ATOM 11692 C C . LEU B 1 736 ? 22.156 -28.797 -1.132 1 94.12 736 LEU B C 1
ATOM 11694 O O . LEU B 1 736 ? 23.328 -28.469 -0.966 1 94.12 736 LEU B O 1
ATOM 11698 N N . VAL B 1 737 ? 21.312 -28.156 -1.863 1 95.5 737 VAL B N 1
ATOM 11699 C CA . VAL B 1 737 ? 21.719 -26.906 -2.502 1 95.5 737 VAL B CA 1
ATOM 11700 C C . VAL B 1 737 ? 22.141 -25.891 -1.439 1 95.5 737 VAL B C 1
ATOM 11702 O O . VAL B 1 737 ? 23.141 -25.203 -1.592 1 95.5 737 VAL B O 1
ATOM 11705 N N . ARG B 1 738 ? 21.328 -25.812 -0.444 1 93.75 738 ARG B N 1
ATOM 11706 C CA . ARG B 1 738 ? 21.625 -24.906 0.671 1 93.75 738 ARG B CA 1
ATOM 11707 C C . ARG B 1 738 ? 22.984 -25.219 1.282 1 93.75 738 ARG B C 1
ATOM 11709 O O . ARG B 1 738 ? 23.75 -24.297 1.574 1 93.75 738 ARG B O 1
ATOM 11716 N N . ASN B 1 739 ? 23.281 -26.422 1.487 1 91.88 739 ASN B N 1
ATOM 11717 C CA . ASN B 1 739 ? 24.562 -26.844 2.045 1 91.88 739 ASN B CA 1
ATOM 11718 C C . ASN B 1 739 ? 25.719 -26.438 1.145 1 91.88 739 ASN B C 1
ATOM 11720 O O . ASN B 1 739 ? 26.781 -26.047 1.634 1 91.88 739 ASN B O 1
ATOM 11724 N N . GLN B 1 740 ? 25.5 -26.531 -0.135 1 92.19 740 GLN B N 1
ATOM 11725 C CA . GLN B 1 740 ? 26.531 -26.141 -1.084 1 92.19 740 GLN B CA 1
ATOM 11726 C C . GLN B 1 740 ? 26.797 -24.641 -1.026 1 92.19 740 GLN B C 1
ATOM 11728 O O . GLN B 1 740 ? 27.938 -24.203 -1.135 1 92.19 740 GLN B O 1
ATOM 11733 N N . LEU B 1 741 ? 25.75 -23.906 -0.886 1 91.94 741 LEU B N 1
ATOM 11734 C CA . LEU B 1 741 ? 25.875 -22.453 -0.848 1 91.94 741 LEU B CA 1
ATOM 11735 C C . LEU B 1 741 ? 26.547 -22 0.44 1 91.94 741 LEU B C 1
ATOM 11737 O O . LEU B 1 741 ? 27.281 -21 0.443 1 91.94 741 LEU B O 1
ATOM 11741 N N . SER B 1 742 ? 26.203 -22.672 1.495 1 85.38 742 SER B N 1
ATOM 11742 C CA . SER B 1 742 ? 26.703 -22.25 2.807 1 85.38 742 SER B CA 1
ATOM 11743 C C . SER B 1 742 ? 28.078 -22.812 3.088 1 85.38 742 SER B C 1
ATOM 11745 O O . SER B 1 742 ? 28.766 -22.375 4.023 1 85.38 742 SER B O 1
ATOM 11747 N N . SER B 1 743 ? 28.469 -23.797 2.309 1 75.88 743 SER B N 1
ATOM 11748 C CA . SER B 1 743 ? 29.75 -24.453 2.559 1 75.88 743 SER B CA 1
ATOM 11749 C C . SER B 1 743 ? 30.922 -23.547 2.197 1 75.88 743 SER B C 1
ATOM 11751 O O . SER B 1 743 ? 30.75 -22.594 1.433 1 75.88 743 SER B O 1
ATOM 11753 N N . ASN B 1 744 ? 32.094 -23.844 2.844 1 58.84 744 ASN B N 1
ATOM 11754 C CA . ASN B 1 744 ? 33.406 -23.219 2.58 1 58.84 744 ASN B CA 1
ATOM 11755 C C . ASN B 1 744 ? 33.312 -21.703 2.648 1 58.84 744 ASN B C 1
ATOM 11757 O O . ASN B 1 744 ? 33.719 -21.016 1.716 1 58.84 744 ASN B O 1
ATOM 11761 N N . ASN B 1 745 ? 32.688 -21.25 3.637 1 58.34 745 ASN B N 1
ATOM 11762 C CA . ASN B 1 745 ? 32.625 -19.828 3.957 1 58.34 745 ASN B CA 1
ATOM 11763 C C . ASN B 1 745 ? 31.703 -19.062 3.016 1 58.34 745 ASN B C 1
ATOM 11765 O O . ASN B 1 745 ? 31.984 -17.922 2.66 1 58.34 745 ASN B O 1
ATOM 11769 N N . GLY B 1 746 ? 30.781 -19.906 2.498 1 67.56 746 GLY B N 1
ATOM 11770 C CA . GLY B 1 746 ? 29.812 -19.266 1.622 1 67.56 746 GLY B CA 1
ATOM 11771 C C . GLY B 1 746 ? 29.031 -18.172 2.311 1 67.56 746 GLY B C 1
ATOM 11772 O O . GLY B 1 746 ? 28.797 -18.234 3.521 1 67.56 746 GLY B O 1
ATOM 11773 N N . GLU B 1 747 ? 28.75 -17.203 1.461 1 78.62 747 GLU B N 1
ATOM 11774 C CA . GLU B 1 747 ? 28.172 -15.945 1.94 1 78.62 747 GLU B CA 1
ATOM 11775 C C . GLU B 1 747 ? 26.656 -16.062 2.092 1 78.62 747 GLU B C 1
ATOM 11777 O O . GLU B 1 747 ? 26.047 -15.305 2.854 1 78.62 747 GLU B O 1
ATOM 11782 N N . TYR B 1 748 ? 26.141 -17.156 1.457 1 88.06 748 TYR B N 1
ATOM 11783 C CA . TYR B 1 748 ? 24.688 -17.141 1.367 1 88.06 748 TYR B CA 1
ATOM 11784 C C . TYR B 1 748 ? 24.094 -18.406 1.973 1 88.06 748 TYR B C 1
ATOM 11786 O O . TYR B 1 748 ? 24.688 -19.469 1.915 1 88.06 748 TYR B O 1
ATOM 11794 N N . ASP B 1 749 ? 22.969 -18.266 2.609 1 92.5 749 ASP B N 1
ATOM 11795 C CA . ASP B 1 749 ? 22 -19.328 2.758 1 92.5 749 ASP B CA 1
ATOM 11796 C C . ASP B 1 749 ? 20.875 -19.203 1.738 1 92.5 749 ASP B C 1
ATOM 11798 O O . ASP B 1 749 ? 20.922 -18.328 0.864 1 92.5 749 ASP B O 1
ATOM 11802 N N . LEU B 1 750 ? 19.969 -20.203 1.777 1 94.44 750 LEU B N 1
ATOM 11803 C CA . LEU B 1 750 ? 18.953 -20.219 0.733 1 94.44 750 LEU B CA 1
ATOM 11804 C C . LEU B 1 750 ? 17.562 -20.406 1.332 1 94.44 750 LEU B C 1
ATOM 11806 O O . LEU B 1 750 ? 17.375 -21.266 2.189 1 94.44 750 LEU B O 1
ATOM 11810 N N . HIS B 1 751 ? 16.688 -19.516 0.989 1 94.12 751 HIS B N 1
ATOM 11811 C CA . HIS B 1 751 ? 15.25 -19.75 1.152 1 94.12 751 HIS B CA 1
ATOM 11812 C C . HIS B 1 751 ? 14.586 -20.078 -0.183 1 94.12 751 HIS B C 1
ATOM 11814 O O . HIS B 1 751 ? 14.641 -19.266 -1.117 1 94.12 751 HIS B O 1
ATOM 11820 N N . ALA B 1 752 ? 14.039 -21.234 -0.29 1 92.94 752 ALA B N 1
ATOM 11821 C CA . ALA B 1 752 ? 13.352 -21.656 -1.506 1 92.94 752 ALA B CA 1
ATOM 11822 C C . ALA B 1 752 ? 12.141 -22.516 -1.177 1 92.94 752 ALA B C 1
ATOM 11824 O O . ALA B 1 752 ? 12.047 -23.078 -0.081 1 92.94 752 ALA B O 1
ATOM 11825 N N . ARG B 1 753 ? 11.211 -22.531 -2.064 1 90.56 753 ARG B N 1
ATOM 11826 C CA . ARG B 1 753 ? 10.016 -23.359 -1.967 1 90.56 753 ARG B CA 1
ATOM 11827 C C . ARG B 1 753 ? 9.953 -24.359 -3.113 1 90.56 753 ARG B C 1
ATOM 11829 O O . ARG B 1 753 ? 10.508 -24.125 -4.188 1 90.56 753 ARG B O 1
ATOM 11836 N N . THR B 1 754 ? 9.359 -25.484 -2.812 1 90.44 754 THR B N 1
ATOM 11837 C CA . THR B 1 754 ? 9.258 -26.531 -3.824 1 90.44 754 THR B CA 1
ATOM 11838 C C . THR B 1 754 ? 7.801 -26.812 -4.164 1 90.44 754 THR B C 1
ATOM 11840 O O . THR B 1 754 ? 6.895 -26.359 -3.465 1 90.44 754 THR B O 1
ATOM 11843 N N . LEU B 1 755 ? 7.617 -27.453 -5.242 1 89.62 755 LEU B N 1
ATOM 11844 C CA . LEU B 1 755 ? 6.324 -27.969 -5.688 1 89.62 755 LEU B CA 1
ATOM 11845 C C . LEU B 1 755 ? 6.379 -29.469 -5.906 1 89.62 755 LEU B C 1
ATOM 11847 O O . LEU B 1 755 ? 6.488 -29.938 -7.047 1 89.62 755 LEU B O 1
ATOM 11851 N N . GLY B 1 756 ? 6.332 -30.203 -4.828 1 88.38 756 GLY B N 1
ATOM 11852 C CA . GLY B 1 756 ? 6.438 -31.656 -4.922 1 88.38 756 GLY B CA 1
ATOM 11853 C C . GLY B 1 756 ? 7.816 -32.125 -5.34 1 88.38 756 GLY B C 1
ATOM 11854 O O . GLY B 1 756 ? 8.781 -32 -4.578 1 88.38 756 GLY B O 1
ATOM 11855 N N . ASP B 1 757 ? 7.859 -32.625 -6.52 1 92.69 757 ASP B N 1
ATOM 11856 C CA . ASP B 1 757 ? 9.125 -33.125 -7.043 1 92.69 757 ASP B CA 1
ATOM 11857 C C . ASP B 1 757 ? 9.82 -32.094 -7.906 1 92.69 757 ASP B C 1
ATOM 11859 O O . ASP B 1 757 ? 10.82 -32.375 -8.57 1 92.69 757 ASP B O 1
ATOM 11863 N N . VAL B 1 758 ? 9.305 -30.906 -7.859 1 95.5 758 VAL B N 1
ATOM 11864 C CA . VAL B 1 758 ? 9.852 -29.844 -8.695 1 95.5 758 VAL B CA 1
ATOM 11865 C C . VAL B 1 758 ? 10.602 -28.828 -7.832 1 95.5 758 VAL B C 1
ATOM 11867 O O . VAL B 1 758 ? 10.047 -28.297 -6.871 1 95.5 758 VAL B O 1
ATOM 11870 N N . VAL B 1 759 ? 11.852 -28.609 -8.188 1 96.5 759 VAL B N 1
ATOM 11871 C CA . VAL B 1 759 ? 12.648 -27.516 -7.641 1 96.5 759 VAL B CA 1
ATOM 11872 C C . VAL B 1 759 ? 12.641 -26.328 -8.609 1 96.5 759 VAL B C 1
ATOM 11874 O O . VAL B 1 759 ? 12.836 -26.516 -9.82 1 96.5 759 VAL B O 1
ATOM 11877 N N . TYR B 1 760 ? 12.367 -25.219 -8.086 1 97.38 760 TYR B N 1
ATOM 11878 C CA . TYR B 1 760 ? 12.453 -24.062 -8.977 1 97.38 760 TYR B CA 1
ATOM 11879 C C . TYR B 1 760 ? 13.156 -22.906 -8.289 1 97.38 760 TYR B C 1
ATOM 11881 O O . TYR B 1 760 ? 13.188 -22.828 -7.062 1 97.38 760 TYR B O 1
ATOM 11889 N N . PHE B 1 761 ? 13.805 -22.078 -9.062 1 97.75 761 PHE B N 1
ATOM 11890 C CA . PHE B 1 761 ? 14.398 -20.812 -8.648 1 97.75 761 PHE B CA 1
ATOM 11891 C C . PHE B 1 761 ? 13.906 -19.672 -9.539 1 97.75 761 PHE B C 1
ATOM 11893 O O . PHE B 1 761 ? 13.719 -19.859 -10.742 1 97.75 761 PHE B O 1
ATOM 11900 N N . MET B 1 762 ? 13.656 -18.594 -8.93 1 97.12 762 MET B N 1
ATOM 11901 C CA . MET B 1 762 ? 13.203 -17.406 -9.648 1 97.12 762 MET B CA 1
ATOM 11902 C C . MET B 1 762 ? 14.07 -16.203 -9.312 1 97.12 762 MET B C 1
ATOM 11904 O O . MET B 1 762 ? 14.25 -15.867 -8.141 1 97.12 762 MET B O 1
ATOM 11908 N N . SER B 1 763 ? 14.648 -15.586 -10.305 1 96.06 763 SER B N 1
ATOM 11909 C CA . SER B 1 763 ? 15.43 -14.367 -10.102 1 96.06 763 SER B CA 1
ATOM 11910 C C . SER B 1 763 ? 14.547 -13.125 -10.203 1 96.06 763 SER B C 1
ATOM 11912 O O . SER B 1 763 ? 13.414 -13.195 -10.672 1 96.06 763 SER B O 1
ATOM 11914 N N . SER B 1 764 ? 15.016 -11.969 -9.719 1 96.38 764 SER B N 1
ATOM 11915 C CA . SER B 1 764 ? 14.445 -10.68 -10.086 1 96.38 764 SER B CA 1
ATOM 11916 C C . SER B 1 764 ? 14.781 -10.312 -11.531 1 96.38 764 SER B C 1
ATOM 11918 O O . SER B 1 764 ? 15.578 -10.992 -12.172 1 96.38 764 SER B O 1
ATOM 11920 N N . LEU B 1 765 ? 14.156 -9.242 -12.008 1 97.12 765 LEU B N 1
ATOM 11921 C CA . LEU B 1 765 ? 14.398 -8.789 -13.375 1 97.12 765 LEU B CA 1
ATOM 11922 C C . LEU B 1 765 ? 15.82 -8.242 -13.516 1 97.12 765 LEU B C 1
ATOM 11924 O O . LEU B 1 765 ? 16.344 -8.148 -14.633 1 97.12 765 LEU B O 1
ATOM 11928 N N . ASN B 1 766 ? 16.438 -7.949 -12.367 1 95.5 766 ASN B N 1
ATOM 11929 C CA . ASN B 1 766 ? 17.734 -7.309 -12.43 1 95.5 766 ASN B CA 1
ATOM 11930 C C . ASN B 1 766 ? 18.75 -8.023 -11.539 1 95.5 766 ASN B C 1
ATOM 11932 O O . ASN B 1 766 ? 19.688 -7.398 -11.047 1 95.5 766 ASN B O 1
ATOM 11936 N N . THR B 1 767 ? 18.5 -9.297 -11.211 1 95.88 767 THR B N 1
ATOM 11937 C CA . THR B 1 767 ? 19.453 -10.039 -10.398 1 95.88 767 THR B CA 1
ATOM 11938 C C . THR B 1 767 ? 20.828 -10.039 -11.07 1 95.88 767 THR B C 1
ATOM 11940 O O . THR B 1 767 ? 20.938 -10.227 -12.281 1 95.88 767 THR B O 1
ATOM 11943 N N . ARG B 1 768 ? 21.875 -9.906 -10.305 1 91.75 768 ARG B N 1
ATOM 11944 C CA . ARG B 1 768 ? 23.234 -9.867 -10.844 1 91.75 768 ARG B CA 1
ATOM 11945 C C . ARG B 1 768 ? 23.672 -11.25 -11.312 1 91.75 768 ARG B C 1
ATOM 11947 O O . ARG B 1 768 ? 23.297 -12.266 -10.703 1 91.75 768 ARG B O 1
ATOM 11954 N N . ARG B 1 769 ? 24.531 -11.219 -12.258 1 94.31 769 ARG B N 1
ATOM 11955 C CA . ARG B 1 769 ? 25.031 -12.461 -12.844 1 94.31 769 ARG B CA 1
ATOM 11956 C C . ARG B 1 769 ? 25.766 -13.297 -11.805 1 94.31 769 ARG B C 1
ATOM 11958 O O . ARG B 1 769 ? 25.641 -14.523 -11.781 1 94.31 769 ARG B O 1
ATOM 11965 N N . ASP B 1 770 ? 26.469 -12.633 -10.945 1 92.12 770 ASP B N 1
ATOM 11966 C CA . ASP B 1 770 ? 27.234 -13.367 -9.945 1 92.12 770 ASP B CA 1
ATOM 11967 C C . ASP B 1 770 ? 26.312 -14.117 -8.984 1 92.12 770 ASP B C 1
ATOM 11969 O O . ASP B 1 770 ? 26.641 -15.219 -8.539 1 92.12 770 ASP B O 1
ATOM 11973 N N . THR B 1 771 ? 25.219 -13.562 -8.617 1 93.06 771 THR B N 1
ATOM 11974 C CA . THR B 1 771 ? 24.234 -14.211 -7.75 1 93.06 771 THR B CA 1
ATOM 11975 C C . THR B 1 771 ? 23.641 -15.43 -8.438 1 93.06 771 THR B C 1
ATOM 11977 O O . THR B 1 771 ? 23.516 -16.5 -7.832 1 93.06 771 THR B O 1
ATOM 11980 N N . LEU B 1 772 ? 23.266 -15.328 -9.703 1 96.62 772 LEU B N 1
ATOM 11981 C CA . LEU B 1 772 ? 22.719 -16.453 -10.469 1 96.62 772 LEU B CA 1
ATOM 11982 C C . LEU B 1 772 ? 23.734 -17.578 -10.578 1 96.62 772 LEU B C 1
ATOM 11984 O O . LEU B 1 772 ? 23.391 -18.75 -10.422 1 96.62 772 LEU B O 1
ATOM 11988 N N . GLN B 1 773 ? 25 -17.156 -10.836 1 96.06 773 GLN B N 1
ATOM 11989 C CA . GLN B 1 773 ? 26.062 -18.156 -10.977 1 96.06 773 GLN B CA 1
ATOM 11990 C C . GLN B 1 773 ? 26.25 -18.938 -9.688 1 96.06 773 GLN B C 1
ATOM 11992 O O . GLN B 1 773 ? 26.531 -20.141 -9.719 1 96.06 773 GLN B O 1
ATOM 11997 N N . ALA B 1 774 ? 26.109 -18.25 -8.594 1 93.88 774 ALA B N 1
ATOM 11998 C CA . ALA B 1 774 ? 26.219 -18.922 -7.305 1 93.88 774 ALA B CA 1
ATOM 11999 C C . ALA B 1 774 ? 25.156 -20 -7.156 1 93.88 774 ALA B C 1
ATOM 12001 O O . ALA B 1 774 ? 25.453 -21.109 -6.695 1 93.88 774 ALA B O 1
ATOM 12002 N N . ILE B 1 775 ? 23.938 -19.734 -7.516 1 96.19 775 ILE B N 1
ATOM 12003 C CA . ILE B 1 775 ? 22.844 -20.688 -7.434 1 96.19 775 ILE B CA 1
ATOM 12004 C C . ILE B 1 775 ? 23.078 -21.844 -8.414 1 96.19 775 ILE B C 1
ATOM 12006 O O . ILE B 1 775 ? 22.922 -23.016 -8.055 1 96.19 775 ILE B O 1
ATOM 12010 N N . GLU B 1 776 ? 23.516 -21.484 -9.633 1 97.94 776 GLU B N 1
ATOM 12011 C CA . GLU B 1 776 ? 23.766 -22.484 -10.672 1 97.94 776 GLU B CA 1
ATOM 12012 C C . GLU B 1 776 ? 24.828 -23.484 -10.227 1 97.94 776 GLU B C 1
ATOM 12014 O O . GLU B 1 776 ? 24.641 -24.688 -10.352 1 97.94 776 GLU B O 1
ATOM 12019 N N . LYS B 1 777 ? 25.922 -22.953 -9.703 1 96.38 777 LYS B N 1
ATOM 12020 C CA . LYS B 1 777 ? 27.016 -23.797 -9.25 1 96.38 777 LYS B CA 1
ATOM 12021 C C . LYS B 1 777 ? 26.578 -24.703 -8.102 1 96.38 777 LYS B C 1
ATOM 12023 O O . LYS B 1 777 ? 26.938 -25.875 -8.047 1 96.38 777 LYS B O 1
ATOM 12028 N N . ALA B 1 778 ? 25.812 -24.141 -7.195 1 96.19 778 ALA B N 1
ATOM 12029 C CA . ALA B 1 778 ? 25.344 -24.891 -6.043 1 96.19 778 ALA B CA 1
ATOM 12030 C C . ALA B 1 778 ? 24.406 -26.016 -6.48 1 96.19 778 ALA B C 1
ATOM 12032 O O . ALA B 1 778 ? 24.453 -27.125 -5.922 1 96.19 778 ALA B O 1
ATOM 12033 N N . VAL B 1 779 ? 23.531 -25.766 -7.402 1 97.44 779 VAL B N 1
ATOM 12034 C CA . VAL B 1 779 ? 22.594 -26.766 -7.906 1 97.44 779 VAL B CA 1
ATOM 12035 C C . VAL B 1 779 ? 23.359 -27.906 -8.57 1 97.44 779 VAL B C 1
ATOM 12037 O O . VAL B 1 779 ? 23.094 -29.078 -8.305 1 97.44 779 VAL B O 1
ATOM 12040 N N . LEU B 1 780 ? 24.359 -27.578 -9.445 1 97.62 780 LEU B N 1
ATOM 12041 C CA . LEU B 1 780 ? 25.141 -28.594 -10.125 1 97.62 780 LEU B CA 1
ATOM 12042 C C . LEU B 1 780 ? 25.938 -29.438 -9.125 1 97.62 780 LEU B C 1
ATOM 12044 O O . LEU B 1 780 ? 26.016 -30.656 -9.273 1 97.62 780 LEU B O 1
ATOM 12048 N N . ALA B 1 781 ? 26.453 -28.75 -8.141 1 96.19 781 ALA B N 1
ATOM 12049 C CA . ALA B 1 781 ? 27.203 -29.469 -7.105 1 96.19 781 ALA B CA 1
ATOM 12050 C C . ALA B 1 781 ? 26.281 -30.422 -6.336 1 96.19 781 ALA B C 1
ATOM 12052 O O . ALA B 1 781 ? 26.688 -31.531 -5.992 1 96.19 781 ALA B O 1
ATOM 12053 N N . ALA B 1 782 ? 25.109 -29.969 -6.023 1 96.38 782 ALA B N 1
ATOM 12054 C CA . ALA B 1 782 ? 24.141 -30.797 -5.309 1 96.38 782 ALA B CA 1
ATOM 12055 C C . ALA B 1 782 ? 23.75 -32 -6.133 1 96.38 782 ALA B C 1
ATOM 12057 O O . ALA B 1 782 ? 23.5 -33.094 -5.582 1 96.38 782 ALA B O 1
ATOM 12058 N N . LEU B 1 783 ? 23.625 -31.875 -7.434 1 96.62 783 LEU B N 1
ATOM 12059 C CA . LEU B 1 783 ? 23.266 -32.969 -8.32 1 96.62 783 LEU B CA 1
ATOM 12060 C C . LEU B 1 783 ? 24.344 -34.031 -8.344 1 96.62 783 LEU B C 1
ATOM 12062 O O . LEU B 1 783 ? 24.062 -35.188 -8.656 1 96.62 783 LEU B O 1
ATOM 12066 N N . GLU B 1 784 ? 25.516 -33.688 -8.031 1 94.75 784 GLU B N 1
ATOM 12067 C CA . GLU B 1 784 ? 26.625 -34.625 -8.047 1 94.75 784 GLU B CA 1
ATOM 12068 C C . GLU B 1 784 ? 26.688 -35.438 -6.746 1 94.75 784 GLU B C 1
ATOM 12070 O O . GLU B 1 784 ? 27.359 -36.469 -6.676 1 94.75 784 GLU B O 1
ATOM 12075 N N . GLN B 1 785 ? 26.047 -34.906 -5.828 1 87.12 785 GLN B N 1
ATOM 12076 C CA . GLN B 1 785 ? 26.094 -35.625 -4.551 1 87.12 785 GLN B CA 1
ATOM 12077 C C . GLN B 1 785 ? 25.172 -36.844 -4.551 1 87.12 785 GLN B C 1
ATOM 12079 O O . GLN B 1 785 ? 24.109 -36.812 -5.172 1 87.12 785 GLN B O 1
ATOM 12084 N N . HIS B 1 786 ? 25.625 -38 -4.215 1 65.56 786 HIS B N 1
ATOM 12085 C CA . HIS B 1 786 ? 24.844 -39.219 -4.129 1 65.56 786 HIS B CA 1
ATOM 12086 C C . HIS B 1 786 ? 23.75 -39.125 -3.072 1 65.56 786 HIS B C 1
ATOM 12088 O O . HIS B 1 786 ? 23.969 -38.531 -2.002 1 65.56 786 HIS B O 1
ATOM 12094 N N . PRO B 1 787 ? 22.516 -39.531 -3.455 1 57.09 787 PRO B N 1
ATOM 12095 C CA . PRO B 1 787 ? 21.453 -39.5 -2.443 1 57.09 787 PRO B CA 1
ATOM 12096 C C . PRO B 1 787 ? 21.828 -40.25 -1.178 1 57.09 787 PRO B C 1
ATOM 12098 O O . PRO B 1 787 ? 22.609 -41.219 -1.238 1 57.09 787 PRO B O 1
#

pLDDT: mean 93.76, std 7.8, range [43.75, 98.94]

Secondary structure (DSSP, 8-state):
-----SSEEEEEEEESSTTSSHHHHHHHHHHHHHTT-SEEEEEEEEEES-GGG-HHHHHHHT--TTGGGEEEEEEEEESSSS-HHHHHHH-TTSPPPPHHHHHHHHHHHHHHHHTT-SSEEEEEEPSSSTT-B-TTS-BHHHHSTTT---EEEEP--STTHHHHHHHHHHHHHTTT--EEEEE-PPPPSSTT---HHHHHHHHHHTTT--EE-PPPPPPP-TTHHHHHHHHHHHHHSSSSHHHHHHHHHHHHHHHHHHHHHHHHHHHHHHB--TT--GGG-S-HHHHSEEEEEEEBTEEEEE-TT-SS-SEEEEEETTHHHHT-SS-BS-HHHHHHHHHHHHHTS----TTEE-HHHHHHHHHHHHTTTTTT--EEEEESSHHHHHHHHHHHHHHHHHHHTT--S-PPPEEEEETT----SSHHHHHTS-S-TTTTT-TT----EEEEPPPEEEEETTEEEEEE--TT--EEEEES-HHHHT-HHHHTTSHHHHHHHHHHHHHHHHHHHTT--EEEEEE-SSEETTTTSEEBPHHHHHHHHHHHHT-HHHHT----SSTT---SS-EEEE-TTTTTTTTSSS-THHHHT---SEEEE-GGGGTTSS--EEEEE-HHHHTTT--TT--GGGS-----TTTT-HHHHHHHHHHHHHHHHHHTSHHHHHHHHHTTSGGG---SSS--S--BSS-HHHHHHHHTSTTEEEEEEEBTEEEEEEP-SS-STT--HHHHHHHHHHHHHHTTT-S-EEE--EETTEEEEE--TT--HHHHHHHHHHHHHHHHS--/-----SSEEEEEEEESSTTSSHHHHHHHHHHHHHTT-SEEEEEEEEEES-GGG-HHHHHHHT--TTGGGEEEEEEEEESSSS-HHHHHHH-TTSPPPPHHHHHHHHHHHHHHHHTT-SSEEEEEEPSSSTT-B-TTS-BHHHHSTTT---EEEEP--STTHHHHHHHHHHHHHTTT--EEEEE-PPPPSSTT---HHHHHHHHHHTTT--EE-PPPPPPP-TTHHHHHHHHHHHHHSSSSHHHHHHHHHHHHHHHHHHHHHHHHHHHHHHB--TT--GGG-S-HHHHSEEEEEEEBTEEEEE-TT-SS-SEEEEEETTHHHHT-SS-B--HHHHHHHHHHHHHTS----TTEE-HHHHHHHHHHHHTTTTTT--EEEEESSHHHHHHHHHHHHHHHHHHHTT--S-PPPEEEEETT----SSHHHHHTS-S-TTTTT-TT----EEEEPPPEEEEETTEEEEEE--TT--EEEEES-HHHHT-HHHHTTSHHHHHHHHHHHHHHHHHHHTT--EEEEEE-SSEETTTTSEEBPHHHHHHHHHHHHT-HHHHT----SSTT---SS-EEEE-TTTTTTTTSSS-THHHHT---SEEEE-GGGGTTSS--EEEEE-HHHHTTT--TT--GGGS-----TTTT-HHHHHHHHHHHHHHHHHHTSHHHHHHHHHTTSGGG--SSSS--S--BSS-HHHHHHHHTSTTEEEEEEEBTEEEEEEP-SS-STT--HHHHHHHHHHHHHHTTT-S-EEE--EETTEEEEE--TT--HHHHHHHHHHHHHHHHS--

Foldseek 3Di:
DAFFDPQEQEAEEFELFPPQCRLLLVLLLQLLQLVPWQAEEEEEAEEEAAPVPTSQVVSLLQNPPSSVRYHYDYNYYFHHPDFQQVRCVVDVVDDDDDLVVSLVVVVVVVQVVCVVVTRYYYYYYYPGHQQRAHNNGGGNLVSNLVHLHAYEYEFRQDVCRLVSRVVSVVVNVLLPHHHLEYEYAAFDDDPPGPGSVVVVQVVVVVVVHHYFHHHDFDDDDPPRSVSSNVVSCVQNPDDGRSNVVSVSSVVVSVVVLVCLQCVQVVCLVPDDDPPDDSVPCDDSLPPPWRFPFWWFQWTFTADPPDPGGRTATAGEFCCVVQQAFRTPSDSLLSVLLVVLCVPPNFDFDVVDDDDLLVLLFVCCCVFVVNPFFDDKWKDFAQLQLVVLVLVLQQLLQVVLLVDPDPDQAAEEEAALAQRDLPQSRQLNYDDDPNCVPPPSHHNRYYHHYFWFWFQALLWTWIWDQDPVGTDIDTDQAPLVLLPLVVPCPPVVVVVLLVVLLVVLQVCLVVPHAHREYEYAFQFRDLSFRTGGRLSSVLSNQVSQQVVCVSRVSDDDPDPSAGGRGFYEHECQNPACCQQQDNGSCVSSVHDGQKYKYWSCLLNNDGTMIMITHGPNSVVQQPDPPHDPVSHSPDDDPRGSTSSSSSSSSSSNVVSVVLCPDPLVVVQLVQLCDRRNNDPDPPSRSFTASAHSVLLNLLSSFPQWRGWDGGHFKTKTAGDDPDFWQVACCQVVLLVQLQCLQPPPPHRYGHDADGTHRMGMGGRHSRDDSVVSVSSSVSSSVSSPDDD/DEFFDPQEQEAEEFELFPPQCRLLLVLLLQLLQLVPWQAEEEEEAEEEAAPVPTSQVVSLLQSPPSSVRYHYDYNYYFHHPDFQQVRCVVDVVDDQDDLVVSLVVVVVVVQVVCVVVTRYYYYYYYPGHQQRAHNNGGGNLVSNLVHLHAYEYEFRQDVCRLVSRVVSVVVNVLLPHHHLEYEYAAFDDDPPGPGSCVVVQVVVVVVVHHYFHHHDQDDDDPPRSVSSNVRSCVQNPDDGRSNVVSVSSVVVSVVVLVCLQCVQVVCLVPDDDPPDDSVPCDDSLPPPWRFPFWWFQWTFTADPPDPGGRTATAGEFCCVVLQAFRTPSDSLLSVLLVVLCVPPNFDFDVVDDDDLLVLLFVCCCVFQVNPFFDDKWKDFAQLQLVLLVLVLQQLLQVVLLVDPDPDQAAEEEAALAQRDLPQSRQLNYDDDPNCPPPPSHHNRYYHHYFWFWFQALLWTWIWDDDPVGTDIDTDQAPLVLLPLVVCCPPVVVVVLLVVLLVVLQVCLVVPHAHREYEYAFQFRDLSFRTGGRLSSVLSNQVSQQVVCVSRVSDDDPDPSAGGNGFYEHECQNPACCQQQDNGSCVSSVHDGQKYKYWSCLLNNDGTMIMITHGVNSVVQQPDPPHDPVSHSPDDDPRGSTSSSSSSSSSSNVVSVVLCPDDLVVVQLVQLCDRRNNDPDPPSRSFTASAHSVLLNLLSSFPQWRGWDGGHFKTKTAGDDPDFWQPACQQVVLLVQLQCLQPPPPHRYGHDADGTHRMGMGGRHSRRDSVVSVSSSVSSSVSSPDDD

InterPro domains:
  IPR005814 Aminotransferase class-III [PF00202] (315-430)
  IPR005814 Aminotransferase class-III [PF00202] (494-671)
  IPR015421 Pyridoxal phosphate-dependent transferase, major domain [G3DSA:3.40.640.10] (329-658)
  IPR015424 Pyridoxal phosphate-dependent transferase [SSF53383] (313-783)
  IPR027417 P-loop containing nucleoside triphosphate hydrolase [G3DSA:3.40.50.300] (2-237)
  IPR027417 P-loop containing nucleoside triphosphate hydrolase [SSF52540] (10-216)

Organism: NCBI:txid1423351

Solvent-accessible surface area (backbone atoms only — not comparable to full-atom values): 78572 Å² total; per-residue (Å²): 100,36,74,41,45,94,44,39,47,61,34,30,36,41,21,29,35,50,92,48,46,56,63,62,53,49,34,41,44,47,43,39,44,44,75,79,26,68,33,24,40,36,36,30,59,51,43,55,21,54,75,92,70,30,61,48,56,49,38,65,75,58,33,63,94,58,34,90,33,51,46,60,43,67,75,42,80,37,61,48,77,49,57,39,25,59,25,45,67,73,43,71,86,54,88,78,64,51,69,70,54,49,46,46,52,53,52,52,50,53,53,57,63,55,66,69,73,46,50,26,36,34,40,40,38,62,49,49,14,49,40,27,34,31,58,79,52,50,34,35,59,66,57,51,43,70,46,60,48,45,23,34,39,30,27,29,56,53,89,42,13,61,13,38,25,52,23,35,50,51,55,40,32,35,53,36,48,50,63,70,31,34,42,23,45,39,52,68,92,50,98,80,45,70,46,41,41,71,59,48,35,61,60,33,45,76,71,75,25,54,62,34,54,40,77,65,76,78,78,91,53,96,58,39,71,62,52,49,48,52,45,48,47,59,51,40,54,64,92,43,44,45,42,49,46,52,51,52,53,52,50,50,52,54,49,51,54,50,50,62,68,45,42,37,58,55,38,70,58,27,50,47,54,43,66,44,38,64,66,72,57,81,44,41,81,76,62,30,48,39,37,79,35,24,47,42,63,26,33,29,29,60,37,93,81,45,89,58,46,31,30,41,26,23,34,38,26,38,23,37,71,59,13,37,28,67,25,22,26,46,58,71,44,17,49,32,30,12,19,27,18,12,26,28,10,41,59,58,41,64,59,37,46,40,64,38,42,48,54,33,37,52,48,42,32,67,46,80,25,50,95,59,33,43,31,33,32,52,31,50,36,47,27,58,19,42,39,53,50,48,54,50,30,34,46,42,43,51,61,59,43,65,56,88,62,91,70,74,60,21,29,37,36,44,57,50,44,74,49,42,63,45,49,49,17,40,16,66,18,61,88,43,81,72,45,68,79,40,84,86,55,50,70,39,58,52,59,44,80,67,36,33,45,34,25,41,62,58,33,25,32,37,42,34,76,46,97,91,45,72,46,76,46,76,43,88,10,48,32,57,63,56,37,42,85,76,42,64,78,36,71,66,41,51,52,47,43,52,52,54,52,52,51,52,51,52,42,39,74,72,66,55,50,68,14,28,37,45,42,50,59,52,44,28,60,90,45,46,56,39,33,39,38,41,54,56,56,36,40,50,55,52,51,43,38,70,32,18,82,72,66,54,45,52,76,57,89,50,91,84,40,68,36,33,44,39,35,33,37,46,27,36,72,41,27,71,35,36,46,40,39,59,36,54,43,69,62,43,72,54,77,59,49,28,39,26,39,13,44,46,46,25,33,23,46,57,66,35,16,34,27,35,23,22,61,54,59,51,44,66,37,39,42,94,85,60,49,71,73,47,17,58,60,46,71,55,76,55,26,53,22,30,20,42,25,29,16,22,43,48,32,55,55,50,47,54,54,48,68,71,29,68,68,48,52,51,27,45,56,60,24,58,45,67,61,33,20,55,94,59,92,61,81,65,71,56,32,28,72,64,59,61,67,56,52,33,55,50,9,56,36,88,58,30,59,26,21,47,68,32,13,32,38,37,38,35,35,48,60,63,94,62,68,47,70,82,23,56,62,21,55,56,48,50,52,41,24,30,49,51,36,40,42,94,80,36,76,33,40,64,42,68,59,61,42,8,25,20,35,45,38,29,52,31,79,66,61,52,66,68,61,52,48,52,52,52,52,17,46,53,52,36,68,68,51,78,133,100,41,74,41,44,94,42,40,48,63,34,30,36,40,22,28,34,49,92,46,49,55,62,62,52,49,35,41,45,48,44,40,44,43,74,79,26,68,34,24,41,38,36,30,59,52,42,57,21,54,74,91,71,29,63,47,56,50,39,64,75,57,32,63,97,57,35,92,33,52,47,61,43,67,75,41,79,36,60,48,77,50,55,40,24,59,23,43,67,72,44,72,87,54,89,77,63,51,70,68,54,49,46,47,52,52,52,50,50,51,52,58,63,54,67,71,74,48,51,26,38,35,41,41,37,62,48,48,13,49,40,25,34,31,58,80,52,50,34,35,58,66,58,50,43,62,45,58,49,44,22,34,39,29,29,28,55,53,90,42,13,60,15,36,25,52,23,35,51,50,54,40,33,34,51,35,48,49,62,69,33,34,42,22,44,38,54,68,93,49,97,78,44,70,47,41,42,71,59,48,35,61,60,33,45,78,70,75,24,52,60,34,55,40,77,64,75,78,78,90,52,95,57,37,72,62,51,50,47,52,46,46,47,60,50,39,55,63,90,42,44,43,41,50,46,51,50,51,52,51,50,50,50,53,48,51,54,51,50,65,69,44,43,38,59,55,38,70,59,27,50,47,55,42,65,42,40,64,68,71,54,81,44,41,81,76,63,30,47,38,38,79,36,24,46,43,64,26,31,28,28,60,36,91,83,46,90,58,46,31,28,42,24,23,35,38,27,38,23,37,70,60,14,39,27,67,24,22,25,45,58,72,44,18,48,32,32,11,20,28,19,12,26,28,10,41,58,58,42,62,59,37,46,40,64,38,42,48,55,33,36,52,49,42,33,66,46,79,23,49,96,58,32,43,31,34,32,52,32,51,35,49,26,57,20,41,38,52,50,47,55,50,30,34,47,38,42,51,60,59,44,66,56,89,64,91,70,73,60,22,30,36,36,42,57,49,44,73,49,42,61,45,49,49,17,40,17,68,19,60,89,43,82,71,48,68,78,40,84,85,54,50,71,39,57,52,59,45,80,68,36,33,45,33,24,42,62,56,33,26,32,36,41,34,75,46,95,90,45,71,47,76,45,78,46,89,10,47,34,55,64,58,38,42,83,76,42,64,79,37,70,64,40,51,51,46,43,52,52,53,52,52,50,52,50,51,42,38,74,71,66,54,51,68,15,29,37,46,42,50,59,54,44,29,60,89,46,45,58,39,34,39,38,42,53,56,56,36,41,51,53,51,51,44,39,70,32,16,83,72,66,54,45,51,75,58,90,50,90,82,41,69,38,33,42,39,35,33,36,46,26,36,73,42,29,74,34,35,45,40,38,59,38,51,44,67,64,43,71,52,78,57,48,27,40,26,38,13,45,45,47,26,32,23,45,57,66,35,16,34,29,35,22,22,62,52,57,51,43,66,40,37,41,94,85,61,51,72,74,48,17,60,59,43,71,56,76,56,24,54,23,29,21,42,26,29,15,22,42,49,32,55,57,50,48,54,55,48,69,71,30,69,67,49,52,50,27,45,57,60,26,58,46,68,60,34,20,56,94,58,93,60,81,63,70,56,34,29,71,64,56,62,65,56,52,34,55,50,9,56,37,89,57,30,58,25,21,47,67,32,14,32,39,38,37,36,35,48,61,63,94,59,68,48,70,80,21,57,62,21,54,56,48,50,52,40,25,30,50,50,35,41,40,94,79,34,78,34,41,63,42,68,58,61,42,8,24,20,36,44,39,29,53,32,80,67,61,54,66,68,61,52,49,51,53,51,52,18,47,53,53,37,68,69,49,78,130

Sequence (1574 aa):
MAHLYKHLRIHQVFGANTDVGKTVLTTALCRAAAASARRVYFLKPLSTGHAADADDGHILRHAGPLSERISADCLYRYGDPVSPHLAAQRDQSQRTPSDAEFVRSISNHIKKCAEERAESAMFVETAGGVHSPTLLGTLQADAYRPLLLPTVLIADPRLGGISSTISAYESMVMRGYSIDLVLCMFDQPSSKAYLNHEFLTPWFAERGIPVCAPPPPPAKSDNDRTNMEAYYTQVTDGPGEIQRADQILTNAHHKRIETLKSMPRRATKSFWWPFVQHDFIKNPEKDITTIDSAHRDSFSVHSSNATGSLLKPHLDGSASWWTQSFGHSHHRLALAAAQAAGRYGHVIFPLAVHQPALDLAERLVNGPGAGWADRVFFSDDGSTAVEVALKMAVRAVALRRQQGTKTELGVLGIKGSYHGDTIGAMDACEGGVYNASVEWHRERGFWFDPPTVGVHDGVAQITVPKDSGAQKHTFSSVSAIYDIGSRLKTPLAGAYRKHIRAELERLTQSGRTFGALVIEPIVLGAGGMLFVDPLFQRILVDTVRESSDLFKTGQPKAHGEWVGLPIIFDEVFTGFHRIGPLTPASMLETTPDIGVYAKILTGGVVPLSATLTTESIFSAFNFPGAKKIDALLHGHSYSAHPVGCAVASATMDEIKVVAEGKEWQEAKKRCSRGLYASNGASECNVWTLWDPSFIENASKSKRVEQTMALGTVFAMTLRGAEGGYQATIAQDFITLVRNQLSSNNGEYDLHARTLGDVVYFMSSLNTRRDTLQAIEKAVLAALEQHPMAHLYKHLRIHQVFGANTDVGKTVLTTALCRAAAASARRVYFLKPLSTGHAADADDGHILRHAGPLSERISADCLYRYGDPVSPHLAAQRDQSQRTPSDAEFVRSISNHIKKCAEERAESAMFVETAGGVHSPTLLGTLQADAYRPLLLPTVLIADPRLGGISSTISAYESMVMRGYSIDLVLCMFDQPSSKAYLNHEFLTPWFAERGIPVCAPPPPPAKSDNDRTNMEAYYTQVTDGPGEIQRADQILTNAHHKRIETLKSMPRRATKSFWWPFVQHDFIKNPEKDITTIDSAHRDSFSVHSSNATGSLLKPHLDGSASWWTQSFGHSHHRLALAAAQAAGRYGHVIFPLAVHQPALDLAERLVNGPGAGWADRVFFSDDGSTAVEVALKMAVRAVALRRQQGTKTELGVLGIKGSYHGDTIGAMDACEGGVYNASVEWHRERGFWFDPPTVGVHDGVAQITVPKDSGAQKHTFSSVSAIYDIGSRLKTPLAGAYRKHIRAELERLTQSGRTFGALVIEPIVLGAGGMLFVDPLFQRILVDTVRESSDLFKTGQPKAHGEWVGLPIIFDEVFTGFHRIGPLTPASMLETTPDIGVYAKILTGGVVPLSATLTTESIFSAFNFPGAKKIDALLHGHSYSAHPVGCAVASATMDEIKVVAEGKEWQEAKKRCSRGLYASNGASECNVWTLWDPSFIENASKSKRVEQTMALGTVFAMTLRGAEGGYQATIAQDFITLVRNQLSSNNGEYDLHARTLGDVVYFMSSLNTRRDTLQAIEKAVLAALEQHP

Nearest PDB structures (foldseek):
  4a0r-assembly1_B  TM=8.920E-01  e=1.306E-67  Arabidopsis thaliana
  4a0g-assembly1_A  TM=8.619E-01  e=2.523E-68  Arabidopsis thaliana
  4a0r-assembly1_A  TM=8.737E-01  e=3.500E-65  Arabidopsis thaliana
  3a8u-assembly1_X  TM=8.300E-01  e=1.980E-24  Pseudomonas putida
  5kqt-assembly1_A-2  TM=8.351E-01  e=4.031E-21  Pseudomonas sp. AAC

Radius of gyration: 33.8 Å; Cα contacts (8 Å, |Δi|>4): 3619; chains: 2; bounding box: 95×95×77 Å